Protein AF-0000000086874938 (afdb_homodimer)

pLDDT: mean 94.93, std 7.24, range [24.05, 98.88]

InterPro domains:
  IPR017853 Glycoside hydrolase superfamily [SSF51445] (66-229)
  IPR028212 Hypothetical glycosyl hydrolase 6 [PF14871] (28-152)
  IPR029062 Class I glutamine amidotransferase-like [G3DSA:3.40.50.880] (350-566)

Sequence (1342 aa):
MNWWSSNRLRLIQNNLREIDADMNVDLLMKELQEFQANVLMMNAGGIFAFYPSTLEHQYVTPYLQTDLLQEALLKAHALGMKFIARFDFSKAHESLFEAHPEWFYRDRNGQEVNYYGIVHTCLNGEYQQEKSIESITEVLEKYPVDGIFFNMFGYQHWDYSGNHYGPCYCENCRRRFQEVCGAELLDYTGPEHELHTAYLHFQEVTSREILNKIHDEVKSRWPHVAISTYHPHQVDIIRKESNTSLTRSLPLWPYSASENVASVVSSWDDKRVSNCSINAIDLTYRFTGVSPYETEVRLYQNIASGSGLDFCIIGAFEGYPDRKNFAAAQEIFRYHAAHEHIYGSLATMAEVILIKPRAAEAGTEYLGLFKMLKESHVLFDVIVEDQITAMKHKLAAVKAVILPGLQRPQPDTIETLGDLLKQGVALLATGNALRDDAEALSDWFGAVHTGNTDMLPAAYLQVTDVDRFPSLKDREWITVSSGFAHVQFDSAKTECCMPYIEPASFGPPERAYGHQVGESYGLGISHPANGGTAAYYTWNPGVLYYRHGFEDHKHAVTDVLTRLIGESLLKTELPASTELFLNRTDQGHVLLQLLNLSGFNGTTYMEAIPLFNQIIELNTMGTPARAYSLCSSESIPIEVVGSSVTLSIPRLKSYEAIVIEMDPDLKKEVTMNWWSSNRLRLIQNNLREIDADMNVDLLMKELQEFQANVLMMNAGGIFAFYPSTLEHQYVTPYLQTDLLQEALLKAHALGMKFIARFDFSKAHESLFEAHPEWFYRDRNGQEVNYYGIVHTCLNGEYQQEKSIESITEVLEKYPVDGIFFNMFGYQHWDYSGNHYGPCYCENCRRRFQEVCGAELLDYTGPEHELHTAYLHFQEVTSREILNKIHDEVKSRWPHVAISTYHPHQVDIIRKESNTSLTRSLPLWPYSASENVASVVSSWDDKRVSNCSINAIDLTYRFTGVSPYETEVRLYQNIASGSGLDFCIIGAFEGYPDRKNFAAAQEIFRYHAAHEHIYGSLATMAEVILIKPRAAEAGTEYLGLFKMLKESHVLFDVIVEDQITAMKHKLAAVKAVILPGLQRPQPDTIETLGDLLKQGVALLATGNALRDDAEALSDWFGAVHTGNTDMLPAAYLQVTDVDRFPSLKDREWITVSSGFAHVQFDSAKTECCMPYIEPASFGPPERAYGHQVGESYGLGISHPANGGTAAYYTWNPGVLYYRHGFEDHKHAVTDVLTRLIGESLLKTELPASTELFLNRTDQGHVLLQLLNLSGFNGTTYMEAIPLFNQIIELNTMGTPARAYSLCSSESIPIEVVGSSVTLSIPRLKSYEAIVIEMDPDLKKEVT

Solvent-accessible surface area (backbone atoms only — not comparable to full-atom values): 68102 Å² total; per-residue (Å²): 131,61,90,66,70,53,29,64,46,30,31,40,31,36,42,44,23,46,85,45,34,63,57,64,56,68,58,51,52,53,52,39,56,68,28,50,47,44,28,43,32,35,61,35,37,39,42,44,20,42,35,87,71,86,52,88,88,48,45,56,41,88,48,52,77,56,52,39,46,59,53,48,47,51,55,37,46,72,72,68,23,45,33,29,39,27,30,29,63,46,32,30,44,41,69,52,43,74,74,41,56,78,26,32,26,12,28,88,87,66,42,67,52,70,55,92,58,35,24,36,36,22,74,69,13,55,43,48,66,44,51,45,54,51,52,53,48,52,48,59,73,75,39,92,57,41,22,41,31,44,47,72,70,67,91,75,39,55,53,89,88,65,52,73,53,53,66,59,57,27,69,50,41,34,52,50,34,29,71,73,65,70,44,65,50,86,72,54,79,45,83,88,35,89,49,30,64,52,49,52,50,43,52,51,54,54,50,50,52,53,34,49,54,50,38,53,58,44,46,73,76,41,66,77,44,41,37,29,27,70,56,71,68,78,38,42,30,32,40,41,74,36,73,49,49,85,82,59,72,73,73,67,67,93,52,45,29,33,51,55,33,28,47,42,58,65,40,38,92,82,47,38,50,41,48,30,38,46,36,27,41,18,72,49,35,58,55,30,56,50,47,44,46,46,52,46,50,36,48,51,27,20,47,66,45,49,18,18,40,31,42,34,47,66,30,54,78,76,84,44,46,39,50,62,42,50,62,52,52,26,52,52,34,43,52,45,62,76,45,41,90,57,48,29,49,62,40,80,63,42,42,31,35,41,37,40,48,80,53,73,88,19,45,51,26,32,51,14,45,52,49,40,34,41,40,66,62,52,50,57,44,25,32,32,52,91,27,47,54,82,39,40,71,64,59,60,68,22,35,30,39,35,33,25,24,36,53,86,70,54,70,63,43,52,52,44,53,54,52,31,25,47,71,44,23,22,41,39,30,27,40,52,35,32,61,85,36,61,63,59,29,35,65,48,35,25,31,43,77,74,46,72,41,84,48,54,71,34,23,30,29,36,42,68,54,42,86,62,26,57,84,40,58,59,29,31,41,44,81,51,63,89,36,38,40,38,45,51,62,37,72,90,47,16,51,76,37,33,43,25,29,39,56,39,46,44,50,62,58,45,47,44,53,75,63,42,79,50,92,39,39,42,29,32,43,11,56,39,91,70,32,30,42,21,36,39,31,28,30,40,47,18,39,51,27,56,73,52,28,55,60,65,39,42,41,66,49,50,40,49,47,46,62,62,56,52,84,63,52,64,49,67,77,71,58,53,48,37,43,67,39,61,28,30,33,84,86,64,25,38,38,42,35,39,38,39,46,44,22,36,46,41,52,34,54,42,76,38,62,55,44,65,64,44,53,41,37,37,40,75,76,66,59,67,69,50,35,31,28,71,79,77,66,40,78,40,57,69,46,77,56,90,50,30,39,35,38,47,42,66,67,38,46,56,62,43,38,33,42,34,38,50,51,76,82,71,62,75,74,77,112,133,62,89,66,70,53,28,66,46,30,31,39,32,36,42,44,23,45,84,46,36,62,56,64,55,67,59,49,52,52,53,39,56,67,26,49,46,42,29,43,32,35,59,34,36,39,41,46,20,41,36,87,70,86,52,88,87,48,44,56,43,89,47,51,78,56,53,39,45,59,52,50,45,52,55,35,45,75,71,68,25,44,34,29,38,27,30,29,63,46,32,31,45,42,69,53,43,74,76,42,56,78,26,31,25,11,28,85,87,66,42,68,52,68,57,91,58,35,24,35,37,22,72,70,13,55,42,50,66,44,51,44,54,52,52,52,47,51,48,58,73,75,38,94,57,42,22,41,32,43,47,71,70,68,90,75,40,56,53,90,89,65,52,74,54,54,67,58,57,27,71,49,42,34,51,48,34,29,72,72,64,70,43,65,50,85,72,52,80,46,84,88,36,88,50,31,64,51,50,53,48,45,53,52,53,54,48,50,51,52,34,48,52,50,37,53,57,44,47,74,75,41,67,77,42,42,38,31,26,70,58,71,70,75,38,41,31,34,40,42,73,34,71,47,50,86,81,59,72,73,75,67,66,93,50,46,31,33,52,54,31,28,48,41,60,66,39,39,91,82,47,39,50,42,49,29,37,46,36,28,40,17,71,49,35,60,56,30,54,48,47,44,45,46,51,45,51,35,49,51,26,19,47,66,46,49,18,18,40,30,42,36,47,66,29,53,78,76,83,44,47,42,49,64,42,52,63,51,52,25,52,52,35,43,52,45,61,75,45,41,90,58,48,31,48,64,39,81,64,44,42,31,35,40,35,40,46,81,52,73,88,19,43,50,26,32,52,14,45,51,50,40,33,42,40,66,60,53,49,58,44,25,32,31,55,93,29,47,56,82,40,41,72,62,59,63,68,22,36,30,36,35,34,24,24,36,52,86,70,53,70,63,44,53,53,44,53,52,51,32,24,47,72,47,23,20,39,39,30,27,40,50,34,31,62,85,35,61,64,59,30,36,66,48,35,25,31,41,78,74,49,74,47,65,62,48,74,35,21,31,29,36,42,69,54,43,87,61,26,57,83,42,58,59,30,32,40,44,82,49,64,74,41,40,41,38,46,53,62,38,72,90,50,17,51,76,38,32,45,25,28,42,55,39,48,45,49,61,58,44,47,44,55,75,64,44,80,50,93,38,37,42,30,31,43,10,56,38,91,70,32,29,43,21,35,41,32,29,31,40,49,21,39,51,26,58,74,54,27,54,60,66,40,43,40,66,49,50,40,51,46,47,62,62,56,52,85,62,50,64,48,68,75,70,58,52,47,37,45,67,39,61,30,30,34,84,86,64,24,37,39,43,34,40,38,39,46,45,21,36,46,40,53,36,56,42,76,40,62,56,43,65,65,44,54,40,35,37,39,77,75,65,59,67,69,48,34,31,28,72,78,77,66,40,76,39,56,70,48,77,56,90,50,30,39,35,36,49,43,67,67,36,46,56,60,42,39,33,43,34,38,51,50,77,81,70,62,74,73,79,111

Structure (mmCIF, N/CA/C/O backbone):
data_AF-0000000086874938-model_v1
#
loop_
_entity.id
_entity.type
_entity.pdbx_description
1 polymer 'Beta-galactosidase trimerisation domain-containing protein'
#
loop_
_atom_site.group_PDB
_atom_site.id
_atom_site.type_symbol
_atom_site.label_atom_id
_atom_site.label_alt_id
_atom_site.label_comp_id
_atom_site.label_asym_id
_atom_site.label_entity_id
_atom_site.label_seq_id
_atom_site.pdbx_PDB_ins_code
_atom_site.Cartn_x
_atom_site.Cartn_y
_atom_site.Cartn_z
_atom_site.occupancy
_atom_site.B_iso_or_equiv
_atom_site.auth_seq_id
_atom_site.auth_comp_id
_atom_site.auth_asym_id
_atom_site.auth_atom_id
_atom_site.pdbx_PDB_model_num
ATOM 1 N N . MET A 1 1 ? -7.035 44.25 8.531 1 78.69 1 MET A N 1
ATOM 2 C CA . MET A 1 1 ? -6.875 42.812 8.266 1 78.69 1 MET A CA 1
ATOM 3 C C . MET A 1 1 ? -5.492 42.344 8.68 1 78.69 1 MET A C 1
ATOM 5 O O . MET A 1 1 ? -4.496 43.031 8.461 1 78.69 1 MET A O 1
ATOM 9 N N . ASN A 1 2 ? -5.418 41.281 9.461 1 91.94 2 ASN A N 1
ATOM 10 C CA . ASN A 1 2 ? -4.133 40.719 9.867 1 91.94 2 ASN A CA 1
ATOM 11 C C . ASN A 1 2 ? -3.35 40.188 8.68 1 91.94 2 ASN A C 1
ATOM 13 O O . ASN A 1 2 ? -3.934 39.844 7.648 1 91.94 2 ASN A O 1
ATOM 17 N N . TRP A 1 3 ? -2.072 40.188 8.789 1 95.06 3 TRP A N 1
ATOM 18 C CA . TRP A 1 3 ? -1.229 39.844 7.645 1 95.06 3 TRP A CA 1
ATOM 19 C C . TRP A 1 3 ? -1.452 38.406 7.195 1 95.06 3 TRP A C 1
ATOM 21 O O . TRP A 1 3 ? -1.209 38.062 6.035 1 95.06 3 TRP A O 1
ATOM 31 N N . TRP A 1 4 ? -1.926 37.594 8.102 1 95.56 4 TRP A N 1
ATOM 32 C CA . TRP A 1 4 ? -2.109 36.156 7.773 1 95.56 4 TRP A CA 1
ATOM 33 C C . TRP A 1 4 ? -3.531 35.906 7.297 1 95.56 4 TRP A C 1
ATOM 35 O O . TRP A 1 4 ? -3.867 34.781 6.926 1 95.56 4 TRP A O 1
ATOM 45 N N . SER A 1 5 ? -4.43 36.844 7.254 1 93 5 SER A N 1
ATOM 46 C CA . SER A 1 5 ? -5.855 36.656 7.008 1 93 5 SER A CA 1
ATOM 47 C C . SER A 1 5 ? -6.109 36.219 5.57 1 93 5 SER A C 1
ATOM 49 O O . SER A 1 5 ? -7.094 35.531 5.289 1 93 5 SER A O 1
ATOM 51 N N . SER A 1 6 ? -5.223 36.531 4.652 1 88.88 6 SER A N 1
ATOM 52 C CA . SER A 1 6 ? -5.426 36.219 3.242 1 88.88 6 SER A CA 1
ATOM 53 C C . SER A 1 6 ? -5.09 34.75 2.949 1 88.88 6 SER A C 1
ATOM 55 O O . SER A 1 6 ? -5.453 34.25 1.894 1 88.88 6 SER A O 1
ATOM 57 N N . ASN A 1 7 ? -4.391 34.062 3.891 1 90.31 7 ASN A N 1
ATOM 58 C CA . ASN A 1 7 ? -3.982 32.656 3.746 1 90.31 7 ASN A CA 1
ATOM 59 C C . ASN A 1 7 ? -3.195 32.438 2.457 1 90.31 7 ASN A C 1
ATOM 61 O O . ASN A 1 7 ? -3.432 31.469 1.74 1 90.31 7 ASN A O 1
ATOM 65 N N . ARG A 1 8 ? -2.297 33.344 2.094 1 94.62 8 ARG A N 1
ATOM 66 C CA . ARG A 1 8 ? -1.454 33.25 0.904 1 94.62 8 ARG A CA 1
ATOM 67 C C . ARG A 1 8 ? 0.01 33.062 1.281 1 94.62 8 ARG A C 1
ATOM 69 O O . ARG A 1 8 ? 0.9 33.656 0.68 1 94.62 8 ARG A O 1
ATOM 76 N N . LEU A 1 9 ? 0.14 32.25 2.301 1 97.38 9 LEU A N 1
ATOM 77 C CA . LEU A 1 9 ? 1.476 31.984 2.83 1 97.38 9 LEU A CA 1
ATOM 78 C C . LEU A 1 9 ? 2.312 31.188 1.831 1 97.38 9 LEU A C 1
ATOM 80 O O . LEU A 1 9 ? 1.813 30.25 1.2 1 97.38 9 LEU A O 1
ATOM 84 N N . ARG A 1 10 ? 3.43 31.594 1.524 1 98.69 10 ARG A N 1
ATOM 85 C CA . ARG A 1 10 ? 4.562 30.844 0.998 1 98.69 10 ARG A CA 1
ATOM 86 C C . ARG A 1 10 ? 5.684 30.75 2.025 1 98.69 10 ARG A C 1
ATOM 88 O O . ARG A 1 10 ? 6.672 31.484 1.942 1 98.69 10 ARG A O 1
ATOM 95 N N . LEU A 1 11 ? 5.488 29.812 2.918 1 98.81 11 LEU A N 1
ATOM 96 C CA . LEU A 1 11 ? 6.277 29.703 4.141 1 98.81 11 LEU A CA 1
ATOM 97 C C . LEU A 1 11 ? 7.387 28.672 3.979 1 98.81 11 LEU A C 1
ATOM 99 O O . LEU A 1 11 ? 7.156 27.578 3.443 1 98.81 11 LEU A O 1
ATOM 103 N N . ILE A 1 12 ? 8.586 29.031 4.289 1 98.81 12 ILE A N 1
ATOM 104 C CA . ILE A 1 12 ? 9.711 28.109 4.414 1 98.81 12 ILE A CA 1
ATOM 105 C C . ILE A 1 12 ? 10.164 28.047 5.871 1 98.81 12 ILE A C 1
ATOM 107 O O . ILE A 1 12 ? 10.391 29.078 6.508 1 98.81 12 ILE A O 1
ATOM 111 N N . GLN A 1 13 ? 10.219 26.906 6.375 1 98.69 13 GLN A N 1
ATOM 112 C CA . GLN A 1 13 ? 10.781 26.719 7.707 1 98.69 13 GLN A CA 1
ATOM 113 C C . GLN A 1 13 ? 12.164 26.078 7.637 1 98.69 13 GLN A C 1
ATOM 115 O O . GLN A 1 13 ? 12.32 24.953 7.152 1 98.69 13 GLN A O 1
ATOM 120 N N . ASN A 1 14 ? 13.164 26.766 8.016 1 98.06 14 ASN A N 1
ATOM 121 C CA . ASN A 1 14 ? 14.461 26.188 8.344 1 98.06 14 ASN A CA 1
ATOM 122 C C . ASN A 1 14 ? 14.539 25.797 9.812 1 98.06 14 ASN A C 1
ATOM 124 O O . ASN A 1 14 ? 14.742 26.641 10.68 1 98.06 14 ASN A O 1
ATOM 128 N N . ASN A 1 15 ? 14.297 24.578 10.023 1 97.5 15 ASN A N 1
ATOM 129 C CA . ASN A 1 15 ? 14.461 24.062 11.383 1 97.5 15 ASN A CA 1
ATOM 130 C C . ASN A 1 15 ? 15.93 23.891 11.742 1 97.5 15 ASN A C 1
ATOM 132 O O . ASN A 1 15 ? 16.531 22.844 11.484 1 97.5 15 ASN A O 1
ATOM 136 N N . LEU A 1 16 ? 16.438 24.828 12.508 1 97.56 16 LEU A N 1
ATOM 137 C CA . LEU A 1 16 ? 17.891 25 12.625 1 97.56 16 LEU A CA 1
ATOM 138 C C . LEU A 1 16 ? 18.484 23.969 13.578 1 97.56 16 LEU A C 1
ATOM 140 O O . LEU A 1 16 ? 17.891 23.672 14.617 1 97.56 16 LEU A O 1
ATOM 144 N N . ARG A 1 17 ? 19.734 23.516 13.188 1 96.88 17 ARG A N 1
ATOM 145 C CA . ARG A 1 17 ? 20.672 22.844 14.086 1 96.88 17 ARG A CA 1
ATOM 146 C C . ARG A 1 17 ? 21.516 23.844 14.852 1 96.88 17 ARG A C 1
ATOM 148 O O . ARG A 1 17 ? 21.703 24.969 14.398 1 96.88 17 ARG A O 1
ATOM 155 N N . GLU A 1 18 ? 21.953 23.359 15.938 1 96.94 18 GLU A N 1
ATOM 156 C CA . GLU A 1 18 ? 22.812 24.281 16.688 1 96.94 18 GLU A CA 1
ATOM 157 C C . GLU A 1 18 ? 23.953 24.781 15.812 1 96.94 18 GLU A C 1
ATOM 159 O O . GLU A 1 18 ? 24.312 25.953 15.867 1 96.94 18 GLU A O 1
ATOM 164 N N . ILE A 1 19 ? 24.516 23.969 14.945 1 96.31 19 ILE A N 1
ATOM 165 C CA . ILE A 1 19 ? 25.703 24.281 14.148 1 96.31 19 ILE A CA 1
ATOM 166 C C . ILE A 1 19 ? 25.328 25.281 13.047 1 96.31 19 ILE A C 1
ATOM 168 O O . ILE A 1 19 ? 26.219 25.844 12.391 1 96.31 19 ILE A O 1
ATOM 172 N N . ASP A 1 20 ? 24.078 25.547 12.836 1 97.31 20 ASP A N 1
ATOM 173 C CA . ASP A 1 20 ? 23.625 26.484 11.82 1 97.31 20 ASP A CA 1
ATOM 174 C C . ASP A 1 20 ? 23.562 27.906 12.375 1 97.31 20 ASP A C 1
ATOM 176 O O . ASP A 1 20 ? 23.203 28.844 11.656 1 97.31 20 ASP A O 1
ATOM 180 N N . ALA A 1 21 ? 23.859 28.172 13.664 1 97.31 21 ALA A N 1
ATOM 181 C CA . ALA A 1 21 ? 23.734 29.453 14.336 1 97.31 21 ALA A CA 1
ATOM 182 C C . ALA A 1 21 ? 24.656 30.5 13.711 1 97.31 21 ALA A C 1
ATOM 184 O O . ALA A 1 21 ? 24.484 31.703 13.938 1 97.31 21 ALA A O 1
ATOM 185 N N . ASP A 1 22 ? 25.609 30.062 12.961 1 95.19 22 ASP A N 1
ATOM 186 C CA . ASP A 1 22 ? 26.5 30.984 12.266 1 95.19 22 ASP A CA 1
ATOM 187 C C . ASP A 1 22 ? 26.281 30.938 10.758 1 95.19 22 ASP A C 1
ATOM 189 O O . ASP A 1 22 ? 27.219 31.172 9.984 1 95.19 22 ASP A O 1
ATOM 193 N N . MET A 1 23 ? 25.125 30.531 10.312 1 96.75 23 MET A N 1
ATOM 194 C CA . MET A 1 23 ? 24.828 30.375 8.891 1 96.75 23 MET A CA 1
ATOM 195 C C . MET A 1 23 ? 25 31.688 8.141 1 96.75 23 MET A C 1
ATOM 197 O O . MET A 1 23 ? 25 32.75 8.75 1 96.75 23 MET A O 1
ATOM 201 N N . ASN A 1 24 ? 25.172 31.625 6.828 1 97.31 24 ASN A N 1
ATOM 202 C CA . ASN A 1 24 ? 25.203 32.781 5.934 1 97.31 24 ASN A CA 1
ATOM 203 C C . ASN A 1 24 ? 23.781 33.281 5.629 1 97.31 24 ASN A C 1
ATOM 205 O O . ASN A 1 24 ? 23.141 32.781 4.703 1 97.31 24 ASN A O 1
ATOM 209 N N . VAL A 1 25 ? 23.391 34.344 6.316 1 98.19 25 VAL A N 1
ATOM 210 C CA . VAL A 1 25 ? 22.016 34.844 6.23 1 98.19 25 VAL A CA 1
ATOM 211 C C . VAL A 1 25 ? 21.766 35.438 4.852 1 98.19 25 VAL A C 1
ATOM 213 O O . VAL A 1 25 ? 20.656 35.312 4.312 1 98.19 25 VAL A O 1
ATOM 216 N N . ASP A 1 26 ? 22.734 36.094 4.25 1 98.38 26 ASP A N 1
ATOM 217 C CA . ASP A 1 26 ? 22.594 36.656 2.91 1 98.38 26 ASP A CA 1
ATOM 218 C C . ASP A 1 26 ? 22.281 35.531 1.895 1 98.38 26 ASP A C 1
ATOM 220 O O . ASP A 1 26 ? 21.438 35.719 1.012 1 98.38 26 ASP A O 1
ATOM 224 N N . LEU A 1 27 ? 23.016 34.469 2.033 1 98.06 27 LEU A N 1
ATOM 225 C CA . LEU A 1 27 ? 22.75 33.344 1.144 1 98.06 27 LEU A CA 1
ATOM 226 C C . LEU A 1 27 ? 21.344 32.812 1.356 1 98.06 27 LEU A C 1
ATOM 228 O O . LEU A 1 27 ? 20.656 32.469 0.392 1 98.06 27 LEU A O 1
ATOM 232 N N . LEU A 1 28 ? 20.953 32.656 2.59 1 98.31 28 LEU A N 1
ATOM 233 C CA . LEU A 1 28 ? 19.594 32.188 2.887 1 98.31 28 LEU A CA 1
ATOM 234 C C . LEU A 1 28 ? 18.562 33.094 2.219 1 98.31 28 LEU A C 1
ATOM 236 O O . LEU A 1 28 ? 17.594 32.625 1.631 1 98.31 28 LEU A O 1
ATOM 240 N N . MET A 1 29 ? 18.75 34.469 2.32 1 98.69 29 MET A N 1
ATOM 241 C CA . MET A 1 29 ? 17.812 35.406 1.715 1 98.69 29 MET A CA 1
ATOM 242 C C . MET A 1 29 ? 17.719 35.188 0.207 1 98.69 29 MET A C 1
ATOM 244 O O . MET A 1 29 ? 16.641 35.25 -0.373 1 98.69 29 MET A O 1
ATOM 248 N N . LYS A 1 30 ? 18.891 34.969 -0.368 1 98.25 30 LYS A N 1
ATOM 249 C CA . LYS A 1 30 ? 18.922 34.688 -1.804 1 98.25 30 LYS A CA 1
ATOM 250 C C . LYS A 1 30 ? 18.125 33.438 -2.152 1 98.25 30 LYS A C 1
ATOM 252 O O . LYS A 1 30 ? 17.359 33.438 -3.125 1 98.25 30 LYS A O 1
ATOM 257 N N . GLU A 1 31 ? 18.328 32.406 -1.418 1 97.75 31 GLU A N 1
ATOM 258 C CA . GLU A 1 31 ? 17.625 31.141 -1.629 1 97.75 31 GLU A CA 1
ATOM 259 C C . GLU A 1 31 ? 16.125 31.312 -1.442 1 97.75 31 GLU A C 1
ATOM 261 O O . GLU A 1 31 ? 15.328 30.797 -2.23 1 97.75 31 GLU A O 1
ATOM 266 N N . LEU A 1 32 ? 15.711 32.031 -0.417 1 98.62 32 LEU A N 1
ATOM 267 C CA . LEU A 1 32 ? 14.297 32.281 -0.158 1 98.62 32 LEU A CA 1
ATOM 268 C C . LEU A 1 32 ? 13.672 33.062 -1.297 1 98.62 32 LEU A C 1
ATOM 270 O O . LEU A 1 32 ? 12.508 32.844 -1.647 1 98.62 32 LEU A O 1
ATOM 274 N N . GLN A 1 33 ? 14.406 33.969 -1.847 1 98.19 33 GLN A N 1
ATOM 275 C CA . GLN A 1 33 ? 13.922 34.719 -3.002 1 98.19 33 GLN A CA 1
ATOM 276 C C . GLN A 1 33 ? 13.734 33.812 -4.211 1 98.19 33 GLN A C 1
ATOM 278 O O . GLN A 1 33 ? 12.805 34 -4.992 1 98.19 33 GLN A O 1
ATOM 283 N N . GLU A 1 34 ? 14.641 32.875 -4.328 1 97.31 34 GLU A N 1
ATOM 284 C CA . GLU A 1 34 ? 14.508 31.922 -5.418 1 97.31 34 GLU A CA 1
ATOM 285 C C . GLU A 1 34 ? 13.211 31.109 -5.293 1 97.31 34 GLU A C 1
ATOM 287 O O . GLU A 1 34 ? 12.609 30.734 -6.297 1 97.31 34 GLU A O 1
ATOM 292 N N . PHE A 1 35 ? 12.773 30.875 -4.113 1 97.81 35 PHE A N 1
ATOM 293 C CA . PHE A 1 35 ? 11.508 30.203 -3.855 1 97.81 35 PHE A CA 1
ATOM 294 C C . PHE A 1 35 ? 10.336 31.156 -4.027 1 97.81 35 PHE A C 1
ATOM 296 O O . PHE A 1 35 ? 9.188 30.719 -4.145 1 97.81 35 PHE A O 1
ATOM 303 N N . GLN A 1 36 ? 10.578 32.438 -3.959 1 98.38 36 GLN A N 1
ATOM 304 C CA . GLN A 1 36 ? 9.539 33.469 -3.824 1 98.38 36 GLN A CA 1
ATOM 305 C C . GLN A 1 36 ? 8.773 33.281 -2.514 1 98.38 36 GLN A C 1
ATOM 307 O O . GLN A 1 36 ? 7.543 33.375 -2.492 1 98.38 36 GLN A O 1
ATOM 312 N N . ALA A 1 37 ? 9.484 32.969 -1.469 1 98.69 37 ALA A N 1
ATOM 313 C CA . ALA A 1 37 ? 8.891 32.844 -0.142 1 98.69 37 ALA A CA 1
ATOM 314 C C . ALA A 1 37 ? 8.461 34.219 0.385 1 98.69 37 ALA A C 1
ATOM 316 O O . ALA A 1 37 ? 9.086 35.219 0.074 1 98.69 37 ALA A O 1
ATOM 317 N N . ASN A 1 38 ? 7.352 34.25 1.126 1 98.62 38 ASN A N 1
ATOM 318 C CA . ASN A 1 38 ? 6.949 35.531 1.731 1 98.62 38 ASN A CA 1
ATOM 319 C C . ASN A 1 38 ? 6.902 35.406 3.254 1 98.62 38 ASN A C 1
ATOM 321 O O . ASN A 1 38 ? 6.633 36.406 3.936 1 98.62 38 ASN A O 1
ATOM 325 N N . VAL A 1 39 ? 7.148 34.25 3.818 1 98.75 39 VAL A N 1
ATOM 326 C CA . VAL A 1 39 ? 7.238 34.031 5.262 1 98.75 39 VAL A CA 1
ATOM 327 C C . VAL A 1 39 ? 8.43 33.125 5.582 1 98.75 39 VAL A C 1
ATOM 329 O O . VAL A 1 39 ? 8.586 32.062 4.977 1 98.75 39 VAL A O 1
ATOM 332 N N . LEU A 1 40 ? 9.273 33.5 6.457 1 98.81 40 LEU A N 1
ATOM 333 C CA . LEU A 1 40 ? 10.359 32.688 7 1 98.81 40 LEU A CA 1
ATOM 334 C C . LEU A 1 40 ? 10.07 32.312 8.445 1 98.81 40 LEU A C 1
ATOM 336 O O . LEU A 1 40 ? 9.734 33.156 9.266 1 98.81 40 LEU A O 1
ATOM 340 N N . MET A 1 41 ? 10.086 31.062 8.742 1 98.75 41 MET A N 1
ATOM 341 C CA . MET A 1 41 ? 9.992 30.547 10.109 1 98.75 41 MET A CA 1
ATOM 342 C C . MET A 1 41 ? 11.32 29.938 10.555 1 98.75 41 MET A C 1
ATOM 344 O O . MET A 1 41 ? 11.891 29.109 9.852 1 98.75 41 MET A O 1
ATOM 348 N N . MET A 1 42 ? 11.828 30.359 11.672 1 98 42 MET A N 1
ATOM 349 C CA . MET A 1 42 ? 13.125 29.891 12.164 1 98 42 MET A CA 1
ATOM 350 C C . MET A 1 42 ? 13.141 29.828 13.688 1 98 42 MET A C 1
ATOM 352 O O . MET A 1 42 ? 12.344 30.5 14.344 1 98 42 MET A O 1
ATOM 356 N N . ASN A 1 43 ? 14.125 29.172 14.203 1 97.88 43 ASN A N 1
ATOM 357 C CA . ASN A 1 43 ? 14.281 29.016 15.641 1 97.88 43 ASN A CA 1
ATOM 358 C C . ASN A 1 43 ? 14.602 30.328 16.328 1 97.88 43 ASN A C 1
ATOM 360 O O . ASN A 1 43 ? 15.422 31.109 15.82 1 97.88 43 ASN A O 1
ATOM 364 N N . ALA A 1 44 ? 13.922 30.578 17.438 1 98.19 44 ALA A N 1
ATOM 365 C CA . ALA A 1 44 ? 14.273 31.672 18.344 1 98.19 44 ALA A CA 1
ATOM 366 C C . ALA A 1 44 ? 14.695 31.125 19.703 1 98.19 44 ALA A C 1
ATOM 368 O O . ALA A 1 44 ? 15.891 31.062 20.016 1 98.19 44 ALA A O 1
ATOM 369 N N . GLY A 1 45 ? 13.742 30.672 20.422 1 97 45 GLY A N 1
ATOM 370 C CA . GLY A 1 45 ? 14.055 30.219 21.766 1 97 45 GLY A CA 1
ATOM 371 C C . GLY A 1 45 ? 13.414 28.891 22.125 1 97 45 GLY A C 1
ATOM 372 O O . GLY A 1 45 ? 12.82 28.234 21.266 1 97 45 GLY A O 1
ATOM 373 N N . GLY A 1 46 ? 13.562 28.469 23.422 1 96.56 46 GLY A N 1
ATOM 374 C CA . GLY A 1 46 ? 13.102 27.188 23.922 1 96.56 46 GLY A CA 1
ATOM 375 C C . GLY A 1 46 ? 14.227 26.219 24.25 1 96.56 46 GLY A C 1
ATOM 376 O O . GLY A 1 46 ? 15.07 26.531 25.109 1 96.56 46 GLY A O 1
ATOM 377 N N . ILE A 1 47 ? 14.391 25.188 23.453 1 96.62 47 ILE A N 1
ATOM 378 C CA . ILE A 1 47 ? 15.438 24.203 23.719 1 96.62 47 ILE A CA 1
ATOM 379 C C . ILE A 1 47 ? 16.797 24.875 23.672 1 96.62 47 ILE A C 1
ATOM 381 O O . ILE A 1 47 ? 17.609 24.734 24.594 1 96.62 47 ILE A O 1
ATOM 385 N N . PHE A 1 48 ? 17 25.641 22.594 1 97.62 48 PHE A N 1
ATOM 386 C CA . PHE A 1 48 ? 18.156 26.5 22.438 1 97.62 48 PHE A CA 1
ATOM 387 C C . PHE A 1 48 ? 17.75 27.891 21.984 1 97.62 48 PHE A C 1
ATOM 389 O O . PHE A 1 48 ? 16.797 28.047 21.219 1 97.62 48 PHE A O 1
ATOM 396 N N . ALA A 1 49 ? 18.453 28.859 22.469 1 98.44 49 ALA A N 1
ATOM 397 C CA . ALA A 1 49 ? 18.266 30.219 21.969 1 98.44 49 ALA A CA 1
ATOM 398 C C . ALA A 1 49 ? 19.234 30.531 20.844 1 98.44 49 ALA A C 1
ATOM 400 O O . ALA A 1 49 ? 20.438 30.234 20.938 1 98.44 49 ALA A O 1
ATOM 401 N N . PHE A 1 50 ? 18.75 31.094 19.781 1 98.5 50 PHE A N 1
ATOM 402 C CA . PHE A 1 50 ? 19.562 31.469 18.625 1 98.5 50 PHE A CA 1
ATOM 403 C C . PHE A 1 50 ? 19.734 32.969 18.547 1 98.5 50 PHE A C 1
ATOM 405 O O . PHE A 1 50 ? 19.781 33.562 17.453 1 98.5 50 PHE A O 1
ATOM 412 N N . TYR A 1 51 ? 19.672 33.656 19.625 1 98.44 51 TYR A N 1
ATOM 413 C CA . TYR A 1 51 ? 19.938 35.062 19.891 1 98.44 51 TYR A CA 1
ATOM 414 C C . TYR A 1 51 ? 20.562 35.25 21.266 1 98.44 51 TYR A C 1
ATOM 416 O O . TYR A 1 51 ? 20.516 34.344 22.109 1 98.44 51 TYR A O 1
ATOM 424 N N . PRO A 1 52 ? 21.188 36.375 21.469 1 98.12 52 PRO A N 1
ATOM 425 C CA . PRO A 1 52 ? 21.875 36.531 22.75 1 98.12 52 PRO A CA 1
ATOM 426 C C . PRO A 1 52 ? 20.922 36.844 23.891 1 98.12 52 PRO A C 1
ATOM 428 O O . PRO A 1 52 ? 20.938 37.938 24.453 1 98.12 52 PRO A O 1
ATOM 431 N N . SER A 1 53 ? 20.172 35.875 24.312 1 98.38 53 SER A N 1
ATOM 432 C CA . SER A 1 53 ? 19.234 36 25.422 1 98.38 53 SER A CA 1
ATOM 433 C C . SER A 1 53 ? 19.953 36.344 26.719 1 98.38 53 SER A C 1
ATOM 435 O O . SER A 1 53 ? 21.062 35.875 26.969 1 98.38 53 SER A O 1
ATOM 437 N N . THR A 1 54 ? 19.25 37.062 27.578 1 97.06 54 THR A N 1
ATOM 438 C CA . THR A 1 54 ? 19.797 37.406 28.891 1 97.06 54 THR A CA 1
ATOM 439 C C . THR A 1 54 ? 19.078 36.625 30 1 97.06 54 THR A C 1
ATOM 441 O O . THR A 1 54 ? 19.391 36.781 31.172 1 97.06 54 THR A O 1
ATOM 444 N N . LEU A 1 55 ? 18.141 35.844 29.609 1 98 55 LEU A N 1
ATOM 445 C CA . LEU A 1 55 ? 17.391 35.094 30.594 1 98 55 LEU A CA 1
ATOM 446 C C . LEU A 1 55 ? 18.156 33.844 31.047 1 98 55 LEU A C 1
ATOM 448 O O . LEU A 1 55 ? 18.766 33.156 30.234 1 98 55 LEU A O 1
ATOM 452 N N . GLU A 1 56 ? 18.094 33.594 32.312 1 95.56 56 GLU A N 1
ATOM 453 C CA . GLU A 1 56 ? 18.844 32.469 32.906 1 95.56 56 GLU A CA 1
ATOM 454 C C . GLU A 1 56 ? 18.281 31.125 32.438 1 95.56 56 GLU A C 1
ATOM 456 O O . GLU A 1 56 ? 19.031 30.156 32.312 1 95.56 56 GLU A O 1
ATOM 461 N N . HIS A 1 57 ? 17.031 31.094 32.125 1 97.25 57 HIS A N 1
ATOM 462 C CA . HIS A 1 57 ? 16.375 29.828 31.781 1 97.25 57 HIS A CA 1
ATOM 463 C C . HIS A 1 57 ? 16.422 29.562 30.281 1 97.25 57 HIS A C 1
ATOM 465 O O . HIS A 1 57 ? 15.766 28.641 29.797 1 97.25 57 HIS A O 1
ATOM 471 N N . GLN A 1 58 ? 17.062 30.406 29.5 1 97.38 58 GLN A N 1
ATOM 472 C CA . GLN A 1 58 ? 17.312 30.172 28.078 1 97.38 58 GLN A CA 1
ATOM 473 C C . GLN A 1 58 ? 18.75 29.766 27.812 1 97.38 58 GLN A C 1
ATOM 475 O O . GLN A 1 58 ? 19.672 30.531 28.078 1 97.38 58 GLN A O 1
ATOM 480 N N . TYR A 1 59 ? 18.906 28.578 27.344 1 97.56 59 TYR A N 1
ATOM 481 C CA . TYR A 1 59 ? 20.25 28.109 26.984 1 97.56 59 TYR A CA 1
ATOM 482 C C . TYR A 1 59 ? 20.641 28.609 25.609 1 97.56 59 TYR A C 1
ATOM 484 O O . TYR A 1 59 ? 20.078 28.188 24.594 1 97.56 59 TYR A O 1
ATOM 492 N N . VAL A 1 60 ? 21.594 29.484 25.547 1 98.31 60 VAL A N 1
ATOM 493 C CA . VAL A 1 60 ? 22.062 30.016 24.281 1 98.31 60 VAL A CA 1
ATOM 494 C C . VAL A 1 60 ? 23.016 29.016 23.625 1 98.31 60 VAL A C 1
ATOM 496 O O . VAL A 1 60 ? 23.969 28.547 24.25 1 98.31 60 VAL A O 1
ATOM 499 N N . THR A 1 61 ? 22.766 28.625 22.375 1 97.88 61 THR A N 1
ATOM 500 C CA . THR A 1 61 ? 23.641 27.672 21.703 1 97.88 61 THR A CA 1
ATOM 501 C C . THR A 1 61 ? 25.078 28.188 21.703 1 97.88 61 THR A C 1
ATOM 503 O O . THR A 1 61 ? 25.328 29.375 21.5 1 97.88 61 THR A O 1
ATOM 506 N N . PRO A 1 62 ? 26.016 27.297 21.906 1 96.88 62 PRO A N 1
ATOM 507 C CA . PRO A 1 62 ? 27.422 27.719 21.922 1 96.88 62 PRO A CA 1
ATOM 508 C C . PRO A 1 62 ? 27.922 28.094 20.531 1 96.88 62 PRO A C 1
ATOM 510 O O . PRO A 1 62 ? 29.016 28.672 20.406 1 96.88 62 PRO A O 1
ATOM 513 N N . TYR A 1 63 ? 27.172 27.875 19.516 1 97.56 63 TYR A N 1
ATOM 514 C CA . TYR A 1 63 ? 27.609 28.141 18.141 1 97.56 63 TYR A CA 1
ATOM 515 C C . TYR A 1 63 ? 27.203 29.531 17.703 1 97.56 63 TYR A C 1
ATOM 517 O O . TYR A 1 63 ? 27.562 29.984 16.609 1 97.56 63 TYR A O 1
ATOM 525 N N . LEU A 1 64 ? 26.422 30.203 18.625 1 97.88 64 LEU A N 1
ATOM 526 C CA . LEU A 1 64 ? 25.969 31.547 18.281 1 97.88 64 LEU A CA 1
ATOM 527 C C . LEU A 1 64 ? 27.141 32.531 18.297 1 97.88 64 LEU A C 1
ATOM 529 O O . LEU A 1 64 ? 27.828 32.688 19.312 1 97.88 64 LEU A O 1
ATOM 533 N N . GLN A 1 65 ? 27.453 33.156 17.188 1 95.81 65 GLN A N 1
ATOM 534 C CA . GLN A 1 65 ? 28.531 34.156 17.094 1 95.81 65 GLN A CA 1
ATOM 535 C C . GLN A 1 65 ? 27.984 35.562 17.062 1 95.81 65 GLN A C 1
ATOM 537 O O . GLN A 1 65 ? 28.609 36.5 17.594 1 95.81 65 GLN A O 1
ATOM 542 N N . THR A 1 66 ? 26.906 35.719 16.328 1 95.25 66 THR A N 1
ATOM 543 C CA . THR A 1 66 ? 26.188 37 16.234 1 95.25 66 THR A CA 1
ATOM 544 C C . THR A 1 66 ? 24.703 36.812 16.5 1 95.25 66 THR A C 1
ATOM 546 O O . THR A 1 66 ? 24.234 35.688 16.625 1 95.25 66 THR A O 1
ATOM 549 N N . ASP A 1 67 ? 24.047 37.938 16.641 1 97.94 67 ASP A N 1
ATOM 550 C CA . ASP A 1 67 ? 22.609 37.875 16.844 1 97.94 67 ASP A CA 1
ATOM 551 C C . ASP A 1 67 ? 21.906 37.406 15.562 1 97.94 67 ASP A C 1
ATOM 553 O O . ASP A 1 67 ? 21.375 38.219 14.805 1 97.94 67 ASP A O 1
ATOM 557 N N . LEU A 1 68 ? 21.875 36.125 15.391 1 98.31 68 LEU A N 1
ATOM 558 C CA . LEU A 1 68 ? 21.344 35.5 14.18 1 98.31 68 LEU A CA 1
ATOM 559 C C . LEU A 1 68 ? 19.875 35.875 13.984 1 98.31 68 LEU A C 1
ATOM 561 O O . LEU A 1 68 ? 19.453 36.188 12.867 1 98.31 68 LEU A O 1
ATOM 565 N N . LEU A 1 69 ? 19.062 35.844 15.07 1 98.5 69 LEU A N 1
ATOM 566 C CA . LEU A 1 69 ? 17.641 36.156 14.992 1 98.5 69 LEU A CA 1
ATOM 567 C C . LEU A 1 69 ? 17.438 37.562 14.461 1 98.5 69 LEU A C 1
ATOM 569 O O . LEU A 1 69 ? 16.609 37.781 13.57 1 98.5 69 LEU A O 1
ATOM 573 N N . GLN A 1 70 ? 18.172 38.5 14.992 1 98.31 70 GLN A N 1
ATOM 574 C CA . GLN A 1 70 ? 18.062 39.875 14.555 1 98.31 70 GLN A CA 1
ATOM 575 C C . GLN A 1 70 ? 18.422 40.031 13.078 1 98.31 70 GLN A C 1
ATOM 577 O O . GLN A 1 70 ? 17.703 40.688 12.312 1 98.31 70 GLN A O 1
ATOM 582 N N . GLU A 1 71 ? 19.547 39.438 12.727 1 98.5 71 GLU A N 1
ATOM 583 C CA . GLU A 1 71 ? 20.016 39.562 11.352 1 98.5 71 GLU A CA 1
ATOM 584 C C . GLU A 1 71 ? 19 38.969 10.375 1 98.5 71 GLU A C 1
ATOM 586 O O . GLU A 1 71 ? 18.656 39.594 9.367 1 98.5 71 GLU A O 1
ATOM 591 N N . ALA A 1 72 ? 18.562 37.75 10.609 1 98.5 72 ALA A N 1
ATOM 592 C CA . ALA A 1 72 ? 17.625 37.062 9.727 1 98.5 72 ALA A CA 1
ATOM 593 C C . ALA A 1 72 ? 16.312 37.844 9.609 1 98.5 72 ALA A C 1
ATOM 595 O O . ALA A 1 72 ? 15.781 38 8.508 1 98.5 72 ALA A O 1
ATOM 596 N N . LEU A 1 73 ? 15.836 38.281 10.758 1 98.5 73 LEU A N 1
ATOM 597 C CA . LEU A 1 73 ? 14.578 39.031 10.805 1 98.5 73 LEU A CA 1
ATOM 598 C C . LEU A 1 73 ? 14.672 40.312 10 1 98.5 73 LEU A C 1
ATOM 600 O O . LEU A 1 73 ? 13.797 40.594 9.18 1 98.5 73 LEU A O 1
ATOM 604 N N . LEU A 1 74 ? 15.664 41.125 10.211 1 98.38 74 LEU A N 1
ATOM 605 C CA . LEU A 1 74 ? 15.828 42.406 9.539 1 98.38 74 LEU A CA 1
ATOM 606 C C . LEU A 1 74 ? 15.961 42.219 8.031 1 98.38 74 LEU A C 1
ATOM 608 O O . LEU A 1 74 ? 15.336 42.938 7.258 1 98.38 74 LEU A O 1
ATOM 612 N N . LYS A 1 75 ? 16.734 41.281 7.641 1 98.69 75 LYS A N 1
ATOM 613 C CA . LYS A 1 75 ? 16.938 41.062 6.215 1 98.69 75 LYS A CA 1
ATOM 614 C C . LYS A 1 75 ? 15.695 40.469 5.562 1 98.69 75 LYS A C 1
ATOM 616 O O . LYS A 1 75 ? 15.391 40.781 4.406 1 98.69 75 LYS A O 1
ATOM 621 N N . ALA A 1 76 ? 14.984 39.625 6.25 1 98.75 76 ALA A N 1
ATOM 622 C CA . ALA A 1 76 ? 13.711 39.125 5.742 1 98.75 76 ALA A CA 1
ATOM 623 C C . ALA A 1 76 ? 12.711 40.281 5.543 1 98.75 76 ALA A C 1
ATOM 625 O O . ALA A 1 76 ? 12.07 40.375 4.492 1 98.75 76 ALA A O 1
ATOM 626 N N . HIS A 1 77 ? 12.617 41.188 6.535 1 98.69 77 HIS A N 1
ATOM 627 C CA . HIS A 1 77 ? 11.727 42.344 6.457 1 98.69 77 HIS A CA 1
ATOM 628 C C . HIS A 1 77 ? 12.117 43.281 5.312 1 98.69 77 HIS A C 1
ATOM 630 O O . HIS A 1 77 ? 11.258 43.812 4.625 1 98.69 77 HIS A O 1
ATOM 636 N N . ALA A 1 78 ? 13.391 43.375 5.16 1 98.62 78 ALA A N 1
ATOM 637 C CA . ALA A 1 78 ? 13.883 44.25 4.082 1 98.62 78 ALA A CA 1
ATOM 638 C C . ALA A 1 78 ? 13.438 43.719 2.721 1 98.62 78 ALA A C 1
ATOM 640 O O . ALA A 1 78 ? 13.273 44.5 1.775 1 98.62 78 ALA A O 1
ATOM 641 N N . LEU A 1 79 ? 13.188 42.469 2.627 1 98.38 79 LEU A N 1
ATOM 642 C CA . LEU A 1 79 ? 12.75 41.844 1.384 1 98.38 79 LEU A CA 1
ATOM 643 C C . LEU A 1 79 ? 11.234 41.688 1.345 1 98.38 79 LEU A C 1
ATOM 645 O O . LEU A 1 79 ? 10.688 41.062 0.446 1 98.38 79 LEU A O 1
ATOM 649 N N . GLY A 1 80 ? 10.578 42.219 2.379 1 97.81 80 GLY A N 1
ATOM 650 C CA . GLY A 1 80 ? 9.125 42.219 2.41 1 97.81 80 GLY A CA 1
ATOM 651 C C . GLY A 1 80 ? 8.547 40.938 2.979 1 97.81 80 GLY A C 1
ATOM 652 O O . GLY A 1 80 ? 7.348 40.688 2.871 1 97.81 80 GLY A O 1
ATOM 653 N N . MET A 1 81 ? 9.328 40.094 3.543 1 98.5 81 MET A N 1
ATOM 654 C CA . MET A 1 81 ? 8.859 38.812 4.113 1 98.5 81 MET A CA 1
ATOM 655 C C . MET A 1 81 ? 8.438 39 5.566 1 98.5 81 MET A C 1
ATOM 657 O O . MET A 1 81 ? 8.938 39.906 6.254 1 98.5 81 MET A O 1
ATOM 661 N N . LYS A 1 82 ? 7.48 38.219 5.953 1 98.56 82 LYS A N 1
ATOM 662 C CA . LYS A 1 82 ? 7.148 38.094 7.371 1 98.56 82 LYS A CA 1
ATOM 663 C C . LYS A 1 82 ? 8.031 37.062 8.062 1 98.56 82 LYS A C 1
ATOM 665 O O . LYS A 1 82 ? 8.641 36.219 7.406 1 98.56 82 LYS A O 1
ATOM 670 N N . PHE A 1 83 ? 8.18 37.219 9.359 1 98.75 83 PHE A N 1
ATOM 671 C CA . PHE A 1 83 ? 9.047 36.344 10.133 1 98.75 83 PHE A CA 1
ATOM 672 C C . PHE A 1 83 ? 8.281 35.75 11.305 1 98.75 83 PHE A C 1
ATOM 674 O O . PHE A 1 83 ? 7.719 36.469 12.133 1 98.75 83 PHE A O 1
ATOM 681 N N . ILE A 1 84 ? 8.242 34.406 11.359 1 98.81 84 ILE A N 1
ATOM 682 C CA . ILE A 1 84 ? 7.645 33.688 12.477 1 98.81 84 ILE A CA 1
ATOM 683 C C . ILE A 1 84 ? 8.742 33.062 13.336 1 98.81 84 ILE A C 1
ATOM 685 O O . ILE A 1 84 ? 9.555 32.281 12.844 1 98.81 84 ILE A O 1
ATOM 689 N N . ALA A 1 85 ? 8.773 33.438 14.594 1 98.81 85 ALA A N 1
ATOM 690 C CA . ALA A 1 85 ? 9.742 32.906 15.547 1 98.81 85 ALA A CA 1
ATOM 691 C C . ALA A 1 85 ? 9.273 31.547 16.109 1 98.81 85 ALA A C 1
ATOM 693 O O . ALA A 1 85 ? 8.172 31.453 16.656 1 98.81 85 ALA A O 1
ATOM 694 N N . ARG A 1 86 ? 10.117 30.562 15.945 1 98.69 86 ARG A N 1
ATOM 695 C CA . ARG A 1 86 ? 9.797 29.219 16.406 1 98.69 86 ARG A CA 1
ATOM 696 C C . ARG A 1 86 ? 10.312 29 17.828 1 98.69 86 ARG A C 1
ATOM 698 O O . ARG A 1 86 ? 11.477 29.281 18.125 1 98.69 86 ARG A O 1
ATOM 705 N N . PHE A 1 87 ? 9.438 28.516 18.719 1 98.38 87 PHE A N 1
ATOM 706 C CA . PHE A 1 87 ? 9.781 28.094 20.062 1 98.38 87 PHE A CA 1
ATOM 707 C C . PHE A 1 87 ? 9.453 26.625 20.281 1 98.38 87 PHE A C 1
ATOM 709 O O . PHE A 1 87 ? 8.523 26.094 19.672 1 98.38 87 PHE A O 1
ATOM 716 N N . ASP A 1 88 ? 10.227 25.938 21.047 1 97.56 88 ASP A N 1
ATOM 717 C CA . ASP A 1 88 ? 9.938 24.594 21.562 1 97.56 88 ASP A CA 1
ATOM 718 C C . ASP A 1 88 ? 10.273 24.484 23.047 1 97.56 88 ASP A C 1
ATOM 720 O O . ASP A 1 88 ? 11.445 24.484 23.422 1 97.56 88 ASP A O 1
ATOM 724 N N . PHE A 1 89 ? 9.266 24.453 23.844 1 97.56 89 PHE A N 1
ATOM 725 C CA . PHE A 1 89 ? 9.469 24.453 25.297 1 97.56 89 PHE A CA 1
ATOM 726 C C . PHE A 1 89 ? 9.289 23.047 25.875 1 97.56 89 PHE A C 1
ATOM 728 O O . PHE A 1 89 ? 9.281 22.875 27.094 1 97.56 89 PHE A O 1
ATOM 735 N N . SER A 1 90 ? 9.141 22.047 24.984 1 96.44 90 SER A N 1
ATOM 736 C CA . SER A 1 90 ? 8.875 20.672 25.422 1 96.44 90 SER A CA 1
ATOM 737 C C . SER A 1 90 ? 10.102 20.047 26.078 1 96.44 90 SER A C 1
ATOM 739 O O . SER A 1 90 ? 9.984 19.047 26.781 1 96.44 90 SER A O 1
ATOM 741 N N . LYS A 1 91 ? 11.258 20.594 25.828 1 97.12 91 LYS A N 1
ATOM 742 C CA . LYS A 1 91 ? 12.523 20.125 26.375 1 97.12 91 LYS A CA 1
ATOM 743 C C . LYS A 1 91 ? 13.445 21.297 26.703 1 97.12 91 LYS A C 1
ATOM 745 O O . LYS A 1 91 ? 13.219 22.422 26.234 1 97.12 91 LYS A O 1
ATOM 750 N N . ALA A 1 92 ? 14.406 21.016 27.484 1 97.5 92 ALA A N 1
ATOM 751 C CA . ALA A 1 92 ? 15.406 22.016 27.828 1 97.5 92 ALA A CA 1
ATOM 752 C C . ALA A 1 92 ? 16.75 21.375 28.125 1 97.5 92 ALA A C 1
ATOM 754 O O . ALA A 1 92 ? 16.828 20.172 28.391 1 97.5 92 ALA A O 1
ATOM 755 N N . HIS A 1 93 ? 17.766 22.172 28.047 1 97.31 93 HIS A N 1
ATOM 756 C CA . HIS A 1 93 ? 19.125 21.703 28.312 1 97.31 93 HIS A CA 1
ATOM 757 C C . HIS A 1 93 ? 19.25 21.141 29.734 1 97.31 93 HIS A C 1
ATOM 759 O O . HIS A 1 93 ? 18.641 21.672 30.672 1 97.31 93 HIS A O 1
ATOM 765 N N . GLU A 1 94 ? 20.062 20.156 29.922 1 97.38 94 GLU A N 1
ATOM 766 C CA . GLU A 1 94 ? 20.172 19.438 31.172 1 97.38 94 GLU A CA 1
ATOM 767 C C . GLU A 1 94 ? 20.688 20.344 32.281 1 97.38 94 GLU A C 1
ATOM 769 O O . GLU A 1 94 ? 20.422 20.094 33.469 1 97.38 94 GLU A O 1
ATOM 774 N N . SER A 1 95 ? 21.391 21.391 31.953 1 97.31 95 SER A N 1
ATOM 775 C CA . SER A 1 95 ? 21.844 22.328 32.969 1 97.31 95 SER A CA 1
ATOM 776 C C . SER A 1 95 ? 20.672 22.969 33.719 1 97.31 95 SER A C 1
ATOM 778 O O . SER A 1 95 ? 20.781 23.297 34.906 1 97.31 95 SER A O 1
ATOM 780 N N . LEU A 1 96 ? 19.562 23.188 33.062 1 97.94 96 LEU A N 1
ATOM 781 C CA . LEU A 1 96 ? 18.375 23.719 33.719 1 97.94 96 LEU A CA 1
ATOM 782 C C . LEU A 1 96 ? 17.75 22.703 34.656 1 97.94 96 LEU A C 1
ATOM 784 O O . LEU A 1 96 ? 17.188 23.062 35.688 1 97.94 96 LEU A O 1
ATOM 788 N N . PHE A 1 97 ? 17.812 21.453 34.25 1 97.56 97 PHE A N 1
ATOM 789 C CA . PHE A 1 97 ? 17.328 20.391 35.125 1 97.56 97 PHE A CA 1
ATOM 790 C C . PHE A 1 97 ? 18.125 20.359 36.406 1 97.56 97 PHE A C 1
ATOM 792 O O . PHE A 1 97 ? 17.562 20.156 37.5 1 97.56 97 PHE A O 1
ATOM 799 N N . GLU A 1 98 ? 19.438 20.516 36.312 1 97.31 98 GLU A N 1
ATOM 800 C CA . GLU A 1 98 ? 20.297 20.516 37.469 1 97.31 98 GLU A CA 1
ATOM 801 C C . GLU A 1 98 ? 19.953 21.656 38.438 1 97.31 98 GLU A C 1
ATOM 803 O O . GLU A 1 98 ? 19.953 21.469 39.656 1 97.31 98 GLU A O 1
ATOM 808 N N . ALA A 1 99 ? 19.594 22.734 37.844 1 97.56 99 ALA A N 1
ATOM 809 C CA . ALA A 1 99 ? 19.312 23.938 38.656 1 97.56 99 ALA A CA 1
ATOM 810 C C . ALA A 1 99 ? 17.891 23.906 39.188 1 97.56 99 ALA A C 1
ATOM 812 O O . ALA A 1 99 ? 17.625 24.359 40.281 1 97.56 99 ALA A O 1
ATOM 813 N N . HIS A 1 100 ? 16.969 23.438 38.344 1 97.75 100 HIS A N 1
ATOM 814 C CA . HIS A 1 100 ? 15.539 23.469 38.688 1 97.75 100 HIS A CA 1
ATOM 815 C C . HIS A 1 100 ? 14.867 22.156 38.312 1 97.75 100 HIS A C 1
ATOM 817 O O . HIS A 1 100 ? 14.008 22.109 37.438 1 97.75 100 HIS A O 1
ATOM 823 N N . PRO A 1 101 ? 15.109 21.125 39.031 1 97.69 101 PRO A N 1
ATOM 824 C CA . PRO A 1 101 ? 14.547 19.812 38.688 1 97.69 101 PRO A CA 1
ATOM 825 C C . PRO A 1 101 ? 13.023 19.797 38.75 1 97.69 101 PRO A C 1
ATOM 827 O O . PRO A 1 101 ? 12.391 18.984 38.062 1 97.69 101 PRO A O 1
ATOM 830 N N . GLU A 1 102 ? 12.344 20.734 39.438 1 97.12 102 GLU A N 1
ATOM 831 C CA . GLU A 1 102 ? 10.891 20.766 39.625 1 97.12 102 GLU A CA 1
ATOM 832 C C . GLU A 1 102 ? 10.188 21.219 38.344 1 97.12 102 GLU A C 1
ATOM 834 O O . GLU A 1 102 ? 8.969 21.094 38.219 1 97.12 102 GLU A O 1
ATOM 839 N N . TRP A 1 103 ? 10.969 21.688 37.312 1 97.94 103 TRP A N 1
ATOM 840 C CA . TRP A 1 103 ? 10.43 22.172 36.062 1 97.94 103 TRP A CA 1
ATOM 841 C C . TRP A 1 103 ? 10.172 21.016 35.094 1 97.94 103 TRP A C 1
ATOM 843 O O . TRP A 1 103 ? 9.578 21.203 34.031 1 97.94 103 TRP A O 1
ATOM 853 N N . PHE A 1 104 ? 10.523 19.766 35.531 1 98.25 104 PHE A N 1
ATOM 854 C CA . PHE A 1 104 ? 10.734 18.781 34.5 1 98.25 104 PHE A CA 1
ATOM 855 C C . PHE A 1 104 ? 9.844 17.562 34.719 1 98.25 104 PHE A C 1
ATOM 857 O O . PHE A 1 104 ? 9.391 17.312 35.844 1 98.25 104 PHE A O 1
ATOM 864 N N . TYR A 1 105 ? 9.625 16.891 33.562 1 98.06 105 TYR A N 1
ATOM 865 C CA . TYR A 1 105 ? 8.898 15.633 33.438 1 98.06 105 TYR A CA 1
ATOM 866 C C . TYR A 1 105 ? 9.523 14.539 34.281 1 98.06 105 TYR A C 1
ATOM 868 O O . TYR A 1 105 ? 10.75 14.43 34.375 1 98.06 105 TYR A O 1
ATOM 876 N N . ARG A 1 106 ? 8.664 13.82 35 1 97.38 106 ARG A N 1
ATOM 877 C CA . ARG A 1 106 ? 9.086 12.625 35.719 1 97.38 106 ARG A CA 1
ATOM 878 C C . ARG A 1 106 ? 8.281 11.406 35.312 1 97.38 106 ARG A C 1
ATOM 880 O O . ARG A 1 106 ? 7.047 11.469 35.25 1 97.38 106 ARG A O 1
ATOM 887 N N . ASP A 1 107 ? 9.008 10.312 35 1 96.12 107 ASP A N 1
ATOM 888 C CA . ASP A 1 107 ? 8.281 9.078 34.719 1 96.12 107 ASP A CA 1
ATOM 889 C C . ASP A 1 107 ? 7.719 8.461 36 1 96.12 107 ASP A C 1
ATOM 891 O O . ASP A 1 107 ? 7.789 9.07 37.062 1 96.12 107 ASP A O 1
ATOM 895 N N . ARG A 1 108 ? 7.102 7.316 35.938 1 94.31 108 ARG A N 1
ATOM 896 C CA . ARG A 1 108 ? 6.398 6.695 37.062 1 94.31 108 ARG A CA 1
ATOM 897 C C . ARG A 1 108 ? 7.355 6.391 38.188 1 94.31 108 ARG A C 1
ATOM 899 O O . ARG A 1 108 ? 6.945 6.355 39.375 1 94.31 108 ARG A O 1
ATOM 906 N N . ASN A 1 109 ? 8.648 6.191 37.906 1 95.38 109 ASN A N 1
ATOM 907 C CA . ASN A 1 109 ? 9.656 5.875 38.906 1 95.38 109 ASN A CA 1
ATOM 908 C C . ASN A 1 109 ? 10.32 7.133 39.438 1 95.38 109 ASN A C 1
ATOM 910 O O . ASN A 1 109 ? 11.289 7.051 40.219 1 95.38 109 ASN A O 1
ATOM 914 N N . GLY A 1 110 ? 9.852 8.297 38.969 1 95.88 110 GLY A N 1
ATOM 915 C CA . GLY A 1 110 ? 10.375 9.555 39.469 1 95.88 110 GLY A CA 1
ATOM 916 C C . GLY A 1 110 ? 11.625 10.016 38.719 1 95.88 110 GLY A C 1
ATOM 917 O O . GLY A 1 110 ? 12.273 10.977 39.156 1 95.88 110 GLY A O 1
ATOM 918 N N . GLN A 1 111 ? 11.914 9.32 37.719 1 96.75 111 GLN A N 1
ATOM 919 C CA . GLN A 1 111 ? 13.117 9.648 36.969 1 96.75 111 GLN A CA 1
ATOM 920 C C . GLN A 1 111 ? 12.805 10.633 35.844 1 96.75 111 GLN A C 1
ATOM 922 O O . GLN A 1 111 ? 11.727 10.586 35.25 1 96.75 111 GLN A O 1
ATOM 927 N N . GLU A 1 112 ? 13.75 11.586 35.562 1 97.38 112 GLU A N 1
ATOM 928 C CA . GLU A 1 112 ? 13.609 12.484 34.406 1 97.38 112 GLU A CA 1
ATOM 929 C C . GLU A 1 112 ? 13.789 11.734 33.094 1 97.38 112 GLU A C 1
ATOM 931 O O . GLU A 1 112 ? 14.289 10.609 33.094 1 97.38 112 GLU A O 1
ATOM 936 N N . VAL A 1 113 ? 13.336 12.258 32.031 1 97.06 113 VAL A N 1
ATOM 937 C CA . VAL A 1 113 ? 13.594 11.75 30.672 1 97.06 113 VAL A CA 1
ATOM 938 C C . VAL A 1 113 ? 14.656 12.602 30 1 97.06 113 VAL A C 1
ATOM 940 O O . VAL A 1 113 ? 14.359 13.688 29.484 1 97.06 113 VAL A O 1
ATOM 943 N N . ASN A 1 114 ? 15.828 12.156 30.031 1 96.81 114 ASN A N 1
ATOM 944 C CA . ASN A 1 114 ? 16.984 12.82 29.422 1 96.81 114 ASN A CA 1
ATOM 945 C C . ASN A 1 114 ? 17.375 12.164 28.109 1 96.81 114 ASN A C 1
ATOM 947 O O . ASN A 1 114 ? 17.688 10.977 28.062 1 96.81 114 ASN A O 1
ATOM 951 N N . TYR A 1 115 ? 17.297 12.922 27.062 1 95.06 115 TYR A N 1
ATOM 952 C CA . TYR A 1 115 ? 17.688 12.445 25.734 1 95.06 115 TYR A CA 1
ATOM 953 C C . TYR A 1 115 ? 18.953 13.148 25.25 1 95.06 115 TYR A C 1
ATOM 955 O O . TYR A 1 115 ? 18.875 14.172 24.562 1 95.06 115 TYR A O 1
ATOM 963 N N . TYR A 1 116 ? 20.109 12.633 25.531 1 92 116 TYR A N 1
ATOM 964 C CA . TYR A 1 116 ? 21.422 13.117 25.156 1 92 116 TYR A CA 1
ATOM 965 C C . TYR A 1 116 ? 21.625 14.562 25.594 1 92 116 TYR A C 1
ATOM 967 O O . TYR A 1 116 ? 22.016 15.414 24.781 1 92 116 TYR A O 1
ATOM 975 N N . GLY A 1 117 ? 21.297 14.867 26.797 1 95.38 117 GLY A N 1
ATOM 976 C CA . GLY A 1 117 ? 21.562 16.172 27.391 1 95.38 117 GLY A CA 1
ATOM 977 C C . GLY A 1 117 ? 20.375 17.125 27.297 1 95.38 117 GLY A C 1
ATOM 978 O O . GLY A 1 117 ? 20.469 18.266 27.75 1 95.38 117 GLY A O 1
ATOM 979 N N . ILE A 1 118 ? 19.312 16.719 26.688 1 96.94 118 ILE A N 1
ATOM 980 C CA . ILE A 1 118 ? 18.094 17.516 26.578 1 96.94 118 ILE A CA 1
ATOM 981 C C . ILE A 1 118 ? 16.969 16.812 27.344 1 96.94 118 ILE A C 1
ATOM 983 O O . ILE A 1 118 ? 16.609 15.68 27.031 1 96.94 118 ILE A O 1
ATOM 987 N N . VAL A 1 119 ? 16.391 17.516 28.312 1 97.69 119 VAL A N 1
ATOM 988 C CA . VAL A 1 119 ? 15.492 16.875 29.266 1 97.69 119 VAL A CA 1
ATOM 989 C C . VAL A 1 119 ? 14.055 17.328 29.016 1 97.69 119 VAL A C 1
ATOM 991 O O . VAL A 1 119 ? 13.805 18.5 28.75 1 97.69 119 VAL A O 1
ATOM 994 N N . HIS A 1 120 ? 13.086 16.391 29.125 1 97.81 120 HIS A N 1
ATOM 995 C CA . HIS A 1 120 ? 11.672 16.703 28.953 1 97.81 120 HIS A CA 1
ATOM 996 C C . HIS A 1 120 ? 11.18 17.656 30.031 1 97.81 120 HIS A C 1
ATOM 998 O O . HIS A 1 120 ? 11.492 17.484 31.203 1 97.81 120 HIS A O 1
ATOM 1004 N N . THR A 1 121 ? 10.43 18.641 29.609 1 97.81 121 THR A N 1
ATOM 1005 C CA . THR A 1 121 ? 9.852 19.547 30.594 1 97.81 121 THR A CA 1
ATOM 1006 C C . THR A 1 121 ? 8.406 19.172 30.891 1 97.81 121 THR A C 1
ATOM 1008 O O . THR A 1 121 ? 7.801 18.375 30.172 1 97.81 121 THR A O 1
ATOM 1011 N N . CYS A 1 122 ? 7.941 19.688 31.984 1 97.75 122 CYS A N 1
ATOM 1012 C CA . CYS A 1 122 ? 6.57 19.453 32.406 1 97.75 122 CYS A CA 1
ATOM 1013 C C . CYS A 1 122 ? 5.66 20.609 32 1 97.75 122 CYS A C 1
ATOM 1015 O O . CYS A 1 122 ? 5.93 21.766 32.344 1 97.75 122 CYS A O 1
ATOM 1017 N N . LEU A 1 123 ? 4.547 20.312 31.297 1 97.62 123 LEU A N 1
ATOM 1018 C CA . LEU A 1 123 ? 3.611 21.344 30.859 1 97.62 123 LEU A CA 1
ATOM 1019 C C . LEU A 1 123 ? 3.055 22.125 32.031 1 97.62 123 LEU A C 1
ATOM 1021 O O . LEU A 1 123 ? 2.756 23.312 31.922 1 97.62 123 LEU A O 1
ATOM 1025 N N . ASN A 1 124 ? 2.947 21.469 33.188 1 97.88 124 ASN A N 1
ATOM 1026 C CA . ASN A 1 124 ? 2.334 22.062 34.375 1 97.88 124 ASN A CA 1
ATOM 1027 C C . ASN A 1 124 ? 3.381 22.656 35.312 1 97.88 124 ASN A C 1
ATOM 1029 O O . ASN A 1 124 ? 3.043 23.188 36.375 1 97.88 124 ASN A O 1
ATOM 1033 N N . GLY A 1 125 ? 4.586 22.531 34.969 1 97.19 125 GLY A N 1
ATOM 1034 C CA . GLY A 1 125 ? 5.664 23.094 35.75 1 97.19 125 GLY A CA 1
ATOM 1035 C C . GLY A 1 125 ? 5.934 24.547 35.438 1 97.19 125 GLY A C 1
ATOM 1036 O O . GLY A 1 125 ? 5.43 25.078 34.469 1 97.19 125 GLY A O 1
ATOM 1037 N N . GLU A 1 126 ? 6.754 25.141 36.281 1 97.69 126 GLU A N 1
ATOM 1038 C CA . GLU A 1 126 ? 7.031 26.562 36.188 1 97.69 126 GLU A CA 1
ATOM 1039 C C . GLU A 1 126 ? 7.688 26.922 34.875 1 97.69 126 GLU A C 1
ATOM 1041 O O . GLU A 1 126 ? 7.441 27.984 34.312 1 97.69 126 GLU A O 1
ATOM 1046 N N . TYR A 1 127 ? 8.484 26.047 34.344 1 97.94 127 TYR A N 1
ATOM 1047 C CA . TYR A 1 127 ? 9.18 26.312 33.094 1 97.94 127 TYR A CA 1
ATOM 1048 C C . TYR A 1 127 ? 8.195 26.641 32 1 97.94 127 TYR A C 1
ATOM 1050 O O . TYR A 1 127 ? 8.32 27.672 31.328 1 97.94 127 TYR A O 1
ATOM 1058 N N . GLN A 1 128 ? 7.223 25.812 31.766 1 97.5 128 GLN A N 1
ATOM 1059 C CA . GLN A 1 128 ? 6.277 26.047 30.672 1 97.5 128 GLN A CA 1
ATOM 1060 C C . GLN A 1 128 ? 5.195 27.047 31.094 1 97.5 128 GLN A C 1
ATOM 1062 O O . GLN A 1 128 ? 4.715 27.828 30.281 1 97.5 128 GLN A O 1
ATOM 1067 N N . GLN A 1 129 ? 4.859 27.109 32.344 1 96.81 129 GLN A N 1
ATOM 1068 C CA . GLN A 1 129 ? 3.752 27.938 32.812 1 96.81 129 GLN A CA 1
ATOM 1069 C C . GLN A 1 129 ? 4.18 29.391 32.969 1 96.81 129 GLN A C 1
ATOM 1071 O O . GLN A 1 129 ? 3.359 30.297 32.844 1 96.81 129 GLN A O 1
ATOM 1076 N N . GLU A 1 130 ? 5.426 29.641 33.219 1 97.44 130 GLU A N 1
ATOM 1077 C CA . GLU A 1 130 ? 5.867 31 33.531 1 97.44 130 GLU A CA 1
ATOM 1078 C C . GLU A 1 130 ? 7.105 31.359 32.688 1 97.44 130 GLU A C 1
ATOM 1080 O O . GLU A 1 130 ? 7.117 32.375 32 1 97.44 130 GLU A O 1
ATOM 1085 N N . LYS A 1 131 ? 8.133 30.516 32.812 1 97.94 131 LYS A N 1
ATOM 1086 C CA . LYS A 1 131 ? 9.414 30.844 32.188 1 97.94 131 LYS A CA 1
ATOM 1087 C C . LYS A 1 131 ? 9.281 30.906 30.656 1 97.94 131 LYS A C 1
ATOM 1089 O O . LYS A 1 131 ? 9.945 31.703 30 1 97.94 131 LYS A O 1
ATOM 1094 N N . SER A 1 132 ? 8.492 30.031 30.094 1 97.69 132 SER A N 1
ATOM 1095 C CA . SER A 1 132 ? 8.25 30.078 28.656 1 97.69 132 SER A CA 1
ATOM 1096 C C . SER A 1 132 ? 7.656 31.406 28.234 1 97.69 132 SER A C 1
ATOM 1098 O O . SER A 1 132 ? 8.047 31.984 27.219 1 97.69 132 SER A O 1
ATOM 1100 N N . ILE A 1 133 ? 6.715 31.969 28.969 1 97.62 133 ILE A N 1
ATOM 1101 C CA . ILE A 1 133 ? 6.066 33.25 28.688 1 97.62 133 ILE A CA 1
ATOM 1102 C C . ILE A 1 133 ? 7.09 34.375 28.781 1 97.62 133 ILE A C 1
ATOM 1104 O O . ILE A 1 133 ? 7.074 35.312 27.969 1 97.62 133 ILE A O 1
ATOM 1108 N N . GLU A 1 134 ? 7.98 34.281 29.766 1 98.19 134 GLU A N 1
ATOM 1109 C CA . GLU A 1 134 ? 9.062 35.25 29.859 1 98.19 134 GLU A CA 1
ATOM 1110 C C . GLU A 1 134 ? 9.945 35.219 28.609 1 98.19 134 GLU A C 1
ATOM 1112 O O . GLU A 1 134 ? 10.344 36.281 28.109 1 98.19 134 GLU A O 1
ATOM 1117 N N . SER A 1 135 ? 10.281 34.031 28.156 1 98.31 135 SER A N 1
ATOM 1118 C CA . SER A 1 135 ? 11.094 33.875 26.969 1 98.31 135 SER A CA 1
ATOM 1119 C C . SER A 1 135 ? 10.406 34.469 25.75 1 98.31 135 SER A C 1
ATOM 1121 O O . SER A 1 135 ? 11.031 35.188 24.953 1 98.31 135 SER A O 1
ATOM 1123 N N . ILE A 1 136 ? 9.133 34.188 25.578 1 98.44 136 ILE A N 1
ATOM 1124 C CA . ILE A 1 136 ? 8.344 34.75 24.469 1 98.44 136 ILE A CA 1
ATOM 1125 C C . ILE A 1 136 ? 8.336 36.281 24.547 1 98.44 136 ILE A C 1
ATOM 1127 O O . ILE A 1 136 ? 8.57 36.938 23.547 1 98.44 136 ILE A O 1
ATOM 1131 N N . THR A 1 137 ? 8.109 36.781 25.734 1 98.25 137 THR A N 1
ATOM 1132 C CA . THR A 1 137 ? 8.047 38.219 25.953 1 98.25 137 THR A CA 1
ATOM 1133 C C . THR A 1 137 ? 9.383 38.875 25.609 1 98.25 137 THR A C 1
ATOM 1135 O O . THR A 1 137 ? 9.414 39.938 24.984 1 98.25 137 THR A O 1
ATOM 1138 N N . GLU A 1 138 ? 10.461 38.219 26.031 1 98.69 138 GLU A N 1
ATOM 1139 C CA . GLU A 1 138 ? 11.781 38.75 25.688 1 98.69 138 GLU A CA 1
ATOM 1140 C C . GLU A 1 138 ? 11.945 38.906 24.188 1 98.69 138 GLU A C 1
ATOM 1142 O O . GLU A 1 138 ? 12.398 39.969 23.703 1 98.69 138 GLU A O 1
ATOM 1147 N N . VAL A 1 139 ? 11.602 37.906 23.453 1 98.75 139 VAL A N 1
ATOM 1148 C CA . VAL A 1 139 ? 11.75 37.938 22 1 98.75 139 VAL A CA 1
ATOM 1149 C C . VAL A 1 139 ? 10.844 39 21.406 1 98.75 139 VAL A C 1
ATOM 1151 O O . VAL A 1 139 ? 11.266 39.781 20.547 1 98.75 139 VAL A O 1
ATOM 1154 N N . LEU A 1 140 ? 9.617 39.094 21.891 1 98.5 140 LEU A N 1
ATOM 1155 C CA . LEU A 1 140 ? 8.656 40.062 21.328 1 98.5 140 LEU A CA 1
ATOM 1156 C C . LEU A 1 140 ? 9.031 41.5 21.672 1 98.5 140 LEU A C 1
ATOM 1158 O O . LEU A 1 140 ? 8.734 42.406 20.906 1 98.5 140 LEU A O 1
ATOM 1162 N N . GLU A 1 141 ? 9.664 41.688 22.781 1 98.19 141 GLU A N 1
ATOM 1163 C CA . GLU A 1 141 ? 10.094 43.031 23.172 1 98.19 141 GLU A CA 1
ATOM 1164 C C . GLU A 1 141 ? 11.328 43.469 22.391 1 98.19 141 GLU A C 1
ATOM 1166 O O . GLU A 1 141 ? 11.453 44.656 22.031 1 98.19 141 GLU A O 1
ATOM 1171 N N . LYS A 1 142 ? 12.188 42.531 22.156 1 97.94 142 LYS A N 1
ATOM 1172 C CA . LYS A 1 142 ? 13.484 42.875 21.562 1 97.94 142 LYS A CA 1
ATOM 1173 C C . LYS A 1 142 ? 13.414 42.844 20.031 1 97.94 142 LYS A C 1
ATOM 1175 O O . LYS A 1 142 ? 14.172 43.531 19.359 1 97.94 142 LYS A O 1
ATOM 1180 N N . TYR A 1 143 ? 12.594 41.969 19.453 1 98.31 143 TYR A N 1
ATOM 1181 C CA . TYR A 1 143 ? 12.562 41.75 18.016 1 98.31 143 TYR A CA 1
ATOM 1182 C C . TYR A 1 143 ? 11.156 41.906 17.453 1 98.31 143 TYR A C 1
ATOM 1184 O O . TYR A 1 143 ? 10.188 41.438 18.047 1 98.31 143 TYR A O 1
ATOM 1192 N N . PRO A 1 144 ? 10.992 42.625 16.328 1 97.75 144 PRO A N 1
ATOM 1193 C CA . PRO A 1 144 ? 9.664 42.812 15.734 1 97.75 144 PRO A CA 1
ATOM 1194 C C . PRO A 1 144 ? 9.195 41.594 14.93 1 97.75 144 PRO A C 1
ATOM 1196 O O . PRO A 1 144 ? 8.953 41.719 13.727 1 97.75 144 PRO A O 1
ATOM 1199 N N . VAL A 1 145 ? 9.031 40.469 15.547 1 98.12 145 VAL A N 1
ATOM 1200 C CA . VAL A 1 145 ? 8.578 39.281 14.859 1 98.12 145 VAL A CA 1
ATOM 1201 C C . VAL A 1 145 ? 7.109 39.406 14.469 1 98.12 145 VAL A C 1
ATOM 1203 O O . VAL A 1 145 ? 6.367 40.156 15.109 1 98.12 145 VAL A O 1
ATOM 1206 N N . ASP A 1 146 ? 6.668 38.75 13.383 1 98.69 146 ASP A N 1
ATOM 1207 C CA . ASP A 1 146 ? 5.309 38.844 12.859 1 98.69 146 ASP A CA 1
ATOM 1208 C C . ASP A 1 146 ? 4.434 37.719 13.383 1 98.69 146 ASP A C 1
ATOM 1210 O O . ASP A 1 146 ? 3.207 37.781 13.305 1 98.69 146 ASP A O 1
ATOM 1214 N N . GLY A 1 147 ? 4.988 36.688 13.867 1 98.69 147 GLY A N 1
ATOM 1215 C CA . GLY A 1 147 ? 4.285 35.562 14.43 1 98.69 147 GLY A CA 1
ATOM 1216 C C . GLY A 1 147 ? 5.16 34.688 15.32 1 98.69 147 GLY A C 1
ATOM 1217 O O . GLY A 1 147 ? 6.391 34.812 15.289 1 98.69 147 GLY A O 1
ATOM 1218 N N . ILE A 1 148 ? 4.543 33.875 16.156 1 98.75 148 ILE A N 1
ATOM 1219 C CA . ILE A 1 148 ? 5.227 32.906 16.984 1 98.75 148 ILE A CA 1
ATOM 1220 C C . ILE A 1 148 ? 4.629 31.516 16.75 1 98.75 148 ILE A C 1
ATOM 1222 O O . ILE A 1 148 ? 3.428 31.391 16.516 1 98.75 148 ILE A O 1
ATOM 1226 N N . PHE A 1 149 ? 5.48 30.516 16.688 1 98.38 149 PHE A N 1
ATOM 1227 C CA . PHE A 1 149 ? 5.102 29.125 16.516 1 98.38 149 PHE A CA 1
ATOM 1228 C C . PHE A 1 149 ? 5.652 28.266 17.641 1 98.38 149 PHE A C 1
ATOM 1230 O O . PHE A 1 149 ? 6.832 28.359 17.984 1 98.38 149 PHE A O 1
ATOM 1237 N N . PHE A 1 150 ? 4.844 27.469 18.297 1 96.94 150 PHE A N 1
ATOM 1238 C CA . PHE A 1 150 ? 5.266 26.531 19.328 1 96.94 150 PHE A CA 1
ATOM 1239 C C . PHE A 1 150 ? 5.316 25.109 18.766 1 96.94 150 PHE A C 1
ATOM 1241 O O . PHE A 1 150 ? 4.277 24.469 18.594 1 96.94 150 PHE A O 1
ATOM 1248 N N . ASN A 1 151 ? 6.543 24.656 18.594 1 93.06 151 ASN A N 1
ATOM 1249 C CA . ASN A 1 151 ? 6.742 23.281 18.141 1 93.06 151 ASN A CA 1
ATOM 1250 C C . ASN A 1 151 ? 6.535 22.281 19.281 1 93.06 151 ASN A C 1
ATOM 1252 O O . ASN A 1 151 ? 6.824 22.594 20.438 1 93.06 151 ASN A O 1
ATOM 1256 N N . MET A 1 152 ? 6.078 21.094 19.172 1 90.56 152 MET A N 1
ATOM 1257 C CA . MET A 1 152 ? 5.844 20.031 20.125 1 90.56 152 MET A CA 1
ATOM 1258 C C . MET A 1 152 ? 5.062 20.531 21.344 1 90.56 152 MET A C 1
ATOM 1260 O O . MET A 1 152 ? 5.453 20.297 22.484 1 90.56 152 MET A O 1
ATOM 1264 N N . PHE A 1 153 ? 4.102 21.328 21.109 1 89.56 153 PHE A N 1
ATOM 1265 C CA . PHE A 1 153 ? 3.232 21.828 22.156 1 89.56 153 PHE A CA 1
ATOM 1266 C C . PHE A 1 153 ? 2.404 20.688 22.766 1 89.56 153 PHE A C 1
ATOM 1268 O O . PHE A 1 153 ? 1.994 19.781 22.047 1 89.56 153 PHE A O 1
ATOM 1275 N N . GLY A 1 154 ? 2.188 20.719 24.062 1 91.06 154 GLY A N 1
ATOM 1276 C CA . GLY A 1 154 ? 1.336 19.734 24.734 1 91.06 154 GLY A CA 1
ATOM 1277 C C . GLY A 1 154 ? 2.117 18.625 25.406 1 91.06 154 GLY A C 1
ATOM 1278 O O . GLY A 1 154 ? 3.246 18.844 25.859 1 91.06 154 GLY A O 1
ATOM 1279 N N . TYR A 1 155 ? 1.439 17.531 25.625 1 93.31 155 TYR A N 1
ATOM 1280 C CA . TYR A 1 155 ? 1.995 16.406 26.391 1 93.31 155 TYR A CA 1
ATOM 1281 C C . TYR A 1 155 ? 2.777 15.469 25.484 1 93.31 155 TYR A C 1
ATOM 1283 O O . TYR A 1 155 ? 2.271 15.023 24.453 1 93.31 155 TYR A O 1
ATOM 1291 N N . GLN A 1 156 ? 3.996 15.242 25.828 1 90.06 156 GLN A N 1
ATOM 1292 C CA . GLN A 1 156 ? 4.863 14.312 25.109 1 90.06 156 GLN A CA 1
ATOM 1293 C C . GLN A 1 156 ? 5.207 13.102 25.969 1 90.06 156 GLN A C 1
ATOM 1295 O O . GLN A 1 156 ? 5.844 13.234 27.016 1 90.06 156 GLN A O 1
ATOM 1300 N N . HIS A 1 157 ? 4.906 11.891 25.484 1 92.88 157 HIS A N 1
ATOM 1301 C CA . HIS A 1 157 ? 5.074 10.695 26.297 1 92.88 157 HIS A CA 1
ATOM 1302 C C . HIS A 1 157 ? 6.203 9.812 25.766 1 92.88 157 HIS A C 1
ATOM 1304 O O . HIS A 1 157 ? 6.41 8.703 26.266 1 92.88 157 HIS A O 1
ATOM 1310 N N . TRP A 1 158 ? 6.898 10.344 24.688 1 93.19 158 TRP A N 1
ATOM 1311 C CA . TRP A 1 158 ? 7.934 9.555 24.031 1 93.19 158 TRP A CA 1
ATOM 1312 C C . TRP A 1 158 ? 9.18 10.398 23.781 1 93.19 158 TRP A C 1
ATOM 1314 O O . TRP A 1 158 ? 9.094 11.625 23.688 1 93.19 158 TRP A O 1
ATOM 1324 N N . ASP A 1 159 ? 10.273 9.719 23.719 1 93.38 159 ASP A N 1
ATOM 1325 C CA . ASP A 1 159 ? 11.461 10.414 23.234 1 93.38 159 ASP A CA 1
ATOM 1326 C C . ASP A 1 159 ? 11.656 10.219 21.734 1 93.38 159 ASP A C 1
ATOM 1328 O O . ASP A 1 159 ? 10.789 9.641 21.078 1 93.38 159 ASP A O 1
ATOM 1332 N N . TYR A 1 160 ? 12.648 10.742 21.141 1 91.81 160 TYR A N 1
ATOM 1333 C CA . TYR A 1 160 ? 12.852 10.766 19.688 1 91.81 160 TYR A CA 1
ATOM 1334 C C . TYR A 1 160 ? 13.18 9.367 19.172 1 91.81 160 TYR A C 1
ATOM 1336 O O . TYR A 1 160 ? 13.078 9.117 17.969 1 91.81 160 TYR A O 1
ATOM 1344 N N . SER A 1 161 ? 13.57 8.406 20.016 1 90.75 161 SER A N 1
ATOM 1345 C CA . SER A 1 161 ? 13.867 7.035 19.609 1 90.75 161 SER A CA 1
ATOM 1346 C C . SER A 1 161 ? 12.625 6.152 19.703 1 90.75 161 SER A C 1
ATOM 1348 O O . SER A 1 161 ? 12.688 4.953 19.438 1 90.75 161 SER A O 1
ATOM 1350 N N . GLY A 1 162 ? 11.57 6.742 20.219 1 89.88 162 GLY A N 1
ATOM 1351 C CA . GLY A 1 162 ? 10.32 6.012 20.25 1 89.88 162 GLY A CA 1
ATOM 1352 C C . GLY A 1 162 ? 10.062 5.324 21.578 1 89.88 162 GLY A C 1
ATOM 1353 O O . GLY A 1 162 ? 9.086 4.59 21.719 1 89.88 162 GLY A O 1
ATOM 1354 N N . ASN A 1 163 ? 10.875 5.543 22.547 1 93.38 163 ASN A N 1
ATOM 1355 C CA . ASN A 1 163 ? 10.648 4.973 23.859 1 93.38 163 ASN A CA 1
ATOM 1356 C C . ASN A 1 163 ? 9.469 5.648 24.562 1 93.38 163 ASN A C 1
ATOM 1358 O O . ASN A 1 163 ? 9.398 6.875 24.625 1 93.38 163 ASN A O 1
ATOM 1362 N N . HIS A 1 164 ? 8.562 4.887 25.062 1 94.56 164 HIS A N 1
ATOM 1363 C CA . HIS A 1 164 ? 7.371 5.398 25.734 1 94.56 164 HIS A CA 1
ATOM 1364 C C . HIS A 1 164 ? 7.586 5.488 27.234 1 94.56 164 HIS A C 1
ATOM 1366 O O . HIS A 1 164 ? 8.039 4.527 27.859 1 94.56 164 HIS A O 1
ATOM 1372 N N . TYR A 1 165 ? 7.219 6.621 27.859 1 94.69 165 TYR A N 1
ATOM 1373 C CA . TYR A 1 165 ? 7.445 6.836 29.281 1 94.69 165 TYR A CA 1
ATOM 1374 C C . TYR A 1 165 ? 6.129 7.035 30.016 1 94.69 165 TYR A C 1
ATOM 1376 O O . TYR A 1 165 ? 6.098 7.051 31.25 1 94.69 165 TYR A O 1
ATOM 1384 N N . GLY A 1 166 ? 5.027 7.156 29.234 1 93.19 166 GLY A N 1
ATOM 1385 C CA . GLY A 1 166 ? 3.732 7.395 29.859 1 93.19 166 GLY A CA 1
ATOM 1386 C C . GLY A 1 166 ? 3.551 8.828 30.328 1 93.19 166 GLY A C 1
ATOM 1387 O O . GLY A 1 166 ? 4.266 9.727 29.891 1 93.19 166 GLY A O 1
ATOM 1388 N N . PRO A 1 167 ? 2.557 9.094 31.203 1 95.06 167 PRO A N 1
ATOM 1389 C CA . PRO A 1 167 ? 2.291 10.438 31.719 1 95.06 167 PRO A CA 1
ATOM 1390 C C . PRO A 1 167 ? 3.451 11 32.531 1 95.06 167 PRO A C 1
ATOM 1392 O O . PRO A 1 167 ? 4.293 10.234 33.031 1 95.06 167 PRO A O 1
ATOM 1395 N N . CYS A 1 168 ? 3.506 12.328 32.625 1 96.88 168 CYS A N 1
ATOM 1396 C CA . CYS A 1 168 ? 4.371 12.977 33.594 1 96.88 168 CYS A CA 1
ATOM 1397 C C . CYS A 1 168 ? 3.805 12.836 35.031 1 96.88 168 CYS A C 1
ATOM 1399 O O . CYS A 1 168 ? 2.713 13.328 35.312 1 96.88 168 CYS A O 1
ATOM 1401 N N . TYR A 1 169 ? 4.602 12.25 35.969 1 96.25 169 TYR A N 1
ATOM 1402 C CA . TYR A 1 169 ? 4.133 11.977 37.312 1 96.25 169 TYR A CA 1
ATOM 1403 C C . TYR A 1 169 ? 4.785 12.922 38.344 1 96.25 169 TYR A C 1
ATOM 1405 O O . TYR A 1 169 ? 4.863 12.609 39.531 1 96.25 169 TYR A O 1
ATOM 1413 N N . CYS A 1 170 ? 5.254 14.016 37.875 1 97.19 170 CYS A N 1
ATOM 1414 C CA . CYS A 1 170 ? 5.879 14.969 38.781 1 97.19 170 CYS A CA 1
ATOM 1415 C C . CYS A 1 170 ? 4.863 15.531 39.781 1 97.19 170 CYS A C 1
ATOM 1417 O O . CYS A 1 170 ? 3.662 15.281 39.656 1 97.19 170 CYS A O 1
ATOM 1419 N N . GLU A 1 171 ? 5.316 16.328 40.719 1 96.81 171 GLU A N 1
ATOM 1420 C CA . GLU A 1 171 ? 4.461 16.859 41.75 1 96.81 171 GLU A CA 1
ATOM 1421 C C . GLU A 1 171 ? 3.43 17.828 41.188 1 96.81 171 GLU A C 1
ATOM 1423 O O . GLU A 1 171 ? 2.289 17.875 41.656 1 96.81 171 GLU A O 1
ATOM 1428 N N . ASN A 1 172 ? 3.82 18.578 40.25 1 97.81 172 ASN A N 1
ATOM 1429 C CA . ASN A 1 172 ? 2.895 19.516 39.625 1 97.81 172 ASN A CA 1
ATOM 1430 C C . ASN A 1 172 ? 1.736 18.797 38.938 1 97.81 172 ASN A C 1
ATOM 1432 O O . ASN A 1 172 ? 0.579 19.188 39.094 1 97.81 172 ASN A O 1
ATOM 1436 N N . CYS A 1 173 ? 2.016 17.797 38.219 1 98 173 CYS A N 1
ATOM 1437 C CA . CYS A 1 173 ? 0.997 17.062 37.469 1 98 173 CYS A CA 1
ATOM 1438 C C . CYS A 1 173 ? 0.076 16.297 38.406 1 98 173 CYS A C 1
ATOM 1440 O O . CYS A 1 173 ? -1.135 16.234 38.188 1 98 173 CYS A O 1
ATOM 1442 N N . ARG A 1 174 ? 0.693 15.727 39.406 1 97.19 174 ARG A N 1
ATOM 1443 C CA . ARG A 1 174 ? -0.128 15.031 40.406 1 97.19 174 ARG A CA 1
ATOM 1444 C C . ARG A 1 174 ? -1.094 15.984 41.094 1 97.19 174 ARG A C 1
ATOM 1446 O O . ARG A 1 174 ? -2.279 15.68 41.25 1 97.19 174 ARG A O 1
ATOM 1453 N N . ARG A 1 175 ? -0.606 17.078 41.5 1 97.81 175 ARG A N 1
ATOM 1454 C CA . ARG A 1 175 ? -1.436 18.094 42.156 1 97.81 175 ARG A CA 1
ATOM 1455 C C . ARG A 1 175 ? -2.545 18.578 41.219 1 97.81 175 ARG A C 1
ATOM 1457 O O . ARG A 1 175 ? -3.713 18.625 41.625 1 97.81 175 ARG A O 1
ATOM 1464 N N . ARG A 1 176 ? -2.168 18.922 40 1 97.69 176 ARG A N 1
ATOM 1465 C CA . ARG A 1 176 ? -3.137 19.469 39.062 1 97.69 176 ARG A CA 1
ATOM 1466 C C . ARG A 1 176 ? -4.176 18.422 38.688 1 97.69 176 ARG A C 1
ATOM 1468 O O . ARG A 1 176 ? -5.344 18.75 38.469 1 97.69 176 ARG A O 1
ATOM 1475 N N . PHE A 1 177 ? -3.742 17.188 38.5 1 98.12 177 PHE A N 1
ATOM 1476 C CA . PHE A 1 177 ? -4.688 16.125 38.188 1 98.12 177 PHE A CA 1
ATOM 1477 C C . PHE A 1 177 ? -5.711 15.969 39.312 1 98.12 177 PHE A C 1
ATOM 1479 O O . PHE A 1 177 ? -6.898 15.773 39.062 1 98.12 177 PHE A O 1
ATOM 1486 N N . GLN A 1 178 ? -5.227 16.047 40.531 1 97.5 178 GLN A N 1
ATOM 1487 C CA . GLN A 1 178 ? -6.117 16 41.688 1 97.5 178 GLN A CA 1
ATOM 1488 C C . GLN A 1 178 ? -7.105 17.156 41.656 1 97.5 178 GLN A C 1
ATOM 1490 O O . GLN A 1 178 ? -8.289 16.984 41.938 1 97.5 178 GLN A O 1
ATOM 1495 N N . GLU A 1 179 ? -6.684 18.297 41.344 1 97.75 179 GLU A N 1
ATOM 1496 C CA . GLU A 1 179 ? -7.52 19.484 41.312 1 97.75 179 GLU A CA 1
ATOM 1497 C C . GLU A 1 179 ? -8.594 19.375 40.219 1 97.75 179 GLU A C 1
ATOM 1499 O O . GLU A 1 179 ? -9.742 19.75 40.438 1 97.75 179 GLU A O 1
ATOM 1504 N N . VAL A 1 180 ? -8.203 18.891 39.062 1 97.12 180 VAL A N 1
ATOM 1505 C CA . VAL A 1 180 ? -9.078 18.891 37.906 1 97.12 180 VAL A CA 1
ATOM 1506 C C . VAL A 1 180 ? -10.023 17.688 37.969 1 97.12 180 VAL A C 1
ATOM 1508 O O . VAL A 1 180 ? -11.195 17.797 37.594 1 97.12 180 VAL A O 1
ATOM 1511 N N . CYS A 1 181 ? -9.5 16.531 38.438 1 96.5 181 CYS A N 1
ATOM 1512 C CA . CYS A 1 181 ? -10.258 15.289 38.25 1 96.5 181 CYS A CA 1
ATOM 1513 C C . CYS A 1 181 ? -10.594 14.664 39.594 1 96.5 181 CYS A C 1
ATOM 1515 O O . CYS A 1 181 ? -11.414 13.742 39.688 1 96.5 181 CYS A O 1
ATOM 1517 N N . GLY A 1 182 ? -9.977 15.023 40.656 1 96.81 182 GLY A N 1
ATOM 1518 C CA . GLY A 1 182 ? -10.234 14.477 42 1 96.81 182 GLY A CA 1
ATOM 1519 C C . GLY A 1 182 ? -9.68 13.086 42.188 1 96.81 182 GLY A C 1
ATOM 1520 O O . GLY A 1 182 ? -10.242 12.289 42.938 1 96.81 182 GLY A O 1
ATOM 1521 N N . ALA A 1 183 ? -8.641 12.812 41.469 1 97.19 183 ALA A N 1
ATOM 1522 C CA . ALA A 1 183 ? -8.055 11.477 41.531 1 97.19 183 ALA A CA 1
ATOM 1523 C C . ALA A 1 183 ? -6.535 11.539 41.562 1 97.19 183 ALA A C 1
ATOM 1525 O O . ALA A 1 183 ? -5.945 12.602 41.344 1 97.19 183 ALA A O 1
ATOM 1526 N N . GLU A 1 184 ? -5.977 10.414 41.969 1 96.81 184 GLU A N 1
ATOM 1527 C CA . GLU A 1 184 ? -4.523 10.305 42.062 1 96.81 184 GLU A CA 1
ATOM 1528 C C . GLU A 1 184 ? -3.926 9.852 40.719 1 96.81 184 GLU A C 1
ATOM 1530 O O . GLU A 1 184 ? -4.227 8.75 40.25 1 96.81 184 GLU A O 1
ATOM 1535 N N . LEU A 1 185 ? -2.982 10.609 40.188 1 96.75 185 LEU A N 1
ATOM 1536 C CA . LEU A 1 185 ? -2.438 10.367 38.875 1 96.75 185 LEU A CA 1
ATOM 1537 C C . LEU A 1 185 ? -1.661 9.055 38.812 1 96.75 185 LEU A C 1
ATOM 1539 O O . LEU A 1 185 ? -1.661 8.352 37.812 1 96.75 185 LEU A O 1
ATOM 1543 N N . LEU A 1 186 ? -1.016 8.695 39.875 1 95.31 186 LEU A N 1
ATOM 1544 C CA . LEU A 1 186 ? -0.208 7.48 39.938 1 95.31 186 LEU A CA 1
ATOM 1545 C C . LEU A 1 186 ? -1.073 6.242 39.719 1 95.31 186 LEU A C 1
ATOM 1547 O O . LEU A 1 186 ? -0.563 5.172 39.406 1 95.31 186 LEU A O 1
ATOM 1551 N N . ASP A 1 187 ? -2.336 6.43 39.938 1 95.12 187 ASP A N 1
ATOM 1552 C CA . ASP A 1 187 ? -3.25 5.312 39.719 1 95.12 187 ASP A CA 1
ATOM 1553 C C . ASP A 1 187 ? -3.477 5.051 38.25 1 95.12 187 ASP A C 1
ATOM 1555 O O . ASP A 1 187 ? -3.861 3.945 37.844 1 95.12 187 ASP A O 1
ATOM 1559 N N . TYR A 1 188 ? -3.34 6.066 37.469 1 94.5 188 TYR A N 1
ATOM 1560 C CA . TYR A 1 188 ? -3.545 5.934 36.031 1 94.5 188 TYR A CA 1
ATOM 1561 C C . TYR A 1 188 ? -2.387 5.191 35.406 1 94.5 188 TYR A C 1
ATOM 1563 O O . TYR A 1 188 ? -1.225 5.578 35.531 1 94.5 188 TYR A O 1
ATOM 1571 N N . THR A 1 189 ? -2.711 4.145 34.688 1 88.88 189 THR A N 1
ATOM 1572 C CA . THR A 1 189 ? -1.641 3.307 34.156 1 88.88 189 THR A CA 1
ATOM 1573 C C . THR A 1 189 ? -1.669 3.293 32.625 1 88.88 189 THR A C 1
ATOM 1575 O O . THR A 1 189 ? -0.836 2.643 31.984 1 88.88 189 THR A O 1
ATOM 1578 N N . GLY A 1 190 ? -2.617 3.914 31.984 1 89 190 GLY A N 1
ATOM 1579 C CA . GLY A 1 190 ? -2.654 3.928 30.531 1 89 190 GLY A CA 1
ATOM 1580 C C . GLY A 1 190 ? -4.062 3.93 29.969 1 89 190 GLY A C 1
ATOM 1581 O O . GLY A 1 190 ? -5.035 4.074 30.719 1 89 190 GLY A O 1
ATOM 1582 N N . PRO A 1 191 ? -4.129 3.736 28.641 1 87.5 191 PRO A N 1
ATOM 1583 C CA . PRO A 1 191 ? -5.398 3.912 27.938 1 87.5 191 PRO A CA 1
ATOM 1584 C C . PRO A 1 191 ? -6.465 2.916 28.375 1 87.5 191 PRO A C 1
ATOM 1586 O O . PRO A 1 191 ? -7.664 3.199 28.266 1 87.5 191 PRO A O 1
ATOM 1589 N N . GLU A 1 192 ? -6.109 1.771 28.875 1 88.38 192 GLU A N 1
ATOM 1590 C CA . GLU A 1 192 ? -7.074 0.748 29.266 1 88.38 192 GLU A CA 1
ATOM 1591 C C . GLU A 1 192 ? -7.602 0.998 30.688 1 88.38 192 GLU A C 1
ATOM 1593 O O . GLU A 1 192 ? -8.578 0.374 31.109 1 88.38 192 GLU A O 1
ATOM 1598 N N . HIS A 1 193 ? -7.027 1.938 31.359 1 92.44 193 HIS A N 1
ATOM 1599 C CA . HIS A 1 193 ? -7.402 2.221 32.75 1 92.44 193 HIS A CA 1
ATOM 1600 C C . HIS A 1 193 ? -8.695 3.025 32.812 1 92.44 193 HIS A C 1
ATOM 1602 O O . HIS A 1 193 ? -8.984 3.822 31.906 1 92.44 193 HIS A O 1
ATOM 1608 N N . GLU A 1 194 ? -9.445 2.955 33.812 1 92.94 194 GLU A N 1
ATOM 1609 C CA . GLU A 1 194 ? -10.727 3.637 34 1 92.94 194 GLU A CA 1
ATOM 1610 C C . GLU A 1 194 ? -10.539 5.152 34.062 1 92.94 194 GLU A C 1
ATOM 1612 O O . GLU A 1 194 ? -11.438 5.91 33.688 1 92.94 194 GLU A O 1
ATOM 1617 N N . LEU A 1 195 ? -9.359 5.586 34.469 1 95 195 LEU A N 1
ATOM 1618 C CA . LEU A 1 195 ? -9.086 7.012 34.594 1 95 195 LEU A CA 1
ATOM 1619 C C . LEU A 1 195 ? -8.648 7.617 33.281 1 95 195 LEU A C 1
ATOM 1621 O O . LEU A 1 195 ? -8.273 8.789 33.219 1 95 195 LEU A O 1
ATOM 1625 N N . HIS A 1 196 ? -8.664 6.848 32.312 1 94.25 196 HIS A N 1
ATOM 1626 C CA . HIS A 1 196 ? -8.141 7.328 31.031 1 94.25 196 HIS A CA 1
ATOM 1627 C C . HIS A 1 196 ? -8.914 8.547 30.547 1 94.25 196 HIS A C 1
ATOM 1629 O O . HIS A 1 196 ? -8.312 9.523 30.094 1 94.25 196 HIS A O 1
ATOM 1635 N N . THR A 1 197 ? -10.172 8.531 30.594 1 91.25 197 THR A N 1
ATOM 1636 C CA . THR A 1 197 ? -10.992 9.664 30.188 1 91.25 197 THR A CA 1
ATOM 1637 C C . THR A 1 197 ? -10.664 10.898 31.031 1 91.25 197 THR A C 1
ATOM 1639 O O . THR A 1 197 ? -10.586 12.008 30.5 1 91.25 197 THR A O 1
ATOM 1642 N N . ALA A 1 198 ? -10.531 10.695 32.25 1 95.31 198 ALA A N 1
ATOM 1643 C CA . ALA A 1 198 ? -10.148 11.789 33.125 1 95.31 198 ALA A CA 1
ATOM 1644 C C . ALA A 1 198 ? -8.781 12.352 32.75 1 95.31 198 ALA A C 1
ATOM 1646 O O . ALA A 1 198 ? -8.578 13.57 32.781 1 95.31 198 ALA A O 1
ATOM 1647 N N . TYR A 1 199 ? -7.93 11.5 32.5 1 96.44 199 TYR A N 1
ATOM 1648 C CA . TYR A 1 199 ? -6.59 11.938 32.125 1 96.44 199 TYR A CA 1
ATOM 1649 C C . TYR A 1 199 ? -6.633 12.773 30.844 1 96.44 199 TYR A C 1
ATOM 1651 O O . TYR A 1 199 ? -5.949 13.797 30.734 1 96.44 199 TYR A O 1
ATOM 1659 N N . LEU A 1 200 ? -7.406 12.344 29.859 1 94 200 LEU A N 1
ATOM 1660 C CA . LEU A 1 200 ? -7.562 13.117 28.641 1 94 200 LEU A CA 1
ATOM 1661 C C . LEU A 1 200 ? -8.156 14.492 28.938 1 94 200 LEU A C 1
ATOM 1663 O O . LEU A 1 200 ? -7.727 15.5 28.359 1 94 200 LEU A O 1
ATOM 1667 N N . HIS A 1 201 ? -9.133 14.492 29.75 1 94.88 201 HIS A N 1
ATOM 1668 C CA . HIS A 1 201 ? -9.742 15.75 30.172 1 94.88 201 HIS A CA 1
ATOM 1669 C C . HIS A 1 201 ? -8.719 16.656 30.844 1 94.88 201 HIS A C 1
ATOM 1671 O O . HIS A 1 201 ? -8.664 17.859 30.562 1 94.88 201 HIS A O 1
ATOM 1677 N N . PHE A 1 202 ? -8 16.094 31.688 1 97.31 202 PHE A N 1
ATOM 1678 C CA . PHE A 1 202 ? -6.926 16.797 32.375 1 97.31 202 PHE A CA 1
ATOM 1679 C C . PHE A 1 202 ? -5.977 17.438 31.375 1 97.31 202 PHE A C 1
ATOM 1681 O O . PHE A 1 202 ? -5.641 18.625 31.484 1 97.31 202 PHE A O 1
ATOM 1688 N N . GLN A 1 203 ? -5.547 16.672 30.406 1 96.75 203 GLN A N 1
ATOM 1689 C CA . GLN A 1 203 ? -4.641 17.172 29.375 1 96.75 203 GLN A CA 1
ATOM 1690 C C . GLN A 1 203 ? -5.266 18.344 28.625 1 96.75 203 GLN A C 1
ATOM 1692 O O . GLN A 1 203 ? -4.602 19.359 28.375 1 96.75 203 GLN A O 1
ATOM 1697 N N . GLU A 1 204 ? -6.488 18.234 28.297 1 95.38 204 GLU A N 1
ATOM 1698 C CA . GLU A 1 204 ? -7.191 19.266 27.547 1 95.38 204 GLU A CA 1
ATOM 1699 C C . GLU A 1 204 ? -7.301 20.562 28.375 1 95.38 204 GLU A C 1
ATOM 1701 O O . GLU A 1 204 ? -7.004 21.641 27.859 1 95.38 204 GLU A O 1
ATOM 1706 N N . VAL A 1 205 ? -7.703 20.438 29.547 1 97.06 205 VAL A N 1
ATOM 1707 C CA . VAL A 1 205 ? -7.922 21.594 30.422 1 97.06 205 VAL A CA 1
ATOM 1708 C C . VAL A 1 205 ? -6.609 22.359 30.609 1 97.06 205 VAL A C 1
ATOM 1710 O O . VAL A 1 205 ? -6.562 23.578 30.453 1 97.06 205 VAL A O 1
ATOM 1713 N N . THR A 1 206 ? -5.621 21.625 30.953 1 97.62 206 THR A N 1
ATOM 1714 C CA . THR A 1 206 ? -4.355 22.281 31.281 1 97.62 206 THR A CA 1
ATOM 1715 C C . THR A 1 206 ? -3.699 22.844 30.016 1 97.62 206 THR A C 1
ATOM 1717 O O . THR A 1 206 ? -3.049 23.891 30.062 1 97.62 206 THR A O 1
ATOM 1720 N N . SER A 1 207 ? -3.809 22.172 28.859 1 97.19 207 SER A N 1
ATOM 1721 C CA . SER A 1 207 ? -3.303 22.703 27.594 1 97.19 207 SER A CA 1
ATOM 1722 C C . SER A 1 207 ? -4.008 24.016 27.219 1 97.19 207 SER A C 1
ATOM 1724 O O . SER A 1 207 ? -3.365 24.969 26.781 1 97.19 207 SER A O 1
ATOM 1726 N N . ARG A 1 208 ? -5.293 24.062 27.391 1 97.19 208 ARG A N 1
ATOM 1727 C CA . ARG A 1 208 ? -6.066 25.266 27.094 1 97.19 208 ARG A CA 1
ATOM 1728 C C . ARG A 1 208 ? -5.684 26.406 28.031 1 97.19 208 ARG A C 1
ATOM 1730 O O . ARG A 1 208 ? -5.621 27.562 27.609 1 97.19 208 ARG A O 1
ATOM 1737 N N . GLU A 1 209 ? -5.449 26.078 29.25 1 97.25 209 GLU A N 1
ATOM 1738 C CA . GLU A 1 209 ? -5.07 27.094 30.234 1 97.25 209 GLU A CA 1
ATOM 1739 C C . GLU A 1 209 ? -3.781 27.797 29.828 1 97.25 209 GLU A C 1
ATOM 1741 O O . GLU A 1 209 ? -3.695 29.016 29.875 1 97.25 209 GLU A O 1
ATOM 1746 N N . ILE A 1 210 ? -2.811 27.016 29.453 1 96.75 210 ILE A N 1
ATOM 1747 C CA . ILE A 1 210 ? -1.529 27.594 29.078 1 96.75 210 ILE A CA 1
ATOM 1748 C C . ILE A 1 210 ? -1.694 28.422 27.797 1 96.75 210 ILE A C 1
ATOM 1750 O O . ILE A 1 210 ? -1.111 29.5 27.672 1 96.75 210 ILE A O 1
ATOM 1754 N N . LEU A 1 211 ? -2.451 27.969 26.844 1 97.69 211 LEU A N 1
ATOM 1755 C CA . LEU A 1 211 ? -2.664 28.703 25.609 1 97.69 211 LEU A CA 1
ATOM 1756 C C . LEU A 1 211 ? -3.436 30 25.859 1 97.69 211 LEU A C 1
ATOM 1758 O O . LEU A 1 211 ? -3.209 31 25.188 1 97.69 211 LEU A O 1
ATOM 1762 N N . ASN A 1 212 ? -4.375 30.016 26.828 1 98.06 212 ASN A N 1
ATOM 1763 C CA . ASN A 1 212 ? -5.043 31.234 27.234 1 98.06 212 ASN A CA 1
ATOM 1764 C C . ASN A 1 212 ? -4.047 32.281 27.75 1 98.06 212 ASN A C 1
ATOM 1766 O O . ASN A 1 212 ? -4.109 33.438 27.375 1 98.06 212 ASN A O 1
ATOM 1770 N N . LYS A 1 213 ? -3.172 31.797 28.609 1 97.56 213 LYS A N 1
ATOM 1771 C CA . LYS A 1 213 ? -2.168 32.688 29.188 1 97.56 213 LYS A CA 1
ATOM 1772 C C . LYS A 1 213 ? -1.293 33.312 28.094 1 97.56 213 LYS A C 1
ATOM 1774 O O . LYS A 1 213 ? -1.047 34.531 28.109 1 97.56 213 LYS A O 1
ATOM 1779 N N . ILE A 1 214 ? -0.82 32.5 27.219 1 97.75 214 ILE A N 1
ATOM 1780 C CA . ILE A 1 214 ? 0.039 32.938 26.141 1 97.75 214 ILE A CA 1
ATOM 1781 C C . ILE A 1 214 ? -0.722 33.938 25.266 1 97.75 214 ILE A C 1
ATOM 1783 O O . ILE A 1 214 ? -0.212 35.031 24.953 1 97.75 214 ILE A O 1
ATOM 1787 N N . HIS A 1 215 ? -1.904 33.531 24.875 1 98.06 215 HIS A N 1
ATOM 1788 C CA . HIS A 1 215 ? -2.736 34.375 24.031 1 98.06 215 HIS A CA 1
ATOM 1789 C C . HIS A 1 215 ? -2.963 35.75 24.656 1 98.06 215 HIS A C 1
ATOM 1791 O O . HIS A 1 215 ? -2.783 36.781 24.016 1 98.06 215 HIS A O 1
ATOM 1797 N N . ASP A 1 216 ? -3.373 35.75 25.891 1 98 216 ASP A N 1
ATOM 1798 C CA . ASP A 1 216 ? -3.66 37 26.594 1 98 216 ASP A CA 1
ATOM 1799 C C . ASP A 1 216 ? -2.424 37.906 26.656 1 98 216 ASP A C 1
ATOM 1801 O O . ASP A 1 216 ? -2.508 39.094 26.406 1 98 216 ASP A O 1
ATOM 1805 N N . GLU A 1 217 ? -1.331 37.281 26.984 1 97.56 217 GLU A N 1
ATOM 1806 C CA . GLU A 1 217 ? -0.088 38.031 27.078 1 97.56 217 GLU A CA 1
ATOM 1807 C C . GLU A 1 217 ? 0.295 38.625 25.719 1 97.56 217 GLU A C 1
ATOM 1809 O O . GLU A 1 217 ? 0.61 39.812 25.625 1 97.56 217 GLU A O 1
ATOM 1814 N N . VAL A 1 218 ? 0.319 37.875 24.672 1 98.12 218 VAL A N 1
ATOM 1815 C CA . VAL A 1 218 ? 0.791 38.281 23.344 1 98.12 218 VAL A CA 1
ATOM 1816 C C . VAL A 1 218 ? -0.179 39.281 22.734 1 98.12 2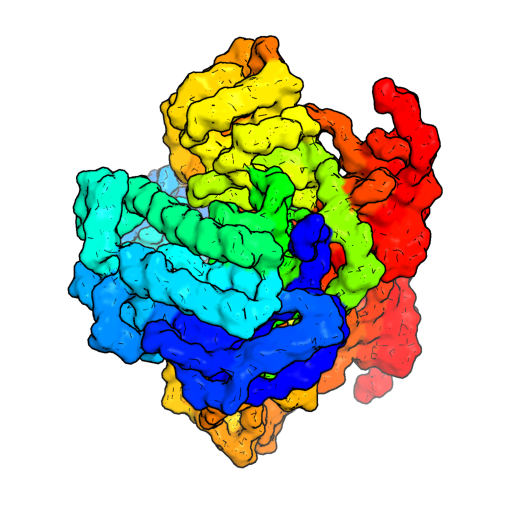18 VAL A C 1
ATOM 1818 O O . VAL A 1 218 ? 0.233 40.344 22.297 1 98.12 218 VAL A O 1
ATOM 1821 N N . LYS A 1 219 ? -1.494 39.031 22.781 1 97.62 219 LYS A N 1
ATOM 1822 C CA . LYS A 1 219 ? -2.479 39.844 22.062 1 97.62 219 LYS A CA 1
ATOM 1823 C C . LYS A 1 219 ? -2.719 41.188 22.797 1 97.62 219 LYS A C 1
ATOM 1825 O O . LYS A 1 219 ? -3.117 42.156 22.172 1 97.62 219 LYS A O 1
ATOM 1830 N N . SER A 1 220 ? -2.492 41.219 24.047 1 97.81 220 SER A N 1
ATOM 1831 C CA . SER A 1 220 ? -2.676 42.469 24.781 1 97.81 220 SER A CA 1
ATOM 1832 C C . SER A 1 220 ? -1.628 43.5 24.391 1 97.81 220 SER A C 1
ATOM 1834 O O . SER A 1 220 ? -1.908 44.688 24.391 1 97.81 220 SER A O 1
ATOM 1836 N N . ARG A 1 221 ? -0.508 43.031 24.016 1 97.75 221 ARG A N 1
ATOM 1837 C CA . ARG A 1 221 ? 0.587 43.969 23.766 1 97.75 221 ARG A CA 1
ATOM 1838 C C . ARG A 1 221 ? 0.978 43.969 22.281 1 97.75 221 ARG A C 1
ATOM 1840 O O . ARG A 1 221 ? 1.414 44.969 21.75 1 97.75 221 ARG A O 1
ATOM 1847 N N . TRP A 1 222 ? 0.86 42.844 21.641 1 97.88 222 TRP A N 1
ATOM 1848 C CA . TRP A 1 222 ? 1.236 42.688 20.234 1 97.88 222 TRP A CA 1
ATOM 1849 C C . TRP A 1 222 ? 0.11 42.031 19.438 1 97.88 222 TRP A C 1
ATOM 1851 O O . TRP A 1 222 ? 0.276 40.938 18.906 1 97.88 222 TRP A O 1
ATOM 1861 N N . PRO A 1 223 ? -1.014 42.656 19.25 1 96.38 223 PRO A N 1
ATOM 1862 C CA . PRO A 1 223 ? -2.176 42.062 18.594 1 96.38 223 PRO A CA 1
ATOM 1863 C C . PRO A 1 223 ? -1.897 41.688 17.141 1 96.38 223 PRO A C 1
ATOM 1865 O O . PRO A 1 223 ? -2.617 40.844 16.578 1 96.38 223 PRO A O 1
ATOM 1868 N N . HIS A 1 224 ? -0.874 42.188 16.531 1 96.25 224 HIS A N 1
ATOM 1869 C CA . HIS A 1 224 ? -0.579 41.938 15.125 1 96.25 224 HIS A CA 1
ATOM 1870 C C . HIS A 1 224 ? 0.291 40.688 14.969 1 96.25 224 HIS A C 1
ATOM 1872 O O . HIS A 1 224 ? 0.583 40.281 13.844 1 96.25 224 HIS A O 1
ATOM 1878 N N . VAL A 1 225 ? 0.761 40.094 16.062 1 98.44 225 VAL A N 1
ATOM 1879 C CA . VAL A 1 225 ? 1.595 38.906 16.047 1 98.44 225 VAL A CA 1
ATOM 1880 C C . VAL A 1 225 ? 0.713 37.656 15.914 1 98.44 225 VAL A C 1
ATOM 1882 O O . VAL A 1 225 ? -0.179 37.438 16.734 1 98.44 225 VAL A O 1
ATOM 1885 N N . ALA A 1 226 ? 0.917 36.875 14.875 1 98.5 226 ALA A N 1
ATOM 1886 C CA . ALA A 1 226 ? 0.161 35.625 14.703 1 98.5 226 ALA A CA 1
ATOM 1887 C C . ALA A 1 226 ? 0.624 34.562 15.695 1 98.5 226 ALA A C 1
ATOM 1889 O O . ALA A 1 226 ? 1.823 34.438 15.945 1 98.5 226 ALA A O 1
ATOM 1890 N N . ILE A 1 227 ? -0.268 33.844 16.297 1 98.56 227 ILE A N 1
ATOM 1891 C CA . ILE A 1 227 ? 0.026 32.719 17.156 1 98.56 227 ILE A CA 1
ATOM 1892 C C . ILE A 1 227 ? -0.298 31.406 16.422 1 98.56 227 ILE A C 1
ATOM 1894 O O . ILE A 1 227 ? -1.406 31.234 15.914 1 98.56 227 ILE A O 1
ATOM 1898 N N . SER A 1 228 ? 0.678 30.516 16.344 1 98.38 228 SER A N 1
ATOM 1899 C CA . SER A 1 228 ? 0.52 29.281 15.594 1 98.38 228 SER A CA 1
ATOM 1900 C C . SER A 1 228 ? 1.006 28.078 16.406 1 98.38 228 SER A C 1
ATOM 1902 O O . SER A 1 228 ? 2.045 28.141 17.062 1 98.38 228 SER A O 1
ATOM 1904 N N . THR A 1 229 ? 0.275 27.047 16.422 1 97.88 229 THR A N 1
ATOM 1905 C CA . THR A 1 229 ? 0.668 25.734 16.906 1 97.88 229 THR A CA 1
ATOM 1906 C C . THR A 1 229 ? -0.281 24.656 16.375 1 97.88 229 THR A C 1
ATOM 1908 O O . THR A 1 229 ? -1.097 24.922 15.492 1 97.88 229 THR A O 1
ATOM 1911 N N . TYR A 1 230 ? -0.167 23.453 16.828 1 96.62 230 TYR A N 1
ATOM 1912 C CA . TYR A 1 230 ? -0.968 22.344 16.328 1 96.62 230 TYR A CA 1
ATOM 1913 C C . TYR A 1 230 ? -2.32 22.297 17.016 1 96.62 230 TYR A C 1
ATOM 1915 O O . TYR A 1 230 ? -3.246 21.625 16.547 1 96.62 230 TYR A O 1
ATOM 1923 N N . HIS A 1 231 ? -2.469 22.891 18.156 1 96.12 231 HIS A N 1
ATOM 1924 C CA . HIS A 1 231 ? -3.715 22.969 18.906 1 96.12 231 HIS A CA 1
ATOM 1925 C C . HIS A 1 231 ? -4.59 24.109 18.406 1 96.12 231 HIS A C 1
ATOM 1927 O O . HIS A 1 231 ? -4.094 25.219 18.188 1 96.12 231 HIS A O 1
ATOM 1933 N N . PRO A 1 232 ? -5.832 23.922 18.266 1 96.44 232 PRO A N 1
ATOM 1934 C CA . PRO A 1 232 ? -6.664 24.938 17.625 1 96.44 232 PRO A CA 1
ATOM 1935 C C . PRO A 1 232 ? -7.086 26.047 18.609 1 96.44 232 PRO A C 1
ATOM 1937 O O . PRO A 1 232 ? -7.57 27.094 18.172 1 96.44 232 PRO A O 1
ATOM 1940 N N . HIS A 1 233 ? -6.898 25.859 19.938 1 96.75 233 HIS A N 1
ATOM 1941 C CA . HIS A 1 233 ? -7.426 26.781 20.938 1 96.75 233 HIS A CA 1
ATOM 1942 C C . HIS A 1 233 ? -6.598 28.047 21 1 96.75 233 HIS A C 1
ATOM 1944 O O . HIS A 1 233 ? -5.387 28 21.25 1 96.75 233 HIS A O 1
ATOM 1950 N N . GLN A 1 234 ? -7.227 29.172 20.75 1 97.25 234 GLN A N 1
ATOM 1951 C CA . GLN A 1 234 ? -6.66 30.516 20.953 1 97.25 234 GLN A CA 1
ATOM 1952 C C . GLN A 1 234 ? -5.438 30.719 20.062 1 97.25 234 GLN A C 1
ATOM 1954 O O . GLN A 1 234 ? -4.434 31.281 20.516 1 97.25 234 GLN A O 1
ATOM 1959 N N . VAL A 1 235 ? -5.469 30.188 18.844 1 97.38 235 VAL A N 1
ATOM 1960 C CA . VAL A 1 235 ? -4.406 30.391 17.859 1 97.38 235 VAL A CA 1
ATOM 1961 C C . VAL A 1 235 ? -4.984 31.016 16.594 1 97.38 235 VAL A C 1
ATOM 1963 O O . VAL A 1 235 ? -6.199 31 16.391 1 97.38 235 VAL A O 1
ATOM 1966 N N . ASP A 1 236 ? -4.156 31.656 15.82 1 98.06 236 ASP A N 1
ATOM 1967 C CA . ASP A 1 236 ? -4.562 32.312 14.57 1 98.06 236 ASP A CA 1
ATOM 1968 C C . ASP A 1 236 ? -4.359 31.375 13.383 1 98.06 236 ASP A C 1
ATOM 1970 O O . ASP A 1 236 ? -5.199 31.312 12.477 1 98.06 236 ASP A O 1
ATOM 1974 N N . ILE A 1 237 ? -3.258 30.625 13.375 1 98 237 ILE A N 1
ATOM 1975 C CA . ILE A 1 237 ? -2.896 29.672 12.328 1 98 237 ILE A CA 1
ATOM 1976 C C . ILE A 1 237 ? -2.758 28.281 12.93 1 98 237 ILE A C 1
ATOM 1978 O O . ILE A 1 237 ? -1.912 28.047 13.805 1 98 237 ILE A O 1
ATOM 1982 N N . ILE A 1 238 ? -3.615 27.391 12.539 1 98.06 238 ILE A N 1
ATOM 1983 C CA . ILE A 1 238 ? -3.48 26 12.953 1 98.06 238 ILE A CA 1
ATOM 1984 C C . ILE A 1 238 ? -2.469 25.281 12.062 1 98.06 238 ILE A C 1
ATOM 1986 O O . ILE A 1 238 ? -2.684 25.156 10.852 1 98.06 238 ILE A O 1
ATOM 1990 N N . ARG A 1 239 ? -1.441 24.859 12.617 1 97.75 239 ARG A N 1
ATOM 1991 C CA . ARG A 1 239 ? -0.426 24.156 11.844 1 97.75 239 ARG A CA 1
ATOM 1992 C C . ARG A 1 239 ? -0.732 22.656 11.773 1 97.75 239 ARG A C 1
ATOM 1994 O O . ARG A 1 239 ? -1.174 22.062 12.766 1 97.75 239 ARG A O 1
ATOM 2001 N N . LYS A 1 240 ? -0.624 22.094 10.641 1 98 240 LYS A N 1
ATOM 2002 C CA . LYS A 1 240 ? -0.668 20.656 10.367 1 98 240 LYS A CA 1
ATOM 2003 C C . LYS A 1 240 ? 0.609 20.188 9.672 1 98 240 LYS A C 1
ATOM 2005 O O . LYS A 1 240 ? 1.418 21 9.227 1 98 240 LYS A O 1
ATOM 2010 N N . GLU A 1 241 ? 0.802 18.891 9.672 1 97.75 241 GLU A N 1
ATOM 2011 C CA . GLU A 1 241 ? 2.016 18.375 9.055 1 97.75 241 GLU A CA 1
ATOM 2012 C C . GLU A 1 241 ? 1.71 17.172 8.156 1 97.75 241 GLU A C 1
ATOM 2014 O O . GLU A 1 241 ? 0.925 16.297 8.531 1 97.75 241 GLU A O 1
ATOM 2019 N N . SER A 1 242 ? 2.18 17.141 6.961 1 98.5 242 SER A N 1
ATOM 2020 C CA . SER A 1 242 ? 2.33 15.953 6.113 1 98.5 242 SER A CA 1
ATOM 2021 C C . SER A 1 242 ? 3.756 15.414 6.16 1 98.5 242 SER A C 1
ATOM 2023 O O . SER A 1 242 ? 4.664 16 5.566 1 98.5 242 SER A O 1
ATOM 2025 N N . ASN A 1 243 ? 3.939 14.352 6.906 1 97.88 243 ASN A N 1
ATOM 2026 C CA . ASN A 1 243 ? 5.25 13.742 7.109 1 97.88 243 ASN A CA 1
ATOM 2027 C C . ASN A 1 243 ? 5.23 12.25 6.797 1 97.88 243 ASN A C 1
ATOM 2029 O O . ASN A 1 243 ? 4.203 11.711 6.383 1 97.88 243 ASN A O 1
ATOM 2033 N N . THR A 1 244 ? 6.414 11.609 6.801 1 96.88 244 THR A N 1
ATOM 2034 C CA . THR A 1 244 ? 6.574 10.18 6.547 1 96.88 244 THR A CA 1
ATOM 2035 C C . THR A 1 244 ? 7.34 9.516 7.688 1 96.88 244 THR A C 1
ATOM 2037 O O . THR A 1 244 ? 8.008 10.188 8.469 1 96.88 244 THR A O 1
ATOM 2040 N N . SER A 1 245 ? 7.152 8.281 7.812 1 95.75 245 SER A N 1
ATOM 2041 C CA . SER A 1 245 ? 7.898 7.426 8.727 1 95.75 245 SER A CA 1
ATOM 2042 C C . SER A 1 245 ? 8.148 6.051 8.117 1 95.75 245 SER A C 1
ATOM 2044 O O . SER A 1 245 ? 7.27 5.484 7.469 1 95.75 245 SER A O 1
ATOM 2046 N N . LEU A 1 246 ? 9.336 5.512 8.32 1 93.31 246 LEU A N 1
ATOM 2047 C CA . LEU A 1 246 ? 9.68 4.195 7.793 1 93.31 246 LEU A CA 1
ATOM 2048 C C . LEU A 1 246 ? 8.977 3.098 8.578 1 93.31 246 LEU A C 1
ATOM 2050 O O . LEU A 1 246 ? 8.891 1.956 8.117 1 93.31 246 LEU A O 1
ATOM 2054 N N . THR A 1 247 ? 8.453 3.41 9.727 1 91.62 247 THR A N 1
ATOM 2055 C CA . THR A 1 247 ? 7.848 2.395 10.578 1 91.62 247 THR A CA 1
ATOM 2056 C C . THR A 1 247 ? 6.324 2.516 10.555 1 91.62 247 THR A C 1
ATOM 2058 O O . THR A 1 247 ? 5.629 1.772 11.25 1 91.62 247 THR A O 1
ATOM 2061 N N . ARG A 1 248 ? 5.859 3.525 9.82 1 93.44 248 ARG A N 1
ATOM 2062 C CA . ARG A 1 248 ? 4.414 3.674 9.711 1 93.44 248 ARG A CA 1
ATOM 2063 C C . ARG A 1 248 ? 3.805 2.523 8.914 1 93.44 248 ARG A C 1
ATOM 2065 O O . ARG A 1 248 ? 4.344 2.123 7.879 1 93.44 248 ARG A O 1
ATOM 2072 N N . SER A 1 249 ? 2.744 2.057 9.461 1 92.38 249 SER A N 1
ATOM 2073 C CA . SER A 1 249 ? 2.08 0.929 8.812 1 92.38 249 SER A CA 1
ATOM 2074 C C . SER A 1 249 ? 1.454 1.341 7.484 1 92.38 249 SER A C 1
ATOM 2076 O O . SER A 1 249 ? 0.974 2.467 7.34 1 92.38 249 SER A O 1
ATOM 2078 N N . LEU A 1 250 ? 1.478 0.468 6.539 1 95 250 LEU A N 1
ATOM 2079 C CA . LEU A 1 250 ? 0.754 0.63 5.281 1 95 250 LEU A CA 1
ATOM 2080 C C . LEU A 1 250 ? -0.743 0.42 5.484 1 95 250 LEU A C 1
ATOM 2082 O O . LEU A 1 250 ? -1.156 -0.26 6.426 1 95 250 LEU A O 1
ATOM 2086 N N . PRO A 1 251 ? -1.635 0.972 4.703 1 96.19 251 PRO A N 1
ATOM 2087 C CA . PRO A 1 251 ? -1.264 1.637 3.451 1 96.19 251 PRO A CA 1
ATOM 2088 C C . PRO A 1 251 ? -0.811 3.08 3.662 1 96.19 251 PRO A C 1
ATOM 2090 O O . PRO A 1 251 ? -1.209 3.719 4.641 1 96.19 251 PRO A O 1
ATOM 2093 N N . LEU A 1 252 ? -0.007 3.598 2.66 1 96.56 252 LEU A N 1
ATOM 2094 C CA . LEU A 1 252 ? 0.311 5.023 2.652 1 96.56 252 LEU A CA 1
ATOM 2095 C C . LEU A 1 252 ? -0.929 5.855 2.344 1 96.56 252 LEU A C 1
ATOM 2097 O O . LEU A 1 252 ? -1.866 5.367 1.708 1 96.56 252 LEU A O 1
ATOM 2101 N N . TRP A 1 253 ? -0.963 6.984 2.846 1 97.12 253 TRP A N 1
ATOM 2102 C CA . TRP A 1 253 ? -2.104 7.887 2.732 1 97.12 253 TRP A CA 1
ATOM 2103 C C . TRP A 1 253 ? -1.807 9.016 1.754 1 97.12 253 TRP A C 1
ATOM 2105 O O . TRP A 1 253 ? -1.197 10.023 2.125 1 97.12 253 TRP A O 1
ATOM 2115 N N . PRO A 1 254 ? -2.299 8.938 0.474 1 97.12 254 PRO A N 1
ATOM 2116 C CA . PRO A 1 254 ? -1.929 9.922 -0.543 1 97.12 254 PRO A CA 1
ATOM 2117 C C . PRO A 1 254 ? -2.658 11.258 -0.366 1 97.12 254 PRO A C 1
ATOM 2119 O O . PRO A 1 254 ? -2.346 12.234 -1.053 1 97.12 254 PRO A O 1
ATOM 2122 N N . TYR A 1 255 ? -3.633 11.328 0.575 1 98.56 255 TYR A N 1
ATOM 2123 C CA . TYR A 1 255 ? -4.426 12.531 0.787 1 98.56 255 TYR A CA 1
ATOM 2124 C C . TYR A 1 255 ? -3.977 13.266 2.045 1 98.56 255 TYR A C 1
ATOM 2126 O O . TYR A 1 255 ? -4.766 13.984 2.666 1 98.56 255 TYR A O 1
ATOM 2134 N N . SER A 1 256 ? -2.736 13.016 2.438 1 98.25 256 SER A N 1
ATOM 2135 C CA . SER A 1 256 ? -2.248 13.547 3.707 1 98.25 256 SER A CA 1
ATOM 2136 C C . SER A 1 256 ? -2.465 15.055 3.801 1 98.25 256 SER A C 1
ATOM 2138 O O . SER A 1 256 ? -3.061 15.539 4.762 1 98.25 256 SER A O 1
ATOM 2140 N N . ALA A 1 257 ? -2.074 15.812 2.779 1 98.75 257 ALA A N 1
ATOM 2141 C CA . ALA A 1 257 ? -2.141 17.266 2.838 1 98.75 257 ALA A CA 1
ATOM 2142 C C . ALA A 1 257 ? -3.574 17.766 2.652 1 98.75 257 ALA A C 1
ATOM 2144 O O . ALA A 1 257 ? -4.035 18.641 3.385 1 98.75 257 ALA A O 1
ATOM 2145 N N . SER A 1 258 ? -4.293 17.219 1.686 1 98.62 258 SER A N 1
ATOM 2146 C CA . SER A 1 258 ? -5.66 17.672 1.459 1 98.62 258 SER A CA 1
ATOM 2147 C C . SER A 1 258 ? -6.547 17.375 2.666 1 98.62 258 SER A C 1
ATOM 2149 O O . SER A 1 258 ? -7.387 18.203 3.041 1 98.62 258 SER A O 1
ATOM 2151 N N . GLU A 1 259 ? -6.375 16.188 3.268 1 98.75 259 GLU A N 1
ATOM 2152 C CA . GLU A 1 259 ? -7.164 15.836 4.445 1 98.75 259 GLU A CA 1
ATOM 2153 C C . GLU A 1 259 ? -6.816 16.734 5.625 1 98.75 259 GLU A C 1
ATOM 2155 O O . GLU A 1 259 ? -7.707 17.203 6.34 1 98.75 259 GLU A O 1
ATOM 2160 N N . ASN A 1 260 ? -5.5 17.016 5.844 1 98.56 260 ASN A N 1
ATOM 2161 C CA . ASN A 1 260 ? -5.078 17.938 6.895 1 98.56 260 ASN A CA 1
ATOM 2162 C C . ASN A 1 260 ? -5.715 19.312 6.73 1 98.56 260 ASN A C 1
ATOM 2164 O O . ASN A 1 260 ? -6.266 19.859 7.684 1 98.56 260 ASN A O 1
ATOM 2168 N N . VAL A 1 261 ? -5.68 19.812 5.547 1 98.31 261 VAL A N 1
ATOM 2169 C CA . VAL A 1 261 ? -6.199 21.156 5.281 1 98.31 261 VAL A CA 1
ATOM 2170 C C . VAL A 1 261 ? -7.723 21.156 5.402 1 98.31 261 VAL A C 1
ATOM 2172 O O . VAL A 1 261 ? -8.305 22.047 6.031 1 98.31 261 VAL A O 1
ATOM 2175 N N . ALA A 1 262 ? -8.352 20.125 4.871 1 98.19 262 ALA A N 1
ATOM 2176 C CA . ALA A 1 262 ? -9.812 20.016 4.895 1 98.19 262 ALA A CA 1
ATOM 2177 C C . ALA A 1 262 ? -10.336 19.984 6.328 1 98.19 262 ALA A C 1
ATOM 2179 O O . ALA A 1 262 ? -11.414 20.516 6.613 1 98.19 262 ALA A O 1
ATOM 2180 N N . SER A 1 263 ? -9.594 19.438 7.223 1 97.94 263 SER A N 1
ATOM 2181 C CA . SER A 1 263 ? -10.047 19.297 8.602 1 97.94 263 SER A CA 1
ATOM 2182 C C . SER A 1 263 ? -10.102 20.641 9.312 1 97.94 263 SER A C 1
ATOM 2184 O O . SER A 1 263 ? -10.727 20.781 10.359 1 97.94 263 SER A O 1
ATOM 2186 N N . VAL A 1 264 ? -9.469 21.703 8.734 1 97.56 264 VAL A N 1
ATOM 2187 C CA . VAL A 1 264 ? -9.367 22.984 9.422 1 97.56 264 VAL A CA 1
ATOM 2188 C C . VAL A 1 264 ? -10.203 24.031 8.68 1 97.56 264 VAL A C 1
ATOM 2190 O O . VAL A 1 264 ? -11 24.75 9.289 1 97.56 264 VAL A O 1
ATOM 2193 N N . VAL A 1 265 ? -10.133 24.062 7.375 1 95.94 265 VAL A N 1
ATOM 2194 C CA . VAL A 1 265 ? -10.578 25.188 6.562 1 95.94 265 VAL A CA 1
ATOM 2195 C C . VAL A 1 265 ? -12.07 25.406 6.762 1 95.94 265 VAL A C 1
ATOM 2197 O O . VAL A 1 265 ? -12.539 26.547 6.836 1 95.94 265 VAL A O 1
ATOM 2200 N N . SER A 1 266 ? -12.812 24.312 6.891 1 95.69 266 SER A N 1
ATOM 2201 C CA . SER A 1 266 ? -14.258 24.469 7.016 1 95.69 266 SER A CA 1
ATOM 2202 C C . SER A 1 266 ? -14.703 24.328 8.469 1 95.69 266 SER A C 1
ATOM 2204 O O . SER A 1 266 ? -15.875 24.547 8.781 1 95.69 266 SER A O 1
ATOM 2206 N N . SER A 1 267 ? -13.797 24.062 9.367 1 97.88 267 SER A N 1
ATOM 2207 C CA . SER A 1 267 ? -14.148 23.812 10.758 1 97.88 267 SER A CA 1
ATOM 2208 C C . SER A 1 267 ? -14.086 25.094 11.578 1 97.88 267 SER A C 1
ATOM 2210 O O . SER A 1 267 ? -14.633 25.172 12.688 1 97.88 267 SER A O 1
ATOM 2212 N N . TRP A 1 268 ? -13.422 26.188 11.062 1 96.69 268 TRP A N 1
ATOM 2213 C CA . TRP A 1 268 ? -13.328 27.484 11.727 1 96.69 268 TRP A CA 1
ATOM 2214 C C . TRP A 1 268 ? -13.438 28.609 10.711 1 96.69 268 TRP A C 1
ATOM 2216 O O . TRP A 1 268 ? -12.898 28.516 9.602 1 96.69 268 TRP A O 1
ATOM 2226 N N . ASP A 1 269 ? -14.109 29.672 11.078 1 93.06 269 ASP A N 1
ATOM 2227 C CA . ASP A 1 269 ? -14.234 30.828 10.211 1 93.06 269 ASP A CA 1
ATOM 2228 C C . ASP A 1 269 ? -13.133 31.844 10.492 1 93.06 269 ASP A C 1
ATOM 2230 O O . ASP A 1 269 ? -12.812 32.688 9.633 1 93.06 269 ASP A O 1
ATOM 2234 N N . ASP A 1 270 ? -12.555 31.766 11.648 1 92.69 270 ASP A N 1
ATOM 2235 C CA . ASP A 1 270 ? -11.664 32.844 12.086 1 92.69 270 ASP A CA 1
ATOM 2236 C C . ASP A 1 270 ? -10.211 32.344 12.156 1 92.69 270 ASP A C 1
ATOM 2238 O O . ASP A 1 270 ? -9.359 33 12.734 1 92.69 270 ASP A O 1
ATOM 2242 N N . LYS A 1 271 ? -9.93 31.125 11.664 1 95.38 271 LYS A N 1
ATOM 2243 C CA . LYS A 1 271 ? -8.578 30.578 11.719 1 95.38 271 LYS A CA 1
ATOM 2244 C C . LYS A 1 271 ? -8.07 30.219 10.32 1 95.38 271 LYS A C 1
ATOM 2246 O O . LYS A 1 271 ? -8.867 29.984 9.414 1 95.38 271 LYS A O 1
ATOM 2251 N N . ARG A 1 272 ? -6.773 30.25 10.195 1 96.19 272 ARG A N 1
ATOM 2252 C CA . AR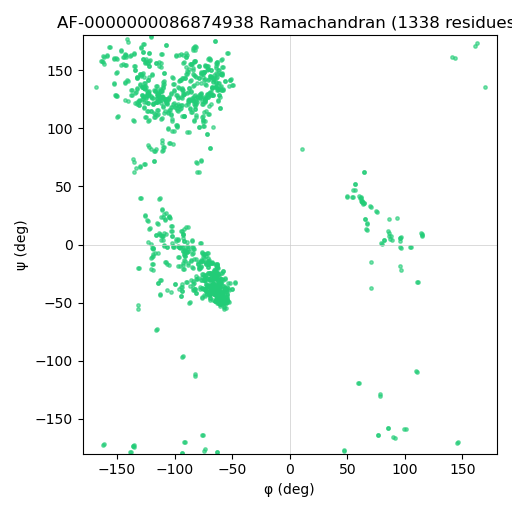G A 1 272 ? -6.129 29.797 8.969 1 96.19 272 ARG A CA 1
ATOM 2253 C C . ARG A 1 272 ? -5.332 28.516 9.203 1 96.19 272 ARG A C 1
ATOM 2255 O O . ARG A 1 272 ? -5.012 28.188 10.344 1 96.19 272 ARG A O 1
ATOM 2262 N N . VAL A 1 273 ? -5.117 27.766 8.18 1 97.12 273 VAL A N 1
ATOM 2263 C CA . VAL A 1 273 ? -4.344 26.531 8.258 1 97.12 273 VAL A CA 1
ATOM 2264 C C . VAL A 1 273 ? -3.006 26.719 7.547 1 97.12 273 VAL A C 1
ATOM 2266 O O . VAL A 1 273 ? -2.932 27.375 6.508 1 97.12 273 VAL A O 1
ATOM 2269 N N . SER A 1 274 ? -1.966 26.234 8.102 1 97.81 274 SER A N 1
ATOM 2270 C CA . SER A 1 274 ? -0.675 26.016 7.461 1 97.81 274 SER A CA 1
ATOM 2271 C C . SER A 1 274 ? -0.248 24.562 7.559 1 97.81 274 SER A C 1
ATOM 2273 O O . SER A 1 274 ? 0.189 24.109 8.617 1 97.81 274 SER A O 1
ATOM 2275 N N . ASN A 1 275 ? -0.314 23.812 6.438 1 98.38 275 ASN A N 1
ATOM 2276 C CA . ASN A 1 275 ? 0.114 22.422 6.441 1 98.38 275 ASN A CA 1
ATOM 2277 C C . ASN A 1 275 ? 1.538 22.266 5.914 1 98.38 275 ASN A C 1
ATOM 2279 O O . ASN A 1 275 ? 1.801 22.531 4.738 1 98.38 275 ASN A O 1
ATOM 2283 N N . CYS A 1 276 ? 2.359 21.828 6.797 1 98.5 276 CYS A N 1
ATOM 2284 C CA . CYS A 1 276 ? 3.783 21.75 6.492 1 98.5 276 CYS A CA 1
ATOM 2285 C C . CYS A 1 276 ? 4.105 20.453 5.758 1 98.5 276 CYS A C 1
ATOM 2287 O O . CYS A 1 276 ? 3.766 19.359 6.223 1 98.5 276 CYS A O 1
ATOM 2289 N N . SER A 1 277 ? 4.719 20.547 4.562 1 98.56 277 SER A N 1
ATOM 2290 C CA . SER A 1 277 ? 5.328 19.406 3.902 1 98.56 277 SER A CA 1
ATOM 2291 C C . SER A 1 277 ? 6.734 19.141 4.434 1 98.56 277 SER A C 1
ATOM 2293 O O . SER A 1 277 ? 7.668 19.891 4.113 1 98.56 277 SER A O 1
ATOM 2295 N N . ILE A 1 278 ? 6.891 18.141 5.191 1 98.38 278 ILE A N 1
ATOM 2296 C CA . ILE A 1 278 ? 8.195 17.781 5.746 1 98.38 278 ILE A CA 1
ATOM 2297 C C . ILE A 1 278 ? 9.039 17.094 4.672 1 98.38 278 ILE A C 1
ATOM 2299 O O . ILE A 1 278 ? 8.617 16.094 4.09 1 98.38 278 ILE A O 1
ATOM 2303 N N . ASN A 1 279 ? 10.188 17.547 4.434 1 98 279 ASN A N 1
ATOM 2304 C CA . ASN A 1 279 ? 11.023 17.047 3.35 1 98 279 ASN A CA 1
ATOM 2305 C C . ASN A 1 279 ? 11.594 15.68 3.674 1 98 279 ASN A C 1
ATOM 2307 O O . ASN A 1 279 ? 11.766 14.844 2.779 1 98 279 ASN A O 1
ATOM 2311 N N . ALA A 1 280 ? 11.852 15.398 4.945 1 97.31 280 ALA A N 1
ATOM 2312 C CA . ALA A 1 280 ? 12.594 14.211 5.375 1 97.31 280 ALA A CA 1
ATOM 2313 C C . ALA A 1 280 ? 11.742 12.953 5.25 1 97.31 280 ALA A C 1
ATOM 2315 O O . ALA A 1 280 ? 10.547 12.977 5.555 1 97.31 280 ALA A O 1
ATOM 2316 N N . ILE A 1 281 ? 12.367 11.789 4.969 1 96.5 281 ILE A N 1
ATOM 2317 C CA . ILE A 1 281 ? 11.641 10.531 4.785 1 96.5 281 ILE A CA 1
ATOM 2318 C C . ILE A 1 281 ? 11.234 9.977 6.145 1 96.5 281 ILE A C 1
ATOM 2320 O O . ILE A 1 281 ? 10.406 9.055 6.227 1 96.5 281 ILE A O 1
ATOM 2324 N N . ASP A 1 282 ? 11.906 10.453 7.16 1 95.81 282 ASP A N 1
ATOM 2325 C CA . ASP A 1 282 ? 11.633 10.008 8.523 1 95.81 282 ASP A CA 1
ATOM 2326 C C . ASP A 1 282 ? 12.227 10.969 9.547 1 95.81 282 ASP A C 1
ATOM 2328 O O . ASP A 1 282 ? 13.148 11.727 9.234 1 95.81 282 ASP A O 1
ATOM 2332 N N . LEU A 1 283 ? 11.648 10.906 10.75 1 94.81 283 LEU A N 1
ATOM 2333 C CA . LEU A 1 283 ? 12.195 11.688 11.852 1 94.81 283 LEU A CA 1
ATOM 2334 C C . LEU A 1 283 ? 13.641 11.289 12.133 1 94.81 283 LEU A C 1
ATOM 2336 O O . LEU A 1 283 ? 14.461 12.125 12.516 1 94.81 283 LEU A O 1
ATOM 2340 N N . THR A 1 284 ? 13.992 10.016 11.875 1 93.88 284 THR A N 1
ATOM 2341 C CA . THR A 1 284 ? 15.328 9.508 12.164 1 93.88 284 THR A CA 1
ATOM 2342 C C . THR A 1 284 ? 16.266 9.734 10.984 1 93.88 284 THR A C 1
ATOM 2344 O O . THR A 1 284 ? 17.484 9.625 11.125 1 93.88 284 THR A O 1
ATOM 2347 N N . TYR A 1 285 ? 15.75 9.977 9.828 1 95.12 285 TYR A N 1
ATOM 2348 C CA . TYR A 1 285 ? 16.516 10.234 8.617 1 95.12 285 TYR A CA 1
ATOM 2349 C C . TYR A 1 285 ? 16.234 11.633 8.078 1 95.12 285 TYR A C 1
ATOM 2351 O O . TYR A 1 285 ? 15.57 11.773 7.043 1 95.12 285 TYR A O 1
ATOM 2359 N N . ARG A 1 286 ? 16.859 12.617 8.648 1 94.88 286 ARG A N 1
ATOM 2360 C CA . ARG A 1 286 ? 16.5 14.023 8.477 1 94.88 286 ARG A CA 1
ATOM 2361 C C . ARG A 1 286 ? 17.047 14.57 7.156 1 94.88 286 ARG A C 1
ATOM 2363 O O . ARG A 1 286 ? 16.562 15.594 6.656 1 94.88 286 ARG A O 1
ATOM 2370 N N . PHE A 1 287 ? 17.984 13.867 6.57 1 95.94 287 PHE A N 1
ATOM 2371 C CA . PHE A 1 287 ? 18.781 14.523 5.535 1 95.94 287 PHE A CA 1
ATOM 2372 C C . PHE A 1 287 ? 18.562 13.867 4.18 1 95.94 287 PHE A C 1
ATOM 2374 O O . PHE A 1 287 ? 19.312 14.109 3.238 1 95.94 287 PHE A O 1
ATOM 2381 N N . THR A 1 288 ? 17.672 13.008 4.082 1 96.19 288 THR A N 1
ATOM 2382 C CA . THR A 1 288 ? 17.156 12.461 2.83 1 96.19 288 THR A CA 1
ATOM 2383 C C . THR A 1 288 ? 15.688 12.805 2.646 1 96.19 288 THR A C 1
ATOM 2385 O O . THR A 1 288 ? 14.867 12.523 3.521 1 96.19 288 THR A O 1
ATOM 2388 N N . GLY A 1 289 ? 15.453 13.445 1.552 1 97.19 289 GLY A N 1
ATOM 2389 C CA . GLY A 1 289 ? 14.094 13.898 1.303 1 97.19 289 GLY A CA 1
ATOM 2390 C C . GLY A 1 289 ? 13.195 12.82 0.725 1 97.19 289 GLY A C 1
ATOM 2391 O O . GLY A 1 289 ? 13.68 11.805 0.227 1 97.19 289 GLY A O 1
ATOM 2392 N N . VAL A 1 290 ? 11.898 12.977 0.887 1 97.5 290 VAL A N 1
ATOM 2393 C CA . VAL A 1 290 ? 10.922 12.148 0.191 1 97.5 290 VAL A CA 1
ATOM 2394 C C . VAL A 1 290 ? 11.039 12.367 -1.315 1 97.5 290 VAL A C 1
ATOM 2396 O O . VAL A 1 290 ? 11.906 13.109 -1.776 1 97.5 290 VAL A O 1
ATOM 2399 N N . SER A 1 291 ? 10.195 11.711 -2.088 1 97 291 SER A N 1
ATOM 2400 C CA . SER A 1 291 ? 10.164 11.875 -3.537 1 97 291 SER A CA 1
ATOM 2401 C C . SER A 1 291 ? 9.773 13.297 -3.924 1 97 291 SER A C 1
ATOM 2403 O O . SER A 1 291 ? 8.891 13.891 -3.299 1 97 291 SER A O 1
ATOM 2405 N N . PRO A 1 292 ? 10.453 13.883 -4.984 1 97.44 292 PRO A N 1
ATOM 2406 C CA . PRO A 1 292 ? 9.977 15.188 -5.465 1 97.44 292 PRO A CA 1
ATOM 2407 C C . PRO A 1 292 ? 8.508 15.164 -5.875 1 97.44 292 PRO A C 1
ATOM 2409 O O . PRO A 1 292 ? 7.805 16.172 -5.715 1 97.44 292 PRO A O 1
ATOM 2412 N N . TYR A 1 293 ? 8.023 13.984 -6.336 1 98.19 293 TYR A N 1
ATOM 2413 C CA . TYR A 1 293 ? 6.629 13.867 -6.742 1 98.19 293 TYR A CA 1
ATOM 2414 C C . TYR A 1 293 ? 5.703 13.875 -5.535 1 98.19 293 TYR A C 1
ATOM 2416 O O . TYR A 1 293 ? 4.578 14.367 -5.609 1 98.19 293 TYR A O 1
ATOM 2424 N N . GLU A 1 294 ? 6.156 13.289 -4.398 1 98.25 294 GLU A N 1
ATOM 2425 C CA . GLU A 1 294 ? 5.383 13.367 -3.16 1 98.25 294 GLU A CA 1
ATOM 2426 C C . GLU A 1 294 ? 5.293 14.805 -2.656 1 98.25 294 GLU A C 1
ATOM 2428 O O . GLU A 1 294 ? 4.234 15.242 -2.211 1 98.25 294 GLU A O 1
ATOM 2433 N N . THR A 1 295 ? 6.398 15.547 -2.721 1 98.44 295 THR A N 1
ATOM 2434 C CA . THR A 1 295 ? 6.414 16.953 -2.363 1 98.44 295 THR A CA 1
ATOM 2435 C C . THR A 1 295 ? 5.449 17.75 -3.246 1 98.44 295 THR A C 1
ATOM 2437 O O . THR A 1 295 ? 4.699 18.594 -2.756 1 98.44 295 THR A O 1
ATOM 2440 N N . GLU A 1 296 ? 5.449 17.469 -4.523 1 98.5 296 GLU A N 1
ATOM 2441 C CA . GLU A 1 296 ? 4.531 18.125 -5.449 1 98.5 296 GLU A CA 1
ATOM 2442 C C . GLU A 1 296 ? 3.076 17.891 -5.047 1 98.5 296 GLU A C 1
ATOM 2444 O O . GLU A 1 296 ? 2.285 18.828 -4.984 1 98.5 296 GLU A O 1
ATOM 2449 N N . VAL A 1 297 ? 2.77 16.656 -4.758 1 98.69 297 VAL A N 1
ATOM 2450 C CA . VAL A 1 297 ? 1.407 16.281 -4.387 1 98.69 297 VAL A CA 1
ATOM 2451 C C . VAL A 1 297 ? 0.989 17.047 -3.129 1 98.69 297 VAL A C 1
ATOM 2453 O O . VAL A 1 297 ? -0.075 17.656 -3.098 1 98.69 297 VAL A O 1
ATOM 2456 N N . ARG A 1 298 ? 1.852 17.078 -2.125 1 98.81 298 ARG A N 1
ATOM 2457 C CA . ARG A 1 298 ? 1.524 17.703 -0.853 1 98.81 298 ARG A CA 1
ATOM 2458 C C . ARG A 1 298 ? 1.3 19.203 -1.029 1 98.81 298 ARG A C 1
ATOM 2460 O O . ARG A 1 298 ? 0.325 19.766 -0.515 1 98.81 298 ARG A O 1
ATOM 2467 N N . LEU A 1 299 ? 2.148 19.828 -1.798 1 98.88 299 LEU A N 1
ATOM 2468 C CA . LEU A 1 299 ? 2.078 21.281 -1.944 1 98.88 299 LEU A CA 1
ATOM 2469 C C . LEU A 1 299 ? 0.879 21.672 -2.795 1 98.88 299 LEU A C 1
ATOM 2471 O O . LEU A 1 299 ? 0.183 22.641 -2.477 1 98.88 299 LEU A O 1
ATOM 2475 N N . TYR A 1 300 ? 0.578 20.938 -3.846 1 98.81 300 TYR A N 1
ATOM 2476 C CA . TYR A 1 300 ? -0.611 21.234 -4.641 1 98.81 300 TYR A CA 1
ATOM 2477 C C . TYR A 1 300 ? -1.88 20.953 -3.844 1 98.81 300 TYR A C 1
ATOM 2479 O O . TYR A 1 300 ? -2.865 21.688 -3.955 1 98.81 300 TYR A O 1
ATOM 2487 N N . GLN A 1 301 ? -1.861 19.891 -3.068 1 98.81 301 GLN A N 1
ATOM 2488 C CA . GLN A 1 301 ? -3.002 19.625 -2.201 1 98.81 301 GLN A CA 1
ATOM 2489 C C . GLN A 1 301 ? -3.232 20.766 -1.218 1 98.81 301 GLN A C 1
ATOM 2491 O O . GLN A 1 301 ? -4.375 21.109 -0.906 1 98.81 301 GLN A O 1
ATOM 2496 N N . ASN A 1 302 ? -2.152 21.375 -0.731 1 98.5 302 ASN A N 1
ATOM 2497 C CA . ASN A 1 302 ? -2.266 22.516 0.172 1 98.5 302 ASN A CA 1
ATOM 2498 C C . ASN A 1 302 ? -3.066 23.656 -0.457 1 98.5 302 ASN A C 1
ATOM 2500 O O . ASN A 1 302 ? -4.145 24 0.028 1 98.5 302 ASN A O 1
ATOM 2504 N N . ILE A 1 303 ? -2.658 24.078 -1.617 1 98 303 ILE A N 1
ATOM 2505 C CA . ILE A 1 303 ? -3.271 25.281 -2.189 1 98 303 ILE A CA 1
ATOM 2506 C C . ILE A 1 303 ? -4.648 24.938 -2.752 1 98 303 ILE A C 1
ATOM 2508 O O . ILE A 1 303 ? -5.574 25.734 -2.68 1 98 303 ILE A O 1
ATOM 2512 N N . ALA A 1 304 ? -4.801 23.688 -3.227 1 98 304 ALA A N 1
ATOM 2513 C CA . ALA A 1 304 ? -6.082 23.281 -3.791 1 98 304 ALA A CA 1
ATOM 2514 C C . ALA A 1 304 ? -7.152 23.172 -2.707 1 98 304 ALA A C 1
ATOM 2516 O O . ALA A 1 304 ? -8.328 23.422 -2.959 1 98 304 ALA A O 1
ATOM 2517 N N . SER A 1 305 ? -6.73 22.828 -1.499 1 97.31 305 SER A N 1
ATOM 2518 C CA . SER A 1 305 ? -7.676 22.609 -0.406 1 97.31 305 SER A CA 1
ATOM 2519 C C . SER A 1 305 ? -7.891 23.891 0.395 1 97.31 305 SER A C 1
ATOM 2521 O O . SER A 1 305 ? -8.711 23.922 1.312 1 97.31 305 SER A O 1
ATOM 2523 N N . GLY A 1 306 ? -7.133 24.891 0.118 1 95.5 306 GLY A N 1
ATOM 2524 C CA . GLY A 1 306 ? -7.422 26.172 0.741 1 95.5 306 GLY A CA 1
ATOM 2525 C C . GLY A 1 306 ? -6.336 26.641 1.692 1 95.5 306 GLY A C 1
ATOM 2526 O O . GLY A 1 306 ? -6.504 27.625 2.404 1 95.5 306 GLY A O 1
ATOM 2527 N N . SER A 1 307 ? -5.219 25.953 1.747 1 96.62 307 SER A N 1
ATOM 2528 C CA . SER A 1 307 ? -4.066 26.391 2.531 1 96.62 307 SER A CA 1
ATOM 2529 C C . SER A 1 307 ? -3.074 27.172 1.671 1 96.62 307 SER A C 1
ATOM 2531 O O . SER A 1 307 ? -3.213 27.219 0.447 1 96.62 307 SER A O 1
ATOM 2533 N N . GLY A 1 308 ? -2.178 27.891 2.34 1 97.19 308 GLY A N 1
ATOM 2534 C CA . GLY A 1 308 ? -0.97 28.328 1.655 1 97.19 308 GLY A CA 1
ATOM 2535 C C . GLY A 1 308 ? 0.048 27.219 1.484 1 97.19 308 GLY A C 1
ATOM 2536 O O . GLY A 1 308 ? -0.307 26.031 1.489 1 97.19 308 GLY A O 1
ATOM 2537 N N . LEU A 1 309 ? 1.264 27.656 1.176 1 98.62 309 LEU A N 1
ATOM 2538 C CA . LEU A 1 309 ? 2.363 26.703 1.046 1 98.62 309 LEU A CA 1
ATOM 2539 C C . LEU A 1 309 ? 3.244 26.719 2.291 1 98.62 309 LEU A C 1
ATOM 2541 O O . LEU A 1 309 ? 3.398 27.766 2.936 1 98.62 309 LEU A O 1
ATOM 2545 N N . ASP A 1 310 ? 3.736 25.625 2.678 1 98.69 310 ASP A N 1
ATOM 2546 C CA . ASP A 1 310 ? 4.605 25.438 3.834 1 98.69 310 ASP A CA 1
ATOM 2547 C C . ASP A 1 310 ? 5.574 24.266 3.607 1 98.69 310 ASP A C 1
ATOM 2549 O O . ASP A 1 310 ? 5.152 23.125 3.449 1 98.69 310 ASP A O 1
ATOM 2553 N N . PHE A 1 311 ? 6.824 24.531 3.438 1 98.62 311 PHE A N 1
ATOM 2554 C CA . PHE A 1 311 ? 7.879 23.562 3.17 1 98.62 311 PHE A CA 1
ATOM 2555 C C . PHE A 1 311 ? 8.977 23.641 4.227 1 98.62 311 PHE A C 1
ATOM 2557 O O . PHE A 1 311 ? 9.438 24.734 4.562 1 98.62 311 PHE A O 1
ATOM 2564 N N . CYS A 1 312 ? 9.391 22.469 4.781 1 98.31 312 CYS A N 1
ATOM 2565 C CA . CYS A 1 312 ? 10.312 22.469 5.91 1 98.31 312 CYS A CA 1
ATOM 2566 C C . CYS A 1 312 ? 11.523 21.594 5.637 1 98.31 312 CYS A C 1
ATOM 2568 O O . CYS A 1 312 ? 11.375 20.453 5.18 1 98.31 312 CYS A O 1
ATOM 2570 N N . ILE A 1 313 ? 12.711 22.016 5.926 1 97 313 ILE A N 1
ATOM 2571 C CA . ILE A 1 313 ? 13.938 21.219 5.922 1 97 313 ILE A CA 1
ATOM 2572 C C . ILE A 1 313 ? 14.656 21.375 7.258 1 97 313 ILE A C 1
ATOM 2574 O O . ILE A 1 313 ? 14.43 22.359 7.98 1 97 313 ILE A O 1
ATOM 2578 N N . ILE A 1 314 ? 15.484 20.469 7.566 1 96.31 314 ILE A N 1
ATOM 2579 C CA . ILE A 1 314 ? 16.344 20.562 8.742 1 96.31 314 ILE A CA 1
ATOM 2580 C C . ILE A 1 314 ? 17.641 21.297 8.367 1 96.31 314 ILE A C 1
ATOM 2582 O O . ILE A 1 314 ? 18.312 20.922 7.402 1 96.31 314 ILE A O 1
ATOM 2586 N N . GLY A 1 315 ? 17.891 22.344 9.055 1 95.69 315 GLY A N 1
ATOM 2587 C CA . GLY A 1 315 ? 19.125 23.094 8.82 1 95.69 315 GLY A CA 1
ATOM 2588 C C . GLY A 1 315 ? 19 24.109 7.703 1 95.69 315 GLY A C 1
ATOM 2589 O O . GLY A 1 315 ? 17.922 24.641 7.453 1 95.69 315 GLY A O 1
ATOM 2590 N N . ALA A 1 316 ? 20.125 24.484 7.148 1 95.5 316 ALA A N 1
ATOM 2591 C CA . ALA A 1 316 ? 20.219 25.453 6.066 1 95.5 316 ALA A CA 1
ATOM 2592 C C . ALA A 1 316 ? 20.188 24.766 4.703 1 95.5 316 ALA A C 1
ATOM 2594 O O . ALA A 1 316 ? 20.438 23.562 4.598 1 95.5 316 ALA A O 1
ATOM 2595 N N . PHE A 1 317 ? 19.797 25.516 3.666 1 95.62 317 PHE A N 1
ATOM 2596 C CA . PHE A 1 317 ? 19.859 24.984 2.307 1 95.62 317 PHE A CA 1
ATOM 2597 C C . PHE A 1 317 ? 21.297 24.719 1.899 1 95.62 317 PHE A C 1
ATOM 2599 O O . PHE A 1 317 ? 21.594 23.719 1.246 1 95.62 317 PHE A O 1
ATOM 2606 N N . GLU A 1 318 ? 22.125 25.656 2.389 1 92.75 318 GLU A N 1
ATOM 2607 C CA . GLU A 1 318 ? 23.547 25.484 2.105 1 92.75 318 GLU A CA 1
ATOM 2608 C C . GLU A 1 318 ? 24.094 24.188 2.723 1 92.75 318 GLU A C 1
ATOM 2610 O O . GLU A 1 318 ? 23.953 23.969 3.928 1 92.75 318 GLU A O 1
ATOM 2615 N N . GLY A 1 319 ? 24.641 23.422 1.869 1 89.38 319 GLY A N 1
ATOM 2616 C CA . GLY A 1 319 ? 25.281 22.219 2.367 1 89.38 319 GLY A CA 1
ATOM 2617 C C . GLY A 1 319 ? 24.281 21.094 2.654 1 89.38 319 GLY A C 1
ATOM 2618 O O . GLY A 1 319 ? 24.672 20.031 3.127 1 89.38 319 GLY A O 1
ATOM 2619 N N . TYR A 1 320 ? 23.016 21.359 2.418 1 93.56 320 TYR A N 1
ATOM 2620 C CA . TYR A 1 320 ? 22.031 20.312 2.631 1 93.56 320 TYR A CA 1
ATOM 2621 C C . TYR A 1 320 ? 22.297 19.109 1.726 1 93.56 320 TYR A C 1
ATOM 2623 O O . TYR A 1 320 ? 22.453 19.266 0.512 1 93.56 320 TYR A O 1
ATOM 2631 N N . PRO A 1 321 ? 22.359 17.922 2.303 1 93.44 321 PRO A N 1
ATOM 2632 C CA . PRO A 1 321 ? 22.828 16.75 1.536 1 93.44 321 PRO A CA 1
ATOM 2633 C C . PRO A 1 321 ? 21.875 16.375 0.409 1 93.44 321 PRO A C 1
ATOM 2635 O O . PRO A 1 321 ? 22.297 15.812 -0.605 1 93.44 321 PRO A O 1
ATOM 2638 N N . ASP A 1 322 ? 20.672 16.531 0.585 1 94.69 322 ASP A N 1
ATOM 2639 C CA . ASP A 1 322 ? 19.703 16.156 -0.428 1 94.69 322 ASP A CA 1
ATOM 2640 C C . ASP A 1 322 ? 18.969 17.375 -0.972 1 94.69 322 ASP A C 1
ATOM 2642 O O . ASP A 1 322 ? 18.078 17.922 -0.305 1 94.69 322 ASP A O 1
ATOM 2646 N N . ARG A 1 323 ? 19.172 17.734 -2.191 1 95.25 323 ARG A N 1
ATOM 2647 C CA . ARG A 1 323 ? 18.609 18.953 -2.789 1 95.25 323 ARG A CA 1
ATOM 2648 C C . ARG A 1 323 ? 17.594 18.609 -3.875 1 95.25 323 ARG A C 1
ATOM 2650 O O . ARG A 1 323 ? 17.141 19.5 -4.598 1 95.25 323 ARG A O 1
ATOM 2657 N N . LYS A 1 324 ? 17.25 17.359 -3.947 1 94.62 324 LYS A N 1
ATOM 2658 C CA . LYS A 1 324 ? 16.453 16.844 -5.059 1 94.62 324 LYS A CA 1
ATOM 2659 C C . LYS A 1 324 ? 15.07 17.469 -5.082 1 94.62 324 LYS A C 1
ATOM 2661 O O . LYS A 1 324 ? 14.484 17.656 -6.152 1 94.62 324 LYS A O 1
ATOM 2666 N N . ASN A 1 325 ? 14.508 17.875 -3.955 1 96.81 325 ASN A N 1
ATOM 2667 C CA . ASN A 1 325 ? 13.133 18.359 -3.863 1 96.81 325 ASN A CA 1
ATOM 2668 C C . ASN A 1 325 ? 13.062 19.875 -4.051 1 96.81 325 ASN A C 1
ATOM 2670 O O . ASN A 1 325 ? 11.977 20.438 -4.195 1 96.81 325 ASN A O 1
ATOM 2674 N N . PHE A 1 326 ? 14.188 20.609 -4.066 1 97.31 326 PHE A N 1
ATOM 2675 C CA . PHE A 1 326 ? 14.188 22.062 -4.051 1 97.31 326 PHE A CA 1
ATOM 2676 C C . PHE A 1 326 ? 13.578 22.625 -5.332 1 97.31 326 PHE A C 1
ATOM 2678 O O . PHE A 1 326 ? 12.734 23.516 -5.289 1 97.31 326 PHE A O 1
ATOM 2685 N N . ALA A 1 327 ? 13.945 22 -6.434 1 96.5 327 ALA A N 1
ATOM 2686 C CA . ALA A 1 327 ? 13.438 22.5 -7.715 1 96.5 327 ALA A CA 1
ATOM 2687 C C . ALA A 1 327 ? 11.922 22.359 -7.797 1 96.5 327 ALA A C 1
ATOM 2689 O O . ALA A 1 327 ? 11.234 23.281 -8.25 1 96.5 327 ALA A O 1
ATOM 2690 N N . ALA A 1 328 ? 11.414 21.219 -7.391 1 96.5 328 ALA A N 1
ATOM 2691 C CA . ALA A 1 328 ? 9.977 20.969 -7.414 1 96.5 328 ALA A CA 1
ATOM 2692 C C . ALA A 1 328 ? 9.242 21.953 -6.5 1 96.5 328 ALA A C 1
ATOM 2694 O O . ALA A 1 328 ? 8.211 22.5 -6.879 1 96.5 328 ALA A O 1
ATOM 2695 N N . ALA A 1 329 ? 9.719 22.125 -5.281 1 98.19 329 ALA A N 1
ATOM 2696 C CA . ALA A 1 329 ? 9.102 23.062 -4.348 1 98.19 329 ALA A CA 1
ATOM 2697 C C . ALA A 1 329 ? 9.133 24.484 -4.898 1 98.19 329 ALA A C 1
ATOM 2699 O O . ALA A 1 329 ? 8.125 25.203 -4.852 1 98.19 329 ALA A O 1
ATOM 2700 N N . GLN A 1 330 ? 10.305 24.891 -5.48 1 98.44 330 GLN A N 1
ATOM 2701 C CA . GLN A 1 330 ? 10.461 26.234 -6.039 1 98.44 330 GLN A CA 1
ATOM 2702 C C . GLN A 1 330 ? 9.43 26.5 -7.137 1 98.44 330 GLN A C 1
ATOM 2704 O O . GLN A 1 330 ? 8.836 27.562 -7.184 1 98.44 330 GLN A O 1
ATOM 2709 N N . GLU A 1 331 ? 9.242 25.516 -7.926 1 98.06 331 GLU A N 1
ATOM 2710 C CA . GLU A 1 331 ? 8.297 25.656 -9.031 1 98.06 331 GLU A CA 1
ATOM 2711 C C . GLU A 1 331 ? 6.887 25.953 -8.516 1 98.06 331 GLU A C 1
ATOM 2713 O O . GLU A 1 331 ? 6.195 26.828 -9.039 1 98.06 331 GLU A O 1
ATOM 2718 N N . ILE A 1 332 ? 6.457 25.297 -7.527 1 98.62 332 ILE A N 1
ATOM 2719 C CA . ILE A 1 332 ? 5.105 25.438 -7.004 1 98.62 332 ILE A CA 1
ATOM 2720 C C . ILE A 1 332 ? 4.984 26.766 -6.234 1 98.62 332 ILE A C 1
ATOM 2722 O O . ILE A 1 332 ? 3.959 27.438 -6.305 1 98.62 332 ILE A O 1
ATOM 2726 N N . PHE A 1 333 ? 6.047 27.125 -5.504 1 98.81 333 PHE A N 1
ATOM 2727 C CA . PHE A 1 333 ? 6.074 28.406 -4.832 1 98.81 333 PHE A CA 1
ATOM 2728 C C . PHE A 1 333 ? 5.953 29.547 -5.836 1 98.81 333 PHE A C 1
ATOM 2730 O O . PHE A 1 333 ? 5.191 30.5 -5.625 1 98.81 333 PHE A O 1
ATOM 2737 N N . ARG A 1 334 ? 6.641 29.484 -6.949 1 98.44 334 ARG A N 1
ATOM 2738 C CA . ARG A 1 334 ? 6.59 30.5 -7.992 1 98.44 334 ARG A CA 1
ATOM 2739 C C . ARG A 1 334 ? 5.211 30.547 -8.648 1 98.44 334 ARG A C 1
ATOM 2741 O O . ARG A 1 334 ? 4.691 31.625 -8.938 1 98.44 334 ARG A O 1
ATOM 2748 N N . TYR A 1 335 ? 4.645 29.406 -8.883 1 97.94 335 TYR A N 1
ATOM 2749 C CA . TYR A 1 335 ? 3.287 29.328 -9.414 1 97.94 335 TYR A CA 1
ATOM 2750 C C . TYR A 1 335 ? 2.303 30.031 -8.492 1 97.94 335 TYR A C 1
ATOM 2752 O O . TYR A 1 335 ? 1.48 30.844 -8.953 1 97.94 335 TYR A O 1
ATOM 2760 N N . HIS A 1 336 ? 2.369 29.719 -7.184 1 98.56 336 HIS A N 1
ATOM 2761 C CA . HIS A 1 336 ? 1.467 30.344 -6.223 1 98.56 336 HIS A CA 1
ATOM 2762 C C . HIS A 1 336 ? 1.674 31.859 -6.168 1 98.56 336 HIS A C 1
ATOM 2764 O O . HIS A 1 336 ? 0.707 32.625 -6.098 1 98.56 336 HIS A O 1
ATOM 2770 N N . ALA A 1 337 ? 2.936 32.281 -6.211 1 98.25 337 ALA A N 1
ATOM 2771 C CA . ALA A 1 337 ? 3.244 33.719 -6.199 1 98.25 337 ALA A CA 1
ATOM 2772 C C . ALA A 1 337 ? 2.615 34.406 -7.395 1 98.25 337 ALA A C 1
ATOM 2774 O O . ALA A 1 337 ? 2.057 35.5 -7.258 1 98.25 337 ALA A O 1
ATOM 2775 N N . ALA A 1 338 ? 2.68 33.781 -8.5 1 97.62 338 ALA A N 1
ATOM 2776 C CA . ALA A 1 338 ? 2.168 34.375 -9.742 1 97.62 338 ALA A CA 1
ATOM 2777 C C . ALA A 1 338 ? 0.645 34.469 -9.711 1 97.62 338 ALA A C 1
ATOM 2779 O O . ALA A 1 338 ? 0.061 35.312 -10.375 1 97.62 338 ALA A O 1
ATOM 2780 N N . HIS A 1 339 ? -0.008 33.625 -8.93 1 96.81 339 HIS A N 1
ATOM 2781 C CA . HIS A 1 339 ? -1.466 33.562 -8.938 1 96.81 339 HIS A CA 1
ATOM 2782 C C . HIS A 1 339 ? -2.033 33.812 -7.539 1 96.81 339 HIS A C 1
ATOM 2784 O O . HIS A 1 339 ? -3.141 33.344 -7.23 1 96.81 339 HIS A O 1
ATOM 2790 N N . GLU A 1 340 ? -1.323 34.406 -6.652 1 94.62 340 GLU A N 1
ATOM 2791 C CA . GLU A 1 340 ? -1.681 34.531 -5.242 1 94.62 340 GLU A CA 1
ATOM 2792 C C . GLU A 1 340 ? -3.016 35.25 -5.07 1 94.62 340 GLU A C 1
ATOM 2794 O O . GLU A 1 340 ? -3.719 35.031 -4.082 1 94.62 340 GLU A O 1
ATOM 2799 N N . HIS A 1 341 ? -3.475 36.094 -6.012 1 93.19 341 HIS A N 1
ATOM 2800 C CA . HIS A 1 341 ? -4.719 36.844 -5.922 1 93.19 341 HIS A CA 1
ATOM 2801 C C . HIS A 1 341 ? -5.93 35.906 -6.043 1 93.19 341 HIS A C 1
ATOM 2803 O O . HIS A 1 341 ? -7.051 36.312 -5.703 1 93.19 341 HIS A O 1
ATOM 2809 N N . ILE A 1 342 ? -5.727 34.719 -6.5 1 95.31 342 ILE A N 1
ATOM 2810 C CA . ILE A 1 342 ? -6.812 33.781 -6.699 1 95.31 342 ILE A CA 1
ATOM 2811 C C . ILE A 1 342 ? -6.945 32.875 -5.469 1 95.31 342 ILE A C 1
ATOM 2813 O O . ILE A 1 342 ? -8.055 32.562 -5.043 1 95.31 342 ILE A O 1
ATOM 2817 N N . TYR A 1 343 ? -5.863 32.5 -4.863 1 94.81 343 TYR A N 1
ATOM 2818 C CA . TYR A 1 343 ? -5.84 31.5 -3.801 1 94.81 343 TYR A CA 1
ATOM 2819 C C . TYR A 1 343 ? -6.016 32.156 -2.436 1 94.81 343 TYR A C 1
ATOM 2821 O O . TYR A 1 343 ? -5.891 33.375 -2.299 1 94.81 343 TYR A O 1
ATOM 2829 N N . GLY A 1 344 ? -6.32 31.359 -1.462 1 88.81 344 GLY A N 1
ATOM 2830 C CA . GLY A 1 344 ? -6.375 31.797 -0.074 1 88.81 344 GLY A CA 1
ATOM 2831 C C . GLY A 1 344 ? -7.773 32.156 0.383 1 88.81 344 GLY A C 1
ATOM 2832 O O . GLY A 1 344 ? -8.055 32.188 1.583 1 88.81 344 GLY A O 1
ATOM 2833 N N . SER A 1 345 ? -8.633 32.469 -0.579 1 86.75 345 SER A N 1
ATOM 2834 C CA . SER A 1 345 ? -10.016 32.781 -0.246 1 86.75 345 SER A CA 1
ATOM 2835 C C . SER A 1 345 ? -11 32.062 -1.165 1 86.75 345 SER A C 1
ATOM 2837 O O . SER A 1 345 ? -11.75 32.719 -1.904 1 86.75 345 SER A O 1
ATOM 2839 N N . LEU A 1 346 ? -11.008 30.828 -1.063 1 92.81 346 LEU A N 1
ATOM 2840 C CA . LEU A 1 346 ? -11.867 30 -1.897 1 92.81 346 LEU A CA 1
ATOM 2841 C C . LEU A 1 346 ? -13.133 29.609 -1.144 1 92.81 346 LEU A C 1
ATOM 2843 O O . LEU A 1 346 ? -13.062 29.047 -0.048 1 92.81 346 LEU A O 1
ATOM 2847 N N . ALA A 1 347 ? -14.242 29.984 -1.673 1 94.12 347 ALA A N 1
ATOM 2848 C CA . ALA A 1 347 ? -15.516 29.641 -1.055 1 94.12 347 ALA A CA 1
ATOM 2849 C C . ALA A 1 347 ? -15.945 28.234 -1.463 1 94.12 347 ALA A C 1
ATOM 2851 O O . ALA A 1 347 ? -15.773 27.828 -2.617 1 94.12 347 ALA A O 1
ATOM 2852 N N . THR A 1 348 ? -16.578 27.562 -0.593 1 95 348 THR A N 1
ATOM 2853 C CA . THR A 1 348 ? -16.938 26.156 -0.777 1 95 348 THR A CA 1
ATOM 2854 C C . THR A 1 348 ? -18.094 26.016 -1.76 1 95 348 THR A C 1
ATOM 2856 O O . THR A 1 348 ? -18.938 26.906 -1.866 1 95 348 THR A O 1
ATOM 2859 N N . MET A 1 349 ? -18.109 24.969 -2.471 1 95.81 349 MET A N 1
ATOM 2860 C CA . MET A 1 349 ? -19.234 24.516 -3.297 1 95.81 349 MET A CA 1
ATOM 2861 C C . MET A 1 349 ? -19.625 23.094 -2.939 1 95.81 349 MET A C 1
ATOM 2863 O O . MET A 1 349 ? -20.141 22.359 -3.781 1 95.81 349 MET A O 1
ATOM 2867 N N . ALA A 1 350 ? -19.297 22.703 -1.708 1 97 350 ALA A N 1
ATOM 2868 C CA . ALA A 1 350 ? -19.531 21.344 -1.223 1 97 350 ALA A CA 1
ATOM 2869 C C . ALA A 1 350 ? -21.031 21.016 -1.193 1 97 350 ALA A C 1
ATOM 2871 O O . ALA A 1 350 ? -21.844 21.891 -0.902 1 97 350 ALA A O 1
ATOM 2872 N N . GLU A 1 351 ? -21.328 19.828 -1.491 1 97.38 351 GLU A N 1
ATOM 2873 C CA . GLU A 1 351 ? -22.688 19.328 -1.402 1 97.38 351 GLU A CA 1
ATOM 2874 C C . GLU A 1 351 ? -22.844 18.391 -0.198 1 97.38 351 GLU A C 1
ATOM 2876 O O . GLU A 1 351 ? -23.969 18.094 0.202 1 97.38 351 GLU A O 1
ATOM 2881 N N . VAL A 1 352 ? -21.812 17.953 0.304 1 98.44 352 VAL A N 1
ATOM 2882 C CA . VAL A 1 352 ? -21.766 17 1.413 1 98.44 352 VAL A CA 1
ATOM 2883 C C . VAL A 1 352 ? -20.766 17.484 2.463 1 98.44 352 VAL A C 1
ATOM 2885 O O . VAL A 1 352 ? -19.797 18.172 2.135 1 98.44 352 VAL A O 1
ATOM 2888 N N . ILE A 1 353 ? -21.062 17.281 3.715 1 98.81 353 ILE A N 1
ATOM 2889 C CA . ILE A 1 353 ? -20.062 17.484 4.762 1 98.81 353 ILE A CA 1
ATOM 2890 C C . ILE A 1 353 ? -19.75 16.156 5.445 1 98.81 353 ILE A C 1
ATOM 2892 O O . ILE A 1 353 ? -20.656 15.406 5.805 1 98.81 353 ILE A O 1
ATOM 2896 N N . LEU A 1 354 ? -18.516 15.766 5.52 1 98.88 354 LEU A N 1
ATOM 2897 C CA . LEU A 1 354 ? -18 14.617 6.25 1 98.88 354 LEU A CA 1
ATOM 2898 C C . LEU A 1 354 ? -17.484 15.031 7.625 1 98.88 354 LEU A C 1
ATOM 2900 O O . LEU A 1 354 ? -16.578 15.859 7.727 1 98.88 354 LEU A O 1
ATOM 2904 N N . ILE A 1 355 ? -18.062 14.5 8.68 1 98.69 355 ILE A N 1
ATOM 2905 C CA . ILE A 1 355 ? -17.656 14.852 10.031 1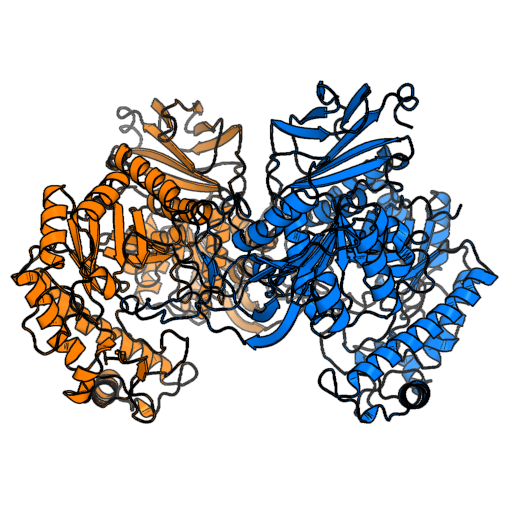 98.69 355 ILE A CA 1
ATOM 2906 C C . ILE A 1 355 ? -16.391 14.07 10.414 1 98.69 355 ILE A C 1
ATOM 2908 O O . ILE A 1 355 ? -16.344 12.852 10.227 1 98.69 355 ILE A O 1
ATOM 2912 N N . LYS A 1 356 ? -15.383 14.727 10.844 1 98.31 356 LYS A N 1
ATOM 2913 C CA . LYS A 1 356 ? -14.211 14.062 11.422 1 98.31 356 LYS A CA 1
ATOM 2914 C C . LYS A 1 356 ? -14.43 13.773 12.906 1 98.31 356 LYS A C 1
ATOM 2916 O O . LYS A 1 356 ? -14.516 14.703 13.719 1 98.31 356 LYS A O 1
ATOM 2921 N N . PRO A 1 357 ? -14.5 12.516 13.25 1 96.44 357 PRO A N 1
ATOM 2922 C CA . PRO A 1 357 ? -14.805 12.164 14.641 1 96.44 357 PRO A CA 1
ATOM 2923 C C . PRO A 1 357 ? -13.641 12.445 15.586 1 96.44 357 PRO A C 1
ATOM 2925 O O . PRO A 1 357 ? -12.477 12.43 15.164 1 96.44 357 PRO A O 1
ATOM 2928 N N . ARG A 1 358 ? -13.977 12.664 16.75 1 91.31 358 ARG A N 1
ATOM 2929 C CA . ARG A 1 358 ? -12.977 12.906 17.781 1 91.31 358 ARG A CA 1
ATOM 2930 C C . ARG A 1 358 ? -12.336 11.594 18.25 1 91.31 358 ARG A C 1
ATOM 2932 O O . ARG A 1 358 ? -11.141 11.547 18.531 1 91.31 358 ARG A O 1
ATOM 2939 N N . ALA A 1 359 ? -13.148 10.562 18.312 1 88.25 359 ALA A N 1
ATOM 2940 C CA . ALA A 1 359 ? -12.703 9.273 18.844 1 88.25 359 ALA A CA 1
ATOM 2941 C C . ALA A 1 359 ? -11.695 8.617 17.906 1 88.25 359 ALA A C 1
ATOM 2943 O O . ALA A 1 359 ? -11.961 8.469 16.703 1 88.25 359 ALA A O 1
ATOM 2944 N N . ALA A 1 360 ? -10.562 8.156 18.438 1 85.94 360 ALA A N 1
ATOM 2945 C CA . ALA A 1 360 ? -9.508 7.52 17.656 1 85.94 360 ALA A CA 1
ATOM 2946 C C . ALA A 1 360 ? -10.016 6.25 16.984 1 85.94 360 ALA A C 1
ATOM 2948 O O . ALA A 1 360 ? -9.594 5.922 15.867 1 85.94 360 ALA A O 1
ATOM 2949 N N . GLU A 1 361 ? -10.914 5.547 17.625 1 87.5 361 GLU A N 1
ATOM 2950 C CA . GLU A 1 361 ? -11.422 4.277 17.125 1 87.5 361 GLU A CA 1
ATOM 2951 C C . GLU A 1 361 ? -12.219 4.48 15.828 1 87.5 361 GLU A C 1
ATOM 2953 O O . GLU A 1 361 ? -12.375 3.551 15.039 1 87.5 361 GLU A O 1
ATOM 2958 N N . ALA A 1 362 ? -12.703 5.738 15.625 1 94.5 362 ALA A N 1
ATOM 2959 C CA . ALA A 1 362 ? -13.508 6.031 14.438 1 94.5 362 ALA A CA 1
ATOM 2960 C C . ALA A 1 362 ? -12.648 6.602 13.312 1 94.5 362 ALA A C 1
ATOM 2962 O O . ALA A 1 362 ? -13.148 6.875 12.219 1 94.5 362 ALA A O 1
ATOM 2963 N N . GLY A 1 363 ? -11.352 6.781 13.617 1 96 363 GLY A N 1
ATOM 2964 C CA . GLY A 1 363 ? -10.453 7.43 12.672 1 96 363 GLY A CA 1
ATOM 2965 C C . GLY A 1 363 ? -10.352 6.699 11.352 1 96 363 GLY A C 1
ATOM 2966 O O . GLY A 1 363 ? -10.414 7.32 10.289 1 96 363 GLY A O 1
ATOM 2967 N N . THR A 1 364 ? -10.242 5.375 11.398 1 96.75 364 THR A N 1
ATOM 2968 C CA . THR A 1 364 ? -10.094 4.602 10.172 1 96.75 364 THR A CA 1
ATOM 2969 C C . THR A 1 364 ? -11.375 4.641 9.352 1 96.75 364 THR A C 1
ATOM 2971 O O . THR A 1 364 ? -11.328 4.688 8.117 1 96.75 364 THR A O 1
ATOM 2974 N N . GLU A 1 365 ? -12.547 4.598 10.039 1 97.69 365 GLU A N 1
ATOM 2975 C CA . GLU A 1 365 ? -13.82 4.742 9.344 1 97.69 365 GLU A CA 1
ATOM 2976 C C . GLU A 1 365 ? -13.891 6.066 8.586 1 97.69 365 GLU A C 1
ATOM 2978 O O . GLU A 1 365 ? -14.266 6.098 7.414 1 97.69 365 GLU A O 1
ATOM 2983 N N . TYR A 1 366 ? -13.461 7.102 9.227 1 98.44 366 TYR A N 1
ATOM 2984 C CA . TYR A 1 366 ? -13.422 8.445 8.656 1 98.44 366 TYR A CA 1
ATOM 2985 C C . TYR A 1 366 ? -12.508 8.484 7.434 1 98.44 366 TYR A C 1
ATOM 2987 O O . TYR A 1 366 ? -12.891 9 6.383 1 98.44 366 TYR A O 1
ATOM 2995 N N . LEU A 1 367 ? -11.328 7.918 7.488 1 98.62 367 LEU A N 1
ATOM 2996 C CA . LEU A 1 367 ? -10.359 7.957 6.398 1 98.62 367 LEU A CA 1
ATOM 2997 C C . LEU A 1 367 ? -10.875 7.172 5.191 1 98.62 367 LEU A C 1
ATOM 2999 O O . LEU A 1 367 ? -10.672 7.586 4.047 1 98.62 367 LEU A O 1
ATOM 3003 N N . GLY A 1 368 ? -11.508 6.055 5.516 1 98.56 368 GLY A N 1
ATOM 3004 C CA . GLY A 1 368 ? -12.094 5.293 4.426 1 98.56 368 GLY A CA 1
ATOM 3005 C C . GLY A 1 368 ? -13.148 6.062 3.662 1 98.56 368 GLY A C 1
ATOM 3006 O O . GLY A 1 368 ? -13.18 6.035 2.43 1 98.56 368 GLY A O 1
ATOM 3007 N N . LEU A 1 369 ? -14.023 6.762 4.359 1 98.88 369 LEU A N 1
ATOM 3008 C CA . LEU A 1 369 ? -15.062 7.555 3.717 1 98.88 369 LEU A CA 1
ATOM 3009 C C . LEU A 1 369 ? -14.461 8.734 2.963 1 98.88 369 LEU A C 1
ATOM 3011 O O . LEU A 1 369 ? -14.906 9.07 1.864 1 98.88 369 LEU A O 1
ATOM 3015 N N . PHE A 1 370 ? -13.461 9.344 3.568 1 98.81 370 PHE A N 1
ATOM 3016 C CA . PHE A 1 370 ? -12.742 10.414 2.885 1 98.81 370 PHE A CA 1
ATOM 3017 C C . PHE A 1 370 ? -12.227 9.945 1.531 1 98.81 370 PHE A C 1
ATOM 3019 O O . PHE A 1 370 ? -12.445 10.609 0.514 1 98.81 370 PHE A O 1
ATOM 3026 N N . LYS A 1 371 ? -11.633 8.828 1.516 1 98.75 371 LYS A N 1
ATOM 3027 C CA . LYS A 1 371 ? -11.062 8.25 0.302 1 98.75 371 LYS A CA 1
ATOM 3028 C C . LYS A 1 371 ? -12.156 7.941 -0.722 1 98.75 371 LYS A C 1
ATOM 3030 O O . LYS A 1 371 ? -12 8.234 -1.91 1 98.75 371 LYS A O 1
ATOM 3035 N N . MET A 1 372 ? -13.312 7.422 -0.278 1 98.56 372 MET A N 1
ATOM 3036 C CA . MET A 1 372 ? -14.438 7.133 -1.161 1 98.56 372 MET A CA 1
ATOM 3037 C C . MET A 1 372 ? -14.906 8.398 -1.874 1 98.56 372 MET A C 1
ATOM 3039 O O . MET A 1 372 ? -15.148 8.383 -3.082 1 98.56 372 MET A O 1
ATOM 3043 N N . LEU A 1 373 ? -15 9.383 -1.084 1 98.69 373 LEU A N 1
ATOM 3044 C CA . LEU A 1 373 ? -15.555 10.625 -1.608 1 98.69 373 LEU A CA 1
ATOM 3045 C C . LEU A 1 373 ? -14.602 11.273 -2.605 1 98.69 373 LEU A C 1
ATOM 3047 O O . LEU A 1 373 ? -15.023 11.75 -3.66 1 98.69 373 LEU A O 1
ATOM 3051 N N . LYS A 1 374 ? -13.281 11.273 -2.291 1 98.56 374 LYS A N 1
ATOM 3052 C CA . LYS A 1 374 ? -12.289 11.812 -3.211 1 98.56 374 LYS A CA 1
ATOM 3053 C C . LYS A 1 374 ? -12.281 11.047 -4.531 1 98.56 374 LYS A C 1
ATOM 3055 O O . LYS A 1 374 ? -12.328 11.656 -5.605 1 98.56 374 LYS A O 1
ATOM 3060 N N . GLU A 1 375 ? -12.305 9.758 -4.441 1 98.19 375 GLU A N 1
ATOM 3061 C CA . GLU A 1 375 ? -12.195 8.906 -5.629 1 98.19 375 GLU A CA 1
ATOM 3062 C C . GLU A 1 375 ? -13.461 8.984 -6.473 1 98.19 375 GLU A C 1
ATOM 3064 O O . GLU A 1 375 ? -13.43 8.703 -7.672 1 98.19 375 GLU A O 1
ATOM 3069 N N . SER A 1 376 ? -14.578 9.336 -5.84 1 97.69 376 SER A N 1
ATOM 3070 C CA . SER A 1 376 ? -15.852 9.422 -6.547 1 97.69 376 SER A CA 1
ATOM 3071 C C . SER A 1 376 ? -16.141 10.852 -6.988 1 97.69 376 SER A C 1
ATOM 3073 O O . SER A 1 376 ? -17.203 11.125 -7.57 1 97.69 376 SER A O 1
ATOM 3075 N N . HIS A 1 377 ? -15.312 11.805 -6.672 1 97.75 377 HIS A N 1
ATOM 3076 C CA . HIS A 1 377 ? -15.391 13.211 -7.047 1 97.75 377 HIS A CA 1
ATOM 3077 C C . HIS A 1 377 ? -16.641 13.859 -6.477 1 97.75 377 HIS A C 1
ATOM 3079 O O . HIS A 1 377 ? -17.328 14.625 -7.172 1 97.75 377 HIS A O 1
ATOM 3085 N N . VAL A 1 378 ? -16.953 13.43 -5.25 1 97.75 378 VAL A N 1
ATOM 3086 C CA . VAL A 1 378 ? -18 14.117 -4.496 1 97.75 378 VAL A CA 1
ATOM 3087 C C . VAL A 1 378 ? -17.453 15.422 -3.928 1 97.75 378 VAL A C 1
ATOM 3089 O O . VAL A 1 378 ? -16.344 15.469 -3.402 1 97.75 378 VAL A O 1
ATOM 3092 N N . LEU A 1 379 ? -18.188 16.484 -4.156 1 97.62 379 LEU A N 1
ATOM 3093 C CA . LEU A 1 379 ? -17.797 17.766 -3.561 1 97.62 379 LEU A CA 1
ATOM 3094 C C . LEU A 1 379 ? -18.141 17.797 -2.076 1 97.62 379 LEU A C 1
ATOM 3096 O O . LEU A 1 379 ? -19.312 17.812 -1.707 1 97.62 379 LEU A O 1
ATOM 3100 N N . PHE A 1 380 ? -17.109 17.766 -1.245 1 98.5 380 PHE A N 1
ATOM 3101 C CA . PHE A 1 380 ? -17.406 17.703 0.181 1 98.5 380 PHE A CA 1
ATOM 3102 C C . PHE A 1 380 ? -16.406 18.547 0.973 1 98.5 380 PHE A C 1
ATOM 3104 O O . PHE A 1 380 ? -15.32 18.844 0.485 1 98.5 380 PHE A O 1
ATOM 3111 N N . ASP A 1 381 ? -16.828 19 2.119 1 98.5 381 ASP A N 1
ATOM 3112 C CA . ASP A 1 381 ? -15.984 19.594 3.146 1 98.5 381 ASP A CA 1
ATOM 3113 C C . ASP A 1 381 ? -15.883 18.703 4.375 1 98.5 381 ASP A C 1
ATOM 3115 O O . ASP A 1 381 ? -16.625 17.734 4.504 1 98.5 381 ASP A O 1
ATOM 3119 N N . VAL A 1 382 ? -14.938 18.969 5.195 1 98.81 382 VAL A N 1
ATOM 3120 C CA . VAL A 1 382 ? -14.766 18.266 6.461 1 98.81 382 VAL A CA 1
ATOM 3121 C C . VAL A 1 382 ? -15 19.234 7.625 1 98.81 382 VAL A C 1
ATOM 3123 O O . VAL A 1 382 ? -14.523 20.375 7.598 1 98.81 382 VAL A O 1
ATOM 3126 N N . ILE A 1 383 ? -15.797 18.859 8.555 1 98.62 383 ILE A N 1
ATOM 3127 C CA . ILE A 1 383 ? -15.953 19.609 9.805 1 98.62 383 ILE A CA 1
ATOM 3128 C C . ILE A 1 383 ? -15.672 18.672 10.984 1 98.62 383 ILE A C 1
ATOM 3130 O O . ILE A 1 383 ? -16.203 17.562 11.055 1 98.62 383 ILE A O 1
ATOM 3134 N N . VAL A 1 384 ? -14.805 19.109 11.883 1 97.81 384 VAL A N 1
ATOM 3135 C CA . VAL A 1 384 ? -14.469 18.281 13.039 1 97.81 384 VAL A CA 1
ATOM 3136 C C . VAL A 1 384 ? -15.648 18.234 14.008 1 97.81 384 VAL A C 1
ATOM 3138 O O . VAL A 1 384 ? -16.406 19.203 14.117 1 97.81 384 VAL A O 1
ATOM 3141 N N . GLU A 1 385 ? -15.797 17.172 14.719 1 96.75 385 GLU A N 1
ATOM 3142 C CA . GLU A 1 385 ? -16.938 16.906 15.594 1 96.75 385 GLU A CA 1
ATOM 3143 C C . GLU A 1 385 ? -17.172 18.062 16.562 1 96.75 385 GLU A C 1
ATOM 3145 O O . GLU A 1 385 ? -18.297 18.5 16.75 1 96.75 385 GLU A O 1
ATOM 3150 N N . ASP A 1 386 ? -16.156 18.656 17.094 1 94.56 386 ASP A N 1
ATOM 3151 C CA . ASP A 1 386 ? -16.234 19.672 18.125 1 94.56 386 ASP A CA 1
ATOM 3152 C C . ASP A 1 386 ? -16.797 20.984 17.562 1 94.56 386 ASP A C 1
ATOM 3154 O O . ASP A 1 386 ? -17.188 21.875 18.328 1 94.56 386 ASP A O 1
ATOM 3158 N N . GLN A 1 387 ? -16.891 21.094 16.25 1 97.38 387 GLN A N 1
ATOM 3159 C CA . GLN A 1 387 ? -17.312 22.359 15.633 1 97.38 387 GLN A CA 1
ATOM 3160 C C . GLN A 1 387 ? -18.688 22.219 15 1 97.38 387 GLN A C 1
ATOM 3162 O O . GLN A 1 387 ? -19.188 23.141 14.359 1 97.38 387 GLN A O 1
ATOM 3167 N N . ILE A 1 388 ? -19.359 21.125 15.195 1 97.88 388 ILE A N 1
ATOM 3168 C CA . ILE A 1 388 ? -20.641 20.859 14.547 1 97.88 388 ILE A CA 1
ATOM 3169 C C . ILE A 1 388 ? -21.625 21.969 14.883 1 97.88 388 ILE A C 1
ATOM 3171 O O . ILE A 1 388 ? -22.234 22.562 13.984 1 97.88 388 ILE A O 1
ATOM 3175 N N . THR A 1 389 ? -21.781 22.312 16.156 1 97.56 389 THR A N 1
ATOM 3176 C CA . THR A 1 389 ? -22.75 23.328 16.562 1 97.56 389 THR A CA 1
ATOM 3177 C C . THR A 1 389 ? -22.344 24.703 16.078 1 97.56 389 THR A C 1
ATOM 3179 O O . THR A 1 389 ? -23.172 25.469 15.57 1 97.56 389 THR A O 1
ATOM 3182 N N . ALA A 1 390 ? -21.094 24.984 16.156 1 97.12 390 ALA A N 1
ATOM 3183 C CA . ALA A 1 390 ? -20.594 26.297 15.766 1 97.12 390 ALA A CA 1
ATOM 3184 C C . ALA A 1 390 ? -20.75 26.5 14.258 1 97.12 390 ALA A C 1
ATOM 3186 O O . ALA A 1 390 ? -20.922 27.625 13.797 1 97.12 390 ALA A O 1
ATOM 3187 N N . MET A 1 391 ? -20.672 25.438 13.523 1 98.06 391 MET A N 1
ATOM 3188 C CA . MET A 1 391 ? -20.703 25.547 12.062 1 98.06 391 MET A CA 1
ATOM 3189 C C . MET A 1 391 ? -22.062 25.109 11.516 1 98.06 391 MET A C 1
ATOM 3191 O O . MET A 1 391 ? -22.156 24.656 10.375 1 98.06 391 MET A O 1
ATOM 3195 N N . LYS A 1 392 ? -23.062 25.188 12.297 1 97.94 392 LYS A N 1
ATOM 3196 C CA . LYS A 1 392 ? -24.406 24.781 11.914 1 97.94 392 LYS A CA 1
ATOM 3197 C C . LYS A 1 392 ? -24.812 25.406 10.586 1 97.94 392 LYS A C 1
ATOM 3199 O O . LYS A 1 392 ? -25.469 24.766 9.766 1 97.94 392 LYS A O 1
ATOM 3204 N N . HIS A 1 393 ? -24.438 26.641 10.344 1 96.94 393 HIS A N 1
ATOM 3205 C CA . HIS A 1 393 ? -24.844 27.344 9.133 1 96.94 393 HIS A CA 1
ATOM 3206 C C . HIS A 1 393 ? -24.25 26.672 7.891 1 96.94 393 HIS A C 1
ATOM 3208 O O . HIS A 1 393 ? -24.891 26.656 6.836 1 96.94 393 HIS A O 1
ATOM 3214 N N . LYS A 1 394 ? -23.078 26.125 7.93 1 97.75 394 LYS A N 1
ATOM 3215 C CA . LYS A 1 394 ? -22.469 25.406 6.809 1 97.75 394 LYS A CA 1
ATOM 3216 C C . LYS A 1 394 ? -23.125 24.047 6.605 1 97.75 394 LYS A C 1
ATOM 3218 O O . LYS A 1 394 ? -23.344 23.625 5.469 1 97.75 394 LYS A O 1
ATOM 3223 N N . LEU A 1 395 ? -23.438 23.438 7.715 1 98.25 395 LEU A N 1
ATOM 3224 C CA . LEU A 1 395 ? -24.078 22.125 7.66 1 98.25 395 LEU A CA 1
ATOM 3225 C C . LEU A 1 395 ? -25.484 22.25 7.059 1 98.25 395 LEU A C 1
ATOM 3227 O O . LEU A 1 395 ? -25.922 21.344 6.332 1 98.25 395 LEU A O 1
ATOM 3231 N N . ALA A 1 396 ? -26.125 23.328 7.332 1 97.44 396 ALA A N 1
ATOM 3232 C CA . ALA A 1 396 ? -27.484 23.531 6.84 1 97.44 396 ALA A CA 1
ATOM 3233 C C . ALA A 1 396 ? -27.484 23.812 5.34 1 97.44 396 ALA A C 1
ATOM 3235 O O . ALA A 1 396 ? -28.516 23.688 4.68 1 97.44 396 ALA A O 1
ATOM 3236 N N . ALA A 1 397 ? -26.344 24.156 4.812 1 96.44 397 ALA A N 1
ATOM 3237 C CA . ALA A 1 397 ? -26.266 24.594 3.422 1 96.44 397 ALA A CA 1
ATOM 3238 C C . ALA A 1 397 ? -26 23.406 2.494 1 96.44 397 ALA A C 1
ATOM 3240 O O . ALA A 1 397 ? -26.031 23.547 1.269 1 96.44 397 ALA A O 1
ATOM 3241 N N . VAL A 1 398 ? -25.766 22.219 3.014 1 97.12 398 VAL A N 1
ATOM 3242 C CA . VAL A 1 398 ? -25.422 21.078 2.172 1 97.12 398 VAL A CA 1
ATOM 3243 C C . VAL A 1 398 ? -26.594 20.109 2.1 1 97.12 398 VAL A C 1
ATOM 3245 O O . VAL A 1 398 ? -27.578 20.266 2.812 1 97.12 398 VAL A O 1
ATOM 3248 N N . LYS A 1 399 ? -26.422 19.109 1.188 1 96.62 399 LYS A N 1
ATOM 3249 C CA . LYS A 1 399 ? -27.469 18.141 0.946 1 96.62 399 LYS A CA 1
ATOM 3250 C C . LYS A 1 399 ? -27.406 16.984 1.944 1 96.62 399 LYS A C 1
ATOM 3252 O O . LYS A 1 399 ? -28.422 16.406 2.297 1 96.62 399 LYS A O 1
ATOM 3257 N N . ALA A 1 400 ? -26.219 16.672 2.395 1 97.94 400 ALA A N 1
ATOM 3258 C CA . ALA A 1 400 ? -26.047 15.523 3.287 1 97.94 400 ALA A CA 1
ATOM 3259 C C . ALA A 1 400 ? -24.859 15.734 4.23 1 97.94 400 ALA A C 1
ATOM 3261 O O . ALA A 1 400 ? -23.891 16.406 3.875 1 97.94 400 ALA A O 1
ATOM 3262 N N . VAL A 1 401 ? -24.984 15.18 5.414 1 98.44 401 VAL A N 1
ATOM 3263 C CA . VAL A 1 401 ? -23.922 15.133 6.41 1 98.44 401 VAL A CA 1
ATOM 3264 C C . VAL A 1 401 ? -23.609 13.68 6.754 1 98.44 401 VAL A C 1
ATOM 3266 O O . VAL A 1 401 ? -24.5 12.891 7.055 1 98.44 401 VAL A O 1
ATOM 3269 N N . ILE A 1 402 ? -22.359 13.281 6.664 1 98.81 402 ILE A N 1
ATOM 3270 C CA . ILE A 1 402 ? -21.922 11.922 6.945 1 98.81 402 ILE A CA 1
ATOM 3271 C C . ILE A 1 402 ? -21.312 11.852 8.344 1 98.81 402 ILE A C 1
ATOM 3273 O O . ILE A 1 402 ? -20.469 12.68 8.703 1 98.81 402 ILE A O 1
ATOM 3277 N N . LEU A 1 403 ? -21.703 10.883 9.117 1 98.38 403 LEU A N 1
ATOM 3278 C CA . LEU A 1 403 ? -21.297 10.703 10.508 1 98.38 403 LEU A CA 1
ATOM 3279 C C . LEU A 1 403 ? -20.516 9.398 10.688 1 98.38 403 LEU A C 1
ATOM 3281 O O . LEU A 1 403 ? -21.047 8.422 11.211 1 98.38 403 LEU A O 1
ATOM 3285 N N . PRO A 1 404 ? -19.234 9.367 10.359 1 98.06 404 PRO A N 1
ATOM 3286 C CA . PRO A 1 404 ? -18.438 8.141 10.492 1 98.06 404 PRO A CA 1
ATOM 3287 C C . PRO A 1 404 ? -18.109 7.816 11.953 1 98.06 404 PRO A C 1
ATOM 3289 O O . PRO A 1 404 ? -17.234 8.438 12.539 1 98.06 404 PRO A O 1
ATOM 3292 N N . GLY A 1 405 ? -18.734 6.859 12.5 1 95.62 405 GLY A N 1
ATOM 3293 C CA . GLY A 1 405 ? -18.406 6.336 13.812 1 95.62 405 GLY A CA 1
ATOM 3294 C C . GLY A 1 405 ? -18.641 7.336 14.93 1 95.62 405 GLY A C 1
ATOM 3295 O O . GLY A 1 405 ? -17.984 7.273 15.977 1 95.62 405 GLY A O 1
ATOM 3296 N N . LEU A 1 406 ? -19.469 8.328 14.727 1 94.31 406 LEU A N 1
ATOM 3297 C CA . LEU A 1 406 ? -19.781 9.305 15.766 1 94.31 406 LEU A CA 1
ATOM 3298 C C . LEU A 1 406 ? -20.406 8.625 16.984 1 94.31 406 LEU A C 1
ATOM 3300 O O . LEU A 1 406 ? -21.484 8.039 16.891 1 94.31 406 LEU A O 1
ATOM 3304 N N . GLN A 1 407 ? -19.797 8.672 18.109 1 86.56 407 GLN A N 1
ATOM 3305 C CA . GLN A 1 407 ? -20.234 7.895 19.266 1 86.56 407 GLN A CA 1
ATOM 3306 C C . GLN A 1 407 ? -21.172 8.703 20.156 1 86.56 407 GLN A C 1
ATOM 3308 O O . GLN A 1 407 ? -22.297 8.992 19.766 1 86.56 407 GLN A O 1
ATOM 3313 N N . ARG A 1 408 ? -20.688 9.312 21.203 1 81.38 408 ARG A N 1
ATOM 3314 C CA . ARG A 1 408 ? -21.516 10.047 22.156 1 81.38 408 ARG A CA 1
ATOM 3315 C C . ARG A 1 408 ? -21.281 11.547 22.031 1 81.38 408 ARG A C 1
ATOM 3317 O O . ARG A 1 408 ? -20.594 12.141 22.859 1 81.38 408 ARG A O 1
ATOM 3324 N N . PRO A 1 409 ? -22.031 12.086 21.031 1 87.56 409 PRO A N 1
ATOM 3325 C CA . PRO A 1 409 ? -21.859 13.531 20.891 1 87.56 409 PRO A CA 1
ATOM 3326 C C . PRO A 1 409 ? -22.484 14.32 22.047 1 87.56 409 PRO A C 1
ATOM 3328 O O . PRO A 1 409 ? -23.312 13.789 22.781 1 87.56 409 PRO A O 1
ATOM 3331 N N . GLN A 1 410 ? -22.047 15.5 22.203 1 89.12 410 GLN A N 1
ATOM 3332 C CA . GLN A 1 410 ? -22.609 16.406 23.188 1 89.12 410 GLN A CA 1
ATOM 3333 C C . GLN A 1 410 ? -24.078 16.719 22.875 1 89.12 410 GLN A C 1
ATOM 3335 O O . GLN A 1 410 ? -24.5 16.625 21.719 1 89.12 410 GLN A O 1
ATOM 3340 N N . PRO A 1 411 ? -24.859 17.094 23.906 1 92.62 411 PRO A N 1
ATOM 3341 C CA . PRO A 1 411 ? -26.281 17.375 23.703 1 92.62 411 PRO A CA 1
ATOM 3342 C C . PRO A 1 411 ? -26.531 18.438 22.641 1 92.62 411 PRO A C 1
ATOM 3344 O O . PRO A 1 411 ? -27.469 18.328 21.844 1 92.62 411 PRO A O 1
ATOM 3347 N N . ASP A 1 412 ? -25.688 19.406 22.672 1 95.12 412 ASP A N 1
ATOM 3348 C CA . ASP A 1 412 ? -25.875 20.484 21.703 1 95.12 412 ASP A CA 1
ATOM 3349 C C . ASP A 1 412 ? -25.641 19.984 20.281 1 95.12 412 ASP A C 1
ATOM 3351 O O . ASP A 1 412 ? -26.266 20.453 19.328 1 95.12 412 ASP A O 1
ATOM 3355 N N . THR A 1 413 ? -24.719 19.078 20.125 1 95.31 413 THR A N 1
ATOM 3356 C CA . THR A 1 413 ? -24.469 18.453 18.828 1 95.31 413 THR A CA 1
ATOM 3357 C C . THR A 1 413 ? -25.672 17.656 18.359 1 95.31 413 THR A C 1
ATOM 3359 O O . THR A 1 413 ? -26.062 17.734 17.188 1 95.31 413 THR A O 1
ATOM 3362 N N . ILE A 1 414 ? -26.266 16.953 19.25 1 94.94 414 ILE A N 1
ATOM 3363 C CA . ILE A 1 414 ? -27.453 16.156 18.938 1 94.94 414 ILE A CA 1
ATOM 3364 C C . ILE A 1 414 ? -28.578 17.078 18.5 1 94.94 414 ILE A C 1
ATOM 3366 O O . ILE A 1 414 ? -29.266 16.812 17.516 1 94.94 414 ILE A O 1
ATOM 3370 N N . GLU A 1 415 ? -28.75 18.141 19.219 1 95.5 415 GLU A N 1
ATOM 3371 C CA . GLU A 1 415 ? -29.781 19.109 18.875 1 95.5 415 GLU A CA 1
ATOM 3372 C C . GLU A 1 415 ? -29.531 19.703 17.484 1 95.5 415 GLU A C 1
ATOM 3374 O O . GLU A 1 415 ? -30.453 19.828 16.688 1 95.5 415 GLU A O 1
ATOM 3379 N N . THR A 1 416 ? -28.312 20.016 17.25 1 97.38 416 THR A N 1
ATOM 3380 C CA . THR A 1 416 ? -27.938 20.594 15.969 1 97.38 416 THR A CA 1
ATOM 3381 C C . THR A 1 416 ? -28.234 19.609 14.836 1 97.38 416 THR A C 1
ATOM 3383 O O . THR A 1 416 ? -28.828 20 13.82 1 97.38 416 THR A O 1
ATOM 3386 N N . LEU A 1 417 ? -27.875 18.422 14.961 1 95.88 417 LEU A N 1
ATOM 3387 C CA . LEU A 1 417 ? -28.094 17.406 13.938 1 95.88 417 LEU A CA 1
ATOM 3388 C C . LEU A 1 417 ? -29.578 17.172 13.711 1 95.88 417 LEU A C 1
ATOM 3390 O O . LEU A 1 417 ? -30.031 17 12.57 1 95.88 417 LEU A O 1
ATOM 3394 N N . GLY A 1 418 ? -30.344 17.141 14.797 1 94.44 418 GLY A N 1
ATOM 3395 C CA . GLY A 1 418 ? -31.781 17.031 14.672 1 94.44 418 GLY A CA 1
ATOM 3396 C C . GLY A 1 418 ? -32.406 18.172 13.883 1 94.44 418 GLY A C 1
ATOM 3397 O O . GLY A 1 418 ? -33.281 17.953 13.062 1 94.44 418 GLY A O 1
ATOM 3398 N N . ASP A 1 419 ? -31.938 19.344 14.156 1 95.81 419 ASP A N 1
ATOM 3399 C CA . ASP A 1 419 ? -32.438 20.516 13.43 1 95.81 419 ASP A CA 1
ATOM 3400 C C . ASP A 1 419 ? -32.094 20.422 11.945 1 95.81 419 ASP A C 1
ATOM 3402 O O . ASP A 1 419 ? -32.906 20.797 11.102 1 95.81 419 ASP A O 1
ATOM 3406 N N . LEU A 1 420 ? -30.938 19.984 11.648 1 96.38 420 LEU A N 1
ATOM 3407 C CA . LEU A 1 420 ? -30.531 19.828 10.258 1 96.38 420 LEU A CA 1
ATOM 3408 C C . LEU A 1 420 ? -31.453 18.859 9.523 1 96.38 420 LEU A C 1
ATOM 3410 O O . LEU A 1 420 ? -31.859 19.125 8.391 1 96.38 420 LEU A O 1
ATOM 3414 N N . LEU A 1 421 ? -31.703 17.75 10.172 1 95.25 421 LEU A N 1
ATOM 3415 C CA . LEU A 1 421 ? -32.594 16.75 9.594 1 95.25 421 LEU A CA 1
ATOM 3416 C C . LEU A 1 421 ? -33.969 17.344 9.312 1 95.25 421 LEU A C 1
ATOM 3418 O O . LEU A 1 421 ? -34.531 17.094 8.25 1 95.25 421 LEU A O 1
ATOM 3422 N N . LYS A 1 422 ? -34.469 18.156 10.18 1 94.19 422 LYS A N 1
ATOM 3423 C CA . LYS A 1 422 ? -35.75 18.812 10.008 1 94.19 422 LYS A CA 1
ATOM 3424 C C . LYS A 1 422 ? -35.719 19.797 8.836 1 94.19 422 LYS A C 1
ATOM 3426 O O . LYS A 1 422 ? -36.719 20.016 8.18 1 94.19 422 LYS A O 1
ATOM 3431 N N . GLN A 1 423 ? -34.625 20.312 8.594 1 94.31 423 GLN A N 1
ATOM 3432 C CA . GLN A 1 423 ? -34.438 21.297 7.531 1 94.31 423 GLN A CA 1
ATOM 3433 C C . GLN A 1 423 ? -34.219 20.625 6.184 1 94.31 423 GLN A C 1
ATOM 3435 O O . GLN A 1 423 ? -34.094 21.297 5.16 1 94.31 423 GLN A O 1
ATOM 3440 N N . GLY A 1 424 ? -34.156 19.359 6.203 1 93.81 424 GLY A N 1
ATOM 3441 C CA . GLY A 1 424 ? -34.125 18.625 4.945 1 93.81 424 GLY A CA 1
ATOM 3442 C C . GLY A 1 424 ? -32.75 18.094 4.617 1 93.81 424 GLY A C 1
ATOM 3443 O O . GLY A 1 424 ? -32.562 17.438 3.598 1 93.81 424 GLY A O 1
ATOM 3444 N N . VAL A 1 425 ? -31.688 18.359 5.453 1 96.25 425 VAL A N 1
ATOM 3445 C CA . VAL A 1 425 ? -30.344 17.812 5.246 1 96.25 425 VAL A CA 1
ATOM 3446 C C . VAL A 1 425 ? -30.344 16.328 5.574 1 96.25 425 VAL A C 1
ATOM 3448 O O . VAL A 1 425 ? -30.828 15.914 6.629 1 96.25 425 VAL A O 1
ATOM 3451 N N . ALA A 1 426 ? -29.844 15.508 4.707 1 97.19 426 ALA A N 1
ATOM 3452 C CA . ALA A 1 426 ? -29.797 14.07 4.949 1 97.19 426 ALA A CA 1
ATOM 3453 C C . ALA A 1 426 ? -28.656 13.727 5.914 1 97.19 426 ALA A C 1
ATOM 3455 O O . ALA A 1 426 ? -27.625 14.391 5.93 1 97.19 426 ALA A O 1
ATOM 3456 N N . LEU A 1 427 ? -28.875 12.711 6.719 1 97 427 LEU A N 1
ATOM 3457 C CA . LEU A 1 427 ? -27.844 12.172 7.598 1 97 427 LEU A CA 1
ATOM 3458 C C . LEU A 1 427 ? -27.438 10.766 7.168 1 97 427 LEU A C 1
ATOM 3460 O O . LEU A 1 427 ? -28.297 9.922 6.91 1 97 427 LEU A O 1
ATOM 3464 N N . LEU A 1 428 ? -26.219 10.539 6.977 1 98.19 428 LEU A N 1
ATOM 3465 C CA . LEU A 1 428 ? -25.672 9.227 6.656 1 98.19 428 LEU A CA 1
ATOM 3466 C C . LEU A 1 428 ? -24.703 8.766 7.742 1 98.19 428 LEU A C 1
ATOM 3468 O O . LEU A 1 428 ? -23.641 9.352 7.918 1 98.19 428 LEU A O 1
ATOM 3472 N N . ALA A 1 429 ? -25.047 7.727 8.477 1 97.81 429 ALA A N 1
ATOM 3473 C CA . ALA A 1 429 ? -24.266 7.25 9.617 1 97.81 429 ALA A CA 1
ATOM 3474 C C . ALA A 1 429 ? -23.625 5.895 9.312 1 97.81 429 ALA A C 1
ATOM 3476 O O . ALA A 1 429 ? -24.312 4.973 8.852 1 97.81 429 ALA A O 1
ATOM 3477 N N . THR A 1 430 ? -22.312 5.742 9.477 1 97.44 430 THR A N 1
ATOM 3478 C CA . THR A 1 430 ? -21.578 4.504 9.273 1 97.44 430 THR A CA 1
ATOM 3479 C C . THR A 1 430 ? -20.734 4.168 10.508 1 97.44 430 THR A C 1
ATOM 3481 O O . THR A 1 430 ? -20.562 5.004 11.391 1 97.44 430 THR A O 1
ATOM 3484 N N . GLY A 1 431 ? -20.219 2.949 10.625 1 94.81 431 GLY A N 1
ATOM 3485 C CA . GLY A 1 431 ? -19.266 2.557 11.641 1 94.81 431 GLY A CA 1
ATOM 3486 C C . GLY A 1 431 ? -19.812 2.625 13.047 1 94.81 431 GLY A C 1
ATOM 3487 O O . GLY A 1 431 ? -19.156 3.133 13.953 1 94.81 431 GLY A O 1
ATOM 3488 N N . ASN A 1 432 ? -21.109 2.301 13.227 1 91.25 432 ASN A N 1
ATOM 3489 C CA . ASN A 1 432 ? -21.766 2.25 14.531 1 91.25 432 ASN A CA 1
ATOM 3490 C C . ASN A 1 432 ? -21.953 3.646 15.117 1 91.25 432 ASN A C 1
ATOM 3492 O O . ASN A 1 432 ? -21.781 3.838 16.328 1 91.25 432 ASN A O 1
ATOM 3496 N N . ALA A 1 433 ? -22.141 4.562 14.266 1 95.19 433 ALA A N 1
ATOM 3497 C CA . ALA A 1 433 ? -22.406 5.918 14.734 1 95.19 433 ALA A CA 1
ATOM 3498 C C . ALA A 1 433 ? -23.656 5.961 15.617 1 95.19 433 ALA A C 1
ATOM 3500 O O . ALA A 1 433 ? -24.672 5.352 15.297 1 95.19 433 ALA A O 1
ATOM 3501 N N . LEU A 1 434 ? -23.594 6.637 16.797 1 93.88 434 LEU A N 1
ATOM 3502 C CA . LEU A 1 434 ? -24.703 6.938 17.703 1 93.88 434 LEU A CA 1
ATOM 3503 C C . LEU A 1 434 ? -25.25 5.66 18.328 1 93.88 434 LEU A C 1
ATOM 3505 O O . LEU A 1 434 ? -26.406 5.633 18.781 1 93.88 434 LEU A O 1
ATOM 3509 N N . ARG A 1 435 ? -24.453 4.609 18.25 1 90.31 435 ARG A N 1
ATOM 3510 C CA . ARG A 1 435 ? -24.891 3.309 18.75 1 90.31 435 ARG A CA 1
ATOM 3511 C C . ARG A 1 435 ? -25.391 3.406 20.172 1 90.31 435 ARG A C 1
ATOM 3513 O O . ARG A 1 435 ? -26.359 2.736 20.547 1 90.31 435 ARG A O 1
ATOM 3520 N N . ASP A 1 436 ? -24.812 4.316 21 1 88.44 436 ASP A N 1
ATOM 3521 C CA . ASP A 1 436 ? -25.125 4.371 22.422 1 88.44 436 ASP A CA 1
ATOM 3522 C C . ASP A 1 436 ? -26.141 5.469 22.719 1 88.44 436 ASP A C 1
ATOM 3524 O O . ASP A 1 436 ? -26.469 5.73 23.875 1 88.44 436 ASP A O 1
ATOM 3528 N N . ASP A 1 437 ? -26.656 6.125 21.734 1 92.19 437 ASP A N 1
ATOM 3529 C CA . ASP A 1 437 ? -27.719 7.109 21.875 1 92.19 437 ASP A CA 1
ATOM 3530 C C . ASP A 1 437 ? -29.047 6.543 21.391 1 92.19 437 ASP A C 1
ATOM 3532 O O . ASP A 1 437 ? -29.484 6.824 20.281 1 92.19 437 ASP A O 1
ATOM 3536 N N . ALA A 1 438 ? -29.734 5.906 22.266 1 92.81 438 ALA A N 1
ATOM 3537 C CA . ALA A 1 438 ? -30.938 5.164 21.922 1 92.81 438 ALA A CA 1
ATOM 3538 C C . ALA A 1 438 ? -32 6.09 21.344 1 92.81 438 ALA A C 1
ATOM 3540 O O . ALA A 1 438 ? -32.75 5.711 20.422 1 92.81 438 ALA A O 1
ATOM 3541 N N . GLU A 1 439 ? -32.156 7.219 21.859 1 92.69 439 GLU A N 1
ATOM 3542 C CA . GLU A 1 439 ? -33.156 8.156 21.422 1 92.69 439 GLU A CA 1
ATOM 3543 C C . GLU A 1 439 ? -32.906 8.633 20 1 92.69 439 GLU A C 1
ATOM 3545 O O . GLU A 1 439 ? -33.781 8.609 19.156 1 92.69 439 GLU A O 1
ATOM 3550 N N . ALA A 1 440 ? -31.688 9.039 19.734 1 92.12 440 ALA A N 1
ATOM 3551 C CA . ALA A 1 440 ? -31.344 9.508 18.406 1 92.12 440 ALA A CA 1
ATOM 3552 C C . ALA A 1 440 ? -31.469 8.391 17.375 1 92.12 440 ALA A C 1
ATOM 3554 O O . ALA A 1 440 ? -31.938 8.609 16.266 1 92.12 440 ALA A O 1
ATOM 3555 N N . LEU A 1 441 ? -31.062 7.207 17.797 1 93.62 441 LEU A N 1
ATOM 3556 C CA . LEU A 1 441 ? -31.156 6.059 16.906 1 93.62 441 LEU A CA 1
ATOM 3557 C C . LEU A 1 441 ? -32.594 5.793 16.516 1 93.62 441 LEU A C 1
ATOM 3559 O O . LEU A 1 441 ? -32.906 5.555 15.336 1 93.62 441 LEU A O 1
ATOM 3563 N N . SER A 1 442 ? -33.438 5.812 17.484 1 93.56 442 SER A N 1
ATOM 3564 C CA . SER A 1 442 ? -34.844 5.543 17.234 1 93.56 442 SER A CA 1
ATOM 3565 C C . SER A 1 442 ? -35.5 6.676 16.453 1 93.56 442 SER A C 1
ATOM 3567 O O . SER A 1 442 ? -36.188 6.434 15.477 1 93.56 442 SER A O 1
ATOM 3569 N N . ASP A 1 443 ? -35.219 7.879 16.812 1 92 443 ASP A N 1
ATOM 3570 C CA . ASP A 1 443 ? -35.906 9.039 16.266 1 92 443 ASP A CA 1
ATOM 3571 C C . ASP A 1 443 ? -35.5 9.297 14.82 1 92 443 ASP A C 1
ATOM 3573 O O . ASP A 1 443 ? -36.312 9.656 13.977 1 92 443 ASP A O 1
ATOM 3577 N N . TRP A 1 444 ? -34.219 9.172 14.562 1 93.88 444 TRP A N 1
ATOM 3578 C CA . TRP A 1 444 ? -33.719 9.578 13.258 1 93.88 444 TRP A CA 1
ATOM 3579 C C . TRP A 1 444 ? -33.688 8.391 12.297 1 93.88 444 TRP A C 1
ATOM 3581 O O . TRP A 1 444 ? -33.938 8.555 11.102 1 93.88 444 TRP A O 1
ATOM 3591 N N . PHE A 1 445 ? -33.375 7.246 12.797 1 95.12 445 PHE A N 1
ATOM 3592 C CA . PHE A 1 445 ? -33.094 6.125 11.906 1 95.12 445 PHE A CA 1
ATOM 3593 C C . PHE A 1 445 ? -34.156 5.031 12.07 1 95.12 445 PHE A C 1
ATOM 3595 O O . PHE A 1 445 ? -34.156 4.059 11.312 1 95.12 445 PHE A O 1
ATOM 3602 N N . GLY A 1 446 ? -35.062 5.141 13.047 1 94.5 446 GLY A N 1
ATOM 3603 C CA . GLY A 1 446 ? -36 4.051 13.328 1 94.5 446 GLY A CA 1
ATOM 3604 C C . GLY A 1 446 ? -35.312 2.768 13.734 1 94.5 446 GLY A C 1
ATOM 3605 O O . GLY A 1 446 ? -35.656 1.684 13.281 1 94.5 446 GLY A O 1
ATOM 3606 N N . ALA A 1 447 ? -34.281 2.883 14.531 1 95.62 447 ALA A N 1
ATOM 3607 C CA . ALA A 1 447 ? -33.375 1.756 14.789 1 95.62 447 ALA A CA 1
ATOM 3608 C C . ALA A 1 447 ? -33.219 1.525 16.281 1 95.62 447 ALA A C 1
ATOM 3610 O O . ALA A 1 447 ? -33.25 2.469 17.078 1 95.62 447 ALA A O 1
ATOM 3611 N N . VAL A 1 448 ? -33.031 0.319 16.656 1 95.88 448 VAL A N 1
ATOM 3612 C CA . VAL A 1 448 ? -32.656 -0.09 18.016 1 95.88 448 VAL A CA 1
ATOM 3613 C C . VAL A 1 448 ? -31.469 -1.062 17.938 1 95.88 448 VAL A C 1
ATOM 3615 O O . VAL A 1 448 ? -31.547 -2.09 17.266 1 95.88 448 VAL A O 1
ATOM 3618 N N . HIS A 1 449 ? -30.391 -0.68 18.547 1 94.88 449 HIS A N 1
ATOM 3619 C CA . HIS A 1 449 ? -29.25 -1.576 18.609 1 94.88 449 HIS A CA 1
ATOM 3620 C C . HIS A 1 449 ? -29.531 -2.779 19.5 1 94.88 449 HIS A C 1
ATOM 3622 O O . HIS A 1 449 ? -29.922 -2.621 20.672 1 94.88 449 HIS A O 1
ATOM 3628 N N . THR A 1 450 ? -29.281 -3.945 19 1 93.56 450 THR A N 1
ATOM 3629 C CA . THR A 1 450 ? -29.672 -5.133 19.766 1 93.56 450 THR A CA 1
ATOM 3630 C C . THR A 1 450 ? -28.453 -5.984 20.094 1 93.56 450 THR A C 1
ATOM 3632 O O . THR A 1 450 ? -28.531 -6.922 20.891 1 93.56 450 THR A O 1
ATOM 3635 N N . GLY A 1 451 ? -27.344 -5.695 19.5 1 90.25 451 GLY A N 1
ATOM 3636 C CA . GLY A 1 451 ? -26.141 -6.449 19.797 1 90.25 451 GLY A CA 1
ATOM 3637 C C . GLY A 1 451 ? -25.062 -6.324 18.719 1 90.25 451 GLY A C 1
ATOM 3638 O O . GLY A 1 451 ? -25.266 -5.617 17.734 1 90.25 451 GLY A O 1
ATOM 3639 N N . ASN A 1 452 ? -23.953 -6.84 19.094 1 87.19 452 ASN A N 1
ATOM 3640 C CA . ASN A 1 452 ? -22.844 -6.879 18.141 1 87.19 452 ASN A CA 1
ATOM 3641 C C . ASN A 1 452 ? -22.359 -8.305 17.906 1 87.19 452 ASN A C 1
ATOM 3643 O O . ASN A 1 452 ? -22.484 -9.164 18.781 1 87.19 452 ASN A O 1
ATOM 3647 N N . THR A 1 453 ? -22.016 -8.539 16.797 1 80.25 453 THR A N 1
ATOM 3648 C CA . THR A 1 453 ? -21.328 -9.789 16.516 1 80.25 453 THR A CA 1
ATOM 3649 C C . THR A 1 453 ? -19.922 -9.516 15.977 1 80.25 453 THR A C 1
ATOM 3651 O O . THR A 1 453 ? -19.734 -8.648 15.117 1 80.25 453 THR A O 1
ATOM 3654 N N . ASP A 1 454 ? -18.953 -10.102 16.812 1 71.06 454 ASP A N 1
ATOM 3655 C CA . ASP A 1 454 ? -17.641 -10.148 16.188 1 71.06 454 ASP A CA 1
ATOM 3656 C C . ASP A 1 454 ? -17.625 -11.102 14.984 1 71.06 454 ASP A C 1
ATOM 3658 O O . ASP A 1 454 ? -18.078 -12.234 15.094 1 71.06 454 ASP A O 1
ATOM 3662 N N . MET A 1 455 ? -17.703 -10.43 13.914 1 62.38 455 MET A N 1
ATOM 3663 C CA . MET A 1 455 ? -18 -11.164 12.688 1 62.38 455 MET A CA 1
ATOM 3664 C C . MET A 1 455 ? -16.922 -12.203 12.406 1 62.38 455 MET A C 1
ATOM 3666 O O . MET A 1 455 ? -15.727 -11.914 12.5 1 62.38 455 MET A O 1
ATOM 3670 N N . LEU A 1 456 ? -17.531 -13.375 12.234 1 68.62 456 LEU A N 1
ATOM 3671 C CA . LEU A 1 456 ? -16.797 -14.539 11.727 1 68.62 456 LEU A CA 1
ATOM 3672 C C . LEU A 1 456 ? -16.547 -14.406 10.227 1 68.62 456 LEU A C 1
ATOM 3674 O O . LEU A 1 456 ? -17.344 -13.789 9.508 1 68.62 456 LEU A O 1
ATOM 3678 N N . PRO A 1 457 ? -15.477 -14.859 9.867 1 86.75 457 PRO A N 1
ATOM 3679 C CA . PRO A 1 457 ? -15.211 -14.914 8.422 1 86.75 457 PRO A CA 1
ATOM 3680 C C . PRO A 1 457 ? -16.344 -15.578 7.641 1 86.75 457 PRO A C 1
ATOM 3682 O O . PRO A 1 457 ? -17.078 -16.391 8.195 1 86.75 457 PRO A O 1
ATOM 3685 N N . ALA A 1 458 ? -16.672 -15.07 6.414 1 92.19 458 ALA A N 1
ATOM 3686 C CA . ALA A 1 458 ? -17.578 -15.641 5.422 1 92.19 458 ALA A CA 1
ATOM 3687 C C . ALA A 1 458 ? -18.984 -15.086 5.594 1 92.19 458 ALA A C 1
ATOM 3689 O O . ALA A 1 458 ? -19.969 -15.789 5.352 1 92.19 458 ALA A O 1
ATOM 3690 N N . ALA A 1 459 ? -19.141 -13.953 6.199 1 94.25 459 ALA A N 1
ATOM 3691 C CA . ALA A 1 459 ? -20.406 -13.227 6.176 1 94.25 459 ALA A CA 1
ATOM 3692 C C . ALA A 1 459 ? -20.469 -12.266 4.992 1 94.25 459 ALA A C 1
ATOM 3694 O O . ALA A 1 459 ? -19.438 -11.742 4.555 1 94.25 459 ALA A O 1
ATOM 3695 N N . TYR A 1 460 ? -21.672 -12.07 4.438 1 96.06 460 TYR A N 1
ATOM 3696 C CA . TYR A 1 460 ? -21.844 -11.195 3.285 1 96.06 460 TYR A CA 1
ATOM 3697 C C . TYR A 1 460 ? -23.062 -10.289 3.475 1 96.06 460 TYR A C 1
ATOM 3699 O O . TYR A 1 460 ? -23.828 -10.453 4.426 1 96.06 460 TYR A O 1
ATOM 3707 N N . LEU A 1 461 ? -23.141 -9.305 2.703 1 96.56 461 LEU A N 1
ATOM 3708 C CA . LEU A 1 461 ? -24.328 -8.484 2.518 1 96.56 461 LEU A CA 1
ATOM 3709 C C . LEU A 1 461 ? -24.875 -8.633 1.101 1 96.56 461 LEU A C 1
ATOM 3711 O O . LEU A 1 461 ? -24.125 -8.57 0.13 1 96.56 461 LEU A O 1
ATOM 3715 N N . GLN A 1 462 ? -26.141 -8.891 1.046 1 97.19 462 GLN A N 1
ATOM 3716 C CA . GLN A 1 462 ? -26.797 -9.031 -0.253 1 97.19 462 GLN A CA 1
ATOM 3717 C C . GLN A 1 462 ? -27.062 -7.664 -0.879 1 97.19 462 GLN A C 1
ATOM 3719 O O . GLN A 1 462 ? -27.641 -6.781 -0.23 1 97.19 462 GLN A O 1
ATOM 3724 N N . VAL A 1 463 ? -26.672 -7.457 -2.15 1 97.19 463 VAL A N 1
ATOM 3725 C CA . VAL A 1 463 ? -26.797 -6.164 -2.812 1 97.19 463 VAL A CA 1
ATOM 3726 C C . VAL A 1 463 ? -27.484 -6.344 -4.168 1 97.19 463 VAL A C 1
ATOM 3728 O O . VAL A 1 463 ? -27.109 -5.691 -5.145 1 97.19 463 VAL A O 1
ATOM 3731 N N . THR A 1 464 ? -28.469 -7.172 -4.285 1 93.81 464 THR A N 1
ATOM 3732 C CA . THR A 1 464 ? -29.125 -7.539 -5.539 1 93.81 464 THR A CA 1
ATOM 3733 C C . THR A 1 464 ? -30.047 -6.43 -6.016 1 93.81 464 THR A C 1
ATOM 3735 O O . THR A 1 464 ? -30.484 -6.43 -7.164 1 93.81 464 THR A O 1
ATOM 3738 N N . ASP A 1 465 ? -30.375 -5.449 -5.152 1 93.88 465 ASP A N 1
ATOM 3739 C CA . ASP A 1 465 ? -31.219 -4.324 -5.555 1 93.88 465 ASP A CA 1
ATOM 3740 C C . ASP A 1 465 ? -30.469 -3.379 -6.484 1 93.88 465 ASP A C 1
ATOM 3742 O O . ASP A 1 465 ? -29.891 -2.389 -6.035 1 93.88 465 ASP A O 1
ATOM 3746 N N . VAL A 1 466 ? -30.609 -3.531 -7.758 1 92.19 466 VAL A N 1
ATOM 3747 C CA . VAL A 1 466 ? -29.812 -2.818 -8.758 1 92.19 466 VAL A CA 1
ATOM 3748 C C . VAL A 1 466 ? -30.266 -1.36 -8.82 1 92.19 466 VAL A C 1
ATOM 3750 O O . VAL A 1 466 ? -29.484 -0.485 -9.219 1 92.19 466 VAL A O 1
ATOM 3753 N N . ASP A 1 467 ? -31.469 -1.104 -8.469 1 92.56 467 ASP A N 1
ATOM 3754 C CA . ASP A 1 467 ? -31.953 0.276 -8.453 1 92.56 467 ASP A CA 1
ATOM 3755 C C . ASP A 1 467 ? -31.266 1.082 -7.355 1 92.56 467 ASP A C 1
ATOM 3757 O O . ASP A 1 467 ? -30.938 2.254 -7.551 1 92.56 467 ASP A O 1
ATOM 3761 N N . ARG A 1 468 ? -31.047 0.45 -6.254 1 92.94 468 ARG A N 1
ATOM 3762 C CA . ARG A 1 468 ? -30.422 1.11 -5.113 1 92.94 468 ARG A CA 1
ATOM 3763 C C . ARG A 1 468 ? -28.906 1.097 -5.242 1 92.94 468 ARG A C 1
ATOM 3765 O O . ARG A 1 468 ? -28.234 2.031 -4.809 1 92.94 468 ARG A O 1
ATOM 3772 N N . PHE A 1 469 ? -28.406 0.014 -5.828 1 96.69 469 PHE A N 1
ATOM 3773 C CA . PHE A 1 469 ? -26.969 -0.154 -5.973 1 96.69 469 PHE A CA 1
ATOM 3774 C C . PHE A 1 469 ? -26.594 -0.42 -7.426 1 96.69 469 PHE A C 1
ATOM 3776 O O . PHE A 1 469 ? -26.062 -1.482 -7.75 1 96.69 469 PHE A O 1
ATOM 3783 N N . PRO A 1 470 ? -26.719 0.548 -8.281 1 96.19 470 PRO A N 1
ATOM 3784 C CA . PRO A 1 470 ? -26.469 0.351 -9.711 1 96.19 470 PRO A CA 1
ATOM 3785 C C . PRO A 1 470 ? -25 0.017 -10 1 96.19 470 PRO A C 1
ATOM 3787 O O . PRO A 1 470 ? -24.703 -0.673 -10.984 1 96.19 470 PRO A O 1
ATOM 3790 N N . SER A 1 471 ? -24.062 0.486 -9.188 1 96.06 471 SER A N 1
ATOM 3791 C CA . SER A 1 471 ? -22.641 0.24 -9.406 1 96.06 471 SER A CA 1
ATOM 3792 C C . SER A 1 471 ? -22.266 -1.195 -9.055 1 96.06 471 SER A C 1
ATOM 3794 O O . SER A 1 471 ? -21.156 -1.645 -9.352 1 96.06 471 SER A O 1
ATOM 3796 N N . LEU A 1 472 ? -23.109 -1.932 -8.43 1 96.06 472 LEU A N 1
ATOM 3797 C CA . LEU A 1 472 ? -22.844 -3.301 -8 1 96.06 472 LEU A CA 1
ATOM 3798 C C . LEU A 1 472 ? -23.688 -4.293 -8.805 1 96.06 472 LEU A C 1
ATOM 3800 O O . LEU A 1 472 ? -24 -5.383 -8.32 1 96.06 472 LEU A O 1
ATOM 3804 N N . LYS A 1 473 ? -23.891 -3.752 -10.031 1 91.81 473 LYS A N 1
ATOM 3805 C CA . LYS A 1 473 ? -24.625 -4.652 -10.906 1 91.81 473 LYS A CA 1
ATOM 3806 C C . LYS A 1 473 ? -23.828 -5.93 -11.18 1 91.81 473 LYS A C 1
ATOM 3808 O O . LYS A 1 473 ? -22.594 -5.906 -11.203 1 91.81 473 LYS A O 1
ATOM 3813 N N . ASP A 1 474 ? -24.344 -7.152 -11.156 1 90.31 474 ASP A N 1
ATOM 3814 C CA . ASP A 1 474 ? -23.781 -8.461 -11.461 1 90.31 474 ASP A CA 1
ATOM 3815 C C . ASP A 1 474 ? -23.141 -9.086 -10.227 1 90.31 474 ASP A C 1
ATOM 3817 O O . ASP A 1 474 ? -22.375 -10.047 -10.336 1 90.31 474 ASP A O 1
ATOM 3821 N N . ARG A 1 475 ? -23.25 -8.414 -9.086 1 93.81 475 ARG A N 1
ATOM 3822 C CA . ARG A 1 475 ? -22.828 -8.938 -7.789 1 93.81 475 ARG A CA 1
ATOM 3823 C C . ARG A 1 475 ? -24.016 -9.094 -6.844 1 93.81 475 ARG A C 1
ATOM 3825 O O . ARG A 1 475 ? -24.828 -8.172 -6.699 1 93.81 475 ARG A O 1
ATOM 3832 N N . GLU A 1 476 ? -24.062 -10.195 -6.25 1 95.44 476 GLU A N 1
ATOM 3833 C CA . GLU A 1 476 ? -25.141 -10.43 -5.312 1 95.44 476 GLU A CA 1
ATOM 3834 C C . GLU A 1 476 ? -24.688 -10.211 -3.873 1 95.44 476 GLU A C 1
ATOM 3836 O O . GLU A 1 476 ? -25.469 -9.75 -3.035 1 95.44 476 GLU A O 1
ATOM 3841 N N . TRP A 1 477 ? -23.438 -10.555 -3.656 1 96.62 477 TRP A N 1
ATOM 3842 C CA . TRP A 1 477 ? -22.922 -10.5 -2.291 1 96.62 477 TRP A CA 1
ATOM 3843 C C . TRP A 1 477 ? -21.656 -9.664 -2.219 1 96.62 477 TRP A C 1
ATOM 3845 O O . TRP A 1 477 ? -20.797 -9.75 -3.1 1 96.62 477 TRP A O 1
ATOM 3855 N N . ILE A 1 478 ? -21.562 -8.789 -1.226 1 96.25 478 ILE A N 1
ATOM 3856 C CA . ILE A 1 478 ? -20.297 -8.133 -0.893 1 96.25 478 ILE A CA 1
ATOM 3857 C C . ILE A 1 478 ? -19.859 -8.539 0.515 1 96.25 478 ILE A C 1
ATOM 3859 O O . ILE A 1 478 ? -20.688 -8.961 1.327 1 96.25 478 ILE A O 1
ATOM 3863 N N . THR A 1 479 ? -18.641 -8.453 0.79 1 95.5 479 THR A N 1
ATOM 3864 C CA . THR A 1 479 ? -18.078 -8.984 2.027 1 95.5 479 THR A CA 1
ATOM 3865 C C . THR A 1 479 ? -18.281 -8 3.18 1 95.5 479 THR A C 1
ATOM 3867 O O . THR A 1 479 ? -18.297 -6.785 2.975 1 95.5 479 THR A O 1
ATOM 3870 N N . VAL A 1 480 ? -18.5 -8.453 4.305 1 94 480 VAL A N 1
ATOM 3871 C CA . VAL A 1 480 ? -18.531 -7.684 5.543 1 94 480 VAL A CA 1
ATOM 3872 C C . VAL A 1 480 ? -17.703 -8.406 6.613 1 94 480 VAL A C 1
ATOM 3874 O O . VAL A 1 480 ? -17.859 -9.617 6.809 1 94 480 VAL A O 1
ATOM 3877 N N . SER A 1 481 ? -16.688 -7.668 7.137 1 88.81 481 SER A N 1
ATOM 3878 C CA . SER A 1 481 ? -15.82 -8.266 8.141 1 88.81 481 SER A CA 1
ATOM 3879 C C . SER A 1 481 ? -15.477 -7.27 9.242 1 88.81 481 SER A C 1
ATOM 3881 O O . SER A 1 481 ? -15.805 -6.086 9.141 1 88.81 481 SER A O 1
ATOM 3883 N N . SER A 1 482 ? -14.773 -7.676 10.344 1 76.69 482 SER A N 1
ATOM 3884 C CA . SER A 1 482 ? -14.203 -6.938 11.469 1 76.69 482 SER A CA 1
ATOM 3885 C C . SER A 1 482 ? -15.297 -6.402 12.391 1 76.69 482 SER A C 1
ATOM 3887 O O . SER A 1 482 ? -15.023 -5.992 13.516 1 76.69 482 SER A O 1
ATOM 3889 N N . GLY A 1 483 ? -16.609 -6.387 11.922 1 81.06 483 GLY A N 1
ATOM 3890 C CA . GLY A 1 483 ? -17.656 -5.93 12.82 1 81.06 483 GLY A CA 1
ATOM 3891 C C . GLY A 1 483 ? -19 -5.727 12.133 1 81.06 483 GLY A C 1
ATOM 3892 O O . GLY A 1 483 ? -19.047 -5.262 10.992 1 81.06 483 GLY A O 1
ATOM 3893 N N . PHE A 1 484 ? -20.031 -6.191 12.773 1 90.5 484 PHE A N 1
ATOM 3894 C CA . PHE A 1 484 ? -21.391 -6.012 12.32 1 90.5 484 PHE A CA 1
ATOM 3895 C C . PHE A 1 484 ? -22.328 -5.801 13.5 1 90.5 484 PHE A C 1
ATOM 3897 O O . PHE A 1 484 ? -22.297 -6.559 14.477 1 90.5 484 PHE A O 1
ATOM 3904 N N . ALA A 1 485 ? -23.047 -4.691 13.461 1 92.12 485 ALA A N 1
ATOM 3905 C CA . ALA A 1 485 ? -24.016 -4.398 14.516 1 92.12 485 ALA A CA 1
ATOM 3906 C C . ALA A 1 485 ? -25.406 -4.922 14.148 1 92.12 485 ALA A C 1
ATOM 3908 O O . ALA A 1 485 ? -25.875 -4.707 13.031 1 92.12 485 ALA A O 1
ATOM 3909 N N . HIS A 1 486 ? -25.969 -5.645 15.086 1 93.12 486 HIS A N 1
ATOM 3910 C CA . HIS A 1 486 ? -27.375 -6.027 14.914 1 93.12 486 HIS A CA 1
ATOM 3911 C C . HIS A 1 486 ? -28.312 -4.898 15.328 1 93.12 486 HIS A C 1
ATOM 3913 O O . HIS A 1 486 ? -28.25 -4.426 16.469 1 93.12 486 HIS A O 1
ATOM 3919 N N . VAL A 1 487 ? -29.094 -4.492 14.359 1 95.38 487 VAL A N 1
ATOM 3920 C CA . VAL A 1 487 ? -30.016 -3.383 14.547 1 95.38 487 VAL A CA 1
ATOM 3921 C C . VAL A 1 487 ? -31.422 -3.801 14.102 1 95.38 487 VAL A C 1
ATOM 3923 O O . VAL A 1 487 ? -31.578 -4.398 13.039 1 95.38 487 VAL A O 1
ATOM 3926 N N . GLN A 1 488 ? -32.375 -3.637 15.031 1 96.19 488 GLN A N 1
ATOM 3927 C CA . GLN A 1 488 ? -33.75 -3.793 14.664 1 96.19 488 GLN A CA 1
ATOM 3928 C C . GLN A 1 488 ? -34.344 -2.486 14.125 1 96.19 488 GLN A C 1
ATOM 3930 O O . GLN A 1 488 ? -34.406 -1.486 14.844 1 96.19 488 GLN A O 1
ATOM 3935 N N . PHE A 1 489 ? -34.75 -2.492 12.883 1 96.62 489 PHE A N 1
ATOM 3936 C CA . PHE A 1 489 ? -35.344 -1.313 12.273 1 96.62 489 PHE A CA 1
ATOM 3937 C C . PHE A 1 489 ? -36.875 -1.35 12.398 1 96.62 489 PHE A C 1
ATOM 3939 O O . PHE A 1 489 ? -37.469 -2.416 12.297 1 96.62 489 PHE A O 1
ATOM 3946 N N . ASP A 1 490 ? -37.406 -0.207 12.609 1 93.94 490 ASP A N 1
ATOM 3947 C CA . ASP A 1 490 ? -38.875 -0.058 12.547 1 93.94 490 ASP A CA 1
ATOM 3948 C C . ASP A 1 490 ? -39.375 -0.065 11.102 1 93.94 490 ASP A C 1
ATOM 3950 O O . ASP A 1 490 ? -39.219 0.931 10.391 1 93.94 490 ASP A O 1
ATOM 3954 N N . SER A 1 491 ? -40 -1.138 10.703 1 90 491 SER A N 1
ATOM 3955 C CA . SER A 1 491 ? -40.375 -1.357 9.312 1 90 491 SER A CA 1
ATOM 3956 C C . SER A 1 491 ? -41.406 -0.32 8.844 1 90 491 SER A C 1
ATOM 3958 O O . SER A 1 491 ? -41.594 -0.119 7.641 1 90 491 SER A O 1
ATOM 3960 N N . ALA A 1 492 ? -42 0.304 9.789 1 88.81 492 ALA A N 1
ATOM 3961 C CA . ALA A 1 492 ? -42.969 1.339 9.43 1 88.81 492 ALA A CA 1
ATOM 3962 C C . ALA A 1 492 ? -42.25 2.635 9.039 1 88.81 492 ALA A C 1
ATOM 3964 O O . ALA A 1 492 ? -42.812 3.453 8.305 1 88.81 492 ALA A O 1
ATOM 3965 N N . LYS A 1 493 ? -41.031 2.764 9.43 1 89.38 493 LYS A N 1
ATOM 3966 C CA . LYS A 1 493 ? -40.344 4.039 9.266 1 89.38 493 LYS A CA 1
ATOM 3967 C C . LYS A 1 493 ? -39.094 3.887 8.391 1 89.38 493 LYS A C 1
ATOM 3969 O O . LYS A 1 493 ? -38.594 4.871 7.863 1 89.38 493 LYS A O 1
ATOM 3974 N N . THR A 1 494 ? -38.656 2.678 8.344 1 95.75 494 THR A N 1
ATOM 3975 C CA . THR A 1 494 ? -37.312 2.496 7.785 1 95.75 494 THR A CA 1
ATOM 3976 C C . THR A 1 494 ? -37.312 1.389 6.734 1 95.75 494 THR A C 1
ATOM 3978 O O . THR A 1 494 ? -37.781 0.284 6.992 1 95.75 494 THR A O 1
ATOM 3981 N N . GLU A 1 495 ? -36.875 1.74 5.551 1 95.56 495 GLU A N 1
ATOM 3982 C CA . GLU A 1 495 ? -36.594 0.739 4.516 1 95.56 495 GLU A CA 1
ATOM 3983 C C . GLU A 1 495 ? -35.312 -0.023 4.789 1 95.56 495 GLU A C 1
ATOM 3985 O O . GLU A 1 495 ? -34.25 0.58 4.922 1 95.56 495 GLU A O 1
ATOM 3990 N N . CYS A 1 496 ? -35.406 -1.352 4.871 1 96.44 496 CYS A N 1
ATOM 3991 C CA . CYS A 1 496 ? -34.25 -2.188 5.164 1 96.44 496 CYS A CA 1
ATOM 3992 C C . CYS A 1 496 ? -33.594 -2.688 3.883 1 96.44 496 CYS A C 1
ATOM 3994 O O . CYS A 1 496 ? -34.281 -3.221 3.002 1 96.44 496 CYS A O 1
ATOM 3996 N N . CYS A 1 497 ? -32.375 -2.439 3.793 1 96.62 497 CYS A N 1
ATOM 3997 C CA . CYS A 1 497 ? -31.578 -2.85 2.629 1 96.62 497 CYS A CA 1
ATOM 3998 C C . CYS A 1 497 ? -30.375 -3.691 3.045 1 96.62 497 CYS A C 1
ATOM 4000 O O . CYS A 1 497 ? -30.016 -3.719 4.219 1 96.62 497 CYS A O 1
ATOM 4002 N N . MET A 1 498 ? -29.812 -4.516 2.1 1 97 498 MET A N 1
ATOM 4003 C CA . MET A 1 498 ? -28.609 -5.32 2.273 1 97 498 MET A CA 1
ATOM 4004 C C . MET A 1 498 ? -28.812 -6.395 3.334 1 97 498 MET A C 1
ATOM 4006 O O . MET A 1 498 ? -28.094 -6.426 4.34 1 97 498 MET A O 1
ATOM 4010 N N . PRO A 1 499 ? -29.703 -7.254 3.084 1 96.75 499 PRO A N 1
ATOM 4011 C CA . PRO A 1 499 ? -29.859 -8.359 4.027 1 96.75 499 PRO A CA 1
ATOM 4012 C C . PRO A 1 499 ? -28.531 -9.039 4.363 1 96.75 499 PRO A C 1
ATOM 4014 O O . PRO A 1 499 ? -27.688 -9.227 3.484 1 96.75 499 PRO A O 1
ATOM 4017 N N . TYR A 1 500 ? -28.406 -9.32 5.645 1 95 500 TYR A N 1
ATOM 4018 C CA . TYR A 1 500 ? -27.219 -10.008 6.141 1 95 500 TYR A CA 1
ATOM 4019 C C . TYR A 1 500 ? -27.234 -11.484 5.746 1 95 500 TYR A C 1
ATOM 4021 O O . TYR A 1 500 ? -28.234 -12.172 5.941 1 95 500 TYR A O 1
ATOM 4029 N N . ILE A 1 501 ? -26.156 -11.945 5.078 1 95.75 501 ILE A N 1
ATOM 4030 C CA . ILE A 1 501 ? -25.969 -13.359 4.773 1 95.75 501 ILE A CA 1
ATOM 4031 C C . ILE A 1 501 ? -25.109 -14.016 5.848 1 95.75 501 ILE A C 1
ATOM 4033 O O . ILE A 1 501 ? -23.922 -13.672 5.996 1 95.75 501 ILE A O 1
ATOM 4037 N N . GLU A 1 502 ? -25.625 -14.953 6.547 1 93.38 502 GLU A N 1
ATOM 4038 C CA . GLU A 1 502 ? -24.969 -15.586 7.676 1 93.38 502 GLU A CA 1
ATOM 4039 C C . GLU A 1 502 ? -23.734 -16.375 7.219 1 93.38 502 GLU A C 1
ATOM 4041 O O . GLU A 1 502 ? -23.734 -16.953 6.133 1 93.38 502 GLU A O 1
ATOM 4046 N N . PRO A 1 503 ? -22.703 -16.344 8.102 1 92.81 503 PRO A N 1
ATOM 4047 C CA . PRO A 1 503 ? -21.516 -17.141 7.766 1 92.81 503 PRO A CA 1
ATOM 4048 C C . PRO A 1 503 ? -21.844 -18.625 7.625 1 92.81 503 PRO A C 1
ATOM 4050 O O . PRO A 1 503 ? -22.75 -19.141 8.281 1 92.81 503 PRO A O 1
ATOM 4053 N N . ALA A 1 504 ? -21.156 -19.25 6.754 1 93.31 504 ALA A N 1
ATOM 4054 C CA . ALA A 1 504 ? -21.188 -20.703 6.562 1 93.31 504 ALA A CA 1
ATOM 4055 C C . ALA A 1 504 ? -19.781 -21.266 6.348 1 93.31 504 ALA A C 1
ATOM 4057 O O . ALA A 1 504 ? -18.797 -20.531 6.453 1 93.31 504 ALA A O 1
ATOM 4058 N N . SER A 1 505 ? -19.75 -22.531 6.137 1 93.12 505 SER A N 1
ATOM 4059 C CA . SER A 1 505 ? -18.453 -23.172 5.938 1 93.12 505 SER A CA 1
ATOM 4060 C C . SER A 1 505 ? -17.75 -22.625 4.703 1 93.12 505 SER A C 1
ATOM 4062 O O . SER A 1 505 ? -18.375 -22.391 3.668 1 93.12 505 SER A O 1
ATOM 4064 N N . PHE A 1 506 ? -16.422 -22.422 4.859 1 92.69 506 PHE A N 1
ATOM 4065 C CA . PHE A 1 506 ? -15.672 -21.922 3.713 1 92.69 506 PHE A CA 1
ATOM 4066 C C . PHE A 1 506 ? -14.57 -22.906 3.328 1 92.69 506 PHE A C 1
ATOM 4068 O O . PHE A 1 506 ? -13.82 -22.656 2.381 1 92.69 506 PHE A O 1
ATOM 4075 N N . GLY A 1 507 ? -14.422 -24.031 4 1 88.94 507 GLY A N 1
ATOM 4076 C CA . GLY A 1 507 ? -13.359 -24.953 3.637 1 88.94 507 GLY A CA 1
ATOM 4077 C C . GLY A 1 507 ? -13.57 -26.344 4.195 1 88.94 507 GLY A C 1
ATOM 4078 O O . GLY A 1 507 ? -14.25 -26.516 5.211 1 88.94 507 GLY A O 1
ATOM 4079 N N . PRO A 1 508 ? -12.961 -27.328 3.57 1 94.31 508 PRO A N 1
ATOM 4080 C CA . PRO A 1 508 ? -12.375 -27.328 2.227 1 94.31 508 PRO A CA 1
ATOM 4081 C C . PRO A 1 508 ? -13.367 -26.859 1.158 1 94.31 508 PRO A C 1
ATOM 4083 O O . PRO A 1 508 ? -14.562 -26.75 1.427 1 94.31 508 PRO A O 1
ATOM 4086 N N . PRO A 1 509 ? -12.906 -26.5 -0.074 1 94.25 509 PRO A N 1
ATOM 4087 C CA . PRO A 1 509 ? -13.805 -25.969 -1.107 1 94.25 509 PRO A CA 1
ATOM 4088 C C . PRO A 1 509 ? -15.07 -26.812 -1.272 1 94.25 509 PRO A C 1
ATOM 4090 O O . PRO A 1 509 ? -16.156 -26.266 -1.488 1 94.25 509 PRO A O 1
ATOM 4093 N N . GLU A 1 510 ? -15 -28.094 -1.074 1 96.38 510 GLU A N 1
ATOM 4094 C CA . GLU A 1 510 ? -16.109 -29.031 -1.25 1 96.38 510 GLU A CA 1
ATOM 4095 C C . GLU A 1 510 ? -17.219 -28.766 -0.24 1 96.38 510 GLU A C 1
ATOM 4097 O O . GLU A 1 510 ? -18.375 -29.078 -0.495 1 96.38 510 GLU A O 1
ATOM 4102 N N . ARG A 1 511 ? -16.828 -28.125 0.868 1 95.69 511 ARG A N 1
ATOM 4103 C CA . ARG A 1 511 ? -17.797 -27.875 1.936 1 95.69 511 ARG A CA 1
ATOM 4104 C C . ARG A 1 511 ? -18.188 -26.406 2.004 1 95.69 511 ARG A C 1
ATOM 4106 O O . ARG A 1 511 ? -18.828 -25.969 2.959 1 95.69 511 ARG A O 1
ATOM 4113 N N . ALA A 1 512 ? -17.797 -25.625 1.058 1 95.06 512 ALA A N 1
ATOM 4114 C CA . ALA A 1 512 ? -18.047 -24.188 1.074 1 95.06 512 ALA A CA 1
ATOM 4115 C C . ALA A 1 512 ? -19.469 -23.875 0.598 1 95.06 512 ALA A C 1
ATOM 4117 O O . ALA A 1 512 ? -19.656 -23.375 -0.513 1 95.06 512 ALA A O 1
ATOM 4118 N N . TYR A 1 513 ? -20.453 -24.156 1.325 1 94.5 513 TYR A N 1
ATOM 4119 C CA . TYR A 1 513 ? -21.859 -23.875 1.055 1 94.5 513 TYR A CA 1
ATOM 4120 C C . TYR A 1 513 ? -22.672 -23.828 2.348 1 94.5 513 TYR A C 1
ATOM 4122 O O . TYR A 1 513 ? -22.125 -24.062 3.432 1 94.5 513 TYR A O 1
ATOM 4130 N N . GLY A 1 514 ? -23.906 -23.391 2.295 1 94.75 514 GLY A N 1
ATOM 4131 C CA . GLY A 1 514 ? -24.781 -23.375 3.457 1 94.75 514 GLY A CA 1
ATOM 4132 C C . GLY A 1 514 ? -25.156 -21.969 3.898 1 94.75 514 GLY A C 1
ATOM 4133 O O . GLY A 1 514 ? -25.781 -21.781 4.945 1 94.75 514 GLY A O 1
ATOM 4134 N N . HIS A 1 515 ? -24.875 -21 3.186 1 94.94 515 HIS A N 1
ATOM 4135 C CA . HIS A 1 515 ? -25.234 -19.625 3.516 1 94.94 515 HIS A CA 1
ATOM 4136 C C . HIS A 1 515 ? -26.734 -19.422 3.475 1 94.94 515 HIS A C 1
ATOM 4138 O O . HIS A 1 515 ? -27.422 -19.969 2.609 1 94.94 515 HIS A O 1
ATOM 4144 N N . GLN A 1 516 ? -27.188 -18.688 4.398 1 95.88 516 GLN A N 1
ATOM 4145 C CA . GLN A 1 516 ? -28.609 -18.344 4.469 1 95.88 516 GLN A CA 1
ATOM 4146 C C . GLN A 1 516 ? -28.797 -16.859 4.75 1 95.88 516 GLN A C 1
ATOM 4148 O O . GLN A 1 516 ? -27.938 -16.219 5.359 1 95.88 516 GLN A O 1
ATOM 4153 N N . VAL A 1 517 ? -29.875 -16.359 4.254 1 95.94 517 VAL A N 1
ATOM 4154 C CA . VAL A 1 517 ? -30.219 -14.969 4.551 1 95.94 517 VAL A CA 1
ATOM 4155 C C . VAL A 1 517 ? -30.656 -14.844 6.012 1 95.94 517 VAL A C 1
ATOM 4157 O O . VAL A 1 517 ? -31.516 -15.594 6.473 1 95.94 517 VAL A O 1
ATOM 4160 N N . GLY A 1 518 ? -30.078 -13.977 6.719 1 93.25 518 GLY A N 1
ATOM 4161 C CA . GLY A 1 518 ? -30.438 -13.742 8.109 1 93.25 518 GLY A CA 1
ATOM 4162 C C . GLY A 1 518 ? -31.5 -12.68 8.281 1 93.25 518 GLY A C 1
ATOM 4163 O O . GLY A 1 518 ? -32.156 -12.281 7.309 1 93.25 518 GLY A O 1
ATOM 4164 N N . GLU A 1 519 ? -31.688 -12.297 9.555 1 92.19 519 GLU A N 1
ATOM 4165 C CA . GLU A 1 519 ? -32.75 -11.367 9.891 1 92.19 519 GLU A CA 1
ATOM 4166 C C . GLU A 1 519 ? -32.25 -9.938 9.992 1 92.19 519 GLU A C 1
ATOM 4168 O O . GLU A 1 519 ? -33.031 -8.992 10.094 1 92.19 519 GLU A O 1
ATOM 4173 N N . SER A 1 520 ? -30.953 -9.812 9.984 1 94 520 SER A N 1
ATOM 4174 C CA . SER A 1 520 ? -30.344 -8.5 10.133 1 94 520 SER A CA 1
ATOM 4175 C C . SER A 1 520 ? -30.141 -7.828 8.781 1 94 520 SER A C 1
ATOM 4177 O O . SER A 1 520 ? -30.188 -8.492 7.742 1 94 520 SER A O 1
ATOM 4179 N N . TYR A 1 521 ? -29.969 -6.555 8.812 1 96.44 521 TYR A N 1
ATOM 4180 C CA . TYR A 1 521 ? -29.75 -5.773 7.602 1 96.44 521 TYR A CA 1
ATOM 4181 C C . TYR A 1 521 ? -28.531 -4.859 7.75 1 96.44 521 TYR A C 1
ATOM 4183 O O . TYR A 1 521 ? -28.25 -4.383 8.852 1 96.44 521 TYR A O 1
ATOM 4191 N N . GLY A 1 522 ? -27.844 -4.641 6.656 1 96.69 522 GLY A N 1
ATOM 4192 C CA . GLY A 1 522 ? -26.641 -3.812 6.676 1 96.69 522 GLY A CA 1
ATOM 4193 C C . GLY A 1 522 ? -26.938 -2.332 6.523 1 96.69 522 GLY A C 1
ATOM 4194 O O . GLY A 1 522 ? -26.078 -1.489 6.809 1 96.69 522 GLY A O 1
ATOM 4195 N N . LEU A 1 523 ? -28.156 -1.979 6.117 1 97.75 523 LEU A N 1
ATOM 4196 C CA . LEU A 1 523 ? -28.516 -0.591 5.84 1 97.75 523 LEU A CA 1
ATOM 4197 C C . LEU A 1 523 ? -29.984 -0.345 6.113 1 97.75 523 LEU A C 1
ATOM 4199 O O . LEU A 1 523 ? -30.844 -1.15 5.723 1 97.75 523 LEU A O 1
ATOM 4203 N N . GLY A 1 524 ? -30.312 0.664 6.906 1 97.5 524 GLY A N 1
ATOM 4204 C CA . GLY A 1 524 ? -31.656 1.192 7.059 1 97.5 524 GLY A CA 1
ATOM 4205 C C . GLY A 1 524 ? -31.812 2.619 6.562 1 97.5 524 GLY A C 1
ATOM 4206 O O . GLY A 1 524 ? -30.984 3.477 6.879 1 97.5 524 GLY A O 1
ATOM 4207 N N . ILE A 1 525 ? -32.812 2.908 5.699 1 97.31 525 ILE A N 1
ATOM 4208 C CA . ILE A 1 525 ? -33.062 4.25 5.199 1 97.31 525 ILE A CA 1
ATOM 4209 C C . ILE A 1 525 ? -34.438 4.723 5.711 1 97.31 525 ILE A C 1
ATOM 4211 O O . ILE A 1 525 ? -35.469 4.137 5.379 1 97.31 525 ILE A O 1
ATOM 4215 N N . SER A 1 526 ? -34.375 5.746 6.5 1 95.81 526 SER A N 1
ATOM 4216 C CA . SER A 1 526 ? -35.594 6.258 7.117 1 95.81 526 SER A CA 1
ATOM 4217 C C . SER A 1 526 ? -35.969 7.637 6.574 1 95.81 526 SER A C 1
ATOM 4219 O O . SER A 1 526 ? -35.094 8.359 6.074 1 95.81 526 SER A O 1
ATOM 4221 N N . HIS A 1 527 ? -37.281 7.914 6.617 1 90.12 527 HIS A N 1
ATOM 4222 C CA . HIS A 1 527 ? -37.812 9.234 6.305 1 90.12 527 HIS A CA 1
ATOM 4223 C C . HIS A 1 527 ? -38.625 9.797 7.473 1 90.12 527 HIS A C 1
ATOM 4225 O O . HIS A 1 527 ? -39.844 9.664 7.508 1 90.12 527 HIS A O 1
ATOM 4231 N N . PRO A 1 528 ? -37.906 10.359 8.281 1 80.19 528 PRO A N 1
ATOM 4232 C CA . PRO A 1 528 ? -38.625 10.883 9.445 1 80.19 528 PRO A CA 1
ATOM 4233 C C . PRO A 1 528 ? -39.719 11.898 9.062 1 80.19 528 PRO A C 1
ATOM 4235 O O . PRO A 1 528 ? -39.625 12.555 8.023 1 80.19 528 PRO A O 1
ATOM 4238 N N . ALA A 1 529 ? -40.844 11.93 9.867 1 69.06 529 ALA A N 1
ATOM 4239 C CA . ALA A 1 529 ? -42.031 12.711 9.586 1 69.06 529 ALA A CA 1
ATOM 4240 C C . ALA A 1 529 ? -41.719 14.188 9.391 1 69.06 529 ALA A C 1
ATOM 4242 O O . ALA A 1 529 ? -42.344 14.867 8.586 1 69.06 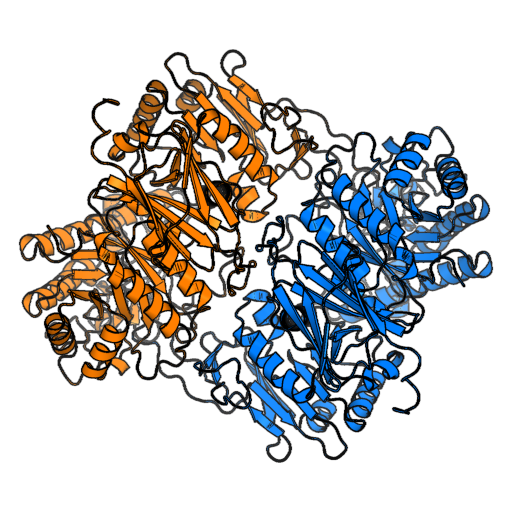529 ALA A O 1
ATOM 4243 N N . ASN A 1 530 ? -40.875 14.695 10.172 1 66.19 530 ASN A N 1
ATOM 4244 C CA . ASN A 1 530 ? -40.688 16.141 10.141 1 66.19 530 ASN A CA 1
ATOM 4245 C C . ASN A 1 530 ? -39.531 16.531 9.227 1 66.19 530 ASN A C 1
ATOM 4247 O O . ASN A 1 530 ? -39.031 17.656 9.281 1 66.19 530 ASN A O 1
ATOM 4251 N N . GLY A 1 531 ? -39.031 15.539 8.422 1 74 531 GLY A N 1
ATOM 4252 C CA . GLY A 1 531 ? -38.062 16.109 7.492 1 74 531 GLY A CA 1
ATOM 4253 C C . GLY A 1 531 ? -36.906 15.18 7.219 1 74 531 GLY A C 1
ATOM 4254 O O . GLY A 1 531 ? -36.781 14.125 7.844 1 74 531 GLY A O 1
ATOM 4255 N N . GLY A 1 532 ? -36.125 15.344 6.121 1 82.94 532 GLY A N 1
ATOM 4256 C CA . GLY A 1 532 ? -34.938 14.836 5.473 1 82.94 532 GLY A CA 1
ATOM 4257 C C . GLY A 1 532 ? -34.875 13.328 5.395 1 82.94 532 GLY A C 1
ATOM 4258 O O . GLY A 1 532 ? -35.906 12.664 5.535 1 82.94 532 GLY A O 1
ATOM 4259 N N . THR A 1 533 ? -33.969 12.727 4.934 1 95 533 THR A N 1
ATOM 4260 C CA . THR A 1 533 ? -33.656 11.305 4.809 1 95 533 THR A CA 1
ATOM 4261 C C . THR A 1 533 ? -32.469 10.922 5.676 1 95 533 THR A C 1
ATOM 4263 O O . THR A 1 533 ? -31.516 11.68 5.777 1 95 533 THR A O 1
ATOM 4266 N N . ALA A 1 534 ? -32.625 9.82 6.43 1 96.69 534 ALA A N 1
ATOM 4267 C CA . ALA A 1 534 ? -31.531 9.336 7.254 1 96.69 534 ALA A CA 1
ATOM 4268 C C . ALA A 1 534 ? -31.172 7.891 6.906 1 96.69 534 ALA A C 1
ATOM 4270 O O . ALA A 1 534 ? -32.062 7.043 6.777 1 96.69 534 ALA A O 1
ATOM 4271 N N . ALA A 1 535 ? -29.906 7.641 6.688 1 97.62 535 ALA A N 1
ATOM 4272 C CA . ALA A 1 535 ? -29.422 6.305 6.367 1 97.62 535 ALA A CA 1
ATOM 4273 C C . ALA A 1 535 ? -28.453 5.805 7.438 1 97.62 535 ALA A C 1
ATOM 4275 O O . ALA A 1 535 ? -27.578 6.543 7.879 1 97.62 535 ALA A O 1
ATOM 4276 N N . TYR A 1 536 ? -28.641 4.59 7.887 1 97.69 536 TYR A N 1
ATOM 4277 C CA . TYR A 1 536 ? -27.812 4 8.938 1 97.69 536 TYR A CA 1
ATOM 4278 C C . TYR A 1 536 ? -27.172 2.695 8.461 1 97.69 536 TYR A C 1
ATOM 4280 O O . TYR A 1 536 ? -27.875 1.71 8.219 1 97.69 536 TYR A O 1
ATOM 4288 N N . TYR A 1 537 ? -25.875 2.641 8.344 1 97.56 537 TYR A N 1
ATOM 4289 C CA . TYR A 1 537 ? -25.141 1.415 8.055 1 97.56 537 TYR A CA 1
ATOM 4290 C C . TYR A 1 537 ? -24.781 0.678 9.336 1 97.56 537 TYR A C 1
ATOM 4292 O O . TYR A 1 537 ? -24.219 1.27 10.266 1 97.56 537 TYR A O 1
ATOM 4300 N N . THR A 1 538 ? -25.031 -0.542 9.414 1 96.5 538 THR A N 1
ATOM 4301 C CA . THR A 1 538 ? -24.828 -1.329 10.625 1 96.5 538 THR A CA 1
ATOM 4302 C C . THR A 1 538 ? -23.453 -1.98 10.625 1 96.5 538 THR A C 1
ATOM 4304 O O . THR A 1 538 ? -23.203 -2.939 11.359 1 96.5 538 THR A O 1
ATOM 4307 N N . TRP A 1 539 ? -22.609 -1.656 9.727 1 95.5 539 TRP A N 1
ATOM 4308 C CA . TRP A 1 539 ? -21.25 -2.158 9.562 1 95.5 539 TRP A CA 1
ATOM 4309 C C . TRP A 1 539 ? -20.281 -1.019 9.258 1 95.5 539 TRP A C 1
ATOM 4311 O O . TRP A 1 539 ? -20.625 0.156 9.406 1 95.5 539 TRP A O 1
ATOM 4321 N N . ASN A 1 540 ? -18.969 -1.27 8.93 1 95.75 540 ASN A N 1
ATOM 4322 C CA . ASN A 1 540 ? -17.906 -0.277 8.812 1 95.75 540 ASN A CA 1
ATOM 4323 C C . ASN A 1 540 ? -17.344 -0.232 7.391 1 95.75 540 ASN A C 1
ATOM 4325 O O . ASN A 1 540 ? -16.203 -0.639 7.16 1 95.75 540 ASN A O 1
ATOM 4329 N N . PRO A 1 541 ? -18.125 0.315 6.414 1 97.5 541 PRO A N 1
ATOM 4330 C CA . PRO A 1 541 ? -17.625 0.349 5.035 1 97.5 541 PRO A CA 1
ATOM 4331 C C . PRO A 1 541 ? -16.328 1.138 4.895 1 97.5 541 PRO A C 1
ATOM 4333 O O . PRO A 1 541 ? -15.477 0.787 4.074 1 97.5 541 PRO A O 1
ATOM 4336 N N . GLY A 1 542 ? -16.156 2.211 5.723 1 97.75 542 GLY A N 1
ATOM 4337 C CA . GLY A 1 542 ? -14.938 3.008 5.668 1 97.75 542 GLY A CA 1
ATOM 4338 C C . GLY A 1 542 ? -13.695 2.227 6.043 1 97.75 542 GLY A C 1
ATOM 4339 O O . GLY A 1 542 ? -12.695 2.252 5.32 1 97.75 542 GLY A O 1
ATOM 4340 N N . VAL A 1 543 ? -13.805 1.466 7.199 1 96.75 543 VAL A N 1
ATOM 4341 C CA . VAL A 1 543 ? -12.672 0.664 7.664 1 96.75 543 VAL A CA 1
ATOM 4342 C C . VAL A 1 543 ? -12.289 -0.358 6.594 1 96.75 543 VAL A C 1
ATOM 4344 O O . VAL A 1 543 ? -11.109 -0.516 6.273 1 96.75 543 VAL A O 1
ATOM 4347 N N . LEU A 1 544 ? -13.297 -1.017 6.031 1 96.44 544 LEU A N 1
ATOM 4348 C CA . LEU A 1 544 ? -13.039 -2.08 5.066 1 96.44 544 LEU A CA 1
ATOM 4349 C C . LEU A 1 544 ? -12.406 -1.521 3.795 1 96.44 544 LEU A C 1
ATOM 4351 O O . LEU A 1 544 ? -11.484 -2.119 3.238 1 96.44 544 LEU A O 1
ATOM 4355 N N . TYR A 1 545 ? -12.914 -0.373 3.35 1 97.56 545 TYR A N 1
ATOM 4356 C CA . TYR A 1 545 ? -12.344 0.198 2.135 1 97.56 545 TYR A CA 1
ATOM 4357 C C . TYR A 1 545 ? -10.93 0.71 2.385 1 97.56 545 TYR A C 1
ATOM 4359 O O . TYR A 1 545 ? -10.047 0.577 1.528 1 97.56 545 TYR A O 1
ATOM 4367 N N . TYR A 1 546 ? -10.719 1.341 3.504 1 97.19 546 TYR A N 1
ATOM 4368 C CA . TYR A 1 546 ? -9.391 1.842 3.848 1 97.19 546 TYR A CA 1
ATOM 4369 C C . TYR A 1 546 ? -8.375 0.709 3.877 1 97.19 546 TYR A C 1
ATOM 4371 O O . TYR A 1 546 ? -7.285 0.832 3.309 1 97.19 546 TYR A O 1
ATOM 4379 N N . ARG A 1 547 ? -8.695 -0.402 4.457 1 95.44 547 ARG A N 1
ATOM 4380 C CA . ARG A 1 547 ? -7.758 -1.49 4.703 1 95.44 547 ARG A CA 1
ATOM 4381 C C . ARG A 1 547 ? -7.57 -2.346 3.457 1 95.44 547 ARG A C 1
ATOM 4383 O O . ARG A 1 547 ? -6.453 -2.766 3.146 1 95.44 547 ARG A O 1
ATOM 4390 N N . HIS A 1 548 ? -8.688 -2.617 2.752 1 95.94 548 HIS A N 1
ATOM 4391 C CA . HIS A 1 548 ? -8.609 -3.658 1.732 1 95.94 548 HIS A CA 1
ATOM 4392 C C . HIS A 1 548 ? -8.758 -3.068 0.333 1 95.94 548 HIS A C 1
ATOM 4394 O O . HIS A 1 548 ? -8.281 -3.656 -0.644 1 95.94 548 HIS A O 1
ATOM 4400 N N . GLY A 1 549 ? -9.508 -1.967 0.187 1 97.06 549 GLY A N 1
ATOM 4401 C CA . GLY A 1 549 ? -9.547 -1.205 -1.051 1 97.06 549 GLY A CA 1
ATOM 4402 C C . GLY A 1 549 ? -10.484 -1.796 -2.086 1 97.06 549 GLY A C 1
ATOM 4403 O O . GLY A 1 549 ? -10.547 -1.313 -3.219 1 97.06 549 GLY A O 1
ATOM 4404 N N . PHE A 1 550 ? -11.258 -2.887 -1.806 1 97 550 PHE A N 1
ATOM 4405 C CA . PHE A 1 550 ? -12.211 -3.4 -2.783 1 97 550 PHE A CA 1
ATOM 4406 C C . PHE A 1 550 ? -13.336 -2.402 -3.016 1 97 550 PHE A C 1
ATOM 4408 O O . PHE A 1 550 ? -13.992 -1.968 -2.066 1 97 550 PHE A O 1
ATOM 4415 N N . GLU A 1 551 ? -13.633 -2.047 -4.199 1 97.19 551 GLU A N 1
ATOM 4416 C CA . GLU A 1 551 ? -14.508 -0.934 -4.559 1 97.19 551 GLU A CA 1
ATOM 4417 C C . GLU A 1 551 ? -15.953 -1.209 -4.148 1 97.19 551 GLU A C 1
ATOM 4419 O O . GLU A 1 551 ? -16.781 -0.292 -4.102 1 97.19 551 GLU A O 1
ATOM 4424 N N . ASP A 1 552 ? -16.281 -2.441 -3.85 1 96.88 552 ASP A N 1
ATOM 4425 C CA . ASP A 1 552 ? -17.641 -2.787 -3.443 1 96.88 552 ASP A CA 1
ATOM 4426 C C . ASP A 1 552 ? -18.094 -1.94 -2.256 1 96.88 552 ASP A C 1
ATOM 4428 O O . ASP A 1 552 ? -19.234 -1.475 -2.215 1 96.88 552 ASP A O 1
ATOM 4432 N N . HIS A 1 553 ? -17.219 -1.786 -1.347 1 97.69 553 HIS A N 1
ATOM 4433 C CA . HIS A 1 553 ? -17.562 -1.025 -0.15 1 97.69 553 HIS A CA 1
ATOM 4434 C C . HIS A 1 553 ? -17.766 0.452 -0.474 1 97.69 553 HIS A C 1
ATOM 4436 O O . HIS A 1 553 ? -18.641 1.101 0.086 1 97.69 553 HIS A O 1
ATOM 4442 N N . LYS A 1 554 ? -16.953 0.985 -1.35 1 98.38 554 LYS A N 1
ATOM 4443 C CA . LYS A 1 554 ? -17.125 2.355 -1.824 1 98.38 554 LYS A CA 1
ATOM 4444 C C . LYS A 1 554 ? -18.469 2.533 -2.523 1 98.38 554 LYS A C 1
ATOM 4446 O O . LYS A 1 554 ? -19.203 3.471 -2.223 1 98.38 554 LYS A O 1
ATOM 4451 N N . HIS A 1 555 ? -18.828 1.616 -3.395 1 98 555 HIS A N 1
ATOM 4452 C CA . HIS A 1 555 ? -20.062 1.71 -4.18 1 98 555 HIS A CA 1
ATOM 4453 C C . HIS A 1 555 ? -21.297 1.539 -3.301 1 98 555 HIS A C 1
ATOM 4455 O O . HIS A 1 555 ? -22.328 2.16 -3.551 1 98 555 HIS A O 1
ATOM 4461 N N . ALA A 1 556 ? -21.156 0.69 -2.299 1 97.88 556 ALA A N 1
ATOM 4462 C CA . ALA A 1 556 ? -22.266 0.491 -1.363 1 97.88 556 ALA A CA 1
ATOM 4463 C C . ALA A 1 556 ? -22.641 1.799 -0.671 1 97.88 556 ALA A C 1
ATOM 4465 O O . ALA A 1 556 ? -23.797 2.006 -0.305 1 97.88 556 ALA A O 1
ATOM 4466 N N . VAL A 1 557 ? -21.688 2.682 -0.496 1 98.56 557 VAL A N 1
ATOM 4467 C CA . VAL A 1 557 ? -21.938 3.943 0.197 1 98.56 557 VAL A CA 1
ATOM 4468 C C . VAL A 1 557 ? -22.266 5.035 -0.818 1 98.56 557 VAL A C 1
ATOM 4470 O O . VAL A 1 557 ? -23.25 5.754 -0.661 1 98.56 557 VAL A O 1
ATOM 4473 N N . THR A 1 558 ? -21.547 5.145 -1.914 1 98.12 558 THR A N 1
ATOM 4474 C CA . THR A 1 558 ? -21.656 6.277 -2.824 1 98.12 558 THR A CA 1
ATOM 4475 C C . THR A 1 558 ? -22.938 6.188 -3.648 1 98.12 558 THR A C 1
ATOM 4477 O O . THR A 1 558 ? -23.516 7.211 -4.043 1 98.12 558 THR A O 1
ATOM 4480 N N . ASP A 1 559 ? -23.422 4.934 -3.951 1 97.75 559 ASP A N 1
ATOM 4481 C CA . ASP A 1 559 ? -24.703 4.793 -4.645 1 97.75 559 ASP A CA 1
ATOM 4482 C C . ASP A 1 559 ? -25.844 5.395 -3.822 1 97.75 559 ASP A C 1
ATOM 4484 O O . ASP A 1 559 ? -26.719 6.07 -4.367 1 97.75 559 ASP A O 1
ATOM 4488 N N . VAL A 1 560 ? -25.844 5.176 -2.486 1 97.69 560 VAL A N 1
ATOM 4489 C CA . VAL A 1 560 ? -26.859 5.727 -1.59 1 97.69 560 VAL A CA 1
ATOM 4490 C C . VAL A 1 560 ? -26.672 7.238 -1.478 1 97.69 560 VAL A C 1
ATOM 4492 O O . VAL A 1 560 ? -27.656 7.996 -1.535 1 97.69 560 VAL A O 1
ATOM 4495 N N . LEU A 1 561 ? -25.469 7.672 -1.352 1 97.88 561 LEU A N 1
ATOM 4496 C CA . LEU A 1 561 ? -25.172 9.094 -1.223 1 97.88 561 LEU A CA 1
ATOM 4497 C C . LEU A 1 561 ? -25.641 9.867 -2.451 1 97.88 561 LEU A C 1
ATOM 4499 O O . LEU A 1 561 ? -26.156 10.969 -2.332 1 97.88 561 LEU A O 1
ATOM 4503 N N . THR A 1 562 ? -25.391 9.297 -3.627 1 96.5 562 THR A N 1
ATOM 4504 C CA . THR A 1 562 ? -25.812 9.922 -4.871 1 96.5 562 THR A CA 1
ATOM 4505 C C . THR A 1 562 ? -27.312 10.172 -4.867 1 96.5 562 THR A C 1
ATOM 4507 O O . THR A 1 562 ? -27.781 11.219 -5.332 1 96.5 562 THR A O 1
ATOM 4510 N N . ARG A 1 563 ? -28.062 9.305 -4.332 1 94.38 563 ARG A N 1
ATOM 4511 C CA . ARG A 1 563 ? -29.516 9.461 -4.234 1 94.38 563 ARG A CA 1
ATOM 4512 C C . ARG A 1 563 ? -29.875 10.547 -3.238 1 94.38 563 ARG A C 1
ATOM 4514 O O . ARG A 1 563 ? -30.844 11.289 -3.447 1 94.38 563 ARG A O 1
ATOM 4521 N N . LEU A 1 564 ? -29.141 10.602 -2.18 1 94.44 564 LEU A N 1
ATOM 4522 C CA . LEU A 1 564 ? -29.406 11.609 -1.163 1 94.44 564 LEU A CA 1
ATOM 4523 C C . LEU A 1 564 ? -29.094 13.008 -1.696 1 94.44 564 LEU A C 1
ATOM 4525 O O . LEU A 1 564 ? -29.812 13.969 -1.384 1 94.44 564 LEU A O 1
ATOM 4529 N N . ILE A 1 565 ? -28.047 13.117 -2.455 1 93.75 565 ILE A N 1
ATOM 4530 C CA . ILE A 1 565 ? -27.625 14.398 -2.99 1 93.75 565 ILE A CA 1
ATOM 4531 C C . ILE A 1 565 ? -28.562 14.836 -4.113 1 93.75 565 ILE A C 1
ATOM 4533 O O . ILE A 1 565 ? -28.891 16.016 -4.234 1 93.75 565 ILE A O 1
ATOM 4537 N N . GLY A 1 566 ? -29.031 13.859 -4.969 1 91.06 566 GLY A N 1
ATOM 4538 C CA . GLY A 1 566 ? -29.844 14.172 -6.137 1 91.06 566 GLY A CA 1
ATOM 4539 C C . GLY A 1 566 ? -29.016 14.703 -7.301 1 91.06 566 GLY A C 1
ATOM 4540 O O . GLY A 1 566 ? -28.031 14.086 -7.691 1 91.06 566 GLY A O 1
ATOM 4541 N N . GLU A 1 567 ? -29.422 15.766 -7.855 1 87.94 567 GLU A N 1
ATOM 4542 C CA . GLU A 1 567 ? -28.688 16.344 -8.977 1 87.94 567 GLU A CA 1
ATOM 4543 C C . GLU A 1 567 ? -27.375 17 -8.5 1 87.94 567 GLU A C 1
ATOM 4545 O O . GLU A 1 567 ? -27.406 17.953 -7.711 1 87.94 567 GLU A O 1
ATOM 4550 N N . SER A 1 568 ? -26.297 16.406 -8.961 1 88.25 568 SER A N 1
ATOM 4551 C CA . SER A 1 568 ? -24.984 16.922 -8.547 1 88.25 568 SER A CA 1
ATOM 4552 C C . SER A 1 568 ? -24.547 18.094 -9.414 1 88.25 568 SER A C 1
ATOM 4554 O O . SER A 1 568 ? -24.953 18.203 -10.578 1 88.25 568 SER A O 1
ATOM 4556 N N . LEU A 1 569 ? -23.797 18.969 -8.859 1 92.19 569 LEU A N 1
ATOM 4557 C CA . LEU A 1 569 ? -23.188 20.109 -9.539 1 92.19 569 LEU A CA 1
ATOM 4558 C C . LEU A 1 569 ? -22.156 19.641 -10.57 1 92.19 569 LEU A C 1
ATOM 4560 O O . LEU A 1 569 ? -21.875 20.359 -11.531 1 92.19 569 LEU A O 1
ATOM 4564 N N . LEU A 1 570 ? -21.641 18.484 -10.297 1 93.75 570 LEU A N 1
ATOM 4565 C CA . LEU A 1 570 ? -20.484 18.016 -11.055 1 93.75 570 LEU A CA 1
ATOM 4566 C C . LEU A 1 570 ? -20.734 16.609 -11.602 1 93.75 570 LEU A C 1
ATOM 4568 O O . LEU A 1 570 ? -21.266 15.75 -10.898 1 93.75 570 LEU A O 1
ATOM 4572 N N . LYS A 1 571 ? -20.516 16.438 -12.891 1 94 571 LYS A N 1
ATOM 4573 C CA . LYS A 1 571 ? -20.469 15.133 -13.547 1 94 571 LYS A CA 1
ATOM 4574 C C . LYS A 1 571 ? -19.156 14.953 -14.312 1 94 571 LYS A C 1
ATOM 4576 O O . LYS A 1 571 ? -18.75 15.836 -15.078 1 94 571 LYS A O 1
ATOM 4581 N N . THR A 1 572 ? -18.484 13.906 -14.039 1 95.38 572 THR A N 1
ATOM 4582 C CA . THR A 1 572 ? -17.188 13.719 -14.711 1 95.38 572 THR A CA 1
ATOM 4583 C C . THR A 1 572 ? -16.859 12.234 -14.82 1 95.38 572 THR A C 1
ATOM 4585 O O . THR A 1 572 ? -17.469 11.398 -14.156 1 95.38 572 THR A O 1
ATOM 4588 N N . GLU A 1 573 ? -15.961 11.883 -15.727 1 90.75 573 GLU A N 1
ATOM 4589 C CA . GLU A 1 573 ? -15.438 10.531 -15.875 1 90.75 573 GLU A CA 1
ATOM 4590 C C . GLU A 1 573 ? -13.945 10.477 -15.562 1 90.75 573 GLU A C 1
ATOM 4592 O O . GLU A 1 573 ? -13.234 9.602 -16.047 1 90.75 573 GLU A O 1
ATOM 4597 N N . LEU A 1 574 ? -13.5 11.5 -14.875 1 96.94 574 LEU A N 1
ATOM 4598 C CA . LEU A 1 574 ? -12.109 11.5 -14.445 1 96.94 574 LEU A CA 1
ATOM 4599 C C . LEU A 1 574 ? -11.766 10.203 -13.711 1 96.94 574 LEU A C 1
ATOM 4601 O O . LEU A 1 574 ? -12.602 9.648 -13 1 96.94 574 LEU A O 1
ATOM 4605 N N . PRO A 1 575 ? -10.523 9.664 -13.945 1 97.12 575 PRO A N 1
ATOM 4606 C CA . PRO A 1 575 ? -10.109 8.516 -13.141 1 97.12 575 PRO A CA 1
ATOM 4607 C C . PRO A 1 575 ? -10.117 8.805 -11.641 1 97.12 575 PRO A C 1
ATOM 4609 O O . PRO A 1 575 ? -9.953 9.961 -11.234 1 97.12 575 PRO A O 1
ATOM 4612 N N . ALA A 1 576 ? -10.312 7.766 -10.844 1 97.31 576 ALA A N 1
ATOM 4613 C CA . ALA A 1 576 ? -10.344 7.875 -9.391 1 97.31 576 ALA A CA 1
ATOM 4614 C C . ALA A 1 576 ? -9.039 8.477 -8.859 1 97.31 576 ALA A C 1
ATOM 4616 O O . ALA A 1 576 ? -9.016 9.047 -7.766 1 97.31 576 ALA A O 1
ATOM 4617 N N . SER A 1 577 ? -7.945 8.375 -9.617 1 97.81 577 SER A N 1
ATOM 4618 C CA . SER A 1 577 ? -6.641 8.875 -9.195 1 97.81 577 SER A CA 1
ATOM 4619 C C . SER A 1 577 ? -6.559 10.391 -9.344 1 97.81 577 SER A C 1
ATOM 4621 O O . SER A 1 577 ? -5.531 10.992 -9.031 1 97.81 577 SER A O 1
ATOM 4623 N N . THR A 1 578 ? -7.625 11.039 -9.789 1 98.5 578 THR A N 1
ATOM 4624 C CA . THR A 1 578 ? -7.629 12.492 -9.906 1 98.5 578 THR A CA 1
ATOM 4625 C C . THR A 1 578 ? -8.375 13.133 -8.734 1 98.5 578 THR A C 1
ATOM 4627 O O . THR A 1 578 ? -9.547 12.844 -8.508 1 98.5 578 THR A O 1
ATOM 4630 N N . GLU A 1 579 ? -7.727 13.938 -8.008 1 98.5 579 GLU A N 1
ATOM 4631 C CA . GLU A 1 579 ? -8.398 14.734 -6.984 1 98.5 579 GLU A CA 1
ATOM 4632 C C . GLU A 1 579 ? -9.008 16 -7.586 1 98.5 579 GLU A C 1
ATOM 4634 O O . GLU A 1 579 ? -8.312 16.766 -8.25 1 98.5 579 GLU A O 1
ATOM 4639 N N . LEU A 1 580 ? -10.242 16.156 -7.348 1 98.5 580 LEU A N 1
ATOM 4640 C CA . LEU A 1 580 ? -10.969 17.297 -7.914 1 98.5 580 LEU A CA 1
ATOM 4641 C C . LEU A 1 580 ? -11.398 18.266 -6.824 1 98.5 580 LEU A C 1
ATOM 4643 O O . LEU A 1 580 ? -11.875 17.844 -5.766 1 98.5 580 LEU A O 1
ATOM 4647 N N . PHE A 1 581 ? -11.164 19.578 -7.055 1 98.31 581 PHE A N 1
ATOM 4648 C CA . PHE A 1 581 ? -11.594 20.672 -6.188 1 98.31 581 PHE A CA 1
ATOM 4649 C C . PHE A 1 581 ? -12.398 21.688 -6.973 1 98.31 581 PHE A C 1
ATOM 4651 O O . PHE A 1 581 ? -12.062 22.016 -8.109 1 98.31 581 PHE A O 1
ATOM 4658 N N . LEU A 1 582 ? -13.422 22.125 -6.457 1 97.25 582 LEU A N 1
ATOM 4659 C CA . LEU A 1 582 ? -14.273 23.141 -7.055 1 97.25 582 LEU A CA 1
ATOM 4660 C C . LEU A 1 582 ? -14.648 24.203 -6.027 1 97.25 582 LEU A C 1
ATOM 4662 O O . LEU A 1 582 ? -15.242 23.891 -4.992 1 97.25 582 LEU A O 1
ATOM 4666 N N . ASN A 1 583 ? -14.32 25.469 -6.309 1 97.19 583 ASN A N 1
ATOM 4667 C CA . ASN A 1 583 ? -14.57 26.562 -5.383 1 97.19 583 ASN A CA 1
ATOM 4668 C C . ASN A 1 583 ? -14.977 27.828 -6.117 1 97.19 583 ASN A C 1
ATOM 4670 O O . ASN A 1 583 ? -14.805 27.938 -7.332 1 97.19 583 ASN A O 1
ATOM 4674 N N . ARG A 1 584 ? -15.523 28.75 -5.426 1 95.19 584 ARG A N 1
ATOM 4675 C CA . ARG A 1 584 ? -15.75 30.109 -5.906 1 95.19 584 ARG A CA 1
ATOM 4676 C C . ARG A 1 584 ? -14.633 31.047 -5.445 1 95.19 584 ARG A C 1
ATOM 4678 O O . ARG A 1 584 ? -14.195 30.969 -4.297 1 95.19 584 ARG A O 1
ATOM 4685 N N . THR A 1 585 ? -14.211 31.812 -6.359 1 93.62 585 THR A N 1
ATOM 4686 C CA . THR A 1 585 ? -13.203 32.812 -5.996 1 93.62 585 THR A CA 1
ATOM 4687 C C . THR A 1 585 ? -13.859 34.031 -5.375 1 93.62 585 THR A C 1
ATOM 4689 O O . THR A 1 585 ? -15.086 34.188 -5.422 1 93.62 585 THR A O 1
ATOM 4692 N N . ASP A 1 586 ? -13.062 34.906 -4.828 1 89.19 586 ASP A N 1
ATOM 4693 C CA . ASP A 1 586 ? -13.555 36.125 -4.211 1 89.19 586 ASP A CA 1
ATOM 4694 C C . ASP A 1 586 ? -14.25 37 -5.242 1 89.19 586 ASP A C 1
ATOM 4696 O O . ASP A 1 586 ? -15.125 37.812 -4.891 1 89.19 586 ASP A O 1
ATOM 4700 N N . GLN A 1 587 ? -13.891 36.844 -6.473 1 88.5 587 GLN A N 1
ATOM 4701 C CA . GLN A 1 587 ? -14.461 37.688 -7.539 1 88.5 587 GLN A CA 1
ATOM 4702 C C . GLN A 1 587 ? -15.75 37.062 -8.086 1 88.5 587 GLN A C 1
ATOM 4704 O O . GLN A 1 587 ? -16.375 37.594 -8.992 1 88.5 587 GLN A O 1
ATOM 4709 N N . GLY A 1 588 ? -16.078 35.906 -7.598 1 89.75 588 GLY A N 1
ATOM 4710 C CA . GLY A 1 588 ? -17.328 35.281 -7.996 1 89.75 588 GLY A CA 1
ATOM 4711 C C . GLY A 1 588 ? -17.156 34.281 -9.141 1 89.75 588 GLY A C 1
ATOM 4712 O O . GLY A 1 588 ? -18.141 33.719 -9.625 1 89.75 588 GLY A O 1
ATOM 4713 N N . HIS A 1 589 ? -15.938 34.094 -9.539 1 94.69 589 HIS A N 1
ATOM 4714 C CA . HIS A 1 589 ? -15.664 33.094 -10.562 1 94.69 589 HIS A CA 1
ATOM 4715 C C . HIS A 1 589 ? -15.562 31.688 -9.953 1 94.69 589 HIS A C 1
ATOM 4717 O O . HIS A 1 589 ? -15.648 31.531 -8.734 1 94.69 589 HIS A O 1
ATOM 4723 N N . VAL A 1 590 ? -15.578 30.734 -10.82 1 96.12 590 VAL A N 1
ATOM 4724 C CA . VAL A 1 590 ? -15.43 29.344 -10.375 1 96.12 590 VAL A CA 1
ATOM 4725 C C . VAL A 1 590 ? -14.016 28.859 -10.664 1 96.12 590 VAL A C 1
ATOM 4727 O O . VAL A 1 590 ? -13.461 29.125 -11.727 1 96.12 590 VAL A O 1
ATOM 4730 N N . LEU A 1 591 ? -13.383 28.297 -9.711 1 97.5 591 LEU A N 1
ATOM 4731 C CA . LEU A 1 591 ? -12.062 27.703 -9.859 1 97.5 591 LEU A CA 1
ATOM 4732 C C . LEU A 1 591 ? -12.141 26.172 -9.789 1 97.5 591 LEU A C 1
ATOM 4734 O O . LEU A 1 591 ? -12.547 25.625 -8.766 1 97.5 591 LEU A O 1
ATOM 4738 N N . LEU A 1 592 ? -11.844 25.484 -10.898 1 97.69 592 LEU A N 1
ATOM 4739 C CA . LEU A 1 592 ? -11.734 24.031 -10.977 1 97.69 592 LEU A CA 1
ATOM 4740 C C . LEU A 1 592 ? -10.273 23.594 -10.898 1 97.69 592 LEU A C 1
ATOM 4742 O O . LEU A 1 592 ? -9.453 24.016 -11.719 1 97.69 592 LEU A O 1
ATOM 4746 N N . GLN A 1 593 ? -9.953 22.875 -9.898 1 98.56 593 GLN A N 1
ATOM 4747 C CA . GLN A 1 593 ? -8.586 22.375 -9.758 1 98.56 593 GLN A CA 1
ATOM 4748 C C . GLN A 1 593 ? -8.555 20.844 -9.836 1 98.56 593 GLN A C 1
ATOM 4750 O O . GLN A 1 593 ? -9.438 20.172 -9.297 1 98.56 593 GLN A O 1
ATOM 4755 N N . LEU A 1 594 ? -7.594 20.312 -10.57 1 98.69 594 LEU A N 1
ATOM 4756 C CA . LEU A 1 594 ? -7.402 18.891 -10.773 1 98.69 594 LEU A CA 1
ATOM 4757 C C . LEU A 1 594 ? -5.973 18.469 -10.422 1 98.69 594 LEU A C 1
ATOM 4759 O O . LEU A 1 594 ? -5.016 19.016 -10.969 1 98.69 594 LEU A O 1
ATOM 4763 N N . LEU A 1 595 ? -5.828 17.641 -9.461 1 98.75 595 LEU A N 1
ATOM 4764 C CA . LEU A 1 595 ? -4.535 17.078 -9.102 1 98.75 595 LEU A CA 1
ATOM 4765 C C . LEU A 1 595 ? -4.453 15.602 -9.508 1 98.75 595 LEU A C 1
ATOM 4767 O O . LEU A 1 595 ? -5.305 14.805 -9.109 1 98.75 595 LEU A O 1
ATOM 4771 N N . ASN A 1 596 ? -3.467 15.273 -10.297 1 98.5 596 ASN A N 1
ATOM 4772 C CA . ASN A 1 596 ? -3.281 13.938 -10.867 1 98.5 596 ASN A CA 1
ATOM 4773 C C . ASN A 1 596 ? -2.398 13.07 -9.977 1 98.5 596 ASN A C 1
ATOM 4775 O O . ASN A 1 596 ? -1.186 13.281 -9.898 1 98.5 596 ASN A O 1
ATOM 4779 N N . LEU A 1 597 ? -2.951 12.031 -9.328 1 98.44 597 LEU A N 1
ATOM 4780 C CA . LEU A 1 597 ? -2.238 11.18 -8.383 1 98.44 597 LEU A CA 1
ATOM 4781 C C . LEU A 1 597 ? -1.872 9.852 -9.023 1 98.44 597 LEU A C 1
ATOM 4783 O O . LEU A 1 597 ? -1.514 8.898 -8.32 1 98.44 597 LEU A O 1
ATOM 4787 N N . SER A 1 598 ? -1.925 9.766 -10.383 1 97.88 598 SER A N 1
ATOM 4788 C CA . SER A 1 598 ? -1.779 8.5 -11.094 1 97.88 598 SER A CA 1
ATOM 4789 C C . SER A 1 598 ? -0.363 7.949 -10.961 1 97.88 598 SER A C 1
ATOM 4791 O O . SER A 1 598 ? -0.112 6.785 -11.266 1 97.88 598 SER A O 1
ATOM 4793 N N . GLY A 1 599 ? 0.619 8.758 -10.539 1 97.31 599 GLY A N 1
ATOM 4794 C CA . GLY A 1 599 ? 1.979 8.281 -10.344 1 97.31 599 GLY A CA 1
ATOM 4795 C C . GLY A 1 599 ? 2.154 7.477 -9.07 1 97.31 599 GLY A C 1
ATOM 4796 O O . GLY A 1 599 ? 3.162 6.789 -8.898 1 97.31 599 GLY A O 1
ATOM 4797 N N . PHE A 1 600 ? 1.188 7.5 -8.086 1 97.12 600 PHE A N 1
ATOM 4798 C CA . PHE A 1 600 ? 1.255 6.816 -6.805 1 97.12 600 PHE A CA 1
ATOM 4799 C C . PHE A 1 600 ? 0.838 5.355 -6.949 1 97.12 600 PHE A C 1
ATOM 4801 O O . PHE A 1 600 ? -0.228 5.059 -7.492 1 97.12 600 PHE A O 1
ATOM 4808 N N . ASN A 1 601 ? 1.688 4.426 -6.449 1 95.81 601 ASN A N 1
ATOM 4809 C CA . ASN A 1 601 ? 1.361 3.02 -6.652 1 95.81 601 ASN A CA 1
ATOM 4810 C C . ASN A 1 601 ? 1.243 2.273 -5.328 1 95.81 601 ASN A C 1
ATOM 4812 O O . ASN A 1 601 ? 1.358 1.047 -5.289 1 95.81 601 ASN A O 1
ATOM 4816 N N . GLY A 1 602 ? 1.164 3.021 -4.215 1 95.56 602 GLY A N 1
ATOM 4817 C CA . GLY A 1 602 ? 0.994 2.391 -2.914 1 95.56 602 GLY A CA 1
ATOM 4818 C C . GLY A 1 602 ? 2.217 2.52 -2.023 1 95.56 602 GLY A C 1
ATOM 4819 O O . GLY A 1 602 ? 2.092 2.639 -0.804 1 95.56 602 GLY A O 1
ATOM 4820 N N . THR A 1 603 ? 3.439 2.533 -2.596 1 96.44 603 THR A N 1
ATOM 4821 C CA . THR A 1 603 ? 4.652 2.678 -1.799 1 96.44 603 THR A CA 1
ATOM 4822 C C . THR A 1 603 ? 5.562 3.752 -2.387 1 96.44 603 THR A C 1
ATOM 4824 O O . THR A 1 603 ? 6.438 4.277 -1.696 1 96.44 603 THR A O 1
ATOM 4827 N N . THR A 1 604 ? 5.359 4.062 -3.678 1 97.75 604 THR A N 1
ATOM 4828 C CA . THR A 1 604 ? 6.25 4.98 -4.387 1 97.75 604 THR A CA 1
ATOM 4829 C C . THR A 1 604 ? 5.453 6.082 -5.074 1 97.75 604 THR A C 1
ATOM 4831 O O . THR A 1 604 ? 4.395 5.82 -5.656 1 97.75 604 THR A O 1
ATOM 4834 N N . TYR A 1 605 ? 5.883 7.277 -4.977 1 97.75 605 TYR A N 1
ATOM 4835 C CA . TYR A 1 605 ? 5.395 8.383 -5.785 1 97.75 605 TYR A CA 1
ATOM 4836 C C . TYR A 1 605 ? 6.266 8.586 -7.02 1 97.75 605 TYR A C 1
ATOM 4838 O O . TYR A 1 605 ? 7.469 8.82 -6.906 1 97.75 605 TYR A O 1
ATOM 4846 N N . MET A 1 606 ? 5.699 8.469 -8.172 1 97 606 MET A N 1
ATOM 4847 C CA . MET A 1 606 ? 6.371 8.688 -9.445 1 97 606 MET A CA 1
ATOM 4848 C C . MET A 1 606 ? 5.695 9.805 -10.234 1 97 606 MET A C 1
ATOM 4850 O O . MET A 1 606 ? 4.777 10.453 -9.727 1 97 606 MET A O 1
ATOM 4854 N N . GLU A 1 607 ? 6.266 10.07 -11.359 1 96.56 607 GLU A N 1
ATOM 4855 C CA . GLU A 1 607 ? 5.648 11.062 -12.227 1 96.56 607 GLU A CA 1
ATOM 4856 C C . GLU A 1 607 ? 4.25 10.633 -12.656 1 96.56 607 GLU A C 1
ATOM 4858 O O . GLU A 1 607 ? 4.027 9.469 -13 1 96.56 607 GLU A O 1
ATOM 4863 N N . ALA A 1 608 ? 3.289 11.523 -12.586 1 97.38 608 ALA A N 1
ATOM 4864 C CA . ALA A 1 608 ? 1.915 11.234 -12.992 1 97.38 608 ALA A CA 1
ATOM 4865 C C . ALA A 1 608 ? 1.834 10.914 -14.477 1 97.38 608 ALA A C 1
ATOM 4867 O O . ALA A 1 608 ? 2.586 11.469 -15.281 1 97.38 608 ALA A O 1
ATOM 4868 N N . ILE A 1 609 ? 0.932 10.055 -14.844 1 97.31 609 ILE A N 1
ATOM 4869 C CA . ILE A 1 609 ? 0.625 9.781 -16.25 1 97.31 609 ILE A CA 1
ATOM 4870 C C . ILE A 1 609 ? -0.313 10.852 -16.781 1 97.31 609 ILE A C 1
ATOM 4872 O O . ILE A 1 609 ? -1.406 11.055 -16.25 1 97.31 609 ILE A O 1
ATOM 4876 N N . PRO A 1 610 ? 0.107 11.492 -17.812 1 96.88 610 PRO A N 1
ATOM 4877 C CA . PRO A 1 610 ? -0.757 12.562 -18.328 1 96.88 610 PRO A CA 1
ATOM 4878 C C . PRO A 1 610 ? -2.129 12.047 -18.766 1 96.88 610 PRO A C 1
ATOM 4880 O O . PRO A 1 610 ? -2.23 10.961 -19.328 1 96.88 610 PRO A O 1
ATOM 4883 N N . LEU A 1 611 ? -3.176 12.727 -18.406 1 97.12 611 LEU A N 1
ATOM 4884 C CA . LEU A 1 611 ? -4.535 12.461 -18.875 1 97.12 611 LEU A CA 1
ATOM 4885 C C . LEU A 1 611 ? -4.883 13.344 -20.062 1 97.12 611 LEU A C 1
ATOM 4887 O O . LEU A 1 611 ? -4.516 14.523 -20.109 1 97.12 611 LEU A O 1
ATOM 4891 N N . PHE A 1 612 ? -5.594 12.766 -21.016 1 95.75 612 PHE A N 1
ATOM 4892 C CA . PHE A 1 612 ? -5.91 13.516 -22.219 1 95.75 612 PHE A CA 1
ATOM 4893 C C . PHE A 1 612 ? -7.418 13.578 -22.438 1 95.75 612 PHE A C 1
ATOM 4895 O O . PHE A 1 612 ? -8.133 12.617 -22.141 1 95.75 612 PHE A O 1
ATOM 4902 N N . ASN A 1 613 ? -7.902 14.672 -22.891 1 94.38 613 ASN A N 1
ATOM 4903 C CA . ASN A 1 613 ? -9.266 14.875 -23.359 1 94.38 613 ASN A CA 1
ATOM 4904 C C . ASN A 1 613 ? -10.289 14.516 -22.297 1 94.38 613 ASN A C 1
ATOM 4906 O O . ASN A 1 613 ? -11.203 13.727 -22.547 1 94.38 613 ASN A O 1
ATOM 4910 N N . GLN A 1 614 ? -10.078 15.086 -21.188 1 95.94 614 GLN A N 1
ATOM 4911 C CA . GLN A 1 614 ? -11.008 14.836 -20.078 1 95.94 614 GLN A CA 1
ATOM 4912 C C . GLN A 1 614 ? -12.195 15.797 -20.141 1 95.94 614 GLN A C 1
ATOM 4914 O O . GLN A 1 614 ? -12.039 16.969 -20.516 1 95.94 614 GLN A O 1
ATOM 4919 N N . ILE A 1 615 ? -13.391 15.289 -19.828 1 96.5 615 ILE A N 1
ATOM 4920 C CA . ILE A 1 615 ? -14.617 16.078 -19.891 1 96.5 615 ILE A CA 1
ATOM 4921 C C . ILE A 1 615 ? -15.195 16.234 -18.484 1 96.5 615 ILE A C 1
ATOM 4923 O O . ILE A 1 615 ? -15.297 15.266 -17.734 1 96.5 615 ILE A O 1
ATOM 4927 N N . ILE A 1 616 ? -15.5 17.438 -18.109 1 96.81 616 ILE A N 1
ATOM 4928 C CA . ILE A 1 616 ? -16.156 17.766 -16.844 1 96.81 616 ILE A CA 1
ATOM 4929 C C . ILE A 1 616 ? -17.406 18.609 -17.109 1 96.81 616 ILE A C 1
ATOM 4931 O O . ILE A 1 616 ? -17.328 19.625 -17.797 1 96.81 616 ILE A O 1
ATOM 4935 N N . GLU A 1 617 ? -18.5 18.203 -16.609 1 96.31 617 GLU A N 1
ATOM 4936 C CA . GLU A 1 617 ? -19.766 18.938 -16.719 1 96.31 617 GLU A CA 1
ATOM 4937 C C . GLU A 1 617 ? -20.156 19.562 -15.398 1 96.31 617 GLU A C 1
ATOM 4939 O O . GLU A 1 617 ? -20.188 18.891 -14.367 1 96.31 617 GLU A O 1
ATOM 4944 N N . LEU A 1 618 ? -20.391 20.844 -15.398 1 95.31 618 LEU A N 1
ATOM 4945 C CA . LEU A 1 618 ? -20.875 21.594 -14.242 1 95.31 618 LEU A CA 1
ATOM 4946 C C . LEU A 1 618 ? -22.297 22.078 -14.461 1 95.31 618 LEU A C 1
ATOM 4948 O O . LEU A 1 618 ? -22.594 22.703 -15.484 1 95.31 618 LEU A O 1
ATOM 4952 N N . ASN A 1 619 ? -23.031 21.828 -13.453 1 91.38 619 ASN A N 1
ATOM 4953 C CA . ASN A 1 619 ? -24.438 22.203 -13.562 1 91.38 619 ASN A CA 1
ATOM 4954 C C . ASN A 1 619 ? -24.766 23.391 -12.664 1 91.38 619 ASN A C 1
ATOM 4956 O O . ASN A 1 619 ? -24.125 23.594 -11.633 1 91.38 619 ASN A O 1
ATOM 4960 N N . THR A 1 620 ? -25.734 24.234 -13.133 1 77.31 620 THR A N 1
ATOM 4961 C CA . THR A 1 620 ? -26.391 25.266 -12.336 1 77.31 620 THR A CA 1
ATOM 4962 C C . THR A 1 620 ? -25.391 26.312 -11.867 1 77.31 620 THR A C 1
ATOM 4964 O O . THR A 1 620 ? -25.406 26.719 -10.695 1 77.31 620 THR A O 1
ATOM 4967 N N . MET A 1 621 ? -24.359 26.719 -12.648 1 75.25 621 MET A N 1
ATOM 4968 C CA . MET A 1 621 ? -23.297 27.609 -12.203 1 75.25 621 MET A CA 1
ATOM 4969 C C . MET A 1 621 ? -23.516 29.016 -12.734 1 75.25 621 MET A C 1
ATOM 4971 O O . MET A 1 621 ? -22.766 29.938 -12.391 1 75.25 621 MET A O 1
ATOM 4975 N N . GLY A 1 622 ? -24.547 29.219 -13.438 1 79 622 GLY A N 1
ATOM 4976 C CA . GLY A 1 622 ? -24.656 30.484 -14.164 1 79 622 GLY A CA 1
ATOM 4977 C C . GLY A 1 622 ? -24.047 30.422 -15.547 1 79 622 GLY A C 1
ATOM 4978 O O . GLY A 1 622 ? -23.766 29.344 -16.062 1 79 622 GLY A O 1
ATOM 4979 N N . THR A 1 623 ? -23.844 31.672 -16.141 1 82.94 623 THR A N 1
ATOM 4980 C CA . THR A 1 623 ? -23.344 31.703 -17.516 1 82.94 623 THR A CA 1
ATOM 4981 C C . THR A 1 623 ? -21.859 32.062 -17.547 1 82.94 623 THR A C 1
ATOM 4983 O O . THR A 1 623 ? -21.469 33.156 -17.172 1 82.94 623 THR A O 1
ATOM 4986 N N . PRO A 1 624 ? -21.078 31.109 -17.938 1 89.38 624 PRO A N 1
ATOM 4987 C CA . PRO A 1 624 ? -19.641 31.391 -18.031 1 89.38 624 PRO A CA 1
ATOM 4988 C C . PRO A 1 624 ? -19.297 32.25 -19.234 1 89.38 624 PRO A C 1
ATOM 4990 O O . PRO A 1 624 ? -19.922 32.125 -20.297 1 89.38 624 PRO A O 1
ATOM 4993 N N . ALA A 1 625 ? -18.391 33.125 -19.047 1 88.44 625 ALA A N 1
ATOM 4994 C CA . ALA A 1 625 ? -17.891 33.938 -20.156 1 88.44 625 ALA A CA 1
ATOM 4995 C C . ALA A 1 625 ? -16.75 33.219 -20.875 1 88.44 625 ALA A C 1
ATOM 4997 O O . ALA A 1 625 ? -16.719 33.156 -22.109 1 88.44 625 ALA A O 1
ATOM 4998 N N . ARG A 1 626 ? -15.852 32.781 -20.172 1 94 626 ARG A N 1
ATOM 4999 C CA . ARG A 1 626 ? -14.711 32.031 -20.688 1 94 626 ARG A CA 1
ATOM 5000 C C . ARG A 1 626 ? -14.055 31.188 -19.609 1 94 626 ARG A C 1
ATOM 5002 O O . ARG A 1 626 ? -14.305 31.406 -18.422 1 94 626 ARG A O 1
ATOM 5009 N N . ALA A 1 627 ? -13.281 30.25 -19.984 1 96.38 627 ALA A N 1
ATOM 5010 C CA . ALA A 1 627 ? -12.484 29.422 -19.078 1 96.38 627 ALA A CA 1
ATOM 5011 C C . ALA A 1 627 ? -11.031 29.359 -19.547 1 96.38 627 ALA A C 1
ATOM 5013 O O . ALA A 1 627 ? -10.758 29.281 -20.75 1 96.38 627 ALA A O 1
ATOM 5014 N N . TYR A 1 628 ? -10.078 29.453 -18.656 1 97.25 628 TYR A N 1
ATOM 5015 C CA . TYR A 1 628 ? -8.664 29.391 -19.016 1 97.25 628 TYR A CA 1
ATOM 5016 C C . TYR A 1 628 ? -7.855 28.719 -17.922 1 97.25 628 TYR A C 1
ATOM 5018 O O . TYR A 1 628 ? -8.258 28.703 -16.75 1 97.25 628 TYR A O 1
ATOM 5026 N N . SER A 1 629 ? -6.723 28.141 -18.312 1 97.81 629 SER A N 1
ATOM 5027 C CA . SER A 1 629 ? -5.809 27.453 -17.391 1 97.81 629 SER A CA 1
ATOM 5028 C C . SER A 1 629 ? -4.84 28.438 -16.75 1 97.81 629 SER A C 1
ATOM 5030 O O . SER A 1 629 ? -4.25 29.281 -17.438 1 97.81 629 SER A O 1
ATOM 5032 N N . LEU A 1 630 ? -4.691 28.359 -15.438 1 97.5 630 LEU A N 1
ATOM 5033 C CA . LEU A 1 630 ? -3.684 29.156 -14.75 1 97.5 630 LEU A CA 1
ATOM 5034 C C . LEU A 1 630 ? -2.283 28.609 -15.016 1 97.5 630 LEU A C 1
ATOM 5036 O O . LEU A 1 630 ? -1.307 29.375 -14.992 1 97.5 630 LEU A O 1
ATOM 5040 N N . CYS A 1 631 ? -2.135 27.312 -15.273 1 96.44 631 CYS A N 1
ATOM 5041 C CA . CYS A 1 631 ? -0.847 26.672 -15.477 1 96.44 631 CYS A CA 1
ATOM 5042 C C . CYS A 1 631 ? -0.263 27.016 -16.844 1 96.44 631 CYS A C 1
ATOM 5044 O O . CYS A 1 631 ? 0.924 27.344 -16.953 1 96.44 631 CYS A O 1
ATOM 5046 N N . SER A 1 632 ? -1.1 27 -17.938 1 94.44 632 SER A N 1
ATOM 5047 C CA . SER A 1 632 ? -0.614 27.234 -19.297 1 94.44 632 SER A CA 1
ATOM 5048 C C . SER A 1 632 ? -1.054 28.594 -19.828 1 94.44 632 SER A C 1
ATOM 5050 O O . SER A 1 632 ? -0.549 29.062 -20.844 1 94.44 632 SER A O 1
ATOM 5052 N N . SER A 1 633 ? -2.018 29.219 -19.172 1 93.38 633 SER A N 1
ATOM 5053 C CA . SER A 1 633 ? -2.631 30.469 -19.594 1 93.38 633 SER A CA 1
ATOM 5054 C C . SER A 1 633 ? -3.428 30.281 -20.891 1 93.38 633 SER A C 1
ATOM 5056 O O . SER A 1 633 ? -3.891 31.25 -21.484 1 93.38 633 SER A O 1
ATOM 5058 N N . GLU A 1 634 ? -3.615 29.078 -21.203 1 95 634 GLU A N 1
ATOM 5059 C CA . GLU A 1 634 ? -4.359 28.781 -22.422 1 95 634 GLU A CA 1
ATOM 5060 C C . GLU A 1 634 ? -5.859 28.719 -22.141 1 95 634 GLU A C 1
ATOM 5062 O O . GLU A 1 634 ? -6.277 28.391 -21.031 1 95 634 GLU A O 1
ATOM 5067 N N . SER A 1 635 ? -6.598 29.047 -23.172 1 96.19 635 SER A N 1
ATOM 5068 C CA . SER A 1 635 ? -8.047 28.922 -23.078 1 96.19 635 SER A CA 1
ATOM 5069 C C . SER A 1 635 ? -8.484 27.469 -23.062 1 96.19 635 SER A C 1
ATOM 5071 O O . SER A 1 635 ? -7.895 26.625 -23.734 1 96.19 635 SER A O 1
ATOM 5073 N N . ILE A 1 636 ? -9.477 27.219 -22.266 1 96.38 636 ILE A N 1
ATOM 5074 C CA . ILE A 1 636 ? -10.109 25.906 -22.203 1 96.38 636 ILE A CA 1
ATOM 5075 C C . ILE A 1 636 ? -11.453 25.938 -22.922 1 96.38 636 ILE A C 1
ATOM 5077 O O . ILE A 1 636 ? -12.312 26.766 -22.609 1 96.38 636 ILE A O 1
ATOM 5081 N N . PRO A 1 637 ? -11.703 25.031 -23.875 1 94.88 637 PRO A N 1
ATOM 5082 C CA . PRO A 1 637 ? -12.984 25.016 -24.562 1 94.88 637 PRO A CA 1
ATOM 5083 C C . PRO A 1 637 ? -14.156 24.719 -23.641 1 94.88 637 PRO A C 1
ATOM 5085 O O . PRO A 1 637 ? -14.07 23.812 -22.797 1 94.88 637 PRO A O 1
ATOM 5088 N N . ILE A 1 638 ? -15.203 25.469 -23.734 1 94.56 638 ILE A N 1
ATOM 5089 C CA . ILE A 1 638 ? -16.406 25.234 -22.953 1 94.56 638 ILE A CA 1
ATOM 5090 C C . ILE A 1 638 ? -17.625 25.219 -23.875 1 94.56 638 ILE A C 1
ATOM 5092 O O . ILE A 1 638 ? -17.641 25.875 -24.922 1 94.56 638 ILE A O 1
ATOM 5096 N N . GLU A 1 639 ? -18.547 24.422 -23.547 1 94.25 639 GLU A N 1
ATOM 5097 C CA . GLU A 1 639 ? -19.859 24.344 -24.188 1 94.25 639 GLU A CA 1
ATOM 5098 C C . GLU A 1 639 ? -20.984 24.547 -23.172 1 94.25 639 GLU A C 1
ATOM 5100 O O . GLU A 1 639 ? -21.016 23.875 -22.141 1 94.25 639 GLU A O 1
ATOM 5105 N N . VAL A 1 640 ? -21.875 25.453 -23.484 1 92.19 640 VAL A N 1
ATOM 5106 C CA . VAL A 1 640 ? -22.969 25.766 -22.578 1 92.19 640 VAL A CA 1
ATOM 5107 C C . VAL A 1 640 ? -24.281 25.266 -23.156 1 92.19 640 VAL A C 1
ATOM 5109 O O . VAL A 1 640 ? -24.656 25.625 -24.281 1 92.19 640 VAL A O 1
ATOM 5112 N N . VAL A 1 641 ? -24.859 24.438 -22.484 1 90.69 641 VAL A N 1
ATOM 5113 C CA . VAL A 1 641 ? -26.172 23.922 -22.844 1 90.69 641 VAL A CA 1
ATOM 5114 C C . VAL A 1 641 ? -27.125 24.109 -21.672 1 90.69 641 VAL A C 1
ATOM 5116 O O . VAL A 1 641 ? -27.062 23.375 -20.688 1 90.69 641 VAL A O 1
ATOM 5119 N N . GLY A 1 642 ? -28.078 25.016 -21.828 1 85.94 642 GLY A N 1
ATOM 5120 C CA . GLY A 1 642 ? -28.938 25.328 -20.703 1 85.94 642 GLY A CA 1
ATOM 5121 C C . GLY A 1 642 ? -28.188 25.859 -19.5 1 85.94 642 GLY A C 1
ATOM 5122 O O . GLY A 1 642 ? -27.469 26.859 -19.609 1 85.94 642 GLY A O 1
ATOM 5123 N N . SER A 1 643 ? -28.312 25.125 -18.438 1 85.88 643 SER A N 1
ATOM 5124 C CA . SER A 1 643 ? -27.641 25.562 -17.203 1 85.88 643 SER A CA 1
ATOM 5125 C C . SER A 1 643 ? -26.375 24.75 -16.953 1 85.88 643 SER A C 1
ATOM 5127 O O . SER A 1 643 ? -25.75 24.875 -15.898 1 85.88 643 SER A O 1
ATOM 5129 N N . SER A 1 644 ? -26.016 24.016 -18 1 91.56 644 SER A N 1
ATOM 5130 C CA . SER A 1 644 ? -24.844 23.156 -17.844 1 91.56 644 SER A CA 1
ATOM 5131 C C . SER A 1 644 ? -23.672 23.672 -18.672 1 91.56 644 SER A C 1
ATOM 5133 O O . SER A 1 644 ? -23.844 24.141 -19.797 1 91.56 644 SER A O 1
ATOM 5135 N N . VAL A 1 645 ? -22.547 23.688 -18.078 1 93.88 645 VAL A N 1
ATOM 5136 C CA . VAL A 1 645 ? -21.297 24.047 -18.734 1 93.88 645 VAL A CA 1
ATOM 5137 C C . VAL A 1 645 ? -20.391 22.812 -18.844 1 93.88 645 VAL A C 1
ATOM 5139 O O . VAL A 1 645 ? -20.125 22.156 -17.828 1 93.88 645 VAL A O 1
ATOM 5142 N N . THR A 1 646 ? -19.984 22.5 -20.031 1 95.81 646 THR A N 1
ATOM 5143 C CA . THR A 1 646 ? -19.078 21.375 -20.25 1 95.81 646 THR A CA 1
ATOM 5144 C C . THR A 1 646 ? -17.688 21.875 -20.609 1 95.81 646 THR A C 1
ATOM 5146 O O . THR A 1 646 ? -17.531 22.641 -21.562 1 95.81 646 THR A O 1
ATOM 5149 N N . LEU A 1 647 ? -16.75 21.469 -19.828 1 96.19 647 LEU A N 1
ATOM 5150 C CA . LEU A 1 647 ? -15.344 21.781 -20.094 1 96.19 647 LEU A CA 1
ATOM 5151 C C . LEU A 1 647 ? -14.625 20.594 -20.734 1 96.19 647 LEU A C 1
ATOM 5153 O O . LEU A 1 647 ? -14.844 19.453 -20.328 1 96.19 647 LEU A O 1
ATOM 5157 N N . SER A 1 648 ? -13.82 20.812 -21.688 1 96.44 648 SER A N 1
ATOM 5158 C CA . SER A 1 648 ? -12.93 19.828 -22.297 1 96.44 648 SER A CA 1
ATOM 5159 C C . SER A 1 648 ? -11.469 20.141 -21.984 1 96.44 648 SER A C 1
ATOM 5161 O O . SER A 1 648 ? -10.883 21.047 -22.562 1 96.44 648 SER A O 1
ATOM 5163 N N . ILE A 1 649 ? -10.891 19.375 -21.156 1 96.5 649 ILE A N 1
ATOM 5164 C CA . ILE A 1 649 ? -9.508 19.578 -20.75 1 96.5 649 ILE A CA 1
ATOM 5165 C C . ILE A 1 649 ? -8.578 18.781 -21.656 1 96.5 649 ILE A C 1
ATOM 5167 O O . ILE A 1 649 ? -8.523 17.547 -21.562 1 96.5 649 ILE A O 1
ATOM 5171 N N . PRO A 1 650 ? -7.797 19.391 -22.484 1 95.19 650 PRO A N 1
ATOM 5172 C CA . PRO A 1 650 ? -7 18.672 -23.484 1 95.19 650 PRO A CA 1
ATOM 5173 C C . PRO A 1 650 ? -5.914 17.797 -22.844 1 95.19 650 PRO A C 1
ATOM 5175 O O . PRO A 1 650 ? -5.629 16.703 -23.328 1 95.19 650 PRO A O 1
ATOM 5178 N N . ARG A 1 651 ? -5.297 18.328 -21.812 1 95.5 651 ARG A N 1
ATOM 5179 C CA . ARG A 1 651 ? -4.199 17.609 -21.172 1 95.5 651 ARG A CA 1
ATOM 5180 C C . ARG A 1 651 ? -4.09 17.969 -19.688 1 95.5 651 ARG A C 1
ATOM 5182 O O . ARG A 1 651 ? -4.188 19.156 -19.328 1 95.5 651 ARG A O 1
ATOM 5189 N N . LEU A 1 652 ? -4.043 16.984 -18.859 1 97.19 652 LEU A N 1
ATOM 5190 C CA . LEU A 1 652 ? -3.756 17.141 -17.438 1 97.19 652 LEU A CA 1
ATOM 5191 C C . LEU A 1 652 ? -2.471 16.406 -17.047 1 97.19 652 LEU A C 1
ATOM 5193 O O . LEU A 1 652 ? -2.414 15.172 -17.109 1 97.19 652 LEU A O 1
ATOM 5197 N N . LYS A 1 653 ? -1.448 17.125 -16.75 1 96.12 653 LYS A N 1
ATOM 5198 C CA . LYS A 1 653 ? -0.21 16.516 -16.266 1 96.12 653 LYS A CA 1
ATOM 5199 C C . LYS A 1 653 ? -0.293 16.234 -14.766 1 96.12 653 LYS A C 1
ATOM 5201 O O . LYS A 1 653 ? -1.175 15.5 -14.32 1 96.12 653 LYS A O 1
ATOM 5206 N N . SER A 1 654 ? 0.504 16.969 -13.953 1 97.38 654 SER A N 1
ATOM 5207 C CA . SER A 1 654 ? 0.474 16.75 -12.508 1 97.38 654 SER A CA 1
ATOM 5208 C C . SER A 1 654 ? -0.63 17.578 -11.852 1 97.38 654 SER A C 1
ATOM 5210 O O . SER A 1 654 ? -1.276 17.109 -10.906 1 97.38 654 SER A O 1
ATOM 5212 N N . TYR A 1 655 ? -0.884 18.766 -12.328 1 98.31 655 TYR A N 1
ATOM 5213 C CA . TYR A 1 655 ? -1.823 19.719 -11.734 1 98.31 655 TYR A CA 1
ATOM 5214 C C . TYR A 1 655 ? -2.387 20.656 -12.781 1 98.31 655 TYR A C 1
ATOM 5216 O O . TYR A 1 655 ? -1.679 21.062 -13.719 1 98.31 655 TYR A O 1
ATOM 5224 N N . GLU A 1 656 ? -3.646 20.922 -12.695 1 98 656 GLU A N 1
ATOM 5225 C CA . GLU A 1 656 ? -4.32 21.906 -13.539 1 98 656 GLU A CA 1
ATOM 5226 C C . GLU A 1 656 ? -5.305 22.75 -12.719 1 98 656 GLU A C 1
ATOM 5228 O O . GLU A 1 656 ? -5.992 22.219 -11.844 1 98 656 GLU A O 1
ATOM 5233 N N . ALA A 1 657 ? -5.273 24.016 -12.891 1 98.44 657 ALA A N 1
ATOM 5234 C CA . ALA A 1 657 ? -6.242 24.953 -12.32 1 98.44 657 ALA A CA 1
ATOM 5235 C C . ALA A 1 657 ? -6.914 25.781 -13.406 1 98.44 657 ALA A C 1
ATOM 5237 O O . ALA A 1 657 ? -6.246 26.484 -14.164 1 98.44 657 ALA A O 1
ATOM 5238 N N . ILE A 1 658 ? -8.195 25.688 -13.453 1 98.06 658 ILE A N 1
ATOM 5239 C CA . ILE A 1 658 ? -8.969 26.344 -14.508 1 98.06 658 ILE A CA 1
ATOM 5240 C C . ILE A 1 658 ? -9.922 27.359 -13.891 1 98.06 658 ILE A C 1
ATOM 5242 O O . ILE A 1 658 ? -10.766 27.016 -13.062 1 98.06 658 ILE A O 1
ATOM 5246 N N . VAL A 1 659 ? -9.805 28.594 -14.281 1 97.5 659 VAL A N 1
ATOM 5247 C CA . VAL A 1 659 ? -10.734 29.641 -13.883 1 97.5 659 VAL A CA 1
ATOM 5248 C C . VAL A 1 659 ? -11.875 29.734 -14.891 1 97.5 659 VAL A C 1
ATOM 5250 O O . VAL A 1 659 ? -11.641 29.859 -16.094 1 97.5 659 VAL A O 1
ATOM 5253 N N . ILE A 1 660 ? -13.016 29.547 -14.445 1 96.44 660 ILE A N 1
ATOM 5254 C CA . ILE A 1 660 ? -14.219 29.797 -15.227 1 96.44 660 ILE A CA 1
ATOM 5255 C C . ILE A 1 660 ? -14.789 31.172 -14.875 1 96.44 660 ILE A C 1
ATOM 5257 O O . ILE A 1 660 ? -15.477 31.328 -13.867 1 96.44 660 ILE A O 1
ATOM 5261 N N . GLU A 1 661 ? -14.547 32.094 -15.703 1 95.12 661 GLU A N 1
ATOM 5262 C CA . GLU A 1 661 ? -15.023 33.438 -15.484 1 95.12 661 GLU A CA 1
ATOM 5263 C C . GLU A 1 661 ? -16.531 33.562 -15.727 1 95.12 661 GLU A C 1
ATOM 5265 O O . GLU A 1 661 ? -17.016 33.188 -16.797 1 95.12 661 GLU A O 1
ATOM 5270 N N . MET A 1 662 ? -17.172 34.031 -14.75 1 91.69 662 MET A N 1
ATOM 5271 C CA . MET A 1 662 ? -18.625 34.125 -14.828 1 91.69 662 MET A CA 1
ATOM 5272 C C . MET A 1 662 ? -19.031 35.531 -15.312 1 91.69 662 MET A C 1
ATOM 5274 O O . MET A 1 662 ? -18.375 36.531 -14.992 1 91.69 662 MET A O 1
ATOM 5278 N N . ASP A 1 663 ? -20.062 35.656 -16.156 1 83.31 663 ASP A N 1
ATOM 5279 C CA . ASP A 1 663 ? -20.625 36.938 -16.609 1 83.31 663 ASP A CA 1
ATOM 5280 C C . ASP A 1 663 ? -21.359 37.656 -15.469 1 83.31 663 ASP A C 1
ATOM 5282 O O . ASP A 1 663 ? -22.297 37.094 -14.891 1 83.31 663 ASP A O 1
ATOM 5286 N N . PRO A 1 664 ? -20.875 38.812 -14.945 1 66.25 664 PRO A N 1
ATOM 5287 C CA . PRO A 1 664 ? -21.531 39.531 -13.844 1 66.25 664 PRO A CA 1
ATOM 5288 C C . PRO A 1 664 ? -22.984 39.875 -14.141 1 66.25 664 PRO A C 1
ATOM 5290 O O . PRO A 1 664 ? -23.797 40.031 -13.219 1 66.25 664 PRO A O 1
ATOM 5293 N N . ASP A 1 665 ? -23.422 40.25 -15.297 1 60.59 665 ASP A N 1
ATOM 5294 C CA . ASP A 1 665 ? -24.734 40.812 -15.609 1 60.59 665 ASP A CA 1
ATOM 5295 C C . ASP A 1 665 ? -25.828 39.781 -15.406 1 60.59 665 ASP A C 1
ATOM 5297 O O . ASP A 1 665 ? -27.016 40.125 -15.32 1 60.59 665 ASP A O 1
ATOM 5301 N N . LEU A 1 666 ? -25.672 38.531 -15.477 1 48.72 666 LEU A N 1
ATOM 5302 C CA . LEU A 1 666 ? -26.844 37.688 -15.367 1 48.72 666 LEU A CA 1
ATOM 5303 C C . LEU A 1 666 ? -27.109 37.312 -13.906 1 48.72 666 LEU A C 1
ATOM 5305 O O . LEU A 1 666 ? -27.812 36.344 -13.625 1 48.72 666 LEU A O 1
ATOM 5309 N N . LYS A 1 667 ? -26.703 37.75 -12.82 1 42 667 LYS A N 1
ATOM 5310 C CA . LYS A 1 667 ? -27.094 37.531 -11.438 1 42 667 LYS A CA 1
ATOM 5311 C C . LYS A 1 667 ? -28.578 37.875 -11.219 1 42 667 LYS A C 1
ATOM 5313 O O . LYS A 1 667 ? -29.125 37.594 -10.156 1 42 667 LYS A O 1
ATOM 5318 N N . LYS A 1 668 ? -29.219 38.875 -11.836 1 39.81 668 LYS A N 1
ATOM 5319 C CA . LYS A 1 668 ? -30.5 39.438 -11.406 1 39.81 668 LYS A CA 1
ATOM 5320 C C . LYS A 1 668 ? -31.609 38.406 -11.469 1 39.81 668 LYS A C 1
ATOM 5322 O O . LYS A 1 668 ? -32.688 38.625 -10.938 1 39.81 668 LYS A O 1
ATOM 5327 N N . GLU A 1 669 ? -31.609 37.406 -12.344 1 32.5 669 GLU A N 1
ATOM 5328 C CA . GLU A 1 669 ? -32.906 36.781 -12.328 1 32.5 669 GLU A CA 1
ATOM 5329 C C . GLU A 1 669 ? -32.969 35.625 -11.32 1 32.5 669 GLU A C 1
ATOM 5331 O O . GLU A 1 669 ? -34 34.969 -11.172 1 32.5 669 GLU A O 1
ATOM 5336 N N . VAL A 1 670 ? -31.938 35.125 -10.805 1 30.53 670 VAL A N 1
ATOM 5337 C CA . VAL A 1 670 ? -32.219 33.969 -9.953 1 30.53 670 VAL A CA 1
ATOM 5338 C C . VAL A 1 670 ? -32.375 34.438 -8.5 1 30.53 670 VAL A C 1
ATOM 5340 O O . VAL A 1 670 ? -31.375 34.531 -7.766 1 30.53 670 VAL A O 1
ATOM 5343 N N . THR A 1 671 ? -32.5 35.719 -8.047 1 24.05 671 THR A N 1
ATOM 5344 C CA . THR A 1 671 ? -33.031 35.844 -6.699 1 24.05 671 THR A CA 1
ATOM 5345 C C . THR A 1 671 ? -34.469 35.375 -6.645 1 24.05 671 THR A C 1
ATOM 5347 O O . THR A 1 671 ? -35.281 35.719 -7.531 1 24.05 671 THR A O 1
ATOM 5350 N N . MET B 1 1 ? 4.566 -35.281 -29.328 1 78.56 1 MET B N 1
ATOM 5351 C CA . MET B 1 1 ? 4.508 -34.156 -28.406 1 78.56 1 MET B CA 1
ATOM 5352 C C . MET B 1 1 ? 3.312 -34.281 -27.469 1 78.56 1 MET B C 1
ATOM 5354 O O . MET B 1 1 ? 2.225 -34.688 -27.891 1 78.56 1 MET B O 1
ATOM 5358 N N . ASN B 1 2 ? 3.527 -34.188 -26.172 1 92.12 2 ASN B N 1
ATOM 5359 C CA . ASN B 1 2 ? 2.432 -34.25 -25.219 1 92.12 2 ASN B CA 1
ATOM 5360 C C . ASN B 1 2 ? 1.466 -33.062 -25.391 1 92.12 2 ASN B C 1
ATOM 5362 O O . ASN B 1 2 ? 1.844 -32.031 -25.906 1 92.12 2 ASN B O 1
ATOM 5366 N N . TRP B 1 3 ? 0.253 -33.25 -25.016 1 95.06 3 TRP B N 1
ATOM 5367 C CA . TRP B 1 3 ? -0.781 -32.281 -25.328 1 95.06 3 TRP B CA 1
ATOM 5368 C C . TRP B 1 3 ? -0.517 -30.969 -24.578 1 95.06 3 TRP B C 1
ATOM 5370 O O . TRP B 1 3 ? -0.967 -29.906 -25.016 1 95.06 3 TRP B O 1
ATOM 5380 N N . TRP B 1 4 ? 0.219 -31.047 -23.484 1 95.56 4 TRP B N 1
ATOM 5381 C CA . TRP B 1 4 ? 0.47 -29.859 -22.688 1 95.56 4 TRP B CA 1
ATOM 5382 C C . TRP B 1 4 ? 1.769 -29.188 -23.109 1 95.56 4 TRP B C 1
ATOM 5384 O O . TRP B 1 4 ? 2.125 -28.125 -22.578 1 95.56 4 TRP B O 1
ATOM 5394 N N . SER B 1 5 ? 2.529 -29.688 -24.031 1 92.94 5 SER B N 1
ATOM 5395 C CA . SER B 1 5 ? 3.873 -29.219 -24.359 1 92.94 5 SER B CA 1
ATOM 5396 C C . SER B 1 5 ? 3.84 -27.844 -25.016 1 92.94 5 SER B C 1
ATOM 5398 O O . SER B 1 5 ? 4.797 -27.078 -24.906 1 92.94 5 SER B O 1
ATOM 5400 N N . SER B 1 6 ? 2.727 -27.484 -25.641 1 88.81 6 SER B N 1
ATOM 5401 C CA . SER B 1 6 ? 2.637 -26.219 -26.344 1 88.81 6 SER B CA 1
ATOM 5402 C C . SER B 1 6 ? 2.418 -25.047 -25.391 1 88.81 6 SER B C 1
ATOM 5404 O O . SER B 1 6 ? 2.586 -23.891 -25.75 1 88.81 6 SER B O 1
ATOM 5406 N N . ASN B 1 7 ? 2.033 -25.359 -24.109 1 90.44 7 ASN B N 1
ATOM 5407 C CA . ASN B 1 7 ? 1.778 -24.359 -23.078 1 90.44 7 ASN B CA 1
ATOM 5408 C C . ASN B 1 7 ? 0.736 -23.328 -23.531 1 90.44 7 ASN B C 1
ATOM 5410 O O . ASN B 1 7 ? 0.906 -22.125 -23.328 1 90.44 7 ASN B O 1
ATOM 5414 N N . ARG B 1 8 ? -0.316 -23.75 -24.203 1 94.69 8 ARG B N 1
ATOM 5415 C CA . ARG B 1 8 ? -1.39 -22.906 -24.719 1 94.69 8 ARG B CA 1
ATOM 5416 C C . ARG B 1 8 ? -2.707 -23.203 -24 1 94.69 8 ARG B C 1
ATOM 5418 O O . ARG B 1 8 ? -3.766 -23.234 -24.625 1 94.69 8 ARG B O 1
ATOM 5425 N N . LEU B 1 9 ? -2.527 -23.422 -22.719 1 97.38 9 LEU B N 1
ATOM 5426 C CA . LEU B 1 9 ? -3.682 -23.781 -21.891 1 97.38 9 LEU B CA 1
ATOM 5427 C C . LEU B 1 9 ? -4.633 -22.594 -21.75 1 97.38 9 LEU B C 1
ATOM 5429 O O . LEU B 1 9 ? -4.195 -21.453 -21.578 1 97.38 9 LEU B O 1
ATOM 5433 N N . ARG B 1 10 ? -5.824 -22.75 -22 1 98.75 10 ARG B N 1
ATOM 5434 C CA . ARG B 1 10 ? -6.961 -21.984 -21.531 1 98.75 10 ARG B CA 1
ATOM 5435 C C . ARG B 1 10 ? -7.816 -22.797 -20.562 1 98.75 10 ARG B C 1
ATOM 5437 O O . ARG B 1 10 ? -8.867 -23.312 -20.938 1 98.75 10 ARG B O 1
ATOM 5444 N N . LEU B 1 11 ? -7.34 -22.812 -19.344 1 98.81 11 LEU B N 1
ATOM 5445 C CA . LEU B 1 11 ? -7.824 -23.734 -18.312 1 98.81 11 LEU B CA 1
ATOM 5446 C C . LEU B 1 11 ? -8.836 -23.047 -17.406 1 98.81 11 LEU B C 1
ATOM 5448 O O . LEU B 1 11 ? -8.617 -21.906 -16.984 1 98.81 11 LEU B O 1
ATOM 5452 N N . ILE B 1 12 ? -9.961 -23.641 -17.219 1 98.81 12 ILE B N 1
ATOM 5453 C CA . ILE B 1 12 ? -10.938 -23.234 -16.219 1 98.81 12 ILE B CA 1
ATOM 5454 C C . ILE B 1 12 ? -11.047 -24.328 -15.148 1 98.81 12 ILE B C 1
ATOM 5456 O O . ILE B 1 12 ? -11.219 -25.5 -15.461 1 98.81 12 ILE B O 1
ATOM 5460 N N . GLN B 1 13 ? -10.875 -23.953 -13.961 1 98.62 13 GLN B N 1
ATOM 5461 C CA . GLN B 1 13 ? -11.094 -24.875 -12.852 1 98.62 13 GLN B CA 1
ATOM 5462 C C . GLN B 1 13 ? -12.391 -24.547 -12.109 1 98.62 13 GLN B C 1
ATOM 5464 O O . GLN B 1 13 ? -12.523 -23.453 -11.547 1 98.62 13 GLN B O 1
ATOM 5469 N N . ASN B 1 14 ? -13.344 -25.375 -12.172 1 98.06 14 ASN B N 1
ATOM 5470 C CA . ASN B 1 14 ? -14.469 -25.375 -11.242 1 98.06 14 ASN B CA 1
ATOM 5471 C C . ASN B 1 14 ? -14.172 -26.203 -10 1 98.06 14 ASN B C 1
ATOM 5473 O O . ASN B 1 14 ? -14.258 -27.438 -10.039 1 98.06 14 ASN B O 1
ATOM 5477 N N . ASN B 1 15 ? -13.773 -25.547 -9.016 1 97.44 15 ASN B N 1
ATOM 5478 C CA . ASN B 1 15 ? -13.578 -26.234 -7.738 1 97.44 15 ASN B CA 1
ATOM 5479 C C . ASN B 1 15 ? -14.906 -26.547 -7.062 1 97.44 15 ASN B C 1
ATOM 5481 O O . ASN B 1 15 ? -15.438 -25.719 -6.312 1 97.44 15 ASN B O 1
ATOM 5485 N N . LEU B 1 16 ? -15.32 -27.781 -7.16 1 97.56 16 LEU B N 1
ATOM 5486 C CA . LEU B 1 16 ? -16.719 -28.125 -6.891 1 97.56 16 LEU B CA 1
ATOM 5487 C C . LEU B 1 16 ? -16.969 -28.203 -5.387 1 97.56 16 LEU B C 1
ATOM 5489 O O . LEU B 1 16 ? -16.141 -28.719 -4.637 1 97.56 16 LEU B O 1
ATOM 5493 N N . ARG B 1 17 ? -18.219 -27.734 -5.027 1 96.88 17 ARG B N 1
ATOM 5494 C CA . ARG B 1 17 ? -18.859 -28.062 -3.748 1 96.88 17 ARG B CA 1
ATOM 5495 C C . ARG B 1 17 ? -19.625 -29.375 -3.828 1 96.88 17 ARG B C 1
ATOM 5497 O O . ARG B 1 17 ? -20.016 -29.797 -4.914 1 96.88 17 ARG B O 1
ATOM 5504 N N . GLU B 1 18 ? -19.75 -29.906 -2.684 1 96.94 18 GLU B N 1
ATOM 5505 C CA . GLU B 1 18 ? -20.516 -31.141 -2.705 1 96.94 18 GLU B CA 1
ATOM 5506 C C . GLU B 1 18 ? -21.875 -30.953 -3.375 1 96.94 18 GLU B C 1
ATOM 5508 O O . GLU B 1 18 ? -22.328 -31.797 -4.137 1 96.94 18 GLU B O 1
ATOM 5513 N N . ILE B 1 19 ? -22.516 -29.828 -3.184 1 96.31 19 ILE B N 1
ATOM 5514 C CA . ILE B 1 19 ? -23.875 -29.562 -3.656 1 96.31 19 ILE B CA 1
ATOM 5515 C C . ILE B 1 19 ? -23.859 -29.344 -5.168 1 96.31 19 ILE B C 1
ATOM 5517 O O . ILE B 1 19 ? -24.906 -29.312 -5.809 1 96.31 19 ILE B O 1
ATOM 5521 N N . ASP B 1 20 ? -22.719 -29.25 -5.789 1 97.25 20 ASP B N 1
ATOM 5522 C CA . ASP B 1 20 ? -22.594 -29.078 -7.23 1 97.25 20 ASP B CA 1
ATOM 5523 C C . ASP B 1 20 ? -22.547 -30.422 -7.949 1 97.25 20 ASP B C 1
ATOM 5525 O O . ASP B 1 20 ? -22.453 -30.469 -9.18 1 97.25 20 ASP B O 1
ATOM 5529 N N . ALA B 1 21 ? -22.594 -31.578 -7.262 1 97.31 21 ALA B N 1
ATOM 5530 C CA . ALA B 1 21 ? -22.453 -32.906 -7.82 1 97.31 21 ALA B CA 1
ATOM 5531 C C . ALA B 1 21 ? -23.594 -33.219 -8.789 1 97.31 21 ALA B C 1
ATOM 5533 O O . ALA B 1 21 ? -23.5 -34.188 -9.578 1 97.31 21 ALA B O 1
ATOM 5534 N N . ASP B 1 22 ? -24.641 -32.5 -8.727 1 95.12 22 ASP B N 1
ATOM 5535 C CA . ASP B 1 22 ? -25.75 -32.656 -9.648 1 95.12 22 ASP B CA 1
ATOM 5536 C C . ASP B 1 22 ? -25.875 -31.484 -10.609 1 95.12 22 ASP B C 1
ATOM 5538 O O . ASP B 1 22 ? -26.969 -31.172 -11.086 1 95.12 22 ASP B O 1
ATOM 5542 N N . MET B 1 23 ? -24.797 -30.781 -10.844 1 96.69 23 MET B N 1
ATOM 5543 C CA . MET B 1 23 ? -24.797 -29.578 -11.68 1 96.69 23 MET B CA 1
ATOM 5544 C C . MET B 1 23 ? -25.266 -29.906 -13.094 1 96.69 23 MET B C 1
ATOM 5546 O O . MET B 1 23 ? -25.234 -31.062 -13.516 1 96.69 23 MET B O 1
ATOM 5550 N N . ASN B 1 24 ? -25.734 -28.906 -13.836 1 97.31 24 ASN B N 1
ATOM 5551 C CA . ASN B 1 24 ? -26.078 -29 -15.25 1 97.31 24 ASN B CA 1
ATOM 5552 C C . ASN B 1 24 ? -24.828 -28.953 -16.125 1 97.31 24 ASN B C 1
ATOM 5554 O O . ASN B 1 24 ? -24.359 -27.891 -16.5 1 97.31 24 ASN B O 1
ATOM 5558 N N . VAL B 1 25 ? -24.406 -30.141 -16.578 1 98.19 25 VAL B N 1
ATOM 5559 C CA . VAL B 1 25 ? -23.141 -30.25 -17.297 1 98.19 25 VAL B CA 1
ATOM 5560 C C . VAL B 1 25 ? -23.266 -29.609 -18.672 1 98.19 25 VAL B C 1
ATOM 5562 O O . VAL B 1 25 ? -22.312 -29.016 -19.188 1 98.19 25 VAL B O 1
ATOM 5565 N N . ASP B 1 26 ? -24.406 -29.688 -19.328 1 98.38 26 ASP B N 1
ATOM 5566 C CA . ASP B 1 26 ? -24.609 -29.031 -20.609 1 98.38 26 ASP B CA 1
ATOM 5567 C C . ASP B 1 26 ? -24.422 -27.531 -20.516 1 98.38 26 ASP B C 1
ATOM 5569 O O . ASP B 1 26 ? -23.828 -26.906 -21.391 1 98.38 26 ASP B O 1
ATOM 5573 N N . LEU B 1 27 ? -25 -27 -19.469 1 98.06 27 LEU B N 1
ATOM 5574 C CA . LEU B 1 27 ? -24.828 -25.562 -19.25 1 98.06 27 LEU B CA 1
ATOM 5575 C C . LEU B 1 27 ? -23.359 -25.219 -19.016 1 98.06 27 LEU B C 1
ATOM 5577 O O . LEU B 1 27 ? -22.859 -24.219 -19.531 1 98.06 27 LEU B O 1
ATOM 5581 N N . LEU B 1 28 ? -22.688 -26 -18.219 1 98.31 28 LEU B N 1
ATOM 5582 C CA . LEU B 1 28 ? -21.266 -25.797 -18 1 98.31 28 LEU B CA 1
ATOM 5583 C C . LEU B 1 28 ? -20.5 -25.781 -19.328 1 98.31 28 LEU B C 1
ATOM 5585 O O . LEU B 1 28 ? -19.641 -24.938 -19.562 1 98.31 28 LEU B O 1
ATOM 5589 N N . MET B 1 29 ? -20.797 -26.781 -20.234 1 98.69 29 MET B N 1
ATOM 5590 C CA . MET B 1 29 ? -20.125 -26.844 -21.516 1 98.69 29 MET B CA 1
ATOM 5591 C C . MET B 1 29 ? -20.359 -25.578 -22.328 1 98.69 29 MET B C 1
ATOM 5593 O O . MET B 1 29 ? -19.438 -25.078 -22.984 1 98.69 29 MET B O 1
ATOM 5597 N N . LYS B 1 30 ? -21.578 -25.125 -22.266 1 98.25 30 LYS B N 1
ATOM 5598 C CA . LYS B 1 30 ? -21.906 -23.875 -22.969 1 98.25 30 LYS B CA 1
ATOM 5599 C C . LYS B 1 30 ? -21.078 -22.719 -22.422 1 98.25 30 LYS B C 1
ATOM 5601 O O . LYS B 1 30 ? -20.562 -21.906 -23.203 1 98.25 30 LYS B O 1
ATOM 5606 N N . GLU B 1 31 ? -21.016 -22.594 -21.141 1 97.75 31 GLU B N 1
ATOM 5607 C CA . GLU B 1 31 ? -20.25 -21.531 -20.5 1 97.75 31 GLU B CA 1
ATOM 5608 C C . GLU B 1 31 ? -18.766 -21.641 -20.844 1 97.75 31 GLU B C 1
ATOM 5610 O O . GLU B 1 31 ? -18.125 -20.625 -21.125 1 97.75 31 GLU B O 1
ATOM 5615 N N . LEU B 1 32 ? -18.219 -22.828 -20.828 1 98.62 32 LEU B N 1
ATOM 5616 C CA . LEU B 1 32 ? -16.812 -23.047 -21.156 1 98.62 32 LEU B CA 1
ATOM 5617 C C . LEU B 1 32 ? -16.531 -22.656 -22.609 1 98.62 32 LEU B C 1
ATOM 5619 O O . LEU B 1 32 ? -15.469 -22.125 -22.922 1 98.62 32 LEU B O 1
ATOM 5623 N N . GLN B 1 33 ? -17.469 -22.922 -23.469 1 98.19 33 GLN B N 1
ATOM 5624 C CA . GLN B 1 33 ? -17.344 -22.516 -24.859 1 98.19 33 GLN B CA 1
ATOM 5625 C C . GLN B 1 33 ? -17.328 -20.984 -24.984 1 98.19 33 GLN B C 1
ATOM 5627 O O . GLN B 1 33 ? -16.609 -20.438 -25.828 1 98.19 33 GLN B O 1
ATOM 5632 N N . GLU B 1 34 ? -18.125 -20.375 -24.156 1 97.25 34 GLU B N 1
ATOM 5633 C CA . GLU B 1 34 ? -18.141 -18.922 -24.156 1 97.25 34 GLU B CA 1
ATOM 5634 C C . GLU B 1 34 ? -16.781 -18.359 -23.766 1 97.25 34 GLU B C 1
ATOM 5636 O O . GLU B 1 34 ? -16.375 -17.297 -24.266 1 97.25 34 GLU B O 1
ATOM 5641 N N . PHE B 1 35 ? -16.062 -19.031 -22.953 1 97.75 35 PHE B N 1
ATOM 5642 C CA . PHE B 1 35 ? -14.719 -18.656 -22.562 1 97.75 35 PHE B CA 1
ATOM 5643 C C . PHE B 1 35 ? -13.711 -19.031 -23.656 1 97.75 35 PHE B C 1
ATOM 5645 O O . PHE B 1 35 ? -12.586 -18.547 -23.672 1 97.75 35 PHE B O 1
ATOM 5652 N N . GLN B 1 36 ? -14.062 -19.953 -24.516 1 98.38 36 GLN B N 1
ATOM 5653 C CA . GLN B 1 36 ? -13.125 -20.625 -25.406 1 98.38 36 GLN B CA 1
ATOM 5654 C C . GLN B 1 36 ? -12.078 -21.406 -24.625 1 98.38 36 GLN B C 1
ATOM 5656 O O . GLN B 1 36 ? -10.891 -21.359 -24.953 1 98.38 36 GLN B O 1
ATOM 5661 N N . ALA B 1 37 ? -12.508 -22.047 -23.562 1 98.69 37 ALA B N 1
ATOM 5662 C CA . ALA B 1 37 ? -11.617 -22.891 -22.781 1 98.69 37 ALA B CA 1
ATOM 5663 C C . ALA B 1 37 ? -11.227 -24.141 -23.562 1 98.69 37 ALA B C 1
ATOM 5665 O O . ALA B 1 37 ? -12 -24.641 -24.375 1 98.69 37 ALA B O 1
ATOM 5666 N N . ASN B 1 38 ? -9.984 -24.609 -23.375 1 98.62 38 ASN B N 1
ATOM 5667 C CA . ASN B 1 38 ? -9.594 -25.859 -24.016 1 98.62 38 ASN B CA 1
ATOM 5668 C C . ASN B 1 38 ? -9.203 -26.922 -23 1 98.62 38 ASN B C 1
ATOM 5670 O O . ASN B 1 38 ? -8.898 -28.062 -23.359 1 98.62 38 ASN B O 1
ATOM 5674 N N . VAL B 1 39 ? -9.203 -26.594 -21.703 1 98.75 39 VAL B N 1
ATOM 5675 C CA . VAL B 1 39 ? -8.953 -27.547 -20.625 1 98.75 39 VAL B CA 1
ATOM 5676 C C . VAL B 1 39 ? -9.938 -27.297 -19.484 1 98.75 39 VAL B C 1
ATOM 5678 O O . VAL B 1 39 ? -10.125 -26.172 -19.047 1 98.75 39 VAL B O 1
ATOM 5681 N N . LEU B 1 40 ? -10.609 -28.266 -19.031 1 98.81 40 LEU B N 1
ATOM 5682 C CA . LEU B 1 40 ? -11.453 -28.25 -17.844 1 98.81 40 LEU B CA 1
ATOM 5683 C C . LEU B 1 40 ? -10.812 -29.047 -16.703 1 98.81 40 LEU B C 1
ATOM 5685 O O . LEU B 1 40 ? -10.391 -30.188 -16.891 1 98.81 40 LEU B O 1
ATOM 5689 N N . MET B 1 41 ? -10.641 -28.453 -15.586 1 98.75 41 MET B N 1
ATOM 5690 C CA . MET B 1 41 ? -10.195 -29.125 -14.367 1 98.75 41 MET B CA 1
ATOM 5691 C C . MET B 1 41 ? -11.32 -29.172 -13.336 1 98.75 41 MET B C 1
ATOM 5693 O O . MET B 1 41 ? -11.938 -28.156 -13.031 1 98.75 41 MET B O 1
ATOM 5697 N N . MET B 1 42 ? -11.609 -30.344 -12.828 1 98 42 MET B N 1
ATOM 5698 C CA . MET B 1 42 ? -12.695 -30.516 -11.875 1 98 42 MET B CA 1
ATOM 5699 C C . MET B 1 42 ? -12.367 -31.609 -10.867 1 98 42 MET B C 1
ATOM 5701 O O . MET B 1 42 ? -11.516 -32.469 -11.133 1 98 42 MET B O 1
ATOM 5705 N N . ASN B 1 43 ? -13.141 -31.656 -9.836 1 97.88 43 ASN B N 1
ATOM 5706 C CA . ASN B 1 43 ? -12.953 -32.656 -8.773 1 97.88 43 ASN B CA 1
ATOM 5707 C C . ASN B 1 43 ? -13.258 -34.062 -9.258 1 97.88 43 ASN B C 1
ATOM 5709 O O . ASN B 1 43 ? -14.242 -34.281 -9.961 1 97.88 43 ASN B O 1
ATOM 5713 N N . ALA B 1 44 ? -12.359 -34.969 -8.898 1 98.25 44 ALA B N 1
ATOM 5714 C CA . ALA B 1 44 ? -12.609 -36.406 -9.055 1 98.25 44 ALA B CA 1
ATOM 5715 C C . ALA B 1 44 ? -12.672 -37.094 -7.703 1 98.25 44 ALA B C 1
ATOM 5717 O O . ALA B 1 44 ? -13.758 -37.406 -7.207 1 98.25 44 ALA B O 1
ATOM 5718 N N . GLY B 1 45 ? -11.531 -37.219 -7.109 1 97 45 GLY B N 1
ATOM 5719 C CA . GLY B 1 45 ? -11.5 -37.938 -5.855 1 97 45 GLY B CA 1
ATOM 5720 C C . GLY B 1 45 ? -10.672 -37.25 -4.785 1 97 45 GLY B C 1
ATOM 5721 O O . GLY B 1 45 ? -10.219 -36.125 -4.977 1 97 45 GLY B O 1
ATOM 5722 N N . GLY B 1 46 ? -10.477 -37.969 -3.613 1 96.62 46 GLY B N 1
ATOM 5723 C CA . GLY B 1 46 ? -9.789 -37.438 -2.451 1 96.62 46 GLY B CA 1
ATOM 5724 C C . GLY B 1 46 ? -10.711 -37.188 -1.276 1 96.62 46 GLY B C 1
ATOM 5725 O O . GLY B 1 46 ? -11.367 -38.094 -0.781 1 96.62 46 GLY B O 1
ATOM 5726 N N . ILE B 1 47 ? -10.938 -35.906 -0.964 1 96.69 47 ILE B N 1
ATOM 5727 C CA . ILE B 1 47 ? -11.797 -35.594 0.17 1 96.69 47 ILE B CA 1
ATOM 5728 C C . ILE B 1 47 ? -13.203 -36.125 -0.06 1 96.69 47 ILE B C 1
ATOM 5730 O O . ILE B 1 47 ? -13.758 -36.812 0.806 1 96.69 47 ILE B O 1
ATOM 5734 N N . PHE B 1 48 ? -13.695 -35.844 -1.268 1 97.62 48 PHE B N 1
ATOM 5735 C CA . PHE B 1 48 ? -14.953 -36.406 -1.744 1 97.62 48 PHE B CA 1
ATOM 5736 C C . PHE B 1 48 ? -14.797 -36.969 -3.16 1 97.62 48 PHE B C 1
ATOM 5738 O O . PHE B 1 48 ? -14.062 -36.406 -3.971 1 97.62 48 PHE B O 1
ATOM 5745 N N . ALA B 1 49 ? -15.469 -38.031 -3.422 1 98.44 49 ALA B N 1
ATOM 5746 C CA . ALA B 1 49 ? -15.531 -38.531 -4.789 1 98.44 49 ALA B CA 1
ATOM 5747 C C . ALA B 1 49 ? -16.766 -38 -5.52 1 98.44 49 ALA B C 1
ATOM 5749 O O . ALA B 1 49 ? -17.859 -38 -4.973 1 98.44 49 ALA B O 1
ATOM 5750 N N . PHE B 1 50 ? -16.578 -37.562 -6.711 1 98.5 50 PHE B N 1
ATOM 5751 C CA . PHE B 1 50 ? -17.656 -37 -7.535 1 98.5 50 PHE B CA 1
ATOM 5752 C C . PHE B 1 50 ? -18 -37.969 -8.672 1 98.5 50 PHE B C 1
ATOM 5754 O O . PHE B 1 50 ? -18.344 -37.531 -9.773 1 98.5 50 PHE B O 1
ATOM 5761 N N . TYR B 1 51 ? -17.766 -39.219 -8.516 1 98.44 51 TYR B N 1
ATOM 5762 C CA . TYR B 1 51 ? -18.109 -40.375 -9.336 1 98.44 51 TYR B CA 1
ATOM 5763 C C . TYR B 1 51 ? -18.438 -41.562 -8.469 1 98.44 51 TYR B C 1
ATOM 5765 O O . TYR B 1 51 ? -18.109 -41.594 -7.281 1 98.44 51 TYR B O 1
ATOM 5773 N N . PRO B 1 52 ? -19.109 -42.531 -9.023 1 98.12 52 PRO B N 1
ATOM 5774 C CA . PRO B 1 52 ? -19.516 -43.656 -8.195 1 98.12 52 PRO B CA 1
ATOM 5775 C C . PRO B 1 52 ? -18.359 -44.625 -7.91 1 98.12 52 PRO B C 1
ATOM 5777 O O . PRO B 1 52 ? -18.359 -45.781 -8.367 1 98.12 52 PRO B O 1
ATOM 5780 N N . SER B 1 53 ? -17.438 -44.219 -7.09 1 98.38 53 SER B N 1
ATOM 5781 C CA . SER B 1 53 ? -16.297 -45.031 -6.707 1 98.38 53 SER B CA 1
ATOM 5782 C C . SER B 1 53 ? -16.734 -46.312 -5.969 1 98.38 53 SER B C 1
ATOM 5784 O O . SER B 1 53 ? -17.703 -46.281 -5.211 1 98.38 53 SER B O 1
ATOM 5786 N N . THR B 1 54 ? -15.938 -47.344 -6.117 1 97.12 54 THR B N 1
ATOM 5787 C CA . THR B 1 54 ? -16.219 -48.594 -5.414 1 97.12 54 THR B CA 1
ATOM 5788 C C . THR B 1 54 ? -15.188 -48.812 -4.309 1 97.12 54 THR B C 1
ATOM 5790 O O . THR B 1 54 ? -15.25 -49.844 -3.607 1 97.12 54 THR B O 1
ATOM 5793 N N . LEU B 1 55 ? -14.289 -47.938 -4.176 1 98 55 LEU B N 1
ATOM 5794 C CA . LEU B 1 55 ? -13.258 -48.062 -3.158 1 98 55 LEU B CA 1
ATOM 5795 C C . LEU B 1 55 ? -13.789 -47.688 -1.784 1 98 55 LEU B C 1
ATOM 5797 O O . LEU B 1 55 ? -14.477 -46.656 -1.647 1 98 55 LEU B O 1
ATOM 5801 N N . GLU B 1 56 ? -13.414 -48.438 -0.793 1 95.56 56 GLU B N 1
ATOM 5802 C CA . GLU B 1 56 ? -13.898 -48.219 0.565 1 95.56 56 GLU B CA 1
ATOM 5803 C C . GLU B 1 56 ? -13.328 -46.906 1.144 1 95.56 56 GLU B C 1
ATOM 5805 O O . GLU B 1 56 ? -13.977 -46.25 1.961 1 95.56 56 GLU B O 1
ATOM 5810 N N . HIS B 1 57 ? -12.164 -46.531 0.683 1 97.25 57 HIS B N 1
ATOM 5811 C CA . HIS B 1 57 ? -11.492 -45.375 1.273 1 97.25 57 HIS B CA 1
ATOM 5812 C C . HIS B 1 57 ? -11.828 -44.094 0.524 1 97.25 57 HIS B C 1
ATOM 5814 O O . HIS B 1 57 ? -11.227 -43.031 0.769 1 97.25 57 HIS B O 1
ATOM 5820 N N . GLN B 1 58 ? -12.719 -44.125 -0.449 1 97.44 58 GLN B N 1
ATOM 5821 C CA . GLN B 1 58 ? -13.242 -42.938 -1.128 1 97.44 58 GLN B CA 1
ATOM 5822 C C . GLN B 1 58 ? -14.664 -42.625 -0.662 1 97.44 58 GLN B C 1
ATOM 5824 O O . GLN B 1 58 ? -15.578 -43.438 -0.855 1 97.44 58 GLN B O 1
ATOM 5829 N N . TYR B 1 59 ? -14.797 -41.5 -0.032 1 97.56 59 TYR B N 1
ATOM 5830 C CA . TYR B 1 59 ? -16.125 -41.062 0.394 1 97.56 59 TYR B CA 1
ATOM 5831 C C . TYR B 1 59 ? -16.875 -40.406 -0.757 1 97.56 59 TYR B C 1
ATOM 5833 O O . TYR B 1 59 ? -16.516 -39.312 -1.204 1 97.56 59 TYR B O 1
ATOM 5841 N N . VAL B 1 60 ? -17.875 -41.062 -1.242 1 98.25 60 VAL B N 1
ATOM 5842 C CA . VAL B 1 60 ? -18.672 -40.5 -2.334 1 98.25 60 VAL B CA 1
ATOM 5843 C C . VAL B 1 60 ? -19.641 -39.438 -1.793 1 98.25 60 VAL B C 1
ATOM 5845 O O . VAL B 1 60 ? -20.375 -39.719 -0.834 1 98.25 60 VAL B O 1
ATOM 5848 N N . THR B 1 61 ? -19.641 -38.25 -2.344 1 97.88 61 THR B N 1
ATOM 5849 C CA . THR B 1 61 ? -20.547 -37.188 -1.863 1 97.88 61 THR B CA 1
ATOM 5850 C C . THR B 1 61 ? -22 -37.688 -1.932 1 97.88 61 THR B C 1
ATOM 5852 O O . THR B 1 61 ? -22.406 -38.344 -2.891 1 97.88 61 THR B O 1
ATOM 5855 N N . PRO B 1 62 ? -22.781 -37.344 -0.92 1 96.88 62 PRO B N 1
ATOM 5856 C CA . PRO B 1 62 ? -24.172 -37.781 -0.914 1 96.88 62 PRO B CA 1
ATOM 5857 C C . PRO B 1 62 ? -25.016 -37.031 -1.965 1 96.88 62 PRO B C 1
ATOM 5859 O O . PRO B 1 62 ? -26.156 -37.438 -2.232 1 96.88 62 PRO B O 1
ATOM 5862 N N . TYR B 1 63 ? -24.484 -36.062 -2.6 1 97.5 63 TYR B N 1
ATOM 5863 C CA . TYR B 1 63 ? -25.234 -35.281 -3.564 1 97.5 63 TYR B CA 1
ATOM 5864 C C . TYR B 1 63 ? -25.078 -35.844 -4.973 1 97.5 63 TYR B C 1
ATOM 5866 O O . TYR B 1 63 ? -25.719 -35.344 -5.91 1 97.5 63 TYR B O 1
ATOM 5874 N N . LEU B 1 64 ? -24.188 -36.875 -5.059 1 97.88 64 LEU B N 1
ATOM 5875 C CA . LEU B 1 64 ? -23.969 -37.469 -6.375 1 97.88 64 LEU B CA 1
ATOM 5876 C C . LEU B 1 64 ? -25.203 -38.219 -6.836 1 97.88 64 LEU B C 1
ATOM 5878 O O . LEU B 1 64 ? -25.656 -39.156 -6.156 1 97.88 64 LEU B O 1
ATOM 5882 N N . GLN B 1 65 ? -25.797 -37.875 -7.953 1 95.81 65 GLN B N 1
ATOM 5883 C CA . GLN B 1 65 ? -26.969 -38.562 -8.492 1 95.81 65 GLN B CA 1
ATOM 5884 C C . GLN B 1 65 ? -26.594 -39.406 -9.695 1 95.81 65 GLN B C 1
ATOM 5886 O O . GLN B 1 65 ? -27.188 -40.469 -9.914 1 95.81 65 GLN B O 1
ATOM 5891 N N . THR B 1 66 ? -25.719 -38.875 -10.516 1 95.31 66 THR B N 1
ATOM 5892 C CA . THR B 1 66 ? -25.188 -39.562 -11.688 1 95.31 66 THR B CA 1
ATOM 5893 C C . THR B 1 66 ? -23.656 -39.5 -11.711 1 95.31 66 THR B C 1
ATOM 5895 O O . THR B 1 66 ? -23.062 -38.812 -10.883 1 95.31 66 THR B O 1
ATOM 5898 N N . ASP B 1 67 ? -23.109 -40.281 -12.602 1 97.94 67 ASP B N 1
ATOM 5899 C CA . ASP B 1 67 ? -21.656 -40.219 -12.75 1 97.94 67 ASP B CA 1
ATOM 5900 C C . ASP B 1 67 ? -21.219 -38.906 -13.367 1 97.94 67 ASP B C 1
ATOM 5902 O O . ASP B 1 67 ? -20.969 -38.812 -14.57 1 97.94 67 ASP B O 1
ATOM 5906 N N . LEU B 1 68 ? -21.109 -37.906 -12.523 1 98.31 68 LEU B N 1
ATOM 5907 C CA . LEU B 1 68 ? -20.797 -36.562 -12.945 1 98.31 68 LEU B CA 1
ATOM 5908 C C . LEU B 1 68 ? -19.453 -36.531 -13.68 1 98.31 68 LEU B C 1
ATOM 5910 O O . LEU B 1 68 ? -19.328 -35.844 -14.703 1 98.31 68 LEU B O 1
ATOM 5914 N N . LEU B 1 69 ? -18.422 -37.219 -13.148 1 98.5 69 LEU B N 1
ATOM 5915 C CA . LEU B 1 69 ? -17.094 -37.219 -13.75 1 98.5 69 LEU B CA 1
ATOM 5916 C C . LEU B 1 69 ? -17.141 -37.719 -15.18 1 98.5 69 LEU B C 1
ATOM 5918 O O . LEU B 1 69 ? -16.562 -37.125 -16.094 1 98.5 69 LEU B O 1
ATOM 5922 N N . GLN B 1 70 ? -17.828 -38.812 -15.367 1 98.31 70 GLN B N 1
ATOM 5923 C CA . GLN B 1 70 ? -17.969 -39.375 -16.703 1 98.31 70 GLN B CA 1
ATOM 5924 C C . GLN B 1 70 ? -18.656 -38.406 -17.656 1 98.31 70 GLN B C 1
ATOM 5926 O O . GLN B 1 70 ? -18.188 -38.219 -18.781 1 98.31 70 GLN B O 1
ATOM 5931 N N . GLU B 1 71 ? -19.781 -37.906 -17.188 1 98.5 71 GLU B N 1
ATOM 5932 C CA . GLU B 1 71 ? -20.547 -37 -18.047 1 98.5 71 GLU B CA 1
ATOM 5933 C C . GLU B 1 71 ? -19.719 -35.781 -18.438 1 98.5 71 GLU B C 1
ATOM 5935 O O . GLU B 1 71 ? -19.672 -35.406 -19.625 1 98.5 71 GLU B O 1
ATOM 5940 N N . ALA B 1 72 ? -19.125 -35.094 -17.5 1 98.5 72 ALA B N 1
ATOM 5941 C CA . ALA B 1 72 ? -18.344 -33.906 -17.75 1 98.5 72 ALA B CA 1
ATOM 5942 C C . ALA B 1 72 ? -17.172 -34.188 -18.688 1 98.5 72 ALA B C 1
ATOM 5944 O O . ALA B 1 72 ? -16.922 -33.406 -19.609 1 98.5 72 ALA B O 1
ATOM 5945 N N . LEU B 1 73 ? -16.5 -35.281 -18.406 1 98.5 73 LEU B N 1
ATOM 5946 C CA . LEU B 1 73 ? -15.352 -35.688 -19.203 1 98.5 73 LEU B CA 1
ATOM 5947 C C . LEU B 1 73 ? -15.75 -35.938 -20.641 1 98.5 73 LEU B C 1
ATOM 5949 O O . LEU B 1 73 ? -15.117 -35.438 -21.578 1 98.5 73 LEU B O 1
ATOM 5953 N N . LEU B 1 74 ? -16.734 -36.75 -20.891 1 98.38 74 LEU B N 1
ATOM 5954 C CA . LEU B 1 74 ? -17.172 -37.094 -22.234 1 98.38 74 LEU B CA 1
ATOM 5955 C C . LEU B 1 74 ? -17.625 -35.875 -23.016 1 98.38 74 LEU B C 1
ATOM 5957 O O . LEU B 1 74 ? -17.266 -35.719 -24.188 1 98.38 74 LEU B O 1
ATOM 5961 N N . LYS B 1 75 ? -18.359 -35.031 -22.391 1 98.69 75 LYS B N 1
ATOM 5962 C CA . LYS B 1 75 ? -18.859 -33.844 -23.078 1 98.69 75 LYS B CA 1
ATOM 5963 C C . LYS B 1 75 ? -17.734 -32.844 -23.328 1 98.69 75 LYS B C 1
ATOM 5965 O O . LYS B 1 75 ? -17.734 -32.188 -24.359 1 98.69 75 LYS B O 1
ATOM 5970 N N . ALA B 1 76 ? -16.812 -32.75 -22.438 1 98.75 76 ALA B N 1
ATOM 5971 C CA . ALA B 1 76 ? -15.633 -31.906 -22.672 1 98.75 76 ALA B CA 1
ATOM 5972 C C . ALA B 1 76 ? -14.828 -32.406 -23.859 1 98.75 76 ALA B C 1
ATOM 5974 O O . ALA B 1 76 ? -14.453 -31.625 -24.734 1 98.75 76 ALA B O 1
ATOM 5975 N N . HIS B 1 77 ? -14.609 -33.75 -23.938 1 98.69 77 HIS B N 1
ATOM 5976 C CA . HIS B 1 77 ? -13.883 -34.375 -25.047 1 98.69 77 HIS B CA 1
ATOM 5977 C C . HIS B 1 77 ? -14.609 -34.156 -26.375 1 98.69 77 HIS B C 1
ATOM 5979 O O . HIS B 1 77 ? -13.977 -33.938 -27.406 1 98.69 77 HIS B O 1
ATOM 5985 N N . ALA B 1 78 ? -15.883 -34.25 -26.266 1 98.62 78 ALA B N 1
ATOM 5986 C CA . ALA B 1 78 ? -16.688 -34.062 -27.469 1 98.62 78 ALA B CA 1
ATOM 5987 C C . ALA B 1 78 ? -16.516 -32.656 -28.047 1 98.62 78 ALA B C 1
ATOM 5989 O O . ALA B 1 78 ? -16.641 -32.469 -29.25 1 98.62 78 ALA B O 1
ATOM 5990 N N . LEU B 1 79 ? -16.156 -31.734 -27.219 1 98.38 79 LEU B N 1
ATOM 5991 C CA . LEU B 1 79 ? -15.945 -30.359 -27.641 1 98.38 79 LEU B CA 1
ATOM 5992 C C . LEU B 1 79 ? -14.469 -30.078 -27.906 1 98.38 79 LEU B C 1
ATOM 5994 O O . LEU B 1 79 ? -14.07 -28.938 -28.109 1 98.38 79 LEU B O 1
ATOM 5998 N N . GLY B 1 80 ? -13.656 -31.141 -27.797 1 97.81 80 GLY B N 1
ATOM 5999 C CA . GLY B 1 80 ? -12.234 -31.016 -28.094 1 97.81 80 GLY B CA 1
ATOM 6000 C C . GLY B 1 80 ? -11.422 -30.516 -26.906 1 97.81 80 GLY B C 1
ATOM 6001 O O . GLY B 1 80 ? -10.258 -30.156 -27.062 1 97.81 80 GLY B O 1
ATOM 6002 N N . MET B 1 81 ? -11.969 -30.469 -25.734 1 98.56 81 MET B N 1
ATOM 6003 C CA . MET B 1 81 ? -11.258 -30 -24.547 1 98.56 81 MET B CA 1
ATOM 6004 C C . MET B 1 81 ? -10.539 -31.172 -23.859 1 98.56 81 MET B C 1
ATOM 6006 O O . MET B 1 81 ? -10.961 -32.312 -23.984 1 98.56 81 MET B O 1
ATOM 6010 N N . LYS B 1 82 ? -9.445 -30.828 -23.234 1 98.56 82 LYS B N 1
ATOM 6011 C CA . LYS B 1 82 ? -8.797 -31.781 -22.328 1 98.56 82 LYS B CA 1
ATOM 6012 C C . LYS B 1 82 ? -9.406 -31.703 -20.938 1 98.56 82 LYS B C 1
ATOM 6014 O O . LYS B 1 82 ? -10.055 -30.719 -20.594 1 98.56 82 LYS B O 1
ATOM 6019 N N . PHE B 1 83 ? -9.281 -32.781 -20.219 1 98.75 83 PHE B N 1
ATOM 6020 C CA . PHE B 1 83 ? -9.859 -32.875 -18.875 1 98.75 83 PHE B CA 1
ATOM 6021 C C . PHE B 1 83 ? -8.797 -33.25 -17.859 1 98.75 83 PHE B C 1
ATOM 6023 O O . PHE B 1 83 ? -8.141 -34.281 -17.984 1 98.75 83 PHE B O 1
ATOM 6030 N N . ILE B 1 84 ? -8.617 -32.406 -16.844 1 98.81 84 ILE B N 1
ATOM 6031 C CA . ILE B 1 84 ? -7.715 -32.719 -15.734 1 98.81 84 ILE B CA 1
ATOM 6032 C C . ILE B 1 84 ? -8.523 -33.062 -14.484 1 98.81 84 ILE B C 1
ATOM 6034 O O . ILE B 1 84 ? -9.344 -32.25 -14.023 1 98.81 84 ILE B O 1
ATOM 6038 N N . ALA B 1 85 ? -8.305 -34.25 -13.953 1 98.81 85 ALA B N 1
ATOM 6039 C CA . ALA B 1 85 ? -8.977 -34.688 -12.742 1 98.81 85 ALA B CA 1
ATOM 6040 C C . ALA B 1 85 ? -8.266 -34.188 -11.492 1 98.81 85 ALA B C 1
ATOM 6042 O O . ALA B 1 85 ? -7.062 -34.406 -11.32 1 98.81 85 ALA B O 1
ATOM 6043 N N . ARG B 1 86 ? -9.016 -33.5 -10.672 1 98.69 86 ARG B N 1
ATOM 6044 C CA . ARG B 1 86 ? -8.469 -32.906 -9.453 1 98.69 86 ARG B CA 1
ATOM 6045 C C . ARG B 1 86 ? -8.625 -33.844 -8.273 1 98.69 86 ARG B C 1
ATOM 6047 O O . ARG B 1 86 ? -9.719 -34.375 -8.039 1 98.69 86 ARG B O 1
ATOM 6054 N N . PHE B 1 87 ? -7.543 -34.094 -7.547 1 98.38 87 PHE B N 1
ATOM 6055 C CA . PHE B 1 87 ? -7.531 -34.875 -6.305 1 98.38 87 PHE B CA 1
ATOM 6056 C C . PHE B 1 87 ? -7.02 -34 -5.148 1 98.38 87 PHE B C 1
ATOM 6058 O O . PHE B 1 87 ? -6.191 -33.125 -5.348 1 98.38 87 PHE B O 1
ATOM 6065 N N . ASP B 1 88 ? -7.527 -34.219 -3.979 1 97.56 88 ASP B N 1
ATOM 6066 C CA . ASP B 1 88 ? -7 -33.656 -2.729 1 97.56 88 ASP B CA 1
ATOM 6067 C C . ASP B 1 88 ? -6.98 -34.75 -1.637 1 97.56 88 ASP B C 1
ATOM 6069 O O . ASP B 1 88 ? -8.031 -35.125 -1.125 1 97.56 88 ASP B O 1
ATOM 6073 N N . PHE B 1 89 ? -5.812 -35.219 -1.318 1 97.56 89 PHE B N 1
ATOM 6074 C CA . PHE B 1 89 ? -5.695 -36.312 -0.362 1 97.56 89 PHE B CA 1
ATOM 6075 C C . PHE B 1 89 ? -5.254 -35.781 1.001 1 97.56 89 PHE B C 1
ATOM 6077 O O . PHE B 1 89 ? -4.949 -36.562 1.9 1 97.56 89 PHE B O 1
ATOM 6084 N N . SER B 1 90 ? -5.191 -34.438 1.161 1 96.44 90 SER B N 1
ATOM 6085 C CA . SER B 1 90 ? -4.691 -33.844 2.391 1 96.44 90 SER B CA 1
ATOM 6086 C C . SER B 1 90 ? -5.668 -34.031 3.545 1 96.44 90 SER B C 1
ATOM 6088 O O . SER B 1 90 ? -5.297 -33.875 4.711 1 96.44 90 SER B O 1
ATOM 6090 N N . LYS B 1 91 ? -6.898 -34.312 3.24 1 97.19 91 LYS B N 1
ATOM 6091 C CA . LYS B 1 91 ? -7.961 -34.531 4.219 1 97.19 91 LYS B CA 1
ATOM 6092 C C . LYS B 1 91 ? -8.906 -35.656 3.762 1 97.19 91 LYS B C 1
ATOM 6094 O O . LYS B 1 91 ? -8.898 -36.031 2.59 1 97.19 91 LYS B O 1
ATOM 6099 N N . ALA B 1 92 ? -9.617 -36.156 4.672 1 97.56 92 ALA B N 1
ATOM 6100 C CA . ALA B 1 92 ? -10.617 -37.188 4.367 1 97.56 92 ALA B CA 1
ATOM 6101 C C . ALA B 1 92 ? -11.789 -37.125 5.348 1 97.56 92 ALA B C 1
ATOM 6103 O O . ALA B 1 92 ? -11.664 -36.531 6.426 1 97.56 92 ALA B O 1
ATOM 6104 N N . HIS B 1 93 ? -12.867 -37.688 4.938 1 97.38 93 HIS B N 1
ATOM 6105 C CA . HIS B 1 93 ? -14.078 -37.719 5.762 1 97.38 93 HIS B CA 1
ATOM 6106 C C . HIS B 1 93 ? -13.82 -38.406 7.09 1 97.38 93 HIS B C 1
ATOM 6108 O O . HIS B 1 93 ? -13.078 -39.375 7.152 1 97.38 93 HIS B O 1
ATOM 6114 N N . GLU B 1 94 ? -14.469 -37.969 8.133 1 97.44 94 GLU B N 1
ATOM 6115 C CA . GLU B 1 94 ? -14.227 -38.469 9.492 1 97.44 94 GLU B CA 1
ATOM 6116 C C . GLU B 1 94 ? -14.562 -39.938 9.625 1 97.44 94 GLU B C 1
ATOM 6118 O O . GLU B 1 94 ? -14.023 -40.625 10.492 1 97.44 94 GLU B O 1
ATOM 6123 N N . SER B 1 95 ? -15.43 -40.438 8.781 1 97.38 95 SER B N 1
ATOM 6124 C CA . SER B 1 95 ? -15.742 -41.875 8.836 1 97.38 95 SER B CA 1
ATOM 6125 C C . SER B 1 95 ? -14.516 -42.719 8.562 1 97.38 95 SER B C 1
ATOM 6127 O O . SER B 1 95 ? -14.391 -43.812 9.086 1 97.38 95 SER B O 1
ATOM 6129 N N . LEU B 1 96 ? -13.609 -42.281 7.73 1 97.94 96 LEU B N 1
ATOM 6130 C CA . LEU B 1 96 ? -12.375 -43 7.469 1 97.94 96 LEU B CA 1
ATOM 6131 C C . LEU B 1 96 ? -11.453 -42.938 8.688 1 97.94 96 LEU B C 1
ATOM 6133 O O . LEU B 1 96 ? -10.719 -43.906 8.938 1 97.94 96 LEU B O 1
ATOM 6137 N N . PHE B 1 97 ? -11.461 -41.844 9.359 1 97.62 97 PHE B N 1
ATOM 6138 C CA . PHE B 1 97 ? -10.688 -41.719 10.594 1 97.62 97 PHE B CA 1
ATOM 6139 C C . PHE B 1 97 ? -11.164 -42.75 11.617 1 97.62 97 PHE B C 1
ATOM 6141 O O . PHE B 1 97 ? -10.359 -43.375 12.312 1 97.62 97 PHE B O 1
ATOM 6148 N N . GLU B 1 98 ? -12.477 -42.906 11.734 1 97.38 98 GLU B N 1
ATOM 6149 C CA . GLU B 1 98 ? -13.047 -43.844 12.672 1 97.38 98 GLU B CA 1
ATOM 6150 C C . GLU B 1 98 ? -12.609 -45.281 12.344 1 97.38 98 GLU B C 1
ATOM 6152 O O . GLU B 1 98 ? -12.312 -46.062 13.242 1 97.38 98 GLU B O 1
ATOM 6157 N N . ALA B 1 99 ? -12.508 -45.562 11.102 1 97.56 99 ALA B N 1
ATOM 6158 C CA . ALA B 1 99 ? -12.18 -46.906 10.648 1 97.56 99 ALA B CA 1
ATOM 6159 C C . ALA B 1 99 ? -10.672 -47.125 10.68 1 97.56 99 ALA B C 1
ATOM 6161 O O . ALA B 1 99 ? -10.219 -48.25 10.984 1 97.56 99 ALA B O 1
ATOM 6162 N N . HIS B 1 100 ? -9.914 -46.125 10.305 1 97.81 100 HIS B N 1
ATOM 6163 C CA . HIS B 1 100 ? -8.469 -46.219 10.172 1 97.81 100 HIS B CA 1
ATOM 6164 C C . HIS B 1 100 ? -7.758 -45.031 10.766 1 97.81 100 HIS B C 1
ATOM 6166 O O . HIS B 1 100 ? -7.117 -44.25 10.047 1 97.81 100 HIS B O 1
ATOM 6172 N N . PRO B 1 101 ? -7.73 -44.906 12.039 1 97.69 101 PRO B N 1
ATOM 6173 C CA . PRO B 1 101 ? -7.129 -43.719 12.672 1 97.69 101 PRO B CA 1
ATOM 6174 C C . PRO B 1 101 ? -5.641 -43.594 12.375 1 97.69 101 PRO B C 1
ATOM 6176 O O . PRO B 1 101 ? -5.098 -42.469 12.398 1 97.69 101 PRO B O 1
ATOM 6179 N N . GLU B 1 102 ? -4.926 -44.656 11.969 1 97.19 102 GLU B N 1
ATOM 6180 C CA . GLU B 1 102 ? -3.484 -44.656 11.727 1 97.19 102 GLU B CA 1
ATOM 6181 C C . GLU B 1 102 ? -3.135 -43.938 10.43 1 97.19 102 GLU B C 1
ATOM 6183 O O . GLU B 1 102 ? -1.967 -43.625 10.172 1 97.19 102 GLU B O 1
ATOM 6188 N N . TRP B 1 103 ? -4.164 -43.562 9.617 1 97.94 103 TRP B N 1
ATOM 6189 C CA . TRP B 1 103 ? -3.971 -42.906 8.336 1 97.94 103 TRP B CA 1
ATOM 6190 C C . TRP B 1 103 ? -3.818 -41.375 8.531 1 97.94 103 TRP B C 1
ATOM 6192 O O . TRP B 1 103 ? -3.504 -40.656 7.586 1 97.94 103 TRP B O 1
ATOM 6202 N N . PHE B 1 104 ? -3.943 -40.938 9.812 1 98.25 104 PHE B N 1
ATOM 6203 C CA . PHE B 1 104 ? -4.285 -39.531 9.938 1 98.25 104 PHE B CA 1
ATOM 6204 C C . PHE B 1 104 ? -3.248 -38.781 10.773 1 98.25 104 PHE B C 1
ATOM 6206 O O . PHE B 1 104 ? -2.535 -39.406 11.57 1 98.25 104 PHE B O 1
ATOM 6213 N N . TYR B 1 105 ? -3.215 -37.5 10.516 1 98.12 105 TYR B N 1
ATOM 6214 C CA . TYR B 1 105 ? -2.408 -36.469 11.195 1 98.12 105 TYR B CA 1
ATOM 6215 C C . TYR B 1 105 ? -2.717 -36.438 12.688 1 98.12 105 TYR B C 1
ATOM 6217 O O . TYR B 1 105 ? -3.879 -36.562 13.086 1 98.12 105 TYR B O 1
ATOM 6225 N N . ARG B 1 106 ? -1.645 -36.406 13.477 1 97.38 106 ARG B N 1
ATOM 6226 C CA . ARG B 1 106 ? -1.775 -36.219 14.914 1 97.38 106 ARG B CA 1
ATOM 6227 C C . ARG B 1 106 ? -0.959 -35 15.375 1 97.38 106 ARG B C 1
ATOM 6229 O O . ARG B 1 106 ? 0.21 -34.875 15.008 1 97.38 106 ARG B O 1
ATOM 6236 N N . ASP B 1 107 ? -1.626 -34.156 16.156 1 96.12 107 ASP B N 1
ATOM 6237 C CA . ASP B 1 107 ? -0.862 -33.031 16.734 1 96.12 107 ASP B CA 1
ATOM 6238 C C . ASP B 1 107 ? 0.034 -33.531 17.875 1 96.12 107 ASP B C 1
ATOM 6240 O O . ASP B 1 107 ? 0.147 -34.719 18.109 1 96.12 107 ASP B O 1
ATOM 6244 N N . ARG B 1 108 ? 0.742 -32.625 18.531 1 94.31 108 ARG B N 1
ATOM 6245 C CA . ARG B 1 108 ? 1.74 -33 19.547 1 94.31 108 ARG B CA 1
ATOM 6246 C C . ARG B 1 108 ? 1.103 -33.75 20.703 1 94.31 108 ARG B C 1
ATOM 6248 O O . ARG B 1 108 ? 1.764 -34.531 21.375 1 94.31 108 ARG B O 1
ATOM 6255 N N . ASN B 1 109 ? -0.202 -33.5 20.969 1 95.38 109 ASN B N 1
ATOM 6256 C CA . ASN B 1 109 ? -0.918 -34.156 22.062 1 95.38 109 ASN B CA 1
ATOM 6257 C C . ASN B 1 109 ? -1.57 -35.469 21.625 1 95.38 109 ASN B C 1
ATOM 6259 O O . ASN B 1 109 ? -2.322 -36.062 22.391 1 95.38 109 ASN B O 1
ATOM 6263 N N . GLY B 1 110 ? -1.344 -35.812 20.359 1 95.94 110 GLY B N 1
ATOM 6264 C CA . GLY B 1 110 ? -1.87 -37.094 19.859 1 95.94 110 GLY B CA 1
ATOM 6265 C C . GLY B 1 110 ? -3.289 -36.969 19.328 1 95.94 110 GLY B C 1
ATOM 6266 O O . GLY B 1 110 ? -3.928 -37.969 19.031 1 95.94 110 GLY B O 1
ATOM 6267 N N . GLN B 1 111 ? -3.736 -35.781 19.266 1 96.88 111 GLN B N 1
ATOM 6268 C CA . GLN B 1 111 ? -5.105 -35.562 18.812 1 96.88 111 GLN B CA 1
ATOM 6269 C C . GLN B 1 111 ? -5.156 -35.344 17.312 1 96.88 111 GLN B C 1
ATOM 6271 O O . GLN B 1 111 ? -4.242 -34.781 16.719 1 96.88 111 GLN B O 1
ATOM 6276 N N . GLU B 1 112 ? -6.234 -35.875 16.625 1 97.44 112 GLU B N 1
ATOM 6277 C CA . GLU B 1 112 ? -6.441 -35.594 15.211 1 97.44 112 GLU B CA 1
ATOM 6278 C C . GLU B 1 112 ? -6.828 -34.156 14.977 1 97.44 112 GLU B C 1
ATOM 6280 O O . GLU B 1 112 ? -7.203 -33.438 15.906 1 97.44 112 GLU B O 1
ATOM 6285 N N . VAL B 1 113 ? -6.664 -33.625 13.82 1 97.19 113 VAL B N 1
ATOM 6286 C CA . VAL B 1 113 ? -7.152 -32.312 13.406 1 97.19 113 VAL B CA 1
ATOM 6287 C C . VAL B 1 113 ? -8.43 -32.5 12.578 1 97.19 113 VAL B C 1
ATOM 6289 O O . VAL B 1 113 ? -8.359 -32.781 11.383 1 97.19 113 VAL B O 1
ATOM 6292 N N . ASN B 1 114 ? -9.508 -32.344 13.211 1 97.12 114 ASN B N 1
ATOM 6293 C CA . ASN B 1 114 ? -10.828 -32.469 12.586 1 97.12 114 ASN B CA 1
ATOM 6294 C C . ASN B 1 114 ? -11.438 -31.094 12.328 1 97.12 114 ASN B C 1
ATOM 6296 O O . ASN B 1 114 ? -11.641 -30.312 13.258 1 97.12 114 ASN B O 1
ATOM 6300 N N . TYR B 1 115 ? -11.68 -30.797 11.094 1 95.56 115 TYR B N 1
ATOM 6301 C CA . TYR B 1 115 ? -12.305 -29.547 10.695 1 95.56 115 TYR B CA 1
ATOM 6302 C C . TYR B 1 115 ? -13.711 -29.766 10.156 1 95.56 115 TYR B C 1
ATOM 6304 O O . TYR B 1 115 ? -13.906 -29.922 8.953 1 95.56 115 TYR B O 1
ATOM 6312 N N . TYR B 1 116 ? -14.703 -29.781 11 1 92.75 116 TYR B N 1
ATOM 6313 C CA . TYR B 1 116 ? -16.125 -29.938 10.719 1 92.75 116 TYR B CA 1
ATOM 6314 C C . TYR B 1 116 ? -16.375 -31.234 9.953 1 92.75 116 TYR B C 1
ATOM 6316 O O . TYR B 1 116 ? -17.016 -31.219 8.898 1 92.75 116 TYR B O 1
ATOM 6324 N N . GLY B 1 117 ? -15.812 -32.312 10.391 1 95.81 117 GLY B N 1
ATOM 6325 C CA . GLY B 1 117 ? -16.078 -33.625 9.852 1 95.81 117 GLY B CA 1
ATOM 6326 C C . GLY B 1 117 ? -15.062 -34.062 8.82 1 95.81 117 GLY B C 1
ATOM 6327 O O . GLY B 1 117 ? -15.148 -35.188 8.281 1 95.81 117 GLY B O 1
ATOM 6328 N N . ILE B 1 118 ? -14.117 -33.219 8.484 1 97.12 118 ILE B N 1
ATOM 6329 C CA . ILE B 1 118 ? -13.039 -33.562 7.555 1 97.12 118 ILE B CA 1
ATOM 6330 C C . ILE B 1 118 ? -11.703 -33.531 8.289 1 97.12 118 ILE B C 1
ATOM 6332 O O . ILE B 1 118 ? -11.312 -32.531 8.859 1 97.12 118 ILE B O 1
ATOM 6336 N N . VAL B 1 119 ? -11.008 -34.656 8.258 1 97.75 119 VAL B N 1
ATOM 6337 C CA . VAL B 1 119 ? -9.852 -34.844 9.133 1 97.75 119 VAL B CA 1
ATOM 6338 C C . VAL B 1 119 ? -8.57 -34.812 8.312 1 97.75 119 VAL B C 1
ATOM 6340 O O . VAL B 1 119 ? -8.508 -35.375 7.219 1 97.75 119 VAL B O 1
ATOM 6343 N N . HIS B 1 120 ? -7.512 -34.188 8.859 1 97.88 120 HIS B N 1
ATOM 6344 C CA . HIS B 1 120 ? -6.211 -34.125 8.195 1 97.88 120 HIS B CA 1
ATOM 6345 C C . HIS B 1 120 ? -5.594 -35.5 8.055 1 97.88 120 HIS B C 1
ATOM 6347 O O . HIS B 1 120 ? -5.609 -36.312 9 1 97.88 120 HIS B O 1
ATOM 6353 N N . THR B 1 121 ? -5.051 -35.781 6.887 1 97.81 121 THR B N 1
ATOM 6354 C CA . THR B 1 121 ? -4.371 -37.031 6.699 1 97.81 121 THR B CA 1
ATOM 6355 C C . THR B 1 121 ? -2.859 -36.875 6.844 1 97.81 121 THR B C 1
ATOM 6357 O O . THR B 1 121 ? -2.35 -35.75 6.844 1 97.81 121 THR B O 1
ATOM 6360 N N . CYS B 1 122 ? -2.225 -37.969 7.047 1 97.75 122 CYS B N 1
ATOM 6361 C CA . CYS B 1 122 ? -0.773 -38 7.188 1 97.75 122 CYS B CA 1
ATOM 6362 C C . CYS B 1 122 ? -0.102 -38.375 5.871 1 97.75 122 CYS B C 1
ATOM 6364 O O . CYS B 1 122 ? -0.404 -39.406 5.281 1 97.75 122 CYS B O 1
ATOM 6366 N N . LEU B 1 123 ? 0.851 -37.531 5.391 1 97.62 123 LEU B N 1
ATOM 6367 C CA . LEU B 1 123 ? 1.556 -37.781 4.141 1 97.62 123 LEU B CA 1
ATOM 6368 C C . LEU B 1 123 ? 2.281 -39.125 4.188 1 97.62 123 LEU B C 1
ATOM 6370 O O . LEU B 1 123 ? 2.43 -39.812 3.162 1 97.62 123 LEU B O 1
ATOM 6374 N N . ASN B 1 124 ? 2.701 -39.531 5.371 1 97.81 124 ASN B N 1
ATOM 6375 C CA . ASN B 1 124 ? 3.5 -40.75 5.535 1 97.81 124 ASN B CA 1
ATOM 6376 C C . ASN B 1 124 ? 2.635 -41.938 5.922 1 97.81 124 ASN B C 1
ATOM 6378 O O . ASN B 1 124 ? 3.146 -43.062 6.117 1 97.81 124 ASN B O 1
ATOM 6382 N N . GLY B 1 125 ? 1.408 -41.719 6.074 1 97.19 125 GLY B N 1
ATOM 6383 C CA . GLY B 1 125 ? 0.481 -42.781 6.395 1 97.19 125 GLY B CA 1
ATOM 6384 C C . GLY B 1 125 ? 0.006 -43.562 5.172 1 97.19 125 GLY B C 1
ATOM 6385 O O . GLY B 1 125 ? 0.222 -43.125 4.039 1 97.19 125 GLY B O 1
ATOM 6386 N N . GLU B 1 126 ? -0.661 -44.656 5.445 1 97.69 126 GLU B N 1
ATOM 6387 C CA . GLU B 1 126 ? -1.1 -45.562 4.387 1 97.69 126 GLU B CA 1
ATOM 6388 C C . GLU B 1 126 ? -2.068 -44.875 3.436 1 97.69 126 GLU B C 1
ATOM 6390 O O . GLU B 1 126 ? -2.064 -45.125 2.232 1 97.69 126 GLU B O 1
ATOM 6395 N N . TYR B 1 127 ? -2.873 -44 3.945 1 97.94 127 TYR B N 1
ATOM 6396 C CA . TYR B 1 127 ? -3.854 -43.312 3.105 1 97.94 127 TYR B CA 1
ATOM 6397 C C . TYR B 1 127 ? -3.178 -42.625 1.939 1 97.94 127 TYR B C 1
ATOM 6399 O O . TYR B 1 127 ? -3.555 -42.812 0.782 1 97.94 127 TYR B O 1
ATOM 6407 N N . GLN B 1 128 ? -2.199 -41.781 2.195 1 97.5 128 GLN B N 1
ATOM 6408 C CA . GLN B 1 128 ? -1.553 -41.031 1.123 1 97.5 128 GLN B CA 1
ATOM 6409 C C . GLN B 1 128 ? -0.506 -41.906 0.411 1 97.5 128 GLN B C 1
ATOM 6411 O O . GLN B 1 128 ? -0.306 -41.75 -0.798 1 97.5 128 GLN B O 1
ATOM 6416 N N . GLN B 1 129 ? 0.093 -42.844 1.092 1 96.81 129 GLN B N 1
ATOM 6417 C CA . GLN B 1 129 ? 1.188 -43.625 0.524 1 96.81 129 GLN B CA 1
ATOM 6418 C C . GLN B 1 129 ? 0.66 -44.719 -0.373 1 96.81 129 GLN B C 1
ATOM 6420 O O . GLN B 1 129 ? 1.339 -45.156 -1.312 1 96.81 129 GLN B O 1
ATOM 6425 N N . GLU B 1 130 ? -0.516 -45.219 -0.123 1 97.44 130 GLU B N 1
ATOM 6426 C CA . GLU B 1 130 ? -1.016 -46.375 -0.847 1 97.44 130 GLU B CA 1
ATOM 6427 C C . GLU B 1 130 ? -2.436 -46.156 -1.355 1 97.44 130 GLU B C 1
ATOM 6429 O O . GLU B 1 130 ? -2.703 -46.281 -2.549 1 97.44 130 GLU B O 1
ATOM 6434 N N . LYS B 1 131 ? -3.326 -45.75 -0.437 1 97.94 131 LYS B N 1
ATOM 6435 C CA . LYS B 1 131 ? -4.738 -45.656 -0.794 1 97.94 131 LYS B CA 1
ATOM 6436 C C . LYS B 1 131 ? -4.961 -44.562 -1.823 1 97.94 131 LYS B C 1
ATOM 6438 O O . LYS B 1 131 ? -5.828 -44.656 -2.689 1 97.94 131 LYS B O 1
ATOM 6443 N N . SER B 1 132 ? -4.234 -43.469 -1.699 1 97.69 132 SER B N 1
ATOM 6444 C CA . SER B 1 132 ? -4.332 -42.406 -2.693 1 97.69 132 SER B CA 1
ATOM 6445 C C . SER B 1 132 ? -3.982 -42.906 -4.086 1 97.69 132 SER B C 1
ATOM 6447 O O . SER B 1 132 ? -4.648 -42.562 -5.066 1 97.69 132 SER B O 1
ATOM 6449 N N . ILE B 1 133 ? -2.955 -43.719 -4.238 1 97.69 133 ILE B N 1
ATOM 6450 C CA . ILE B 1 133 ? -2.521 -44.281 -5.52 1 97.69 133 ILE B CA 1
ATOM 6451 C C . ILE B 1 133 ? -3.602 -45.219 -6.07 1 97.69 133 ILE B C 1
ATOM 6453 O O . ILE B 1 133 ? -3.863 -45.219 -7.277 1 97.69 133 ILE B O 1
ATOM 6457 N N . GLU B 1 134 ? -4.234 -45.969 -5.184 1 98.19 134 GLU B N 1
ATOM 6458 C CA . GLU B 1 134 ? -5.359 -46.781 -5.598 1 98.19 134 GLU B CA 1
ATOM 6459 C C . GLU B 1 134 ? -6.492 -45.938 -6.172 1 98.19 134 GLU B C 1
ATOM 6461 O O . GLU B 1 134 ? -7.094 -46.312 -7.184 1 98.19 134 GLU B O 1
ATOM 6466 N N . SER B 1 135 ? -6.797 -44.844 -5.496 1 98.38 135 SER B N 1
ATOM 6467 C CA . SER B 1 135 ? -7.84 -43.938 -5.957 1 98.38 135 SER B CA 1
ATOM 6468 C C . SER B 1 135 ? -7.5 -43.375 -7.328 1 98.38 135 SER B C 1
ATOM 6470 O O . SER B 1 135 ? -8.359 -43.281 -8.211 1 98.38 135 SER B O 1
ATOM 6472 N N . ILE B 1 136 ? -6.285 -42.938 -7.504 1 98.44 136 ILE B N 1
ATOM 6473 C CA . ILE B 1 136 ? -5.816 -42.375 -8.773 1 98.44 136 ILE B CA 1
ATOM 6474 C C . ILE B 1 136 ? -5.953 -43.438 -9.867 1 98.44 136 ILE B C 1
ATOM 6476 O O . ILE B 1 136 ? -6.465 -43.156 -10.953 1 98.44 136 ILE B O 1
ATOM 6480 N N . THR B 1 137 ? -5.516 -44.625 -9.555 1 98.25 137 THR B N 1
ATOM 6481 C CA . THR B 1 137 ? -5.555 -45.75 -10.5 1 98.25 137 THR B CA 1
ATOM 6482 C C . THR B 1 137 ? -6.992 -46.062 -10.906 1 98.25 137 THR B C 1
ATOM 6484 O O . THR B 1 137 ? -7.27 -46.312 -12.086 1 98.25 137 THR B O 1
ATOM 6487 N N . GLU B 1 138 ? -7.879 -46.062 -9.914 1 98.69 138 GLU B N 1
ATOM 6488 C CA . GLU B 1 138 ? -9.281 -46.281 -10.227 1 98.69 138 GLU B CA 1
ATOM 6489 C C . GLU B 1 138 ? -9.797 -45.281 -11.258 1 98.69 138 GLU B C 1
ATOM 6491 O O . GLU B 1 138 ? -10.453 -45.688 -12.234 1 98.69 138 GLU B O 1
ATOM 6496 N N . VAL B 1 139 ? -9.523 -44.062 -11.047 1 98.75 139 VAL B N 1
ATOM 6497 C CA . VAL B 1 139 ? -9.984 -43 -11.953 1 98.75 139 VAL B CA 1
ATOM 6498 C C . VAL B 1 139 ? -9.352 -43.188 -13.328 1 98.75 139 VAL B C 1
ATOM 6500 O O . VAL B 1 139 ? -10.039 -43.125 -14.352 1 98.75 139 VAL B O 1
ATOM 6503 N N . LEU B 1 140 ? -8.062 -43.5 -13.367 1 98.5 140 LEU B N 1
ATOM 6504 C CA . LEU B 1 140 ? -7.348 -43.594 -14.641 1 98.5 140 LEU B CA 1
ATOM 6505 C C . LEU B 1 140 ? -7.789 -44.844 -15.406 1 98.5 140 LEU B C 1
ATOM 6507 O O . LEU B 1 140 ? -7.766 -44.844 -16.641 1 98.5 140 LEU B O 1
ATOM 6511 N N . GLU B 1 141 ? -8.188 -45.875 -14.734 1 98.19 141 GLU B N 1
ATOM 6512 C CA . GLU B 1 141 ? -8.648 -47.094 -15.375 1 98.19 141 GLU B CA 1
ATOM 6513 C C . GLU B 1 141 ? -10.062 -46.906 -15.922 1 98.19 141 GLU B C 1
ATOM 6515 O O . GLU B 1 141 ? -10.391 -47.438 -17 1 98.19 141 GLU B O 1
ATOM 6520 N N . LYS B 1 142 ? -10.852 -46.188 -15.18 1 97.94 142 LYS B N 1
ATOM 6521 C CA . LYS B 1 142 ? -12.273 -46.125 -15.516 1 97.94 142 LYS B CA 1
ATOM 6522 C C . LYS B 1 142 ? -12.547 -44.969 -16.469 1 97.94 142 LYS B C 1
ATOM 6524 O O . LYS B 1 142 ? -13.5 -45 -17.234 1 97.94 142 LYS B O 1
ATOM 6529 N N . TYR B 1 143 ? -11.797 -43.875 -16.375 1 98.31 143 TYR B N 1
ATOM 6530 C CA . TYR B 1 143 ? -12.062 -42.625 -17.109 1 98.31 143 TYR B CA 1
ATOM 6531 C C . TYR B 1 143 ? -10.836 -42.188 -17.906 1 98.31 143 TYR B C 1
ATOM 6533 O O . TYR B 1 143 ? -9.719 -42.219 -17.391 1 98.31 143 TYR B O 1
ATOM 6541 N N . PRO B 1 144 ? -11 -41.812 -19.172 1 97.75 144 PRO B N 1
ATOM 6542 C CA . PRO B 1 144 ? -9.867 -41.375 -19.984 1 97.75 144 PRO B CA 1
ATOM 6543 C C . PRO B 1 144 ? -9.469 -39.906 -19.703 1 97.75 144 PRO B C 1
ATOM 6545 O O . PRO B 1 144 ? -9.508 -39.094 -20.609 1 97.75 144 PRO B O 1
ATOM 6548 N N . VAL B 1 145 ? -9.062 -39.625 -18.516 1 98.19 145 VAL B N 1
ATOM 6549 C CA . VAL B 1 145 ? -8.656 -38.25 -18.172 1 98.19 145 VAL B CA 1
ATOM 6550 C C . VAL B 1 145 ? -7.332 -37.906 -18.859 1 98.19 145 VAL B C 1
ATOM 6552 O O . VAL B 1 145 ? -6.547 -38.812 -19.172 1 98.19 145 VAL B O 1
ATOM 6555 N N . ASP B 1 146 ? -7.066 -36.625 -19.125 1 98.69 146 ASP B N 1
ATOM 6556 C CA . ASP B 1 146 ? -5.875 -36.156 -19.844 1 98.69 146 ASP B CA 1
ATOM 6557 C C . ASP B 1 146 ? -4.797 -35.719 -18.859 1 98.69 146 ASP B C 1
ATOM 6559 O O . ASP B 1 146 ? -3.631 -35.562 -19.234 1 98.69 146 ASP B O 1
ATOM 6563 N N . GLY B 1 147 ? -5.121 -35.469 -17.672 1 98.69 147 GLY B N 1
ATOM 6564 C CA . GLY B 1 147 ? -4.199 -35.062 -16.625 1 98.69 147 GLY B CA 1
ATOM 6565 C C . GLY B 1 147 ? -4.762 -35.25 -15.234 1 98.69 147 GLY B C 1
ATOM 6566 O O . GLY B 1 147 ? -5.969 -35.406 -15.062 1 98.69 147 GLY B O 1
ATOM 6567 N N . ILE B 1 148 ? -3.896 -35.25 -14.25 1 98.75 148 ILE B N 1
ATOM 6568 C CA . ILE B 1 148 ? -4.27 -35.312 -12.836 1 98.75 148 ILE B CA 1
ATOM 6569 C C . ILE B 1 148 ? -3.607 -34.156 -12.094 1 98.75 148 ILE B C 1
ATOM 6571 O O . ILE B 1 148 ? -2.48 -33.75 -12.414 1 98.75 148 ILE B O 1
ATOM 6575 N N . PHE B 1 149 ? -4.34 -33.531 -11.195 1 98.38 149 PHE B N 1
ATOM 6576 C CA . PHE B 1 149 ? -3.873 -32.438 -10.352 1 98.38 149 PHE B CA 1
ATOM 6577 C C . PHE B 1 149 ? -4.062 -32.781 -8.875 1 98.38 149 PHE B C 1
ATOM 6579 O O . PHE B 1 149 ? -5.141 -33.219 -8.469 1 98.38 149 PHE B O 1
ATOM 6586 N N . PHE B 1 150 ? -3.053 -32.656 -8.062 1 96.94 150 PHE B N 1
ATOM 6587 C CA . PHE B 1 150 ? -3.127 -32.844 -6.617 1 96.94 150 PHE B CA 1
ATOM 6588 C C . PHE B 1 150 ? -3.152 -31.5 -5.891 1 96.94 150 PHE B C 1
ATOM 6590 O O . PHE B 1 150 ? -2.115 -30.844 -5.738 1 96.94 150 PHE B O 1
ATOM 6597 N N . ASN B 1 151 ? -4.336 -31.188 -5.398 1 93 151 ASN B N 1
ATOM 6598 C CA . ASN B 1 151 ? -4.492 -29.953 -4.613 1 93 151 ASN B CA 1
ATOM 6599 C C . ASN B 1 151 ? -3.945 -30.125 -3.199 1 93 151 ASN B C 1
ATOM 6601 O O . ASN B 1 151 ? -4.016 -31.219 -2.631 1 93 151 ASN B O 1
ATOM 6605 N N . MET B 1 152 ? -3.408 -29.203 -2.49 1 90.5 152 MET B N 1
ATOM 6606 C CA . MET B 1 152 ? -2.863 -29.188 -1.136 1 90.5 152 MET B CA 1
ATOM 6607 C C . MET B 1 152 ? -1.886 -30.344 -0.928 1 90.5 152 MET B C 1
ATOM 6609 O O . MET B 1 152 ? -1.982 -31.062 0.059 1 90.5 152 MET B O 1
ATOM 6613 N N . PHE B 1 153 ? -1.09 -30.594 -1.896 1 89.31 153 PHE B N 1
ATOM 6614 C CA . PHE B 1 153 ? -0.061 -31.625 -1.786 1 89.31 153 PHE B CA 1
ATOM 6615 C C . PHE B 1 153 ? 0.988 -31.219 -0.753 1 89.31 153 PHE B C 1
ATOM 6617 O O . PHE B 1 153 ? 1.331 -30.047 -0.625 1 89.31 153 PHE B O 1
ATOM 6624 N N . GLY B 1 154 ? 1.484 -32.188 0.014 1 90.75 154 GLY B N 1
ATOM 6625 C CA . GLY B 1 154 ? 2.553 -31.938 0.97 1 90.75 154 GLY B CA 1
ATOM 6626 C C . GLY B 1 154 ? 2.059 -31.797 2.396 1 90.75 154 GLY B C 1
ATOM 6627 O O . GLY B 1 154 ? 1.03 -32.375 2.762 1 90.75 154 GLY B O 1
ATOM 6628 N N . TYR B 1 155 ? 2.877 -31.156 3.201 1 93.12 155 TYR B N 1
ATOM 6629 C CA . TYR B 1 155 ? 2.619 -31.047 4.633 1 93.12 155 TYR B CA 1
ATOM 6630 C C . TYR B 1 155 ? 1.756 -29.828 4.941 1 93.12 155 TYR B C 1
ATOM 6632 O O . TYR B 1 155 ? 2.064 -28.719 4.512 1 93.12 155 TYR B O 1
ATOM 6640 N N . GLN B 1 156 ? 0.667 -30.062 5.594 1 89.94 156 GLN B N 1
ATOM 6641 C CA . GLN B 1 156 ? -0.239 -29.016 6.02 1 89.94 156 GLN B CA 1
ATOM 6642 C C . GLN B 1 156 ? -0.25 -28.875 7.543 1 89.94 156 GLN B C 1
ATOM 6644 O O . GLN B 1 156 ? -0.651 -29.797 8.25 1 89.94 156 GLN B O 1
ATOM 6649 N N . HIS B 1 157 ? 0.082 -27.688 8.062 1 92.94 157 HIS B N 1
ATOM 6650 C CA . HIS B 1 157 ? 0.227 -27.516 9.5 1 92.94 157 HIS B CA 1
ATOM 6651 C C . HIS B 1 157 ? -0.896 -26.656 10.07 1 92.94 157 HIS B C 1
ATOM 6653 O O . HIS B 1 157 ? -0.873 -26.297 11.25 1 92.94 157 HIS B O 1
ATOM 6659 N N . TRP B 1 158 ? -1.869 -26.281 9.156 1 93.31 158 TRP B N 1
ATOM 6660 C CA . TRP B 1 158 ? -2.941 -25.375 9.562 1 93.31 158 TRP B CA 1
ATOM 6661 C C . TRP B 1 158 ? -4.289 -25.875 9.055 1 93.31 158 TRP B C 1
ATOM 6663 O O . TRP B 1 158 ? -4.355 -26.609 8.07 1 93.31 158 TRP B O 1
ATOM 6673 N N . ASP B 1 159 ? -5.293 -25.484 9.773 1 93.69 159 ASP B N 1
ATOM 6674 C CA . ASP B 1 159 ? -6.625 -25.703 9.227 1 93.69 159 ASP B CA 1
ATOM 6675 C C . ASP B 1 159 ? -7.125 -24.484 8.461 1 93.69 159 ASP B C 1
ATOM 6677 O O . ASP B 1 159 ? -6.379 -23.516 8.273 1 93.69 159 ASP B O 1
ATOM 6681 N N . TYR B 1 160 ? -8.289 -24.5 7.914 1 92.12 160 TYR B N 1
ATOM 6682 C CA . TYR B 1 160 ? -8.805 -23.453 7.031 1 92.12 160 TYR B CA 1
ATOM 6683 C C . TYR B 1 160 ? -9.094 -22.172 7.805 1 92.12 160 TYR B C 1
ATOM 6685 O O . TYR B 1 160 ? -9.234 -21.109 7.211 1 92.12 160 TYR B O 1
ATOM 6693 N N . SER B 1 161 ? -9.195 -22.203 9.148 1 91.06 161 SER B N 1
ATOM 6694 C CA . SER B 1 161 ? -9.43 -21.031 9.977 1 91.06 161 SER B CA 1
ATOM 6695 C C . SER B 1 161 ? -8.117 -20.391 10.414 1 91.06 161 SER B C 1
ATOM 6697 O O . SER B 1 161 ? -8.117 -19.406 11.156 1 91.06 161 SER B O 1
ATOM 6699 N N . GLY B 1 162 ? -7.039 -21.047 10.055 1 90.12 162 GLY B N 1
ATOM 6700 C CA . GLY B 1 162 ? -5.738 -20.453 10.336 1 90.12 162 GLY B CA 1
ATOM 6701 C C . GLY B 1 162 ? -5.121 -20.969 11.633 1 90.12 162 GLY B C 1
ATOM 6702 O O . GLY B 1 162 ? -4.066 -20.484 12.047 1 90.12 162 GLY B O 1
ATOM 6703 N N . ASN B 1 163 ? -5.723 -21.906 12.258 1 93.69 163 ASN B N 1
ATOM 6704 C CA . ASN B 1 163 ? -5.145 -22.5 13.461 1 93.69 163 ASN B CA 1
ATOM 6705 C C . ASN B 1 163 ? -3.916 -23.344 13.141 1 93.69 163 ASN B C 1
ATOM 6707 O O . ASN B 1 163 ? -3.959 -24.188 12.25 1 93.69 163 ASN B O 1
ATOM 6711 N N . HIS B 1 164 ? -2.848 -23.109 13.805 1 94.62 164 HIS B N 1
ATOM 6712 C CA . HIS B 1 164 ? -1.597 -23.828 13.578 1 94.62 164 HIS B CA 1
ATOM 6713 C C . HIS B 1 164 ? -1.471 -25.031 14.516 1 94.62 164 HIS B C 1
ATOM 6715 O O . HIS B 1 164 ? -1.664 -24.891 15.727 1 94.62 164 HIS B O 1
ATOM 6721 N N . TYR B 1 165 ? -1.089 -26.188 13.977 1 94.69 165 TYR B N 1
ATOM 6722 C CA . TYR B 1 165 ? -1.011 -27.422 14.766 1 94.69 165 TYR B CA 1
ATOM 6723 C C . TYR B 1 165 ? 0.413 -27.953 14.789 1 94.69 165 TYR B C 1
ATOM 6725 O O . TYR B 1 165 ? 0.719 -28.875 15.555 1 94.69 165 TYR B O 1
ATOM 6733 N N . GLY B 1 166 ? 1.295 -27.359 13.953 1 93.12 166 GLY B N 1
ATOM 6734 C CA . GLY B 1 166 ? 2.664 -27.844 13.875 1 93.12 166 GLY B CA 1
ATOM 6735 C C . GLY B 1 166 ? 2.797 -29.125 13.078 1 93.12 166 GLY B C 1
ATOM 6736 O O . GLY B 1 166 ? 1.915 -29.453 12.281 1 93.12 166 GLY B O 1
ATOM 6737 N N . PRO B 1 167 ? 3.92 -29.844 13.203 1 95.06 167 PRO B N 1
ATOM 6738 C CA . PRO B 1 167 ? 4.152 -31.094 12.469 1 95.06 167 PRO B CA 1
ATOM 6739 C C . PRO B 1 167 ? 3.15 -32.188 12.844 1 95.06 167 PRO B C 1
ATOM 6741 O O . PRO B 1 167 ? 2.523 -32.125 13.906 1 95.06 167 PRO B O 1
ATOM 6744 N N . CYS B 1 168 ? 2.979 -33.156 11.93 1 96.88 168 CYS B N 1
ATOM 6745 C CA . CYS B 1 168 ? 2.287 -34.406 12.258 1 96.88 168 CYS B CA 1
ATOM 6746 C C . CYS B 1 168 ? 3.162 -35.281 13.125 1 96.88 168 CYS B C 1
ATOM 6748 O O . CYS B 1 168 ? 4.234 -35.719 12.695 1 96.88 168 CYS B O 1
ATOM 6750 N N . TYR B 1 169 ? 2.674 -35.688 14.344 1 96.19 169 TYR B N 1
ATOM 6751 C CA . TYR B 1 169 ? 3.457 -36.469 15.297 1 96.19 169 TYR B CA 1
ATOM 6752 C C . TYR B 1 169 ? 2.949 -37.906 15.375 1 96.19 169 TYR B C 1
ATOM 6754 O O . TYR B 1 169 ? 3.172 -38.594 16.375 1 96.19 169 TYR B O 1
ATOM 6762 N N . CYS B 1 170 ? 2.27 -38.344 14.375 1 97.12 170 CYS B N 1
ATOM 6763 C CA . CYS B 1 170 ? 1.769 -39.719 14.383 1 97.12 170 CYS B CA 1
ATOM 6764 C C . CYS B 1 170 ? 2.918 -40.719 14.359 1 97.12 170 CYS B C 1
ATOM 6766 O O . CYS B 1 170 ? 4.078 -40.312 14.203 1 97.12 170 CYS B O 1
ATOM 6768 N N . GLU B 1 171 ? 2.605 -41.969 14.469 1 96.81 171 GLU B N 1
ATOM 6769 C CA . GLU B 1 171 ? 3.615 -43.031 14.539 1 96.81 171 GLU B CA 1
ATOM 6770 C C . GLU B 1 171 ? 4.387 -43.156 13.227 1 96.81 171 GLU B C 1
ATOM 6772 O O . GLU B 1 171 ? 5.594 -43.406 13.234 1 96.81 171 GLU B O 1
ATOM 6777 N N . ASN B 1 172 ? 3.725 -42.969 12.164 1 97.81 172 ASN B N 1
ATOM 6778 C CA . ASN B 1 172 ? 4.387 -43.031 10.859 1 97.81 172 ASN B CA 1
ATOM 6779 C C . ASN B 1 172 ? 5.434 -41.938 10.711 1 97.81 172 ASN B C 1
ATOM 6781 O O . ASN B 1 172 ? 6.551 -42.188 10.258 1 97.81 172 ASN B O 1
ATOM 6785 N N . CYS B 1 173 ? 5.105 -40.75 11.062 1 97.94 173 CYS B N 1
ATOM 6786 C CA . CYS B 1 173 ? 6 -39.625 10.906 1 97.94 173 CYS B CA 1
ATOM 6787 C C . CYS B 1 173 ? 7.18 -39.719 11.867 1 97.94 173 CYS B C 1
ATOM 6789 O O . CYS B 1 173 ? 8.312 -39.406 11.5 1 97.94 173 CYS B O 1
ATOM 6791 N N . ARG B 1 174 ? 6.863 -40.156 13.062 1 97.19 174 ARG B N 1
ATOM 6792 C CA . ARG B 1 174 ? 7.949 -40.344 14.023 1 97.19 174 ARG B CA 1
ATOM 6793 C C . ARG B 1 174 ? 8.938 -41.406 13.531 1 97.19 174 ARG B C 1
ATOM 6795 O O . ARG B 1 174 ? 10.156 -41.188 13.594 1 97.19 174 ARG B O 1
ATOM 6802 N N . ARG B 1 175 ? 8.445 -42.469 13.086 1 97.75 175 ARG B N 1
ATOM 6803 C CA . ARG B 1 175 ? 9.289 -43.531 12.57 1 97.75 175 ARG B CA 1
ATOM 6804 C C . ARG B 1 175 ? 10.109 -43.062 11.375 1 97.75 175 ARG B C 1
ATOM 6806 O O . ARG B 1 175 ? 11.328 -43.281 11.328 1 97.75 175 ARG B O 1
ATOM 6813 N N . ARG B 1 176 ? 9.445 -42.438 10.422 1 97.62 176 ARG B N 1
ATOM 6814 C CA . ARG B 1 176 ? 10.117 -42 9.203 1 97.62 176 ARG B CA 1
ATOM 6815 C C . ARG B 1 176 ? 11.148 -40.906 9.508 1 97.62 176 ARG B C 1
ATOM 6817 O O . ARG B 1 176 ? 12.203 -40.844 8.875 1 97.62 176 ARG B O 1
ATOM 6824 N N . PHE B 1 177 ? 10.812 -40 10.414 1 98.12 177 PHE B N 1
ATOM 6825 C CA . PHE B 1 177 ? 11.766 -38.969 10.797 1 98.12 177 PHE B CA 1
ATOM 6826 C C . PHE B 1 177 ? 13.023 -39.594 11.398 1 98.12 177 PHE B C 1
ATOM 6828 O O . PHE B 1 177 ? 14.133 -39.156 11.109 1 98.12 177 PHE B O 1
ATOM 6835 N N . GLN B 1 178 ? 12.812 -40.594 12.195 1 97.44 178 GLN B N 1
ATOM 6836 C CA . GLN B 1 178 ? 13.938 -41.312 12.773 1 97.44 178 GLN B CA 1
ATOM 6837 C C . GLN B 1 178 ? 14.773 -42 11.68 1 97.44 178 GLN B C 1
ATOM 6839 O O . GLN B 1 178 ? 16 -41.969 11.734 1 97.44 178 GLN B O 1
ATOM 6844 N N . GLU B 1 179 ? 14.188 -42.562 10.742 1 97.75 179 GLU B N 1
ATOM 6845 C CA . GLU B 1 179 ? 14.859 -43.219 9.641 1 97.75 179 GLU B CA 1
ATOM 6846 C C . GLU B 1 179 ? 15.68 -42.25 8.805 1 97.75 179 GLU B C 1
ATOM 6848 O O . GLU B 1 179 ? 16.812 -42.531 8.406 1 97.75 179 GLU B O 1
ATOM 6853 N N . VAL B 1 180 ? 15.094 -41.094 8.516 1 97.06 180 VAL B N 1
ATOM 6854 C CA . VAL B 1 180 ? 15.68 -40.156 7.586 1 97.06 180 VAL B CA 1
ATOM 6855 C C . VAL B 1 180 ? 16.734 -39.312 8.305 1 97.06 180 VAL B C 1
ATOM 6857 O O . VAL B 1 180 ? 17.781 -39 7.734 1 97.06 180 VAL B O 1
ATOM 6860 N N . CYS B 1 181 ? 16.453 -38.938 9.578 1 96.44 181 CYS B N 1
ATOM 6861 C CA . CYS B 1 181 ? 17.266 -37.906 10.211 1 96.44 181 CYS B CA 1
ATOM 6862 C C . CYS B 1 181 ? 17.969 -38.438 11.453 1 96.44 181 CYS B C 1
ATOM 6864 O O . CYS B 1 181 ? 18.859 -37.812 12.008 1 96.44 181 CYS B O 1
ATOM 6866 N N . GLY B 1 182 ? 17.562 -39.531 11.992 1 96.75 182 GLY B N 1
ATOM 6867 C CA . GLY B 1 182 ? 18.172 -40.125 13.172 1 96.75 182 GLY B CA 1
ATOM 6868 C C . GLY B 1 182 ? 17.812 -39.406 14.461 1 96.75 182 GLY B C 1
ATOM 6869 O O . GLY B 1 182 ? 18.594 -39.406 15.406 1 96.75 182 GLY B O 1
ATOM 6870 N N . ALA B 1 183 ? 16.688 -38.812 14.445 1 97.12 183 ALA B N 1
ATOM 6871 C CA . ALA B 1 183 ? 16.266 -38.031 15.609 1 97.12 183 ALA B CA 1
ATOM 6872 C C . ALA B 1 183 ? 14.789 -38.25 15.922 1 97.12 183 ALA B C 1
ATOM 6874 O O . ALA B 1 183 ? 14.062 -38.844 15.125 1 97.12 183 ALA B O 1
ATOM 6875 N N . GLU B 1 184 ? 14.453 -37.875 17.141 1 96.75 184 GLU B N 1
ATOM 6876 C CA . GLU B 1 184 ? 13.07 -38 17.594 1 96.75 184 GLU B CA 1
ATOM 6877 C C . GLU B 1 184 ? 12.242 -36.781 17.219 1 96.75 184 GLU B C 1
ATOM 6879 O O . GLU B 1 184 ? 12.539 -35.656 17.672 1 96.75 184 GLU B O 1
ATOM 6884 N N . LEU B 1 185 ? 11.125 -36.969 16.516 1 96.75 185 LEU B N 1
ATOM 6885 C CA . LEU B 1 185 ? 10.328 -35.875 15.984 1 96.75 185 LEU B CA 1
ATOM 6886 C C . LEU B 1 185 ? 9.703 -35.062 17.109 1 96.75 185 LEU B C 1
ATOM 6888 O O . LEU B 1 185 ? 9.555 -33.844 16.984 1 96.75 185 LEU B O 1
ATOM 6892 N N . LEU B 1 186 ? 9.344 -35.656 18.188 1 95.25 186 LEU B N 1
ATOM 6893 C CA . LEU B 1 186 ? 8.695 -35 19.297 1 95.25 186 LEU B CA 1
ATOM 6894 C C . LEU B 1 186 ? 9.617 -33.938 19.906 1 95.25 186 LEU B C 1
ATOM 6896 O O . LEU B 1 186 ? 9.164 -33.031 20.594 1 95.25 186 LEU B O 1
ATOM 6900 N N . ASP B 1 187 ? 10.875 -34.062 19.609 1 95.06 187 ASP B N 1
ATOM 6901 C CA . ASP B 1 187 ? 11.836 -33.094 20.109 1 95.06 187 ASP B CA 1
ATOM 6902 C C . ASP B 1 187 ? 11.742 -31.797 19.312 1 95.06 187 ASP B C 1
ATOM 6904 O O . ASP B 1 187 ? 12.148 -30.734 19.797 1 95.06 187 ASP B O 1
ATOM 6908 N N . TYR B 1 188 ? 11.336 -31.906 18.109 1 94.44 188 TYR B N 1
ATOM 6909 C CA . TYR B 1 188 ? 11.227 -30.734 17.25 1 94.44 188 TYR B CA 1
ATOM 6910 C C . TYR B 1 188 ? 10.039 -29.875 17.656 1 94.44 188 TYR B C 1
ATOM 6912 O O . TYR B 1 188 ? 8.906 -30.359 17.734 1 94.44 188 TYR B O 1
ATOM 6920 N N . THR B 1 189 ? 10.305 -28.609 17.906 1 89 189 THR B N 1
ATOM 6921 C CA . THR B 1 189 ? 9.234 -27.781 18.438 1 89 189 THR B CA 1
ATOM 6922 C C . THR B 1 189 ? 8.922 -26.625 17.484 1 89 189 THR B C 1
ATOM 6924 O O . THR B 1 189 ? 8.047 -25.812 17.75 1 89 189 THR B O 1
ATOM 6927 N N . GLY B 1 190 ? 9.633 -26.484 16.406 1 89 190 GLY B N 1
ATOM 6928 C CA . GLY B 1 190 ? 9.344 -25.406 15.469 1 89 190 GLY B CA 1
ATOM 6929 C C . GLY B 1 190 ? 10.586 -24.844 14.797 1 89 190 GLY B C 1
ATOM 6930 O O . GLY B 1 190 ? 11.68 -25.406 14.945 1 89 190 GLY B O 1
ATOM 6931 N N . PRO B 1 191 ? 10.383 -23.734 14.086 1 87.5 191 PRO B N 1
ATOM 6932 C CA . PRO B 1 191 ? 11.438 -23.203 13.227 1 87.5 191 PRO B CA 1
ATOM 6933 C C . PRO B 1 191 ? 12.672 -22.75 14.008 1 87.5 191 PRO B C 1
ATOM 6935 O O . PRO B 1 191 ? 13.781 -22.734 13.469 1 87.5 191 PRO B O 1
ATOM 6938 N N . GLU B 1 192 ? 12.555 -22.422 15.266 1 88.38 192 GLU B N 1
ATOM 6939 C CA . GLU B 1 192 ? 13.68 -21.938 16.062 1 88.38 192 GLU B CA 1
ATOM 6940 C C . GLU B 1 192 ? 14.477 -23.094 16.641 1 88.38 192 GLU B C 1
ATOM 6942 O O . GLU B 1 192 ? 15.578 -22.891 17.172 1 88.38 192 GLU B O 1
ATOM 6947 N N . HIS B 1 193 ? 13.977 -24.266 16.5 1 92.44 193 HIS B N 1
ATOM 6948 C CA . HIS B 1 193 ? 14.617 -25.438 17.078 1 92.44 193 HIS B CA 1
ATOM 6949 C C . HIS B 1 193 ? 15.805 -25.891 16.234 1 92.44 193 HIS B C 1
ATOM 6951 O O . HIS B 1 193 ? 15.805 -25.719 15.008 1 92.44 193 HIS B O 1
ATOM 6957 N N . GLU B 1 194 ? 16.766 -26.516 16.75 1 93 194 GLU B N 1
ATOM 6958 C CA . GLU B 1 194 ? 17.984 -26.984 16.078 1 93 194 GLU B CA 1
ATOM 6959 C C . GLU B 1 194 ? 17.656 -28.047 15.039 1 93 194 GLU B C 1
ATOM 6961 O O . GLU B 1 194 ? 18.375 -28.188 14.047 1 93 194 GLU B O 1
ATOM 6966 N N . LEU B 1 195 ? 16.562 -28.75 15.227 1 95 195 LEU B N 1
ATOM 6967 C CA . LEU B 1 195 ? 16.172 -29.828 14.328 1 95 195 LEU B CA 1
ATOM 6968 C C . LEU B 1 195 ? 15.391 -29.281 13.133 1 95 195 LEU B C 1
ATOM 6970 O O . LEU B 1 195 ? 14.891 -30.047 12.312 1 95 195 LEU B O 1
ATOM 6974 N N . HIS B 1 196 ? 15.266 -28.047 13.094 1 94.19 196 HIS B N 1
ATOM 6975 C CA . HIS B 1 196 ? 14.43 -27.469 12.047 1 94.19 196 HIS B CA 1
ATOM 6976 C C . HIS B 1 196 ? 14.945 -27.844 10.656 1 94.19 196 HIS B C 1
ATOM 6978 O O . HIS B 1 196 ? 14.164 -28.219 9.781 1 94.19 196 HIS B O 1
ATOM 6984 N N . THR B 1 197 ? 16.188 -27.734 10.43 1 91.31 197 THR B N 1
ATOM 6985 C CA . THR B 1 197 ? 16.766 -28.109 9.148 1 91.31 197 THR B CA 1
ATOM 6986 C C . THR B 1 197 ? 16.516 -29.578 8.828 1 91.31 197 THR B C 1
ATOM 6988 O O . THR B 1 197 ? 16.203 -29.922 7.688 1 91.31 197 THR B O 1
ATOM 6991 N N . ALA B 1 198 ? 16.672 -30.359 9.781 1 95.31 198 ALA B N 1
ATOM 6992 C CA . ALA B 1 198 ? 16.391 -31.781 9.609 1 95.31 198 ALA B CA 1
ATOM 6993 C C . ALA B 1 198 ? 14.93 -32 9.258 1 95.31 198 ALA B C 1
ATOM 6995 O O . ALA B 1 198 ? 14.609 -32.875 8.43 1 95.31 198 ALA B O 1
ATOM 6996 N N . TYR B 1 199 ? 14.125 -31.344 9.922 1 96.31 199 TYR B N 1
ATOM 6997 C CA . TYR B 1 199 ? 12.695 -31.484 9.648 1 96.31 199 TYR B CA 1
ATOM 6998 C C . TYR B 1 199 ? 12.367 -31.094 8.211 1 96.31 199 TYR B C 1
ATOM 7000 O O . TYR B 1 199 ? 11.578 -31.75 7.543 1 96.31 199 TYR B O 1
ATOM 7008 N N . LEU B 1 200 ? 12.945 -30 7.742 1 93.94 200 LEU B N 1
ATOM 7009 C CA . LEU B 1 200 ? 12.75 -29.578 6.359 1 93.94 200 LEU B CA 1
ATOM 7010 C C . LEU B 1 200 ? 13.25 -30.656 5.395 1 93.94 200 LEU B C 1
ATOM 7012 O O . LEU B 1 200 ? 12.609 -30.938 4.379 1 93.94 200 LEU B O 1
ATOM 7016 N N . HIS B 1 201 ? 14.375 -31.156 5.691 1 94.88 201 HIS B N 1
ATOM 7017 C CA . HIS B 1 201 ? 14.93 -32.25 4.887 1 94.88 201 HIS B CA 1
ATOM 7018 C C . HIS B 1 201 ? 14 -33.438 4.871 1 94.88 201 HIS B C 1
ATOM 7020 O O . HIS B 1 201 ? 13.758 -34.031 3.811 1 94.88 201 HIS B O 1
ATOM 7026 N N . PHE B 1 202 ? 13.547 -33.781 5.984 1 97.31 202 PHE B N 1
ATOM 7027 C CA . PHE B 1 202 ? 12.578 -34.875 6.129 1 97.31 202 PHE B CA 1
ATOM 7028 C C . PHE B 1 202 ? 11.367 -34.625 5.23 1 97.31 202 PHE B C 1
ATOM 7030 O O . PHE B 1 202 ? 10.953 -35.531 4.5 1 97.31 202 PHE B O 1
ATOM 7037 N N . GLN B 1 203 ? 10.82 -33.438 5.285 1 96.75 203 GLN B N 1
ATOM 7038 C CA . GLN B 1 203 ? 9.664 -33.094 4.461 1 96.75 203 GLN B CA 1
ATOM 7039 C C . GLN B 1 203 ? 9.977 -33.25 2.977 1 96.75 203 GLN B C 1
ATOM 7041 O O . GLN B 1 203 ? 9.18 -33.812 2.221 1 96.75 203 GLN B O 1
ATOM 7046 N N . GLU B 1 204 ? 11.109 -32.812 2.592 1 95.38 204 GLU B N 1
ATOM 7047 C CA . GLU B 1 204 ? 11.516 -32.875 1.191 1 95.38 204 GLU B CA 1
ATOM 7048 C C . GLU B 1 204 ? 11.672 -34.344 0.727 1 95.38 204 GLU B C 1
ATOM 7050 O O . GLU B 1 204 ? 11.164 -34.719 -0.332 1 95.38 204 GLU B O 1
ATOM 7055 N N . VAL B 1 205 ? 12.336 -35.094 1.471 1 97.06 205 VAL B N 1
ATOM 7056 C CA . VAL B 1 205 ? 12.617 -36.469 1.115 1 97.06 205 VAL B CA 1
ATOM 7057 C C . VAL B 1 205 ? 11.305 -37.25 0.967 1 97.06 205 VAL B C 1
ATOM 7059 O O . VAL B 1 205 ? 11.102 -37.938 -0.028 1 97.06 205 VAL B O 1
ATOM 7062 N N . THR B 1 206 ? 10.5 -37.125 1.943 1 97.56 206 THR B N 1
ATOM 7063 C CA . THR B 1 206 ? 9.273 -37.938 1.945 1 97.56 206 THR B CA 1
ATOM 7064 C C . THR B 1 206 ? 8.305 -37.438 0.88 1 97.56 206 THR B C 1
ATOM 7066 O O . THR B 1 206 ? 7.57 -38.219 0.281 1 97.56 206 THR B O 1
ATOM 7069 N N . SER B 1 207 ? 8.219 -36.094 0.617 1 97.12 207 SER B N 1
ATOM 7070 C CA . SER B 1 207 ? 7.391 -35.562 -0.463 1 97.12 207 SER B CA 1
ATOM 7071 C C . SER B 1 207 ? 7.855 -36.094 -1.82 1 97.12 207 SER B C 1
ATOM 7073 O O . SER B 1 207 ? 7.039 -36.469 -2.662 1 97.12 207 SER B O 1
ATOM 7075 N N . ARG B 1 208 ? 9.141 -36.125 -2.039 1 97.12 208 ARG B N 1
ATOM 7076 C CA . ARG B 1 208 ? 9.695 -36.625 -3.291 1 97.12 208 ARG B CA 1
ATOM 7077 C C . ARG B 1 208 ? 9.414 -38.125 -3.465 1 97.12 208 ARG B C 1
ATOM 7079 O O . ARG B 1 208 ? 9.141 -38.562 -4.578 1 97.12 208 ARG B O 1
ATOM 7086 N N . GLU B 1 209 ? 9.492 -38.812 -2.387 1 97.19 209 GLU B N 1
ATOM 7087 C CA . GLU B 1 209 ? 9.234 -40.25 -2.439 1 97.19 209 GLU B CA 1
ATOM 7088 C C . GLU B 1 209 ? 7.816 -40.531 -2.936 1 97.19 209 GLU B C 1
ATOM 7090 O O . GLU B 1 209 ? 7.621 -41.406 -3.795 1 97.19 209 GLU B O 1
ATOM 7095 N N . ILE B 1 210 ? 6.871 -39.844 -2.375 1 96.69 210 ILE B N 1
ATOM 7096 C CA . ILE B 1 210 ? 5.484 -40.094 -2.766 1 96.69 210 ILE B CA 1
ATOM 7097 C C . ILE B 1 210 ? 5.281 -39.656 -4.219 1 96.69 210 ILE B C 1
ATOM 7099 O O . ILE B 1 210 ? 4.578 -40.344 -4.973 1 96.69 210 ILE B O 1
ATOM 7103 N N . LEU B 1 211 ? 5.844 -38.594 -4.652 1 97.69 211 LEU B N 1
ATOM 7104 C CA . LEU B 1 211 ? 5.703 -38.125 -6.031 1 97.69 211 LEU B CA 1
ATOM 7105 C C . LEU B 1 211 ? 6.375 -39.094 -7 1 97.69 211 LEU B C 1
ATOM 7107 O O . LEU B 1 211 ? 5.906 -39.281 -8.125 1 97.69 211 LEU B O 1
ATOM 7111 N N . ASN B 1 212 ? 7.504 -39.719 -6.605 1 98.06 212 ASN B N 1
ATOM 7112 C CA . ASN B 1 212 ? 8.117 -40.781 -7.406 1 98.06 212 ASN B CA 1
ATOM 7113 C C . ASN B 1 212 ? 7.156 -41.938 -7.625 1 98.06 212 ASN B C 1
ATOM 7115 O O . ASN B 1 212 ? 7.016 -42.438 -8.75 1 98.06 212 ASN B O 1
ATOM 7119 N N . LYS B 1 213 ? 6.547 -42.375 -6.539 1 97.62 213 LYS B N 1
ATOM 7120 C CA . LYS B 1 213 ? 5.609 -43.469 -6.617 1 97.62 213 LYS B CA 1
ATOM 7121 C C . LYS B 1 213 ? 4.453 -43.156 -7.566 1 97.62 213 LYS B C 1
ATOM 7123 O O . LYS B 1 213 ? 4.09 -44 -8.406 1 97.62 213 LYS B O 1
ATOM 7128 N N . ILE B 1 214 ? 3.887 -42.031 -7.41 1 97.75 214 ILE B N 1
ATOM 7129 C CA . ILE B 1 214 ? 2.768 -41.594 -8.242 1 97.75 214 ILE B CA 1
ATOM 7130 C C . ILE B 1 214 ? 3.213 -41.531 -9.703 1 97.75 214 ILE B C 1
ATOM 7132 O O . ILE B 1 214 ? 2.539 -42.062 -10.594 1 97.75 214 ILE B O 1
ATOM 7136 N N . HIS B 1 215 ? 4.316 -40.844 -9.906 1 98.06 215 HIS B N 1
ATOM 7137 C CA . HIS B 1 215 ? 4.848 -40.688 -11.258 1 98.06 215 HIS B CA 1
ATOM 7138 C C . HIS B 1 215 ? 5.074 -42.062 -11.922 1 98.06 215 HIS B C 1
ATOM 7140 O O . HIS B 1 215 ? 4.652 -42.281 -13.055 1 98.06 215 HIS B O 1
ATOM 7146 N N . ASP B 1 216 ? 5.746 -42.938 -11.242 1 98.06 216 ASP B N 1
ATOM 7147 C CA . ASP B 1 216 ? 6.059 -44.25 -11.789 1 98.06 216 ASP B CA 1
ATOM 7148 C C . ASP B 1 216 ? 4.781 -45 -12.141 1 98.06 216 ASP B C 1
ATOM 7150 O O . ASP B 1 216 ? 4.688 -45.625 -13.211 1 98.06 216 ASP B O 1
ATOM 7154 N N . GLU B 1 217 ? 3.861 -44.938 -11.211 1 97.56 217 GLU B N 1
ATOM 7155 C CA . GLU B 1 217 ? 2.598 -45.625 -11.445 1 97.56 217 GLU B CA 1
ATOM 7156 C C . GLU B 1 217 ? 1.869 -45.062 -12.656 1 97.56 217 GLU B C 1
ATOM 7158 O O . GLU B 1 217 ? 1.426 -45.812 -13.531 1 97.56 217 GLU B O 1
ATOM 7163 N N . VAL B 1 218 ? 1.686 -43.781 -12.766 1 98.12 218 VAL B N 1
ATOM 7164 C CA . VAL B 1 218 ? 0.896 -43.125 -13.797 1 98.12 218 VAL B CA 1
ATOM 7165 C C . VAL B 1 218 ? 1.6 -43.25 -15.141 1 98.12 218 VAL B C 1
ATOM 7167 O O . VAL B 1 218 ? 0.996 -43.656 -16.125 1 98.12 218 VAL B O 1
ATOM 7170 N N . LYS B 1 219 ? 2.908 -42.969 -15.234 1 97.69 219 LYS B N 1
ATOM 7171 C CA . LYS B 1 219 ? 3.625 -42.875 -16.5 1 97.69 219 LYS B CA 1
ATOM 7172 C C . LYS B 1 219 ? 3.885 -44.281 -17.078 1 97.69 219 LYS B C 1
ATOM 7174 O O . LYS B 1 219 ? 4.035 -44.438 -18.297 1 97.69 219 LYS B O 1
ATOM 7179 N N . SER B 1 220 ? 3.938 -45.25 -16.266 1 97.88 220 SER B N 1
ATOM 7180 C CA . SER B 1 220 ? 4.156 -46.625 -16.75 1 97.88 220 SER B CA 1
ATOM 7181 C C . SER B 1 220 ? 2.949 -47.125 -17.547 1 97.88 220 SER B C 1
ATOM 7183 O O . SER B 1 220 ? 3.1 -47.875 -18.5 1 97.88 220 SER B O 1
ATOM 7185 N N . ARG B 1 221 ? 1.83 -46.656 -17.203 1 97.75 221 ARG B N 1
ATOM 7186 C CA . ARG B 1 221 ? 0.618 -47.188 -17.812 1 97.75 221 ARG B CA 1
ATOM 7187 C C . ARG B 1 221 ? -0.087 -46.125 -18.656 1 97.75 221 ARG B C 1
ATOM 7189 O O . ARG B 1 221 ? -0.731 -46.438 -19.656 1 97.75 221 ARG B O 1
ATOM 7196 N N . TRP B 1 222 ? -0.003 -44.875 -18.25 1 97.88 222 TRP B N 1
ATOM 7197 C CA . TRP B 1 222 ? -0.664 -43.781 -18.938 1 97.88 222 TRP B CA 1
ATOM 7198 C C . TRP B 1 222 ? 0.315 -42.656 -19.203 1 97.88 222 TRP B C 1
ATOM 7200 O O . TRP B 1 222 ? 0.143 -41.531 -18.688 1 97.88 222 TRP B O 1
ATOM 7210 N N . PRO B 1 223 ? 1.298 -42.812 -20.047 1 96.38 223 PRO B N 1
ATOM 7211 C CA . PRO B 1 223 ? 2.34 -41.812 -20.266 1 96.38 223 PRO B CA 1
ATOM 7212 C C . PRO B 1 223 ? 1.787 -40.5 -20.828 1 96.38 223 PRO B C 1
ATOM 7214 O O . PRO B 1 223 ? 2.441 -39.438 -20.734 1 96.38 223 PRO B O 1
ATOM 7217 N N . HIS B 1 224 ? 0.612 -40.469 -21.375 1 96.25 224 HIS B N 1
ATOM 7218 C CA . HIS B 1 224 ? 0.039 -39.281 -22.016 1 96.25 224 HIS B CA 1
ATOM 7219 C C . HIS B 1 224 ? -0.713 -38.438 -21 1 96.25 224 HIS B C 1
ATOM 7221 O O . HIS B 1 224 ? -1.204 -37.344 -21.328 1 96.25 224 HIS B O 1
ATOM 7227 N N . VAL B 1 225 ? -0.871 -38.906 -19.766 1 98.44 225 VAL B N 1
ATOM 7228 C CA . VAL B 1 225 ? -1.566 -38.188 -18.703 1 98.44 225 VAL B CA 1
ATOM 7229 C C . VAL B 1 225 ? -0.616 -37.188 -18.047 1 98.44 225 VAL B C 1
ATOM 7231 O O . VAL B 1 225 ? 0.455 -37.562 -17.562 1 98.44 225 VAL B O 1
ATOM 7234 N N . ALA B 1 226 ? -0.966 -35.906 -18.078 1 98.56 226 ALA B N 1
ATOM 7235 C CA . ALA B 1 226 ? -0.148 -34.906 -17.438 1 98.56 226 ALA B CA 1
ATOM 7236 C C . ALA B 1 226 ? -0.267 -34.969 -15.914 1 98.56 226 ALA B C 1
ATOM 7238 O O . ALA B 1 226 ? -1.359 -35.188 -15.383 1 98.56 226 ALA B O 1
ATOM 7239 N N . ILE B 1 227 ? 0.802 -34.844 -15.195 1 98.56 227 ILE B N 1
ATOM 7240 C CA . ILE B 1 227 ? 0.827 -34.781 -13.742 1 98.56 227 ILE B CA 1
ATOM 7241 C C . ILE B 1 227 ? 1.108 -33.344 -13.312 1 98.56 227 ILE B C 1
ATOM 7243 O O . ILE B 1 227 ? 2.086 -32.719 -13.758 1 98.56 227 ILE B O 1
ATOM 7247 N N . SER B 1 228 ? 0.23 -32.781 -12.492 1 98.31 228 SER B N 1
ATOM 7248 C CA . SER B 1 228 ? 0.341 -31.391 -12.078 1 98.31 228 SER B CA 1
ATOM 7249 C C . SER B 1 228 ? 0.172 -31.234 -10.57 1 98.31 228 SER B C 1
ATOM 7251 O O . SER B 1 228 ? -0.69 -31.891 -9.969 1 98.31 228 SER B O 1
ATOM 7253 N N . THR B 1 229 ? 0.992 -30.5 -9.953 1 97.88 229 THR B N 1
ATOM 7254 C CA . THR B 1 229 ? 0.853 -30.016 -8.578 1 97.88 229 THR B CA 1
ATOM 7255 C C . THR B 1 229 ? 1.768 -28.828 -8.32 1 97.88 229 THR B C 1
ATOM 7257 O O . THR B 1 229 ? 2.344 -28.266 -9.258 1 97.88 229 THR B O 1
ATOM 7260 N N . TYR B 1 230 ? 1.883 -28.391 -7.117 1 96.62 230 TYR B N 1
ATOM 7261 C CA . TYR B 1 230 ? 2.658 -27.203 -6.789 1 96.62 230 TYR B CA 1
ATOM 7262 C C . TYR B 1 230 ? 4.129 -27.547 -6.602 1 96.62 230 TYR B C 1
ATOM 7264 O O . TYR B 1 230 ? 4.984 -26.656 -6.609 1 96.62 230 TYR B O 1
ATOM 7272 N N . HIS B 1 231 ? 4.473 -28.766 -6.371 1 96.12 231 HIS B N 1
ATOM 7273 C CA . HIS B 1 231 ? 5.844 -29.25 -6.234 1 96.12 231 HIS B CA 1
ATOM 7274 C C . HIS B 1 231 ? 6.461 -29.547 -7.594 1 96.12 231 HIS B C 1
ATOM 7276 O O . HIS B 1 231 ? 5.816 -30.156 -8.453 1 96.12 231 HIS B O 1
ATOM 7282 N N . PRO B 1 232 ? 7.652 -29.172 -7.828 1 96.44 232 PRO B N 1
ATOM 7283 C CA . PRO B 1 232 ? 8.211 -29.312 -9.172 1 96.44 232 PRO B CA 1
ATOM 7284 C C . PRO B 1 232 ? 8.727 -30.719 -9.469 1 96.44 232 PRO B C 1
ATOM 7286 O O . PRO B 1 232 ? 8.992 -31.047 -10.625 1 96.44 232 PRO B O 1
ATOM 7289 N N . HIS B 1 233 ? 8.867 -31.609 -8.438 1 96.75 233 HIS B N 1
ATOM 7290 C CA . HIS B 1 233 ? 9.508 -32.906 -8.609 1 96.75 233 HIS B CA 1
ATOM 7291 C C . HIS B 1 233 ? 8.586 -33.875 -9.328 1 96.75 233 HIS B C 1
ATOM 7293 O O . HIS B 1 233 ? 7.473 -34.156 -8.867 1 96.75 233 HIS B O 1
ATOM 7299 N N . GLN B 1 234 ? 9.016 -34.375 -10.461 1 97.31 234 GLN B N 1
ATOM 7300 C CA . GLN B 1 234 ? 8.375 -35.469 -11.195 1 97.31 234 GLN B CA 1
ATOM 7301 C C . GLN B 1 234 ? 6.977 -35.062 -11.656 1 97.31 234 GLN B C 1
ATOM 7303 O O . GLN B 1 234 ? 6.043 -35.875 -11.578 1 97.31 234 GLN B O 1
ATOM 7308 N N . VAL B 1 235 ? 6.789 -33.781 -12.023 1 97.31 235 VAL B N 1
ATOM 7309 C CA . VAL B 1 235 ? 5.52 -33.312 -12.562 1 97.31 235 VAL B CA 1
ATOM 7310 C C . VAL B 1 235 ? 5.734 -32.719 -13.961 1 97.31 235 VAL B C 1
ATOM 7312 O O . VAL B 1 235 ? 6.867 -32.438 -14.344 1 97.31 235 VAL B O 1
ATOM 7315 N N . ASP B 1 236 ? 4.691 -32.656 -14.742 1 98.06 236 ASP B N 1
ATOM 7316 C CA . ASP B 1 236 ? 4.738 -32.125 -16.094 1 98.06 236 ASP B CA 1
ATOM 7317 C C . ASP B 1 236 ? 4.371 -30.625 -16.109 1 98.06 236 ASP B C 1
ATOM 7319 O O . ASP B 1 236 ? 4.992 -29.844 -16.828 1 98.06 236 ASP B O 1
ATOM 7323 N N . ILE B 1 237 ? 3.377 -30.25 -15.312 1 98.06 237 ILE B N 1
ATOM 7324 C CA . ILE B 1 237 ? 2.893 -28.875 -15.18 1 98.06 237 ILE B CA 1
ATOM 7325 C C . ILE B 1 237 ? 3.035 -28.422 -13.734 1 98.06 237 ILE B C 1
ATOM 7327 O O . ILE B 1 237 ? 2.434 -29 -12.828 1 98.06 237 ILE B O 1
ATOM 7331 N N . ILE B 1 238 ? 3.877 -27.438 -13.508 1 98.06 238 ILE B N 1
ATOM 7332 C CA . ILE B 1 238 ? 3.979 -26.844 -12.188 1 98.06 238 ILE B CA 1
ATOM 7333 C C . ILE B 1 238 ? 2.871 -25.812 -12 1 98.06 238 ILE B C 1
ATOM 7335 O O . ILE B 1 238 ? 2.826 -24.797 -12.719 1 98.06 238 ILE B O 1
ATOM 7339 N N . ARG B 1 239 ? 2.037 -26.047 -11.109 1 97.75 239 ARG B N 1
ATOM 7340 C CA . ARG B 1 239 ? 0.952 -25.109 -10.844 1 97.75 239 ARG B CA 1
ATOM 7341 C C . ARG B 1 239 ? 1.379 -24.047 -9.844 1 97.75 239 ARG B C 1
ATOM 7343 O O . ARG B 1 239 ? 2.08 -24.344 -8.875 1 97.75 239 ARG B O 1
ATOM 7350 N N . LYS B 1 240 ? 1.081 -22.828 -10.109 1 98 240 LYS B N 1
ATOM 7351 C CA . LYS B 1 240 ? 1.207 -21.688 -9.227 1 98 240 LYS B CA 1
ATOM 7352 C C . LYS B 1 240 ? -0.14 -20.984 -9.023 1 98 240 LYS B C 1
ATOM 7354 O O . LYS B 1 240 ? -1.104 -21.281 -9.734 1 98 240 LYS B O 1
ATOM 7359 N N . GLU B 1 241 ? -0.197 -20.156 -8.016 1 97.75 241 GLU B N 1
ATOM 7360 C CA . GLU B 1 241 ? -1.459 -19.469 -7.75 1 97.75 241 GLU B CA 1
ATOM 7361 C C . GLU B 1 241 ? -1.237 -17.984 -7.496 1 97.75 241 GLU B C 1
ATOM 7363 O O . GLU B 1 241 ? -0.302 -17.594 -6.789 1 97.75 241 GLU B O 1
ATOM 7368 N N . SER B 1 242 ? -1.959 -17.109 -8.117 1 98.44 242 SER B N 1
ATOM 7369 C CA . SER B 1 242 ? -2.17 -15.719 -7.738 1 98.44 242 SER B CA 1
ATOM 7370 C C . SER B 1 242 ? -3.488 -15.547 -6.996 1 98.44 242 SER B C 1
ATOM 7372 O O . SER B 1 242 ? -4.559 -15.578 -7.602 1 98.44 242 SER B O 1
ATOM 7374 N N . ASN B 1 243 ? -3.391 -15.422 -5.699 1 97.88 243 ASN B N 1
ATOM 7375 C CA . ASN B 1 243 ? -4.555 -15.305 -4.824 1 97.88 243 ASN B CA 1
ATOM 7376 C C . ASN B 1 243 ? -4.453 -14.078 -3.92 1 97.88 243 ASN B C 1
ATOM 7378 O O . ASN B 1 243 ? -3.49 -13.312 -4.008 1 97.88 243 ASN B O 1
ATOM 7382 N N . THR B 1 244 ? -5.531 -13.781 -3.174 1 96.94 244 THR B N 1
ATOM 7383 C CA . THR B 1 244 ? -5.594 -12.664 -2.238 1 96.94 244 THR B CA 1
ATOM 7384 C C . THR B 1 244 ? -6.012 -13.141 -0.851 1 96.94 244 THR B C 1
ATOM 7386 O O . THR B 1 244 ? -6.562 -14.234 -0.705 1 96.94 244 THR B O 1
ATOM 7389 N N . SER B 1 245 ? -5.668 -12.406 0.095 1 95.69 245 SER B N 1
ATOM 7390 C CA . SER B 1 245 ? -6.098 -12.594 1.476 1 95.69 245 SER B CA 1
ATOM 7391 C C . SER B 1 245 ? -6.332 -11.258 2.172 1 95.69 245 SER B C 1
ATOM 7393 O O . SER B 1 245 ? -5.559 -10.32 1.988 1 95.69 245 SER B O 1
ATOM 7395 N N . LEU B 1 246 ? -7.387 -11.18 2.957 1 93.44 246 LEU B N 1
ATOM 7396 C CA . LEU B 1 246 ? -7.699 -9.953 3.688 1 93.44 246 LEU B CA 1
ATOM 7397 C C . LEU B 1 246 ? -6.727 -9.75 4.844 1 93.44 246 LEU B C 1
ATOM 7399 O O . LEU B 1 246 ? -6.625 -8.648 5.387 1 93.44 246 LEU B O 1
ATOM 7403 N N . THR B 1 247 ? -6 -10.758 5.211 1 91.62 247 THR B N 1
ATOM 7404 C CA . THR B 1 247 ? -5.113 -10.664 6.371 1 91.62 247 THR B CA 1
ATOM 7405 C C . THR B 1 247 ? -3.656 -10.578 5.93 1 91.62 247 THR B C 1
ATOM 7407 O O . THR B 1 247 ? -2.752 -10.523 6.766 1 91.62 247 THR B O 1
ATOM 7410 N N . ARG B 1 248 ? -3.475 -10.656 4.613 1 93.5 248 ARG B N 1
ATOM 7411 C CA . ARG B 1 248 ? -2.111 -10.516 4.109 1 93.5 248 ARG B CA 1
ATOM 7412 C C . ARG B 1 248 ? -1.586 -9.102 4.328 1 93.5 248 ARG B C 1
ATOM 7414 O O . ARG B 1 248 ? -2.299 -8.125 4.09 1 93.5 248 ARG B O 1
ATOM 7421 N N . SER B 1 249 ? -0.392 -9.086 4.785 1 92.44 249 SER B N 1
ATOM 7422 C CA . SER B 1 249 ? 0.219 -7.793 5.07 1 92.44 249 SER B CA 1
ATOM 7423 C C . SER B 1 249 ? 0.48 -7.008 3.791 1 92.44 249 SER B C 1
ATOM 7425 O O . SER B 1 249 ? 0.8 -7.59 2.752 1 92.44 249 SER B O 1
ATOM 7427 N N . LEU B 1 250 ? 0.331 -5.734 3.848 1 95.06 250 LEU B N 1
ATOM 7428 C CA . LEU B 1 250 ? 0.731 -4.832 2.775 1 95.06 250 LEU B CA 1
ATOM 7429 C C . LEU B 1 250 ? 2.248 -4.688 2.723 1 95.06 250 LEU B C 1
ATOM 7431 O O . LEU B 1 250 ? 2.932 -4.902 3.727 1 95.06 250 LEU B O 1
ATOM 7435 N N . PRO B 1 251 ? 2.881 -4.367 1.62 1 96.25 251 PRO B N 1
ATOM 7436 C CA . PRO B 1 251 ? 2.17 -3.912 0.423 1 96.25 251 PRO B CA 1
ATOM 7437 C C . PRO B 1 251 ? 1.632 -5.066 -0.418 1 96.25 251 PRO B C 1
ATOM 7439 O O . PRO B 1 251 ? 2.168 -6.176 -0.366 1 96.25 251 PRO B O 1
ATOM 7442 N N . LEU B 1 252 ? 0.574 -4.738 -1.256 1 96.62 252 LEU B N 1
ATOM 7443 C CA . LEU B 1 252 ? 0.119 -5.703 -2.25 1 96.62 252 LEU B CA 1
ATOM 7444 C C . LEU B 1 252 ? 1.17 -5.898 -3.338 1 96.62 252 LEU B C 1
ATOM 7446 O O . LEU B 1 252 ? 1.988 -5.008 -3.584 1 96.62 252 LEU B O 1
ATOM 7450 N N . TRP B 1 253 ? 1.197 -7.02 -3.871 1 97.12 253 TRP B N 1
ATOM 7451 C CA . TRP B 1 253 ? 2.189 -7.418 -4.863 1 97.12 253 TRP B CA 1
ATOM 7452 C C . TRP B 1 253 ? 1.572 -7.469 -6.258 1 97.12 253 TRP B C 1
ATOM 7454 O O . TRP B 1 253 ? 0.966 -8.477 -6.637 1 97.12 253 TRP B O 1
ATOM 7464 N N . PRO B 1 254 ? 1.77 -6.41 -7.113 1 97.12 254 PRO B N 1
ATOM 7465 C CA . PRO B 1 254 ? 1.09 -6.348 -8.406 1 97.12 254 PRO B CA 1
ATOM 7466 C C . PRO B 1 254 ? 1.706 -7.285 -9.445 1 97.12 254 PRO B C 1
ATOM 7468 O O . PRO B 1 254 ? 1.159 -7.449 -10.539 1 97.12 254 PRO B O 1
ATOM 7471 N N . TYR B 1 255 ? 2.85 -7.934 -9.117 1 98.56 255 TYR B N 1
ATOM 7472 C CA . TYR B 1 255 ? 3.547 -8.805 -10.055 1 98.56 255 TYR B CA 1
ATOM 7473 C C . TYR B 1 255 ? 3.32 -10.273 -9.703 1 98.56 255 TYR B C 1
ATOM 7475 O O . TYR B 1 255 ? 4.152 -11.133 -10.016 1 98.56 255 TYR B O 1
ATOM 7483 N N . SER B 1 256 ? 2.227 -10.531 -9 1 98.25 256 SER B N 1
ATOM 7484 C CA . SER B 1 256 ? 1.985 -11.875 -8.484 1 98.25 256 SER B CA 1
ATOM 7485 C C . SER B 1 256 ? 2.064 -12.914 -9.594 1 98.25 256 SER B C 1
ATOM 7487 O O . SER B 1 256 ? 2.809 -13.891 -9.484 1 98.25 256 SER B O 1
ATOM 7489 N N . ALA B 1 257 ? 1.384 -12.688 -10.711 1 98.75 257 ALA B N 1
ATOM 7490 C CA . ALA B 1 257 ? 1.315 -13.688 -11.773 1 98.75 257 ALA B CA 1
ATOM 7491 C C . ALA B 1 257 ? 2.615 -13.727 -12.57 1 98.75 257 ALA B C 1
ATOM 7493 O O . ALA B 1 257 ? 3.141 -14.805 -12.867 1 98.75 257 ALA B O 1
ATOM 7494 N N . SER B 1 258 ? 3.148 -12.586 -12.945 1 98.62 258 SER B N 1
ATOM 7495 C CA . SER B 1 258 ? 4.383 -12.57 -13.727 1 98.62 258 SER B CA 1
ATOM 7496 C C . SER B 1 258 ? 5.539 -13.188 -12.945 1 98.62 258 SER B C 1
ATOM 7498 O O . SER B 1 258 ? 6.352 -13.922 -13.5 1 98.62 258 SER B O 1
ATOM 7500 N N . GLU B 1 259 ? 5.625 -12.859 -11.625 1 98.69 259 GLU B N 1
ATOM 7501 C CA . GLU B 1 259 ? 6.684 -13.43 -10.805 1 98.69 259 GLU B CA 1
ATOM 7502 C C . GLU B 1 259 ? 6.52 -14.945 -10.656 1 98.69 259 GLU B C 1
ATOM 7504 O O . GLU B 1 259 ? 7.496 -15.688 -10.75 1 98.69 259 GLU B O 1
ATOM 7509 N N . ASN B 1 260 ? 5.262 -15.422 -10.445 1 98.56 260 ASN B N 1
ATOM 7510 C CA . ASN B 1 260 ? 4.992 -16.859 -10.367 1 98.56 260 ASN B CA 1
ATOM 7511 C C . ASN B 1 260 ? 5.438 -17.578 -11.641 1 98.56 260 ASN B C 1
ATOM 7513 O O . ASN B 1 260 ? 6.129 -18.594 -11.57 1 98.56 260 ASN B O 1
ATOM 7517 N N . VAL B 1 261 ? 5.086 -17.031 -12.75 1 98.31 261 VAL B N 1
ATOM 7518 C CA . VAL B 1 261 ? 5.395 -17.656 -14.031 1 98.31 261 VAL B CA 1
ATOM 7519 C C . VAL B 1 261 ? 6.898 -17.594 -14.289 1 98.31 261 VAL B C 1
ATOM 7521 O O . VAL B 1 261 ? 7.508 -18.594 -14.688 1 98.31 261 VAL B O 1
ATOM 7524 N N . ALA B 1 262 ? 7.496 -16.453 -14 1 98.19 262 ALA B N 1
ATOM 7525 C CA . ALA B 1 262 ? 8.922 -16.266 -14.234 1 98.19 262 ALA B CA 1
ATOM 7526 C C . ALA B 1 262 ? 9.75 -17.25 -13.43 1 98.19 262 ALA B C 1
ATOM 7528 O O . ALA B 1 262 ? 10.805 -17.703 -13.883 1 98.19 262 ALA B O 1
ATOM 7529 N N . SER B 1 263 ? 9.297 -17.625 -12.281 1 97.94 263 SER B N 1
ATOM 7530 C CA . SER B 1 263 ? 10.055 -18.516 -11.406 1 97.94 263 SER B CA 1
ATOM 7531 C C . SER B 1 263 ? 10.125 -19.922 -11.977 1 97.94 263 SER B C 1
ATOM 7533 O O . SER B 1 263 ? 10.961 -20.734 -11.562 1 97.94 263 SER B O 1
ATOM 7535 N N . VAL B 1 264 ? 9.273 -20.266 -12.984 1 97.56 264 VAL B N 1
ATOM 7536 C CA . VAL B 1 264 ? 9.203 -21.625 -13.484 1 97.56 264 VAL B CA 1
ATOM 7537 C C . VAL B 1 264 ? 9.734 -21.688 -14.914 1 97.56 264 VAL B C 1
ATOM 7539 O O . VAL B 1 264 ? 10.57 -22.531 -15.234 1 97.56 264 VAL B O 1
ATOM 7542 N N . VAL B 1 265 ? 9.367 -20.734 -15.734 1 95.94 265 VAL B N 1
ATOM 7543 C CA . VAL B 1 265 ? 9.508 -20.828 -17.188 1 95.94 265 VAL B CA 1
ATOM 7544 C C . VAL B 1 265 ? 10.977 -20.969 -17.547 1 95.94 265 VAL B C 1
ATOM 7546 O O . VAL B 1 265 ? 11.328 -21.734 -18.453 1 95.94 265 VAL B O 1
ATOM 7549 N N . SER B 1 266 ? 11.844 -20.266 -16.828 1 95.75 266 SER B N 1
ATOM 7550 C CA . SER B 1 266 ? 13.258 -20.297 -17.188 1 95.75 266 SER B CA 1
ATOM 7551 C C . SER B 1 266 ? 14.023 -21.25 -16.266 1 95.75 266 SER B C 1
ATOM 7553 O O . SER B 1 266 ? 15.211 -21.516 -16.5 1 95.75 266 SER B O 1
ATOM 7555 N N . SER B 1 267 ? 13.375 -21.844 -15.305 1 97.88 267 SER B N 1
ATOM 7556 C CA . SER B 1 267 ? 14.047 -22.672 -14.32 1 97.88 267 SER B CA 1
ATOM 7557 C C . SER B 1 267 ? 14.047 -24.141 -14.75 1 97.88 267 SER B C 1
ATOM 7559 O O . SER B 1 267 ? 14.812 -24.953 -14.219 1 97.88 267 SER B O 1
ATOM 7561 N N . TRP B 1 268 ? 13.164 -24.547 -15.727 1 96.75 268 TRP B N 1
ATOM 7562 C CA . TRP B 1 268 ? 13.086 -25.891 -16.25 1 96.75 268 TRP B CA 1
ATOM 7563 C C . TRP B 1 268 ? 12.852 -25.891 -17.75 1 96.75 268 TRP B C 1
ATOM 7565 O O . TRP B 1 268 ? 12.07 -25.078 -18.266 1 96.75 268 TRP B O 1
ATOM 7575 N N . ASP B 1 269 ? 13.484 -26.781 -18.453 1 93.12 269 ASP B N 1
ATOM 7576 C CA . ASP B 1 269 ? 13.297 -26.891 -19.891 1 93.12 269 ASP B CA 1
ATOM 7577 C C . ASP B 1 269 ? 12.188 -27.891 -20.234 1 93.12 269 ASP B C 1
ATOM 7579 O O . ASP B 1 269 ? 11.602 -27.828 -21.312 1 93.12 269 ASP B O 1
ATOM 7583 N N . ASP B 1 270 ? 11.906 -28.75 -19.312 1 92.69 270 ASP B N 1
ATOM 7584 C CA . ASP B 1 270 ? 11.031 -29.875 -19.625 1 92.69 270 ASP B CA 1
ATOM 7585 C C . ASP B 1 270 ? 9.688 -29.75 -18.906 1 92.69 270 ASP B C 1
ATOM 7587 O O . ASP B 1 270 ? 8.922 -30.703 -18.844 1 92.69 270 ASP B O 1
ATOM 7591 N N . LYS B 1 271 ? 9.422 -28.625 -18.25 1 95.44 271 LYS B N 1
ATOM 7592 C CA . LYS B 1 271 ? 8.18 -28.438 -17.5 1 95.44 271 LYS B CA 1
ATOM 7593 C C . LYS B 1 271 ? 7.41 -27.219 -18.016 1 95.44 271 LYS B C 1
ATOM 7595 O O . LYS B 1 271 ? 8 -26.312 -18.594 1 95.44 271 LYS B O 1
ATOM 7600 N N . ARG B 1 272 ? 6.117 -27.281 -17.812 1 96.25 272 ARG B N 1
ATOM 7601 C CA . ARG B 1 272 ? 5.266 -26.125 -18.109 1 96.25 272 ARG B CA 1
ATOM 7602 C C . ARG B 1 272 ? 4.672 -25.547 -16.844 1 96.25 272 ARG B C 1
ATOM 7604 O O . ARG B 1 272 ? 4.656 -26.203 -15.797 1 96.25 272 ARG B O 1
ATOM 7611 N N . VAL B 1 273 ? 4.301 -24.312 -16.891 1 97.12 273 VAL B N 1
ATOM 7612 C CA . VAL B 1 273 ? 3.703 -23.625 -15.75 1 97.12 273 VAL B CA 1
ATOM 7613 C C . VAL B 1 273 ? 2.229 -23.359 -16.031 1 97.12 273 VAL B C 1
ATOM 7615 O O . VAL B 1 273 ? 1.854 -23.031 -17.156 1 97.12 273 VAL B O 1
ATOM 7618 N N . SER B 1 274 ? 1.395 -23.562 -15.086 1 97.88 274 SER B N 1
ATOM 7619 C CA . SER B 1 274 ? 0.021 -23.062 -15.039 1 97.88 274 SER B CA 1
ATOM 7620 C C . SER B 1 274 ? -0.217 -22.219 -13.797 1 97.88 274 SER B C 1
ATOM 7622 O O . SER B 1 274 ? -0.358 -22.75 -12.695 1 97.88 274 SER B O 1
ATOM 7624 N N . ASN B 1 275 ? -0.323 -20.891 -13.969 1 98.38 275 ASN B N 1
ATOM 7625 C CA . ASN B 1 275 ? -0.596 -20 -12.836 1 98.38 275 ASN B CA 1
ATOM 7626 C C . ASN B 1 275 ? -2.078 -19.656 -12.742 1 98.38 275 ASN B C 1
ATOM 7628 O O . ASN B 1 275 ? -2.621 -18.984 -13.617 1 98.38 275 ASN B O 1
ATOM 7632 N N . CYS B 1 276 ? -2.635 -20.109 -11.68 1 98.44 276 CYS B N 1
ATOM 7633 C CA . CYS B 1 276 ? -4.074 -19.969 -11.492 1 98.44 276 CYS B CA 1
ATOM 7634 C C . CYS B 1 276 ? -4.422 -18.609 -10.922 1 98.44 276 CYS B C 1
ATOM 7636 O O . CYS B 1 276 ? -3.875 -18.203 -9.891 1 98.44 276 CYS B O 1
ATOM 7638 N N . SER B 1 277 ? -5.293 -17.844 -11.617 1 98.56 277 SER B N 1
ATOM 7639 C CA . SER B 1 277 ? -5.914 -16.656 -11.039 1 98.56 277 SER B CA 1
ATOM 7640 C C . SER B 1 277 ? -7.133 -17.031 -10.195 1 98.56 277 SER B C 1
ATOM 7642 O O . SER B 1 277 ? -8.188 -17.375 -10.742 1 98.56 277 SER B O 1
ATOM 7644 N N . ILE B 1 278 ? -7.012 -16.938 -8.922 1 98.38 278 ILE B N 1
ATOM 7645 C CA . ILE B 1 278 ? -8.117 -17.25 -8.023 1 98.38 278 ILE B CA 1
ATOM 7646 C C . ILE B 1 278 ? -9.102 -16.078 -7.996 1 98.38 278 ILE B C 1
ATOM 7648 O O . ILE B 1 278 ? -8.719 -14.945 -7.711 1 98.38 278 ILE B O 1
ATOM 7652 N N . ASN B 1 279 ? -10.312 -16.328 -8.242 1 97.94 279 ASN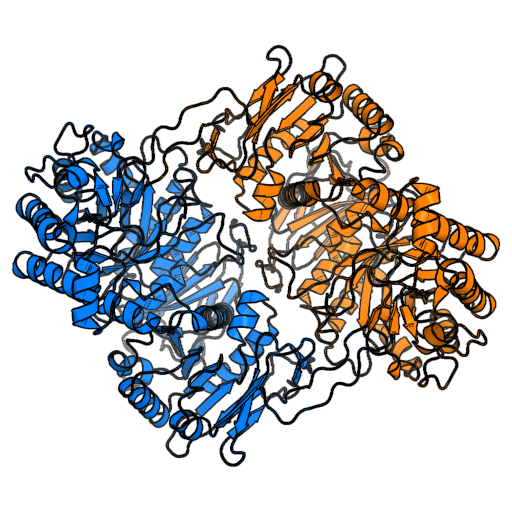 B N 1
ATOM 7653 C CA . ASN B 1 279 ? -11.312 -15.266 -8.367 1 97.94 279 ASN B CA 1
ATOM 7654 C C . ASN B 1 279 ? -11.664 -14.656 -7.012 1 97.94 279 ASN B C 1
ATOM 7656 O O . ASN B 1 279 ? -11.945 -13.461 -6.918 1 97.94 279 ASN B O 1
ATOM 7660 N N . ALA B 1 280 ? -11.594 -15.438 -5.941 1 97.25 280 ALA B N 1
ATOM 7661 C CA . ALA B 1 280 ? -12.102 -15.055 -4.625 1 97.25 280 ALA B CA 1
ATOM 7662 C C . ALA B 1 280 ? -11.172 -14.047 -3.955 1 97.25 280 ALA B C 1
ATOM 7664 O O . ALA B 1 280 ? -9.945 -14.164 -4.047 1 97.25 280 ALA B O 1
ATOM 7665 N N . ILE B 1 281 ? -11.719 -13.133 -3.129 1 96.44 281 ILE B N 1
ATOM 7666 C CA . ILE B 1 281 ? -10.93 -12.094 -2.475 1 96.44 281 ILE B CA 1
ATOM 7667 C C . ILE B 1 281 ? -10.172 -12.688 -1.291 1 96.44 281 ILE B C 1
ATOM 7669 O O . ILE B 1 281 ? -9.266 -12.062 -0.744 1 96.44 281 ILE B O 1
ATOM 7673 N N . ASP B 1 282 ? -10.648 -13.836 -0.862 1 95.88 282 ASP B N 1
ATOM 7674 C CA . ASP B 1 282 ? -10.023 -14.523 0.264 1 95.88 282 ASP B CA 1
ATOM 7675 C C . ASP B 1 282 ? -10.477 -15.984 0.332 1 95.88 282 ASP B C 1
ATOM 7677 O O . ASP B 1 282 ? -11.523 -16.344 -0.219 1 95.88 282 ASP B O 1
ATOM 7681 N N . LEU B 1 283 ? -9.648 -16.766 0.993 1 94.88 283 LEU B N 1
ATOM 7682 C CA . LEU B 1 283 ? -10.023 -18.156 1.237 1 94.88 283 LEU B CA 1
ATOM 7683 C C . LEU B 1 283 ? -11.305 -18.234 2.049 1 94.88 283 LEU B C 1
ATOM 7685 O O . LEU B 1 283 ? -12.117 -19.156 1.854 1 94.88 283 LEU B O 1
ATOM 7689 N N . THR B 1 284 ? -11.562 -17.234 2.914 1 94 284 THR B N 1
ATOM 7690 C CA . THR B 1 284 ? -12.734 -17.25 3.785 1 94 284 THR B CA 1
ATOM 7691 C C . THR B 1 284 ? -13.93 -16.609 3.086 1 94 284 THR B C 1
ATOM 7693 O O . THR B 1 284 ? -15.07 -16.75 3.547 1 94 284 THR B O 1
ATOM 7696 N N . TYR B 1 285 ? -13.719 -15.891 2.039 1 95.19 285 TYR B N 1
ATOM 7697 C CA . TYR B 1 285 ? -14.773 -15.25 1.258 1 95.19 285 TYR B CA 1
ATOM 7698 C C . TYR B 1 285 ? -14.75 -15.734 -0.186 1 95.19 285 TYR B C 1
ATOM 7700 O O . TYR B 1 285 ? -14.359 -15 -1.092 1 95.19 285 TYR B O 1
ATOM 7708 N N . ARG B 1 286 ? -15.344 -16.875 -0.43 1 94.94 286 ARG B N 1
ATOM 7709 C CA . ARG B 1 286 ? -15.188 -17.641 -1.663 1 94.94 286 ARG B CA 1
ATOM 7710 C C . ARG B 1 286 ? -16.062 -17.062 -2.775 1 94.94 286 ARG B C 1
ATOM 7712 O O . ARG B 1 286 ? -15.82 -17.328 -3.955 1 94.94 286 ARG B O 1
ATOM 7719 N N . PHE B 1 287 ? -17.031 -16.25 -2.4 1 95.81 287 PHE B N 1
ATOM 7720 C CA . PHE B 1 287 ? -18.094 -16 -3.365 1 95.81 287 PHE B CA 1
ATOM 7721 C C . PHE B 1 287 ? -18.125 -14.539 -3.777 1 95.81 287 PHE B C 1
ATOM 7723 O O . PHE B 1 287 ? -19.094 -14.07 -4.371 1 95.81 287 PHE B O 1
ATOM 7730 N N . THR B 1 288 ? -17.188 -13.805 -3.393 1 96 288 THR B N 1
ATOM 7731 C CA . THR B 1 288 ? -16.922 -12.461 -3.889 1 96 288 THR B CA 1
ATOM 7732 C C . THR B 1 288 ? -15.57 -12.414 -4.594 1 96 288 THR B C 1
ATOM 7734 O O . THR B 1 288 ? -14.547 -12.781 -4.016 1 96 288 THR B O 1
ATOM 7737 N N . GLY B 1 289 ? -15.648 -12 -5.812 1 97.12 289 GLY B N 1
ATOM 7738 C CA . GLY B 1 289 ? -14.438 -11.984 -6.613 1 97.12 289 GLY B CA 1
ATOM 7739 C C . GLY B 1 289 ? -13.586 -10.75 -6.375 1 97.12 289 GLY B C 1
ATOM 7740 O O . GLY B 1 289 ? -14.055 -9.758 -5.82 1 97.12 289 GLY B O 1
ATOM 7741 N N . VAL B 1 290 ? -12.312 -10.836 -6.684 1 97.5 290 VAL B N 1
ATOM 7742 C CA . VAL B 1 290 ? -11.43 -9.672 -6.73 1 97.5 290 VAL B CA 1
ATOM 7743 C C . VAL B 1 290 ? -11.906 -8.703 -7.812 1 97.5 290 VAL B C 1
ATOM 7745 O O . VAL B 1 290 ? -12.93 -8.938 -8.461 1 97.5 290 VAL B O 1
ATOM 7748 N N . SER B 1 291 ? -11.203 -7.613 -8 1 96.94 291 SER B N 1
ATOM 7749 C CA . SER B 1 291 ? -11.516 -6.641 -9.039 1 96.94 291 SER B CA 1
ATOM 7750 C C . SER B 1 291 ? -11.359 -7.254 -10.43 1 96.94 291 SER B C 1
ATOM 7752 O O . SER B 1 291 ? -10.43 -8.023 -10.672 1 96.94 291 SER B O 1
ATOM 7754 N N . PRO B 1 292 ? -12.312 -6.926 -11.398 1 97.44 292 PRO B N 1
ATOM 7755 C CA . PRO B 1 292 ? -12.086 -7.383 -12.773 1 97.44 292 PRO B CA 1
ATOM 7756 C C . PRO B 1 292 ? -10.75 -6.918 -13.344 1 97.44 292 PRO B C 1
ATOM 7758 O O . PRO B 1 292 ? -10.133 -7.625 -14.141 1 97.44 292 PRO B O 1
ATOM 7761 N N . TYR B 1 293 ? -10.273 -5.75 -12.859 1 98.12 293 TYR B N 1
ATOM 7762 C CA . TYR B 1 293 ? -8.992 -5.223 -13.336 1 98.12 293 TYR B CA 1
ATOM 7763 C C . TYR B 1 293 ? -7.828 -6.031 -12.781 1 98.12 293 TYR B C 1
ATOM 7765 O O . TYR B 1 293 ? -6.801 -6.188 -13.453 1 98.12 293 TYR B O 1
ATOM 7773 N N . GLU B 1 294 ? -7.949 -6.531 -11.531 1 98.25 294 GLU B N 1
ATOM 7774 C CA . GLU B 1 294 ? -6.934 -7.422 -10.984 1 98.25 294 GLU B CA 1
ATOM 7775 C C . GLU B 1 294 ? -6.879 -8.742 -11.75 1 98.25 294 GLU B C 1
ATOM 7777 O O . GLU B 1 294 ? -5.797 -9.258 -12.039 1 98.25 294 GLU B O 1
ATOM 7782 N N . THR B 1 295 ? -8.047 -9.289 -12.102 1 98.38 295 THR B N 1
ATOM 7783 C CA . THR B 1 295 ? -8.117 -10.492 -12.922 1 98.38 295 THR B CA 1
ATOM 7784 C C . THR B 1 295 ? -7.461 -10.258 -14.281 1 98.38 295 THR B C 1
ATOM 7786 O O . THR B 1 295 ? -6.707 -11.102 -14.766 1 98.38 295 THR B O 1
ATOM 7789 N N . GLU B 1 296 ? -7.715 -9.125 -14.883 1 98.5 296 GLU B N 1
ATOM 7790 C CA . GLU B 1 296 ? -7.094 -8.773 -16.156 1 98.5 296 GLU B CA 1
ATOM 7791 C C . GLU B 1 296 ? -5.57 -8.766 -16.047 1 98.5 296 GLU B C 1
ATOM 7793 O O . GLU B 1 296 ? -4.883 -9.359 -16.891 1 98.5 296 GLU B O 1
ATOM 7798 N N . VAL B 1 297 ? -5.09 -8.133 -15.016 1 98.69 297 VAL B N 1
ATOM 7799 C CA . VAL B 1 297 ? -3.648 -8.023 -14.805 1 98.69 297 VAL B CA 1
ATOM 7800 C C . VAL B 1 297 ? -3.039 -9.422 -14.672 1 98.69 297 VAL B C 1
ATOM 7802 O O . VAL B 1 297 ? -2.062 -9.75 -15.352 1 98.69 297 VAL B O 1
ATOM 7805 N N . ARG B 1 298 ? -3.654 -10.281 -13.875 1 98.81 298 ARG B N 1
ATOM 7806 C CA . ARG B 1 298 ? -3.115 -11.609 -13.617 1 98.81 298 ARG B CA 1
ATOM 7807 C C . ARG B 1 298 ? -3.088 -12.445 -14.891 1 98.81 298 ARG B C 1
ATOM 7809 O O . ARG B 1 298 ? -2.082 -13.094 -15.195 1 98.81 298 ARG B O 1
ATOM 7816 N N . LEU B 1 299 ? -4.145 -12.375 -15.648 1 98.81 299 LEU B N 1
ATOM 7817 C CA . LEU B 1 299 ? -4.254 -13.211 -16.828 1 98.81 299 LEU B CA 1
ATOM 7818 C C . LEU B 1 299 ? -3.322 -12.727 -17.938 1 98.81 299 LEU B C 1
ATOM 7820 O O . LEU B 1 299 ? -2.674 -13.531 -18.609 1 98.81 299 LEU B O 1
ATOM 7824 N N . TYR B 1 300 ? -3.193 -11.43 -18.125 1 98.81 300 TYR B N 1
ATOM 7825 C CA . TYR B 1 300 ? -2.246 -10.906 -19.094 1 98.81 300 TYR B CA 1
ATOM 7826 C C . TYR B 1 300 ? -0.81 -11.18 -18.672 1 98.81 300 TYR B C 1
ATOM 7828 O O . TYR B 1 300 ? 0.046 -11.484 -19.5 1 98.81 300 TYR B O 1
ATOM 7836 N N . GLN B 1 301 ? -0.548 -11.062 -17.391 1 98.81 301 GLN B N 1
ATOM 7837 C CA . GLN B 1 301 ? 0.779 -11.414 -16.891 1 98.81 301 GLN B CA 1
ATOM 7838 C C . GLN B 1 301 ? 1.104 -12.875 -17.172 1 98.81 301 GLN B C 1
ATOM 7840 O O . GLN B 1 301 ? 2.25 -13.219 -17.484 1 98.81 301 GLN B O 1
ATOM 7845 N N . ASN B 1 302 ? 0.104 -13.75 -17.078 1 98.5 302 ASN B N 1
ATOM 7846 C CA . ASN B 1 302 ? 0.3 -15.164 -17.391 1 98.5 302 ASN B CA 1
ATOM 7847 C C . ASN B 1 302 ? 0.823 -15.359 -18.812 1 98.5 302 ASN B C 1
ATOM 7849 O O . ASN B 1 302 ? 1.943 -15.836 -19 1 98.5 302 ASN B O 1
ATOM 7853 N N . ILE B 1 303 ? 0.122 -14.828 -19.766 1 98 303 ILE B N 1
ATOM 7854 C CA . ILE B 1 303 ? 0.469 -15.125 -21.156 1 98 303 ILE B CA 1
ATOM 7855 C C . ILE B 1 303 ? 1.714 -14.336 -21.562 1 98 303 ILE B C 1
ATOM 7857 O O . ILE B 1 303 ? 2.549 -14.828 -22.328 1 98 303 ILE B O 1
ATOM 7861 N N . ALA B 1 304 ? 1.884 -13.148 -20.953 1 98 304 ALA B N 1
ATOM 7862 C CA . ALA B 1 304 ? 3.045 -12.328 -21.297 1 98 304 ALA B CA 1
ATOM 7863 C C . ALA B 1 304 ? 4.332 -12.953 -20.766 1 98 304 ALA B C 1
ATOM 7865 O O . ALA B 1 304 ? 5.395 -12.812 -21.375 1 98 304 ALA B O 1
ATOM 7866 N N . SER B 1 305 ? 4.23 -13.664 -19.656 1 97.38 305 SER B N 1
ATOM 7867 C CA . SER B 1 305 ? 5.41 -14.242 -19.016 1 97.38 305 SER B CA 1
ATOM 7868 C C . SER B 1 305 ? 5.668 -15.656 -19.516 1 97.38 305 SER B C 1
ATOM 7870 O O . SER B 1 305 ? 6.672 -16.281 -19.141 1 97.38 305 SER B O 1
ATOM 7872 N N . GLY B 1 306 ? 4.77 -16.188 -20.25 1 95.56 306 GLY B N 1
ATOM 7873 C CA . GLY B 1 306 ? 5.062 -17.469 -20.875 1 95.56 306 GLY B CA 1
ATOM 7874 C C . GLY B 1 306 ? 4.176 -18.594 -20.375 1 95.56 306 GLY B C 1
ATOM 7875 O O . GLY B 1 306 ? 4.406 -19.766 -20.688 1 95.56 306 GLY B O 1
ATOM 7876 N N . SER B 1 307 ? 3.168 -18.312 -19.609 1 96.62 307 SER B N 1
ATOM 7877 C CA . SER B 1 307 ? 2.184 -19.297 -19.172 1 96.62 307 SER B CA 1
ATOM 7878 C C . SER B 1 307 ? 0.949 -19.266 -20.078 1 96.62 307 SER B C 1
ATOM 7880 O O . SER B 1 307 ? 0.803 -18.375 -20.906 1 96.62 307 SER B O 1
ATOM 7882 N N . GLY B 1 308 ? 0.158 -20.344 -20 1 97.25 308 GLY B N 1
ATOM 7883 C CA . GLY B 1 308 ? -1.21 -20.25 -20.484 1 97.25 308 GLY B CA 1
ATOM 7884 C C . GLY B 1 308 ? -2.125 -19.484 -19.531 1 97.25 308 GLY B C 1
ATOM 7885 O O . GLY B 1 308 ? -1.661 -18.688 -18.719 1 97.25 308 GLY B O 1
ATOM 7886 N N . LEU B 1 309 ? -3.416 -19.672 -19.781 1 98.62 309 LEU B N 1
ATOM 7887 C CA . LEU B 1 309 ? -4.418 -19.062 -18.922 1 98.62 309 LEU B CA 1
ATOM 7888 C C . LEU B 1 309 ? -4.996 -20.078 -17.953 1 98.62 309 LEU B C 1
ATOM 7890 O O . LEU B 1 309 ? -5.113 -21.266 -18.281 1 98.62 309 LEU B O 1
ATOM 7894 N N . ASP B 1 310 ? -5.277 -19.688 -16.781 1 98.69 310 ASP B N 1
ATOM 7895 C CA . ASP B 1 310 ? -5.84 -20.516 -15.719 1 98.69 310 ASP B CA 1
ATOM 7896 C C . ASP B 1 310 ? -6.715 -19.672 -14.789 1 98.69 310 ASP B C 1
ATOM 7898 O O . ASP B 1 310 ? -6.227 -18.75 -14.133 1 98.69 310 ASP B O 1
ATOM 7902 N N . PHE B 1 311 ? -7.988 -19.859 -14.797 1 98.62 311 PHE B N 1
ATOM 7903 C CA . PHE B 1 311 ? -8.977 -19.125 -14.008 1 98.62 311 PHE B CA 1
ATOM 7904 C C . PHE B 1 311 ? -9.812 -20.078 -13.164 1 98.62 311 PHE B C 1
ATOM 7906 O O . PHE B 1 311 ? -10.289 -21.094 -13.664 1 98.62 311 PHE B O 1
ATOM 7913 N N . CYS B 1 312 ? -9.969 -19.75 -11.844 1 98.25 312 CYS B N 1
ATOM 7914 C CA . CYS B 1 312 ? -10.609 -20.688 -10.938 1 98.25 312 CYS B CA 1
ATOM 7915 C C . CYS B 1 312 ? -11.75 -20.016 -10.18 1 98.25 312 CYS B C 1
ATOM 7917 O O . CYS B 1 312 ? -11.594 -18.922 -9.656 1 98.25 312 CYS B O 1
ATOM 7919 N N . ILE B 1 313 ? -12.891 -20.641 -10.047 1 96.94 313 ILE B N 1
ATOM 7920 C CA . ILE B 1 313 ? -13.992 -20.234 -9.188 1 96.94 313 ILE B CA 1
ATOM 7921 C C . ILE B 1 313 ? -14.414 -21.406 -8.297 1 96.94 313 ILE B C 1
ATOM 7923 O O . ILE B 1 313 ? -14.133 -22.562 -8.617 1 96.94 313 ILE B O 1
ATOM 7927 N N . ILE B 1 314 ? -15.055 -21.109 -7.246 1 96.25 314 ILE B N 1
ATOM 7928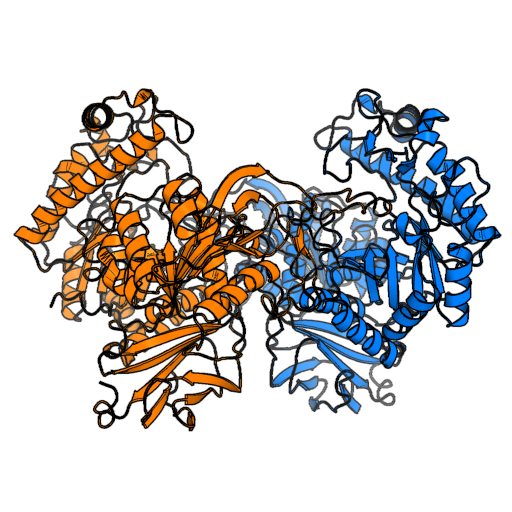 C CA . ILE B 1 314 ? -15.648 -22.141 -6.391 1 96.25 314 ILE B CA 1
ATOM 7929 C C . ILE B 1 314 ? -17.047 -22.469 -6.887 1 96.25 314 ILE B C 1
ATOM 7931 O O . ILE B 1 314 ? -17.875 -21.578 -7.098 1 96.25 314 ILE B O 1
ATOM 7935 N N . GLY B 1 315 ? -17.25 -23.719 -7.168 1 95.56 315 GLY B N 1
ATOM 7936 C CA . GLY B 1 315 ? -18.578 -24.156 -7.59 1 95.56 315 GLY B CA 1
ATOM 7937 C C . GLY B 1 315 ? -18.812 -23.984 -9.078 1 95.56 315 GLY B C 1
ATOM 7938 O O . GLY B 1 315 ? -17.875 -24.047 -9.875 1 95.56 315 GLY B O 1
ATOM 7939 N N . ALA B 1 316 ? -20.062 -23.922 -9.453 1 95.38 316 ALA B N 1
ATOM 7940 C CA . ALA B 1 316 ? -20.5 -23.781 -10.836 1 95.38 316 ALA B CA 1
ATOM 7941 C C . ALA B 1 316 ? -20.688 -22.297 -11.195 1 95.38 316 ALA B C 1
ATOM 7943 O O . ALA B 1 316 ? -20.828 -21.453 -10.312 1 95.38 316 ALA B O 1
ATOM 7944 N N . PHE B 1 317 ? -20.609 -21.984 -12.484 1 95.44 317 PHE B N 1
ATOM 7945 C CA . PHE B 1 317 ? -20.938 -20.641 -12.938 1 95.44 317 PHE B CA 1
ATOM 7946 C C . PHE B 1 317 ? -22.391 -20.312 -12.672 1 95.44 317 PHE B C 1
ATOM 7948 O O . PHE B 1 317 ? -22.719 -19.188 -12.273 1 95.44 317 PHE B O 1
ATOM 7955 N N . GLU B 1 318 ? -23.172 -21.375 -12.867 1 92.62 318 GLU B N 1
ATOM 7956 C CA . GLU B 1 318 ? -24.594 -21.203 -12.602 1 92.62 318 GLU B CA 1
ATOM 7957 C C . GLU B 1 318 ? -24.844 -20.859 -11.141 1 92.62 318 GLU B C 1
ATOM 7959 O O . GLU B 1 318 ? -24.422 -21.594 -10.242 1 92.62 318 GLU B O 1
ATOM 7964 N N . GLY B 1 319 ? -25.5 -19.781 -10.977 1 89.19 319 GLY B N 1
ATOM 7965 C CA . GLY B 1 319 ? -25.891 -19.406 -9.625 1 89.19 319 GLY B CA 1
ATOM 7966 C C . GLY B 1 319 ? -24.75 -18.781 -8.836 1 89.19 319 GLY B C 1
ATOM 7967 O O . GLY B 1 319 ? -24.906 -18.469 -7.652 1 89.19 319 GLY B O 1
ATOM 7968 N N . TYR B 1 320 ? -23.594 -18.641 -9.469 1 93.44 320 TYR B N 1
ATOM 7969 C CA . TYR B 1 320 ? -22.484 -18 -8.773 1 93.44 320 TYR B CA 1
ATOM 7970 C C . TYR B 1 320 ? -22.844 -16.562 -8.398 1 93.44 320 TYR B C 1
ATOM 7972 O O . TYR B 1 320 ? -23.281 -15.789 -9.242 1 93.44 320 TYR B O 1
ATOM 7980 N N . PRO B 1 321 ? -22.656 -16.219 -7.133 1 93.25 321 PRO B N 1
ATOM 7981 C CA . PRO B 1 321 ? -23.156 -14.922 -6.652 1 93.25 321 PRO B CA 1
ATOM 7982 C C . PRO B 1 321 ? -22.438 -13.734 -7.293 1 93.25 321 PRO B C 1
ATOM 7984 O O . PRO B 1 321 ? -23.031 -12.656 -7.414 1 93.25 321 PRO B O 1
ATOM 7987 N N . ASP B 1 322 ? -21.266 -13.859 -7.574 1 94.56 322 ASP B N 1
ATOM 7988 C CA . ASP B 1 322 ? -20.5 -12.758 -8.148 1 94.56 322 ASP B CA 1
ATOM 7989 C C . ASP B 1 322 ? -20.031 -13.086 -9.57 1 94.56 322 ASP B C 1
ATOM 7991 O O . ASP B 1 322 ? -19.094 -13.867 -9.758 1 94.56 322 ASP B O 1
ATOM 7995 N N . ARG B 1 323 ? -20.531 -12.438 -10.555 1 95.12 323 ARG B N 1
ATOM 7996 C CA . ARG B 1 323 ? -20.266 -12.727 -11.961 1 95.12 323 ARG B CA 1
ATOM 7997 C C . ARG B 1 323 ? -19.484 -11.594 -12.617 1 95.12 323 ARG B C 1
ATOM 7999 O O . ARG B 1 323 ? -19.297 -11.586 -13.828 1 95.12 323 ARG B O 1
ATOM 8006 N N . LYS B 1 324 ? -19.031 -10.688 -11.797 1 94.5 324 LYS B N 1
ATOM 8007 C CA . LYS B 1 324 ? -18.453 -9.438 -12.281 1 94.5 324 LYS B CA 1
ATOM 8008 C C . LYS B 1 324 ? -17.172 -9.688 -13.078 1 94.5 324 LYS B C 1
ATOM 8010 O O . LYS B 1 324 ? -16.859 -8.953 -14.016 1 94.5 324 LYS B O 1
ATOM 8015 N N . ASN B 1 325 ? -16.406 -10.742 -12.797 1 96.75 325 ASN B N 1
ATOM 8016 C CA . ASN B 1 325 ? -15.109 -10.992 -13.414 1 96.75 325 ASN B CA 1
ATOM 8017 C C . ASN B 1 325 ? -15.242 -11.844 -14.672 1 96.75 325 ASN B C 1
ATOM 8019 O O . ASN B 1 325 ? -14.273 -11.992 -15.43 1 96.75 325 ASN B O 1
ATOM 8023 N N . PHE B 1 326 ? -16.406 -12.43 -14.984 1 97.25 326 PHE B N 1
ATOM 8024 C CA . PHE B 1 326 ? -16.547 -13.398 -16.062 1 97.25 326 PHE B CA 1
ATOM 8025 C C . PHE B 1 326 ? -16.297 -12.75 -17.422 1 97.25 326 PHE B C 1
ATOM 8027 O O . PHE B 1 326 ? -15.57 -13.289 -18.25 1 97.25 326 PHE B O 1
ATOM 8034 N N . ALA B 1 327 ? -16.844 -11.562 -17.562 1 96.44 327 ALA B N 1
ATOM 8035 C CA . ALA B 1 327 ? -16.688 -10.875 -18.844 1 96.44 327 ALA B CA 1
ATOM 8036 C C . ALA B 1 327 ? -15.219 -10.578 -19.141 1 96.44 327 ALA B C 1
ATOM 8038 O O . ALA B 1 327 ? -14.742 -10.781 -20.266 1 96.44 327 ALA B O 1
ATOM 8039 N N . ALA B 1 328 ? -14.516 -10.078 -18.141 1 96.44 328 ALA B N 1
ATOM 8040 C CA . ALA B 1 328 ? -13.102 -9.75 -18.297 1 96.44 328 ALA B CA 1
ATOM 8041 C C . ALA B 1 328 ? -12.281 -11 -18.609 1 96.44 328 ALA B C 1
ATOM 8043 O O . ALA B 1 328 ? -11.422 -10.984 -19.5 1 96.44 328 ALA B O 1
ATOM 8044 N N . ALA B 1 329 ? -12.492 -12.07 -17.875 1 98.19 329 ALA B N 1
ATOM 8045 C CA . ALA B 1 329 ? -11.789 -13.328 -18.109 1 98.19 329 ALA B CA 1
ATOM 8046 C C . ALA B 1 329 ? -12.078 -13.859 -19.516 1 98.19 329 ALA B C 1
ATOM 8048 O O . ALA B 1 329 ? -11.164 -14.266 -20.234 1 98.19 329 ALA B O 1
ATOM 8049 N N . GLN B 1 330 ? -13.375 -13.812 -19.922 1 98.44 330 GLN B N 1
ATOM 8050 C CA . GLN B 1 330 ? -13.789 -14.297 -21.234 1 98.44 330 GLN B CA 1
ATOM 8051 C C . GLN B 1 330 ? -13.062 -13.555 -22.344 1 98.44 330 GLN B C 1
ATOM 8053 O O . GLN B 1 330 ? -12.602 -14.172 -23.312 1 98.44 330 GLN B O 1
ATOM 8058 N N . GLU B 1 331 ? -12.961 -12.305 -22.172 1 98.06 331 GLU B N 1
ATOM 8059 C CA . GLU B 1 331 ? -12.305 -11.484 -23.172 1 98.06 331 GLU B CA 1
ATOM 8060 C C . GLU B 1 331 ? -10.852 -11.906 -23.375 1 98.06 331 GLU B C 1
ATOM 8062 O O . GLU B 1 331 ? -10.391 -12.031 -24.516 1 98.06 331 GLU B O 1
ATOM 8067 N N . ILE B 1 332 ? -10.148 -12.172 -22.375 1 98.56 332 ILE B N 1
ATOM 8068 C CA . ILE B 1 332 ? -8.734 -12.516 -22.453 1 98.56 332 ILE B CA 1
ATOM 8069 C C . ILE B 1 332 ? -8.578 -13.945 -22.969 1 98.56 332 ILE B C 1
ATOM 8071 O O . ILE B 1 332 ? -7.672 -14.234 -23.75 1 98.56 332 ILE B O 1
ATOM 8075 N N . PHE B 1 333 ? -9.477 -14.836 -22.531 1 98.81 333 PHE B N 1
ATOM 8076 C CA . PHE B 1 333 ? -9.484 -16.188 -23.062 1 98.81 333 PHE B CA 1
ATOM 8077 C C . PHE B 1 333 ? -9.711 -16.188 -24.578 1 98.81 333 PHE B C 1
ATOM 8079 O O . PHE B 1 333 ? -9.016 -16.891 -25.312 1 98.81 333 PHE B O 1
ATOM 8086 N N . ARG B 1 334 ? -10.625 -15.391 -25.078 1 98.44 334 ARG B N 1
ATOM 8087 C CA . ARG B 1 334 ? -10.906 -15.281 -26.516 1 98.44 334 ARG B CA 1
ATOM 8088 C C . ARG B 1 334 ? -9.719 -14.688 -27.266 1 98.44 334 ARG B C 1
ATOM 8090 O O . ARG B 1 334 ? -9.391 -15.125 -28.359 1 98.44 334 ARG B O 1
ATOM 8097 N N . TYR B 1 335 ? -9.109 -13.68 -26.672 1 97.94 335 TYR B N 1
ATOM 8098 C CA . TYR B 1 335 ? -7.906 -13.102 -27.25 1 97.94 335 TYR B CA 1
ATOM 8099 C C . TYR B 1 335 ? -6.82 -14.156 -27.422 1 97.94 335 TYR B C 1
ATOM 8101 O O . TYR B 1 335 ? -6.203 -14.258 -28.484 1 97.94 335 TYR B O 1
ATOM 8109 N N . HIS B 1 336 ? -6.551 -14.938 -26.359 1 98.56 336 HIS B N 1
ATOM 8110 C CA . HIS B 1 336 ? -5.527 -15.969 -26.406 1 98.56 336 HIS B CA 1
ATOM 8111 C C . HIS B 1 336 ? -5.867 -17.031 -27.453 1 98.56 336 HIS B C 1
ATOM 8113 O O . HIS B 1 336 ? -4.988 -17.484 -28.188 1 98.56 336 HIS B O 1
ATOM 8119 N N . ALA B 1 337 ? -7.141 -17.406 -27.516 1 98.25 337 ALA B N 1
ATOM 8120 C CA . ALA B 1 337 ? -7.578 -18.391 -28.5 1 98.25 337 ALA B CA 1
ATOM 8121 C C . ALA B 1 337 ? -7.309 -17.906 -29.922 1 98.25 337 ALA B C 1
ATOM 8123 O O . ALA B 1 337 ? -6.844 -18.672 -30.781 1 98.25 337 ALA B O 1
ATOM 8124 N N . ALA B 1 338 ? -7.551 -16.656 -30.141 1 97.62 338 ALA B N 1
ATOM 8125 C CA . ALA B 1 338 ? -7.391 -16.062 -31.453 1 97.62 338 ALA B CA 1
ATOM 8126 C C . ALA B 1 338 ? -5.918 -16 -31.859 1 97.62 338 ALA B C 1
ATOM 8128 O O . ALA B 1 338 ? -5.586 -16.016 -33.031 1 97.62 338 ALA B O 1
ATOM 8129 N N . HIS B 1 339 ? -5.027 -15.969 -30.891 1 96.81 339 HIS B N 1
ATOM 8130 C CA . HIS B 1 339 ? -3.607 -15.781 -31.172 1 96.81 339 HIS B CA 1
ATOM 8131 C C . HIS B 1 339 ? -2.77 -16.906 -30.594 1 96.81 339 HIS B C 1
ATOM 8133 O O . HIS B 1 339 ? -1.583 -16.734 -30.312 1 96.81 339 HIS B O 1
ATOM 8139 N N . GLU B 1 340 ? -3.322 -18.031 -30.328 1 94.69 340 GLU B N 1
ATOM 8140 C CA . GLU B 1 340 ? -2.674 -19.125 -29.609 1 94.69 340 GLU B CA 1
ATOM 8141 C C . GLU B 1 340 ? -1.416 -19.594 -30.328 1 94.69 340 GLU B C 1
ATOM 8143 O O . GLU B 1 340 ? -0.489 -20.109 -29.703 1 94.69 340 GLU B O 1
ATOM 8148 N N . HIS B 1 341 ? -1.271 -19.406 -31.656 1 93.19 341 HIS B N 1
ATOM 8149 C CA . HIS B 1 341 ? -0.12 -19.844 -32.438 1 93.19 341 HIS B CA 1
ATOM 8150 C C . HIS B 1 341 ? 1.121 -19.016 -32.094 1 93.19 341 HIS B C 1
ATOM 8152 O O . HIS B 1 341 ? 2.24 -19.406 -32.438 1 93.19 341 HIS B O 1
ATOM 8158 N N . ILE B 1 342 ? 0.942 -17.922 -31.438 1 95.38 342 ILE B N 1
ATOM 8159 C CA . ILE B 1 342 ? 2.053 -17.031 -31.109 1 95.38 342 ILE B CA 1
ATOM 8160 C C . ILE B 1 342 ? 2.543 -17.344 -29.688 1 95.38 342 ILE B C 1
ATOM 8162 O O . ILE B 1 342 ? 3.748 -17.344 -29.438 1 95.38 342 ILE B O 1
ATOM 8166 N N . TYR B 1 343 ? 1.672 -17.641 -28.781 1 94.94 343 TYR B N 1
ATOM 8167 C CA . TYR B 1 343 ? 1.984 -17.766 -27.375 1 94.94 343 TYR B CA 1
ATOM 8168 C C . TYR B 1 343 ? 2.396 -19.203 -27.031 1 94.94 343 TYR B C 1
ATOM 8170 O O . TYR B 1 343 ? 2.164 -20.125 -27.812 1 94.94 343 TYR B O 1
ATOM 8178 N N . GLY B 1 344 ? 3.004 -19.375 -25.922 1 89 344 GLY B N 1
ATOM 8179 C CA . GLY B 1 344 ? 3.326 -20.688 -25.375 1 89 344 GLY B CA 1
ATOM 8180 C C . GLY B 1 344 ? 4.742 -21.141 -25.703 1 89 344 GLY B C 1
ATOM 8181 O O . GLY B 1 344 ? 5.27 -22.047 -25.047 1 89 344 GLY B O 1
ATOM 8182 N N . SER B 1 345 ? 5.328 -20.516 -26.703 1 87.5 345 SER B N 1
ATOM 8183 C CA . SER B 1 345 ? 6.699 -20.844 -27.062 1 87.5 345 SER B CA 1
ATOM 8184 C C . SER B 1 345 ? 7.527 -19.578 -27.312 1 87.5 345 SER B C 1
ATOM 8186 O O . SER B 1 345 ? 8.062 -19.391 -28.406 1 87.5 345 SER B O 1
ATOM 8188 N N . LEU B 1 346 ? 7.652 -18.828 -26.328 1 93.06 346 LEU B N 1
ATOM 8189 C CA . LEU B 1 346 ? 8.391 -17.578 -26.422 1 93.06 346 LEU B CA 1
ATOM 8190 C C . LEU B 1 346 ? 9.82 -17.75 -25.922 1 93.06 346 LEU B C 1
ATOM 8192 O O . LEU B 1 346 ? 10.039 -18.219 -24.797 1 93.06 346 LEU B O 1
ATOM 8196 N N . ALA B 1 347 ? 10.734 -17.484 -26.781 1 94.25 347 ALA B N 1
ATOM 8197 C CA . ALA B 1 347 ? 12.141 -17.594 -26.406 1 94.25 347 ALA B CA 1
ATOM 8198 C C . ALA B 1 347 ? 12.617 -16.312 -25.703 1 94.25 347 ALA B C 1
ATOM 8200 O O . ALA B 1 347 ? 12.234 -15.211 -26.094 1 94.25 347 ALA B O 1
ATOM 8201 N N . THR B 1 348 ? 13.492 -16.453 -24.797 1 95 348 THR B N 1
ATOM 8202 C CA . THR B 1 348 ? 13.938 -15.359 -23.953 1 95 348 THR B CA 1
ATOM 8203 C C . THR B 1 348 ? 14.859 -14.422 -24.719 1 95 348 THR B C 1
ATOM 8205 O O . THR B 1 348 ? 15.562 -14.844 -25.641 1 95 348 THR B O 1
ATOM 8208 N N . MET B 1 349 ? 14.828 -13.203 -24.391 1 95.88 349 MET B N 1
ATOM 8209 C CA . MET B 1 349 ? 15.773 -12.172 -24.828 1 95.88 349 MET B CA 1
ATOM 8210 C C . MET B 1 349 ? 16.375 -11.453 -23.625 1 95.88 349 MET B C 1
ATOM 8212 O O . MET B 1 349 ? 16.766 -10.289 -23.719 1 95.88 349 MET B O 1
ATOM 8216 N N . ALA B 1 350 ? 16.391 -12.148 -22.484 1 97 350 ALA B N 1
ATOM 8217 C CA . ALA B 1 350 ? 16.859 -11.586 -21.219 1 97 350 ALA B CA 1
ATOM 8218 C C . ALA B 1 350 ? 18.344 -11.242 -21.297 1 97 350 ALA B C 1
ATOM 8220 O O . ALA B 1 350 ? 19.125 -11.945 -21.938 1 97 350 ALA B O 1
ATOM 8221 N N . GLU B 1 351 ? 18.672 -10.203 -20.672 1 97.38 351 GLU B N 1
ATOM 8222 C CA . GLU B 1 351 ? 20.078 -9.781 -20.531 1 97.38 351 GLU B CA 1
ATOM 8223 C C . GLU B 1 351 ? 20.594 -10.055 -19.125 1 97.38 351 GLU B C 1
ATOM 8225 O O . GLU B 1 351 ? 21.797 -10.023 -18.891 1 97.38 351 GLU B O 1
ATOM 8230 N N . VAL B 1 352 ? 19.75 -10.242 -18.25 1 98.44 352 VAL B N 1
ATOM 8231 C CA . VAL B 1 352 ? 20.047 -10.445 -16.828 1 98.44 352 VAL B CA 1
ATOM 8232 C C . VAL B 1 352 ? 19.266 -11.648 -16.312 1 98.44 352 VAL B C 1
ATOM 8234 O O . VAL B 1 352 ? 18.172 -11.953 -16.812 1 98.44 352 VAL B O 1
ATOM 8237 N N . ILE B 1 353 ? 19.844 -12.414 -15.43 1 98.81 353 ILE B N 1
ATOM 8238 C CA . ILE B 1 353 ? 19.094 -13.43 -14.703 1 98.81 353 ILE B CA 1
ATOM 8239 C C . ILE B 1 353 ? 19.078 -13.086 -13.211 1 98.81 353 ILE B C 1
ATOM 8241 O O . ILE B 1 353 ? 20.109 -12.766 -12.633 1 98.81 353 ILE B O 1
ATOM 8245 N N . LEU B 1 354 ? 17.938 -13.016 -12.602 1 98.88 354 LEU B N 1
ATOM 8246 C CA . LEU B 1 354 ? 17.719 -12.852 -11.172 1 98.88 354 LEU B CA 1
ATOM 8247 C C . LEU B 1 354 ? 17.484 -14.203 -10.5 1 98.88 354 LEU B C 1
ATOM 8249 O O . LEU B 1 354 ? 16.531 -14.914 -10.844 1 98.88 354 LEU B O 1
ATOM 8253 N N . ILE B 1 355 ? 18.328 -14.578 -9.57 1 98.69 355 ILE B N 1
ATOM 8254 C CA . ILE B 1 355 ? 18.203 -15.859 -8.883 1 98.69 355 ILE B CA 1
ATOM 8255 C C . ILE B 1 355 ? 17.141 -15.75 -7.785 1 98.69 355 ILE B C 1
ATOM 8257 O O . ILE B 1 355 ? 17.156 -14.812 -6.988 1 98.69 355 ILE B O 1
ATOM 8261 N N . LYS B 1 356 ? 16.188 -16.625 -7.777 1 98.31 356 LYS B N 1
ATOM 8262 C CA . LYS B 1 356 ? 15.25 -16.734 -6.664 1 98.31 356 LYS B CA 1
ATOM 8263 C C . LYS B 1 356 ? 15.812 -17.625 -5.562 1 98.31 356 LYS B C 1
ATOM 8265 O O . LYS B 1 356 ? 15.992 -18.828 -5.758 1 98.31 356 LYS B O 1
ATOM 8270 N N . PRO B 1 357 ? 16.078 -17.031 -4.422 1 96.44 357 PRO B N 1
ATOM 8271 C CA . PRO B 1 357 ? 16.719 -17.797 -3.357 1 96.44 357 PRO B CA 1
ATOM 8272 C C . PRO B 1 357 ? 15.773 -18.812 -2.703 1 96.44 357 PRO B C 1
ATOM 8274 O O . PRO B 1 357 ? 14.555 -18.609 -2.705 1 96.44 357 PRO B O 1
ATOM 8277 N N . ARG B 1 358 ? 16.328 -19.781 -2.211 1 91.31 358 ARG B N 1
ATOM 8278 C CA . ARG B 1 358 ? 15.57 -20.812 -1.512 1 91.31 358 ARG B CA 1
ATOM 8279 C C . ARG B 1 358 ? 15.188 -20.359 -0.108 1 91.31 358 ARG B C 1
ATOM 8281 O O . ARG B 1 358 ? 14.094 -20.656 0.371 1 91.31 358 ARG B O 1
ATOM 8288 N N . ALA B 1 359 ? 16.094 -19.656 0.525 1 88.12 359 ALA B N 1
ATOM 8289 C CA . ALA B 1 359 ? 15.914 -19.234 1.913 1 88.12 359 ALA B CA 1
ATOM 8290 C C . ALA B 1 359 ? 14.797 -18.203 2.033 1 88.12 359 ALA B C 1
ATOM 8292 O O . ALA B 1 359 ? 14.805 -17.188 1.327 1 88.12 359 ALA B O 1
ATOM 8293 N N . ALA B 1 360 ? 13.867 -18.406 2.977 1 85.62 360 ALA B N 1
ATOM 8294 C CA . ALA B 1 360 ? 12.734 -17.516 3.184 1 85.62 360 ALA B CA 1
ATOM 8295 C C . ALA B 1 360 ? 13.203 -16.125 3.588 1 85.62 360 ALA B C 1
ATOM 8297 O O . ALA B 1 360 ? 12.586 -15.117 3.219 1 85.62 360 ALA B O 1
ATOM 8298 N N . GLU B 1 361 ? 14.289 -16.047 4.324 1 87.25 361 GLU B N 1
ATOM 8299 C CA . GLU B 1 361 ? 14.805 -14.773 4.828 1 87.25 361 GLU B CA 1
ATOM 8300 C C . GLU B 1 361 ? 15.266 -13.875 3.689 1 87.25 361 GLU B C 1
ATOM 8302 O O . GLU B 1 361 ? 15.336 -12.656 3.844 1 87.25 361 GLU B O 1
ATOM 8307 N N . ALA B 1 362 ? 15.555 -14.5 2.51 1 94.5 362 ALA B N 1
ATOM 8308 C CA . ALA B 1 362 ? 16.047 -13.734 1.367 1 94.5 362 ALA B CA 1
ATOM 8309 C C . ALA B 1 362 ? 14.906 -13.359 0.425 1 94.5 362 ALA B C 1
ATOM 8311 O O . ALA B 1 362 ? 15.125 -12.68 -0.582 1 94.5 362 ALA B O 1
ATOM 8312 N N . GLY B 1 363 ? 13.703 -13.836 0.772 1 96 363 GLY B N 1
ATOM 8313 C CA . GLY B 1 363 ? 12.555 -13.656 -0.107 1 96 363 GLY B CA 1
ATOM 8314 C C . GLY B 1 363 ? 12.234 -12.195 -0.376 1 96 363 GLY B C 1
ATOM 8315 O O . GLY B 1 363 ? 12 -11.805 -1.521 1 96 363 GLY B O 1
ATOM 8316 N N . THR B 1 364 ? 12.273 -11.375 0.663 1 96.81 364 THR B N 1
ATOM 8317 C CA . THR B 1 364 ? 11.938 -9.961 0.497 1 96.81 364 THR B CA 1
ATOM 8318 C C . THR B 1 364 ? 12.992 -9.242 -0.337 1 96.81 364 THR B C 1
ATOM 8320 O O . THR B 1 364 ? 12.672 -8.367 -1.139 1 96.81 364 THR B O 1
ATOM 8323 N N . GLU B 1 365 ? 14.289 -9.609 -0.135 1 97.81 365 GLU B N 1
ATOM 8324 C CA . GLU B 1 365 ? 15.352 -9.055 -0.964 1 97.81 365 GLU B CA 1
ATOM 8325 C C . GLU B 1 365 ? 15.125 -9.367 -2.439 1 97.81 365 GLU B C 1
ATOM 8327 O O . GLU B 1 365 ? 15.211 -8.477 -3.287 1 97.81 365 GLU B O 1
ATOM 8332 N N . TYR B 1 366 ? 14.742 -10.57 -2.705 1 98.44 366 TYR B N 1
ATOM 8333 C CA . TYR B 1 366 ? 14.438 -11.031 -4.055 1 98.44 366 TYR B CA 1
ATOM 8334 C C . TYR B 1 366 ? 13.273 -10.25 -4.648 1 98.44 366 TYR B C 1
ATOM 8336 O O . TYR B 1 366 ? 13.359 -9.766 -5.781 1 98.44 366 TYR B O 1
ATOM 8344 N N . LEU B 1 367 ? 12.203 -10.031 -3.93 1 98.56 367 LEU B N 1
ATOM 8345 C CA . LEU B 1 367 ? 11.016 -9.344 -4.43 1 98.56 367 LEU B CA 1
ATOM 8346 C C . LEU B 1 367 ? 11.32 -7.879 -4.719 1 98.56 367 LEU B C 1
ATOM 8348 O O . LEU B 1 367 ? 10.836 -7.32 -5.707 1 98.56 367 LEU B O 1
ATOM 8352 N N . GLY B 1 368 ? 12.125 -7.309 -3.824 1 98.56 368 GLY B N 1
ATOM 8353 C CA . GLY B 1 368 ? 12.523 -5.934 -4.078 1 98.56 368 GLY B CA 1
ATOM 8354 C C . GLY B 1 368 ? 13.305 -5.766 -5.367 1 98.56 368 GLY B C 1
ATOM 8355 O O . GLY B 1 368 ? 13.055 -4.832 -6.133 1 98.56 368 GLY B O 1
ATOM 8356 N N . LEU B 1 369 ? 14.227 -6.656 -5.645 1 98.88 369 LEU B N 1
ATOM 8357 C CA . LEU B 1 369 ? 15.008 -6.598 -6.871 1 98.88 369 LEU B CA 1
ATOM 8358 C C . LEU B 1 369 ? 14.141 -6.883 -8.086 1 98.88 369 LEU B C 1
ATOM 8360 O O . LEU B 1 369 ? 14.289 -6.242 -9.133 1 98.88 369 LEU B O 1
ATOM 8364 N N . PHE B 1 370 ? 13.242 -7.836 -7.93 1 98.81 370 PHE B N 1
ATOM 8365 C CA . PHE B 1 370 ? 12.289 -8.109 -9 1 98.81 370 PHE B CA 1
ATOM 8366 C C . PHE B 1 370 ? 11.531 -6.848 -9.391 1 98.81 370 PHE B C 1
ATOM 8368 O O . PHE B 1 370 ? 11.445 -6.512 -10.57 1 98.81 370 PHE B O 1
ATOM 8375 N N . LYS B 1 371 ? 11.062 -6.164 -8.43 1 98.69 371 LYS B N 1
ATOM 8376 C CA . LYS B 1 371 ? 10.305 -4.934 -8.641 1 98.69 371 LYS B CA 1
ATOM 8377 C C . LYS B 1 371 ? 11.164 -3.863 -9.305 1 98.69 371 LYS B C 1
ATOM 8379 O O . LYS B 1 371 ? 10.711 -3.189 -10.234 1 98.69 371 LYS B O 1
ATOM 8384 N N . MET B 1 372 ? 12.438 -3.727 -8.891 1 98.56 372 MET B N 1
ATOM 8385 C CA . MET B 1 372 ? 13.359 -2.766 -9.492 1 98.56 372 MET B CA 1
ATOM 8386 C C . MET B 1 372 ? 13.523 -3.025 -10.984 1 98.56 372 MET B C 1
ATOM 8388 O O . MET B 1 372 ? 13.492 -2.092 -11.789 1 98.56 372 MET B O 1
ATOM 8392 N N . LEU B 1 373 ? 13.688 -4.254 -11.242 1 98.69 373 LEU B N 1
ATOM 8393 C CA . LEU B 1 373 ? 13.984 -4.629 -12.617 1 98.69 373 LEU B CA 1
ATOM 8394 C C . LEU B 1 373 ? 12.766 -4.414 -13.516 1 98.69 373 LEU B C 1
ATOM 8396 O O . LEU B 1 373 ? 12.891 -3.904 -14.625 1 98.69 373 LEU B O 1
ATOM 8400 N N . LYS B 1 374 ? 11.562 -4.781 -13.016 1 98.56 374 LYS B N 1
ATOM 8401 C CA . LYS B 1 374 ? 10.336 -4.555 -13.773 1 98.56 374 LYS B CA 1
ATOM 8402 C C . LYS B 1 374 ? 10.117 -3.07 -14.039 1 98.56 374 LYS B C 1
ATOM 8404 O O . LYS B 1 374 ? 9.859 -2.666 -15.18 1 98.56 374 LYS B O 1
ATOM 8409 N N . GLU B 1 375 ? 10.289 -2.275 -13.031 1 98.12 375 GLU B N 1
ATOM 8410 C CA . GLU B 1 375 ? 10.008 -0.846 -13.125 1 98.12 375 GLU B CA 1
ATOM 8411 C C . GLU B 1 375 ? 11.039 -0.139 -14 1 98.12 375 GLU B C 1
ATOM 8413 O O . GLU B 1 375 ? 10.773 0.933 -14.547 1 98.12 375 GLU B O 1
ATOM 8418 N N . SER B 1 376 ? 12.234 -0.733 -14.109 1 97.69 376 SER B N 1
ATOM 8419 C CA . SER B 1 376 ? 13.305 -0.135 -14.906 1 97.69 376 SER B CA 1
ATOM 8420 C C . SER B 1 376 ? 13.344 -0.722 -16.312 1 97.69 376 SER B C 1
ATOM 8422 O O . SER B 1 376 ? 14.195 -0.357 -17.125 1 97.69 376 SER B O 1
ATOM 8424 N N . HIS B 1 377 ? 12.508 -1.667 -16.625 1 97.75 377 HIS B N 1
ATOM 8425 C CA . HIS B 1 377 ? 12.352 -2.309 -17.938 1 97.75 377 HIS B CA 1
ATOM 8426 C C . HIS B 1 377 ? 13.625 -3.039 -18.344 1 97.75 377 HIS B C 1
ATOM 8428 O O . HIS B 1 377 ? 14.047 -2.963 -19.5 1 97.75 377 HIS B O 1
ATOM 8434 N N . VAL B 1 378 ? 14.242 -3.631 -17.312 1 97.75 378 VAL B N 1
ATOM 8435 C CA . VAL B 1 378 ? 15.359 -4.539 -17.578 1 97.75 378 VAL B CA 1
ATOM 8436 C C . VAL B 1 378 ? 14.828 -5.879 -18.078 1 97.75 378 VAL B C 1
ATOM 8438 O O . VAL B 1 378 ? 13.852 -6.41 -17.531 1 97.75 378 VAL B O 1
ATOM 8441 N N . LEU B 1 379 ? 15.375 -6.34 -19.172 1 97.69 379 LEU B N 1
ATOM 8442 C CA . LEU B 1 379 ? 15 -7.664 -19.656 1 97.69 379 LEU B CA 1
ATOM 8443 C C . LEU B 1 379 ? 15.664 -8.758 -18.812 1 97.69 379 LEU B C 1
ATOM 8445 O O . LEU B 1 379 ? 16.891 -8.914 -18.859 1 97.69 379 LEU B O 1
ATOM 8449 N N . PHE B 1 380 ? 14.852 -9.453 -18.047 1 98.5 380 PHE B N 1
ATOM 8450 C CA . PHE B 1 380 ? 15.469 -10.453 -17.172 1 98.5 380 PHE B CA 1
ATOM 8451 C C . PHE B 1 380 ? 14.594 -11.695 -17.062 1 98.5 380 PHE B C 1
ATOM 8453 O O . PHE B 1 380 ? 13.398 -11.641 -17.359 1 98.5 380 PHE B O 1
ATOM 8460 N N . ASP B 1 381 ? 15.211 -12.797 -16.766 1 98.5 381 ASP B N 1
ATOM 8461 C CA . ASP B 1 381 ? 14.562 -14.055 -16.391 1 98.5 381 ASP B CA 1
ATOM 8462 C C . ASP B 1 381 ? 14.828 -14.383 -14.922 1 98.5 381 ASP B C 1
ATOM 8464 O O . ASP B 1 381 ? 15.672 -13.758 -14.281 1 98.5 381 ASP B O 1
ATOM 8468 N N . VAL B 1 382 ? 14.062 -15.266 -14.398 1 98.81 382 VAL B N 1
ATOM 8469 C CA . VAL B 1 382 ? 14.25 -15.758 -13.039 1 98.81 382 VAL B CA 1
ATOM 8470 C C . VAL B 1 382 ? 14.641 -17.234 -13.07 1 98.81 382 VAL B C 1
ATOM 8472 O O . VAL B 1 382 ? 14.055 -18.016 -13.82 1 98.81 382 VAL B O 1
ATOM 8475 N N . ILE B 1 383 ? 15.664 -17.609 -12.391 1 98.62 383 ILE B N 1
ATOM 8476 C CA . ILE B 1 383 ? 16.016 -19 -12.188 1 98.62 383 ILE B CA 1
ATOM 8477 C C . ILE B 1 383 ? 16.109 -19.297 -10.695 1 98.62 383 ILE B C 1
ATOM 8479 O O . ILE B 1 383 ? 16.734 -18.562 -9.938 1 98.62 383 ILE B O 1
ATOM 8483 N N . VAL B 1 384 ? 15.414 -20.344 -10.25 1 97.81 384 VAL B N 1
ATOM 8484 C CA . VAL B 1 384 ? 15.43 -20.688 -8.828 1 97.81 384 VAL B CA 1
ATOM 8485 C C . VAL B 1 384 ? 16.797 -21.25 -8.453 1 97.81 384 VAL B C 1
ATOM 8487 O O . VAL B 1 384 ? 17.453 -21.891 -9.273 1 97.81 384 VAL B O 1
ATOM 8490 N N . GLU B 1 385 ? 17.203 -21.078 -7.242 1 96.81 385 GLU B N 1
ATOM 8491 C CA . GLU B 1 385 ? 18.531 -21.438 -6.754 1 96.81 385 GLU B CA 1
ATOM 8492 C C . GLU B 1 385 ? 18.844 -22.906 -7.055 1 96.81 385 GLU B C 1
ATOM 8494 O O . GLU B 1 385 ? 19.953 -23.219 -7.512 1 96.81 385 GLU B O 1
ATOM 8499 N N . ASP B 1 386 ? 17.922 -23.781 -6.934 1 94.56 386 ASP B N 1
ATOM 8500 C CA . ASP B 1 386 ? 18.125 -25.219 -7.062 1 94.56 386 ASP B CA 1
ATOM 8501 C C . ASP B 1 386 ? 18.422 -25.594 -8.516 1 94.56 386 ASP B C 1
ATOM 8503 O O . ASP B 1 386 ? 18.875 -26.719 -8.789 1 94.56 386 ASP B O 1
ATOM 8507 N N . GLN B 1 387 ? 18.203 -24.688 -9.453 1 97.38 387 GLN B N 1
ATOM 8508 C CA . GLN B 1 387 ? 18.344 -25.016 -10.867 1 97.38 387 GLN B CA 1
ATOM 8509 C C . GLN B 1 387 ? 19.562 -24.312 -11.469 1 97.38 387 GLN B C 1
ATOM 8511 O O . GLN B 1 387 ? 19.797 -24.391 -12.672 1 97.38 387 GLN B O 1
ATOM 8516 N N . ILE B 1 388 ? 20.359 -23.672 -10.68 1 97.88 388 ILE B N 1
ATOM 8517 C CA . ILE B 1 388 ? 21.484 -22.875 -11.172 1 97.88 388 ILE B CA 1
ATOM 8518 C C . ILE B 1 388 ? 22.406 -23.766 -12.016 1 97.88 388 ILE B C 1
ATOM 8520 O O . ILE B 1 388 ? 22.719 -23.422 -13.156 1 97.88 388 ILE B O 1
ATOM 8524 N N . THR B 1 389 ? 22.797 -24.906 -11.508 1 97.56 389 THR B N 1
ATOM 8525 C CA . THR B 1 389 ? 23.734 -25.781 -12.211 1 97.56 389 THR B CA 1
ATOM 8526 C C . THR B 1 389 ? 23.094 -26.375 -13.461 1 97.56 389 THR B C 1
ATOM 8528 O O . THR B 1 389 ? 23.703 -26.406 -14.523 1 97.56 389 THR B O 1
ATOM 8531 N N . ALA B 1 390 ? 21.875 -26.75 -13.336 1 97.06 390 ALA B N 1
ATOM 8532 C CA . ALA B 1 390 ? 21.172 -27.375 -14.453 1 97.06 390 ALA B CA 1
ATOM 8533 C C . ALA B 1 390 ? 20.953 -26.375 -15.586 1 97.06 390 ALA B C 1
ATOM 8535 O O . ALA B 1 390 ? 20.922 -26.75 -16.766 1 97.06 390 ALA B O 1
ATOM 8536 N N . MET B 1 391 ? 20.828 -25.141 -15.25 1 98.06 391 MET B N 1
ATOM 8537 C CA . MET B 1 391 ? 20.531 -24.125 -16.25 1 98.06 391 MET B CA 1
ATOM 8538 C C . MET B 1 391 ? 21.766 -23.281 -16.578 1 98.06 391 MET B C 1
ATOM 8540 O O . MET B 1 391 ? 21.641 -22.125 -16.984 1 98.06 391 MET B O 1
ATOM 8544 N N . LYS B 1 392 ? 22.891 -23.812 -16.359 1 97.94 392 LYS B N 1
ATOM 8545 C CA . LYS B 1 392 ? 24.156 -23.125 -16.594 1 97.94 392 LYS B CA 1
ATOM 8546 C C . LYS B 1 392 ? 24.203 -22.5 -17.984 1 97.94 392 LYS B C 1
ATOM 8548 O O . LYS B 1 392 ? 24.719 -21.406 -18.172 1 97.94 392 LYS B O 1
ATOM 8553 N N . HIS B 1 393 ? 23.656 -23.172 -18.969 1 96.88 393 HIS B N 1
ATOM 8554 C CA . HIS B 1 393 ? 23.703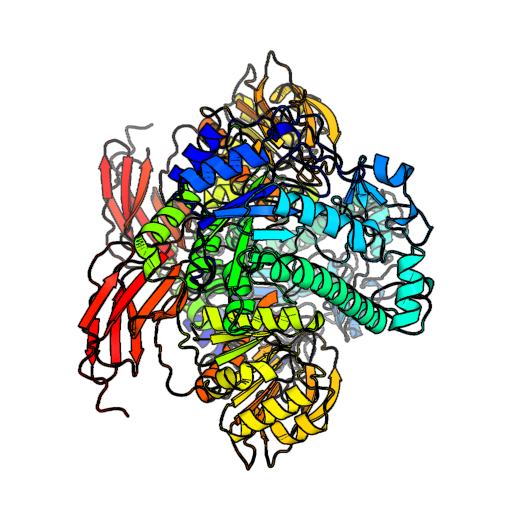 -22.703 -20.359 1 96.88 393 HIS B CA 1
ATOM 8555 C C . HIS B 1 393 ? 22.922 -21.391 -20.5 1 96.88 393 HIS B C 1
ATOM 8557 O O . HIS B 1 393 ? 23.312 -20.531 -21.297 1 96.88 393 HIS B O 1
ATOM 8563 N N . LYS B 1 394 ? 21.844 -21.188 -19.812 1 97.75 394 LYS B N 1
ATOM 8564 C CA . LYS B 1 394 ? 21.078 -19.938 -19.859 1 97.75 394 LYS B CA 1
ATOM 8565 C C . LYS B 1 394 ? 21.812 -18.812 -19.109 1 97.75 394 LYS B C 1
ATOM 8567 O O . LYS B 1 394 ? 21.812 -17.672 -19.562 1 97.75 394 LYS B O 1
ATOM 8572 N N . LEU B 1 395 ? 22.422 -19.219 -18.016 1 98.25 395 LEU B N 1
ATOM 8573 C CA . LEU B 1 395 ? 23.156 -18.234 -17.234 1 98.25 395 LEU B CA 1
ATOM 8574 C C . LEU B 1 395 ? 24.375 -17.719 -18 1 98.25 395 LEU B C 1
ATOM 8576 O O . LEU B 1 395 ? 24.734 -16.547 -17.891 1 98.25 395 LEU B O 1
ATOM 8580 N N . ALA B 1 396 ? 24.953 -18.578 -18.766 1 97.38 396 ALA B N 1
ATOM 8581 C CA . ALA B 1 396 ? 26.141 -18.203 -19.531 1 97.38 396 ALA B CA 1
ATOM 8582 C C . ALA B 1 396 ? 25.781 -17.281 -20.688 1 97.38 396 ALA B C 1
ATOM 8584 O O . ALA B 1 396 ? 26.656 -16.594 -21.234 1 97.38 396 ALA B O 1
ATOM 8585 N N . ALA B 1 397 ? 24.531 -17.234 -21.031 1 96.44 397 ALA B N 1
ATOM 8586 C CA . ALA B 1 397 ? 24.094 -16.484 -22.203 1 96.44 397 ALA B CA 1
ATOM 8587 C C . ALA B 1 397 ? 23.75 -15.047 -21.844 1 96.44 397 ALA B C 1
ATOM 8589 O O . ALA B 1 397 ? 23.484 -14.227 -22.734 1 96.44 397 ALA B O 1
ATOM 8590 N N . VAL B 1 398 ? 23.75 -14.664 -20.594 1 97.12 398 VAL B N 1
ATOM 8591 C CA . VAL B 1 398 ? 23.344 -13.32 -20.203 1 97.12 398 VAL B CA 1
ATOM 8592 C C . VAL B 1 398 ? 24.562 -12.508 -19.781 1 97.12 398 VAL B C 1
ATOM 8594 O O . VAL B 1 398 ? 25.672 -13.039 -19.672 1 97.12 398 VAL B O 1
ATOM 8597 N N . LYS B 1 399 ? 24.281 -11.18 -19.578 1 96.62 399 LYS B N 1
ATOM 8598 C CA . LYS B 1 399 ? 25.344 -10.242 -19.234 1 96.62 399 LYS B CA 1
ATOM 8599 C C . LYS B 1 399 ? 25.625 -10.242 -17.734 1 96.62 399 LYS B C 1
ATOM 8601 O O . LYS B 1 399 ? 26.75 -10.008 -17.297 1 96.62 399 LYS B O 1
ATOM 8606 N N . ALA B 1 400 ? 24.609 -10.492 -16.953 1 97.94 400 ALA B N 1
ATOM 8607 C CA . ALA B 1 400 ? 24.766 -10.422 -15.508 1 97.94 400 ALA B CA 1
ATOM 8608 C C . ALA B 1 400 ? 23.812 -11.383 -14.805 1 97.94 400 ALA B C 1
ATOM 8610 O O . ALA B 1 400 ? 22.703 -11.656 -15.305 1 97.94 400 ALA B O 1
ATOM 8611 N N . VAL B 1 401 ? 24.25 -11.891 -13.672 1 98.44 401 VAL B N 1
ATOM 8612 C CA . VAL B 1 401 ? 23.453 -12.711 -12.773 1 98.44 401 VAL B CA 1
ATOM 8613 C C . VAL B 1 401 ? 23.359 -12.039 -11.406 1 98.44 401 VAL B C 1
ATOM 8615 O O . VAL B 1 401 ? 24.375 -11.648 -10.828 1 98.44 401 VAL B O 1
ATOM 8618 N N . ILE B 1 402 ? 22.156 -11.836 -10.891 1 98.81 402 ILE B N 1
ATOM 8619 C CA . ILE B 1 402 ? 21.938 -11.188 -9.602 1 98.81 402 ILE B CA 1
ATOM 8620 C C . ILE B 1 402 ? 21.656 -12.242 -8.531 1 98.81 402 ILE B C 1
ATOM 8622 O O . ILE B 1 402 ? 20.844 -13.141 -8.734 1 98.81 402 ILE B O 1
ATOM 8626 N N . LEU B 1 403 ? 22.328 -12.141 -7.41 1 98.38 403 LEU B N 1
ATOM 8627 C CA . LEU B 1 403 ? 22.25 -13.094 -6.305 1 98.38 403 LEU B CA 1
ATOM 8628 C C . LEU B 1 403 ? 21.672 -12.43 -5.059 1 98.38 403 LEU B C 1
ATOM 8630 O O . LEU B 1 403 ? 22.391 -12.109 -4.121 1 98.38 403 LEU B O 1
ATOM 8634 N N . PRO B 1 404 ? 20.344 -12.32 -4.953 1 98.06 404 PRO B N 1
ATOM 8635 C CA . PRO B 1 404 ? 19.734 -11.68 -3.787 1 98.06 404 PRO B CA 1
ATOM 8636 C C . PRO B 1 404 ? 19.766 -12.57 -2.543 1 98.06 404 PRO B C 1
ATOM 8638 O O . PRO B 1 404 ? 18.969 -13.5 -2.422 1 98.06 404 PRO B O 1
ATOM 8641 N N . GLY B 1 405 ? 20.609 -12.281 -1.635 1 95.69 405 GLY B N 1
ATOM 8642 C CA . GLY B 1 405 ? 20.641 -12.938 -0.338 1 95.69 405 GLY B CA 1
ATOM 8643 C C . GLY B 1 405 ? 21 -14.406 -0.422 1 95.69 405 GLY B C 1
ATOM 8644 O O . GLY B 1 405 ? 20.625 -15.203 0.444 1 95.69 405 GLY B O 1
ATOM 8645 N N . LEU B 1 406 ? 21.656 -14.836 -1.48 1 94.44 406 LEU B N 1
ATOM 8646 C CA . LEU B 1 406 ? 22.078 -16.219 -1.612 1 94.44 406 LEU B CA 1
ATOM 8647 C C . LEU B 1 406 ? 23.031 -16.609 -0.482 1 94.44 406 LEU B C 1
ATOM 8649 O O . LEU B 1 406 ? 24.109 -16.031 -0.355 1 94.44 406 LEU B O 1
ATOM 8653 N N . GLN B 1 407 ? 22.688 -17.531 0.334 1 86.88 407 GLN B N 1
ATOM 8654 C CA . GLN B 1 407 ? 23.453 -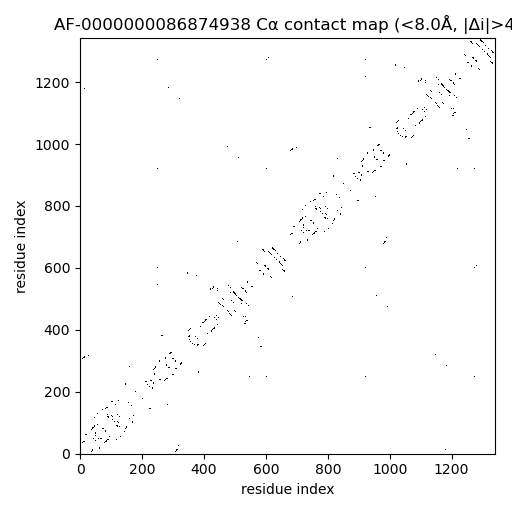17.828 1.542 1 86.88 407 GLN B CA 1
ATOM 8655 C C . GLN B 1 407 ? 24.484 -18.922 1.291 1 86.88 407 GLN B C 1
ATOM 8657 O O . GLN B 1 407 ? 25.5 -18.703 0.612 1 86.88 407 GLN B O 1
ATOM 8662 N N . ARG B 1 408 ? 24.188 -20.172 1.588 1 81.75 408 ARG B N 1
ATOM 8663 C CA . ARG B 1 408 ? 25.125 -21.281 1.45 1 81.75 408 ARG B CA 1
ATOM 8664 C C . ARG B 1 408 ? 24.719 -22.203 0.314 1 81.75 408 ARG B C 1
ATOM 8666 O O . ARG B 1 408 ? 24.172 -23.281 0.556 1 81.75 408 ARG B O 1
ATOM 8673 N N . PRO B 1 409 ? 25.156 -21.766 -0.875 1 87.56 409 PRO B N 1
ATOM 8674 C CA . PRO B 1 409 ? 24.828 -22.625 -2.008 1 87.56 409 PRO B CA 1
ATOM 8675 C C . PRO B 1 409 ? 25.594 -23.938 -1.993 1 87.56 409 PRO B C 1
ATOM 8677 O O . PRO B 1 409 ? 26.625 -24.047 -1.324 1 87.56 409 PRO B O 1
ATOM 8680 N N . GLN B 1 410 ? 25.094 -24.891 -2.678 1 89.31 410 GLN B N 1
ATOM 8681 C CA . GLN B 1 410 ? 25.781 -26.156 -2.848 1 89.31 410 GLN B CA 1
ATOM 8682 C C . GLN B 1 410 ? 27.094 -25.984 -3.604 1 89.31 410 GLN B C 1
ATOM 8684 O O . GLN B 1 410 ? 27.266 -25.016 -4.348 1 89.31 410 GLN B O 1
ATOM 8689 N N . PRO B 1 411 ? 28.031 -26.922 -3.412 1 92.69 411 PRO B N 1
ATOM 8690 C CA . PRO B 1 411 ? 29.344 -26.812 -4.055 1 92.69 411 PRO B CA 1
ATOM 8691 C C . PRO B 1 411 ? 29.25 -26.703 -5.574 1 92.69 411 PRO B C 1
ATOM 8693 O O . PRO B 1 411 ? 30 -25.938 -6.195 1 92.69 411 PRO B O 1
ATOM 8696 N N . ASP B 1 412 ? 28.328 -27.453 -6.09 1 95.19 412 ASP B N 1
ATOM 8697 C CA . ASP B 1 412 ? 28.203 -27.422 -7.543 1 95.19 412 ASP B CA 1
ATOM 8698 C C . ASP B 1 412 ? 27.703 -26.047 -8.016 1 95.19 412 ASP B C 1
ATOM 8700 O O . ASP B 1 412 ? 28.062 -25.594 -9.102 1 95.19 412 ASP B O 1
ATOM 8704 N N . THR B 1 413 ? 26.875 -25.438 -7.242 1 95.38 413 THR B N 1
ATOM 8705 C CA . THR B 1 413 ? 26.391 -24.094 -7.539 1 95.38 413 THR B CA 1
ATOM 8706 C C . THR B 1 413 ? 27.547 -23.094 -7.516 1 95.38 413 THR B C 1
ATOM 8708 O O . THR B 1 413 ? 27.656 -22.234 -8.398 1 95.38 413 THR B O 1
ATOM 8711 N N . ILE B 1 414 ? 28.391 -23.234 -6.539 1 94.94 414 ILE B N 1
ATOM 8712 C CA . ILE B 1 414 ? 29.547 -22.344 -6.414 1 94.94 414 ILE B CA 1
ATOM 8713 C C . ILE B 1 414 ? 30.453 -22.516 -7.629 1 94.94 414 ILE B C 1
ATOM 8715 O O . ILE B 1 414 ? 30.922 -21.531 -8.203 1 94.94 414 ILE B O 1
ATOM 8719 N N . GLU B 1 415 ? 30.672 -23.734 -8 1 95.5 415 GLU B N 1
ATOM 8720 C CA . GLU B 1 415 ? 31.5 -24 -9.18 1 95.5 415 GLU B CA 1
ATOM 8721 C C . GLU B 1 415 ? 30.875 -23.391 -10.438 1 95.5 415 GLU B C 1
ATOM 8723 O O . GLU B 1 415 ? 31.594 -22.781 -11.242 1 95.5 415 GLU B O 1
ATOM 8728 N N . THR B 1 416 ? 29.609 -23.547 -10.539 1 97.31 416 THR B N 1
ATOM 8729 C CA . THR B 1 416 ? 28.906 -23.016 -11.695 1 97.31 416 THR B CA 1
ATOM 8730 C C . THR B 1 416 ? 29.047 -21.5 -11.75 1 97.31 416 THR B C 1
ATOM 8732 O O . THR B 1 416 ? 29.359 -20.938 -12.805 1 97.31 416 THR B O 1
ATOM 8735 N N . LEU B 1 417 ? 28.844 -20.828 -10.695 1 95.88 417 LEU B N 1
ATOM 8736 C CA . LEU B 1 417 ? 28.938 -19.375 -10.633 1 95.88 417 LEU B CA 1
ATOM 8737 C C . LEU B 1 417 ? 30.344 -18.906 -10.938 1 95.88 417 LEU B C 1
ATOM 8739 O O . LEU B 1 417 ? 30.547 -17.906 -11.633 1 95.88 417 LEU B O 1
ATOM 8743 N N . GLY B 1 418 ? 31.328 -19.609 -10.391 1 94.44 418 GLY B N 1
ATOM 8744 C CA . GLY B 1 418 ? 32.719 -19.297 -10.711 1 94.44 418 GLY B CA 1
ATOM 8745 C C . GLY B 1 418 ? 33.031 -19.406 -12.195 1 94.44 418 GLY B C 1
ATOM 8746 O O . GLY B 1 418 ? 33.719 -18.562 -12.75 1 94.44 418 GLY B O 1
ATOM 8747 N N . ASP B 1 419 ? 32.5 -20.438 -12.797 1 95.75 419 ASP B N 1
ATOM 8748 C CA . ASP B 1 419 ? 32.688 -20.625 -14.234 1 95.75 419 ASP B CA 1
ATOM 8749 C C . ASP B 1 419 ? 32.062 -19.484 -15.031 1 95.75 419 ASP B C 1
ATOM 8751 O O . ASP B 1 419 ? 32.625 -19.031 -16.031 1 95.75 419 ASP B O 1
ATOM 8755 N N . LEU B 1 420 ? 30.922 -19.094 -14.633 1 96.31 420 LEU B N 1
ATOM 8756 C CA . LEU B 1 420 ? 30.234 -18 -15.305 1 96.31 420 LEU B CA 1
ATOM 8757 C C . LEU B 1 420 ? 31.062 -16.719 -15.242 1 96.31 420 LEU B C 1
ATOM 8759 O O . LEU B 1 420 ? 31.172 -16.016 -16.25 1 96.31 420 LEU B O 1
ATOM 8763 N N . LEU B 1 421 ? 31.562 -16.453 -14.062 1 95.31 421 LEU B N 1
ATOM 8764 C CA . LEU B 1 421 ? 32.406 -15.266 -13.883 1 95.31 421 LEU B CA 1
ATOM 8765 C C . LEU B 1 421 ? 33.594 -15.305 -14.812 1 95.31 421 LEU B C 1
ATOM 8767 O O . LEU B 1 421 ? 33.969 -14.297 -15.422 1 95.31 421 LEU B O 1
ATOM 8771 N N . LYS B 1 422 ? 34.188 -16.438 -14.977 1 94.06 422 LYS B N 1
ATOM 8772 C CA . LYS B 1 422 ? 35.344 -16.609 -15.867 1 94.06 422 LYS B CA 1
ATOM 8773 C C . LYS B 1 422 ? 34.938 -16.391 -17.328 1 94.06 422 LYS B C 1
ATOM 8775 O O . LYS B 1 422 ? 35.75 -15.961 -18.141 1 94.06 422 LYS B O 1
ATOM 8780 N N . GLN B 1 423 ? 33.781 -16.672 -17.625 1 94.19 423 GLN B N 1
ATOM 8781 C CA . GLN B 1 423 ? 33.281 -16.547 -18.984 1 94.19 423 GLN B CA 1
ATOM 8782 C C . GLN B 1 423 ? 32.844 -15.109 -19.281 1 94.19 423 GLN B C 1
ATOM 8784 O O . GLN B 1 423 ? 32.406 -14.812 -20.391 1 94.19 423 GLN B O 1
ATOM 8789 N N . GLY B 1 424 ? 32.906 -14.305 -18.328 1 93.75 424 GLY B N 1
ATOM 8790 C CA . GLY B 1 424 ? 32.656 -12.891 -18.562 1 93.75 424 GLY B CA 1
ATOM 8791 C C . GLY B 1 424 ? 31.297 -12.43 -18.062 1 93.75 424 GLY B C 1
ATOM 8792 O O . GLY B 1 424 ? 30.953 -11.25 -18.156 1 93.75 424 GLY B O 1
ATOM 8793 N N . VAL B 1 425 ? 30.438 -13.336 -17.5 1 96.25 425 VAL B N 1
ATOM 8794 C CA . VAL B 1 425 ? 29.141 -12.961 -16.922 1 96.25 425 VAL B CA 1
ATOM 8795 C C . VAL B 1 425 ? 29.359 -12.219 -15.609 1 96.25 425 VAL B C 1
ATOM 8797 O O . VAL B 1 425 ? 30.109 -12.68 -14.75 1 96.25 425 VAL B O 1
ATOM 8800 N N . ALA B 1 426 ? 28.766 -11.086 -15.445 1 97.19 426 ALA B N 1
ATOM 8801 C CA . ALA B 1 426 ? 28.906 -10.32 -14.211 1 97.19 426 ALA B CA 1
ATOM 8802 C C . ALA B 1 426 ? 28.078 -10.93 -13.094 1 97.19 426 ALA B C 1
ATOM 8804 O O . ALA B 1 426 ? 27 -11.484 -13.344 1 97.19 426 ALA B O 1
ATOM 8805 N N . LEU B 1 427 ? 28.562 -10.836 -11.875 1 97 427 LEU B N 1
ATOM 8806 C CA . LEU B 1 427 ? 27.797 -11.242 -10.688 1 97 427 LEU B CA 1
ATOM 8807 C C . LEU B 1 427 ? 27.469 -10.031 -9.828 1 97 427 LEU B C 1
ATOM 8809 O O . LEU B 1 427 ? 28.328 -9.203 -9.539 1 97 427 LEU B O 1
ATOM 8813 N N . LEU B 1 428 ? 26.25 -9.859 -9.516 1 98.19 428 LEU B N 1
ATOM 8814 C CA . LEU B 1 428 ? 25.781 -8.812 -8.617 1 98.19 428 LEU B CA 1
ATOM 8815 C C . LEU B 1 428 ? 25.141 -9.414 -7.371 1 98.19 428 LEU B C 1
ATOM 8817 O O . LEU B 1 428 ? 24.078 -10.039 -7.457 1 98.19 428 LEU B O 1
ATOM 8821 N N . ALA B 1 429 ? 25.75 -9.242 -6.219 1 97.81 429 ALA B N 1
ATOM 8822 C CA . ALA B 1 429 ? 25.297 -9.852 -4.969 1 97.81 429 ALA B CA 1
ATOM 8823 C C . ALA B 1 429 ? 24.75 -8.789 -4.016 1 97.81 429 ALA B C 1
ATOM 8825 O O . ALA B 1 429 ? 25.406 -7.773 -3.768 1 97.81 429 ALA B O 1
ATOM 8826 N N . THR B 1 430 ? 23.531 -8.953 -3.51 1 97.56 430 THR B N 1
ATOM 8827 C CA . THR B 1 430 ? 22.891 -8.055 -2.555 1 97.56 430 THR B CA 1
ATOM 8828 C C . THR B 1 430 ? 22.375 -8.836 -1.34 1 97.56 430 THR B C 1
ATOM 8830 O O . THR B 1 430 ? 22.328 -10.062 -1.362 1 97.56 430 THR B O 1
ATOM 8833 N N . GLY B 1 431 ? 22.031 -8.164 -0.25 1 95.19 431 GLY B N 1
ATOM 8834 C CA . GLY B 1 431 ? 21.359 -8.75 0.896 1 95.19 431 GLY B CA 1
ATOM 8835 C C . GLY B 1 431 ? 22.203 -9.789 1.614 1 95.19 431 GLY B C 1
ATOM 8836 O O . GLY B 1 431 ? 21.703 -10.867 1.959 1 95.19 431 GLY B O 1
ATOM 8837 N N . ASN B 1 432 ? 23.531 -9.57 1.679 1 91.5 432 ASN B N 1
ATOM 8838 C CA . ASN B 1 432 ? 24.469 -10.438 2.389 1 91.5 432 ASN B CA 1
ATOM 8839 C C . ASN B 1 432 ? 24.625 -11.781 1.686 1 91.5 432 ASN B C 1
ATOM 8841 O O . ASN B 1 432 ? 24.703 -12.828 2.338 1 91.5 432 ASN B O 1
ATOM 8845 N N . ALA B 1 433 ? 24.531 -11.734 0.421 1 95.31 433 ALA B N 1
ATOM 8846 C CA . ALA B 1 433 ? 24.75 -12.953 -0.35 1 95.31 433 ALA B CA 1
ATOM 8847 C C . ALA B 1 433 ? 26.156 -13.516 -0.102 1 95.31 433 ALA B C 1
ATOM 8849 O O . ALA B 1 433 ? 27.141 -12.766 -0.081 1 95.31 433 ALA B O 1
ATOM 8850 N N . LEU B 1 434 ? 26.297 -14.828 0.158 1 94 434 LEU B N 1
ATOM 8851 C CA . LEU B 1 434 ? 27.531 -15.586 0.255 1 94 434 LEU B CA 1
ATOM 8852 C C . LEU B 1 434 ? 28.344 -15.156 1.478 1 94 434 LEU B C 1
ATOM 8854 O O . LEU B 1 434 ? 29.562 -15.359 1.528 1 94 434 LEU B O 1
ATOM 8858 N N . ARG B 1 435 ? 27.641 -14.5 2.395 1 90.62 435 ARG B N 1
ATOM 8859 C CA . ARG B 1 435 ? 28.297 -13.961 3.578 1 90.62 435 ARG B CA 1
ATOM 8860 C C . ARG B 1 435 ? 29.094 -15.047 4.297 1 90.62 435 ARG B C 1
ATOM 8862 O O . ARG B 1 435 ? 30.188 -14.789 4.82 1 90.62 435 ARG B O 1
ATOM 8869 N N . ASP B 1 436 ? 28.641 -16.312 4.27 1 88.62 436 ASP B N 1
ATOM 8870 C CA . ASP B 1 436 ? 29.25 -17.391 5.055 1 88.62 436 ASP B CA 1
ATOM 8871 C C . ASP B 1 436 ? 30.188 -18.219 4.199 1 88.62 436 ASP B C 1
ATOM 8873 O O . ASP B 1 436 ? 30.734 -19.234 4.66 1 88.62 436 ASP B O 1
ATOM 8877 N N . ASP B 1 437 ? 30.391 -17.875 2.982 1 92.44 437 ASP B N 1
ATOM 8878 C CA . ASP B 1 437 ? 31.375 -18.516 2.104 1 92.44 437 ASP B CA 1
ATOM 8879 C C . ASP B 1 437 ? 32.625 -17.656 1.931 1 92.44 437 ASP B C 1
ATOM 8881 O O . ASP B 1 437 ? 32.75 -16.953 0.922 1 92.44 437 ASP B O 1
ATOM 8885 N N . ALA B 1 438 ? 33.531 -17.812 2.797 1 93.06 438 ALA B N 1
ATOM 8886 C CA . ALA B 1 438 ? 34.688 -16.938 2.869 1 93.06 438 ALA B CA 1
ATOM 8887 C C . ALA B 1 438 ? 35.5 -17.016 1.584 1 93.06 438 ALA B C 1
ATOM 8889 O O . ALA B 1 438 ? 36.062 -16 1.125 1 93.06 438 ALA B O 1
ATOM 8890 N N . GLU B 1 439 ? 35.625 -18.141 1.043 1 92.75 439 GLU B N 1
ATOM 8891 C CA . GLU B 1 439 ? 36.438 -18.328 -0.161 1 92.75 439 GLU B CA 1
ATOM 8892 C C . GLU B 1 439 ? 35.812 -17.609 -1.355 1 92.75 439 GLU B C 1
ATOM 8894 O O . GLU B 1 439 ? 36.5 -16.875 -2.068 1 92.75 439 GLU B O 1
ATOM 8899 N N . ALA B 1 440 ? 34.562 -17.797 -1.552 1 92.12 440 ALA B N 1
ATOM 8900 C CA . ALA B 1 440 ? 33.875 -17.141 -2.664 1 92.12 440 ALA B CA 1
ATOM 8901 C C . ALA B 1 440 ? 33.875 -15.633 -2.502 1 92.12 440 ALA B C 1
ATOM 8903 O O . ALA B 1 440 ? 34.062 -14.898 -3.477 1 92.12 440 ALA B O 1
ATOM 8904 N N . LEU B 1 441 ? 33.688 -15.203 -1.263 1 93.75 441 LEU B N 1
ATOM 8905 C CA . LEU B 1 441 ? 33.719 -13.766 -0.99 1 93.75 441 LEU B CA 1
ATOM 8906 C C . LEU B 1 441 ? 35.062 -13.156 -1.362 1 93.75 441 LEU B C 1
ATOM 8908 O O . LEU B 1 441 ? 35.125 -12.094 -1.99 1 93.75 441 LEU B O 1
ATOM 8912 N N . SER B 1 442 ? 36.062 -13.82 -0.951 1 93.62 442 SER B N 1
ATOM 8913 C CA . SER B 1 442 ? 37.406 -13.328 -1.217 1 93.62 442 SER B CA 1
ATOM 8914 C C . SER B 1 442 ? 37.75 -13.422 -2.699 1 93.62 442 SER B C 1
ATOM 8916 O O . SER B 1 442 ? 38.25 -12.461 -3.293 1 93.62 442 SER B O 1
ATOM 8918 N N . ASP B 1 443 ? 37.469 -14.516 -3.307 1 92.12 443 ASP B N 1
ATOM 8919 C CA . ASP B 1 443 ? 37.906 -14.797 -4.672 1 92.12 443 ASP B CA 1
ATOM 8920 C C . ASP B 1 443 ? 37.125 -13.938 -5.68 1 92.12 443 ASP B C 1
ATOM 8922 O O . ASP B 1 443 ? 37.719 -13.461 -6.66 1 92.12 443 ASP B O 1
ATOM 8926 N N . TRP B 1 444 ? 35.844 -13.789 -5.469 1 93.94 444 TRP B N 1
ATOM 8927 C CA . TRP B 1 444 ? 35.031 -13.141 -6.48 1 93.94 444 TRP B CA 1
ATOM 8928 C C . TRP B 1 444 ? 34.906 -11.641 -6.203 1 93.94 444 TRP B C 1
ATOM 8930 O O . TRP B 1 444 ? 34.906 -10.836 -7.133 1 93.94 444 TRP B O 1
ATOM 8940 N N . PHE B 1 445 ? 34.875 -11.289 -4.957 1 95.19 445 PHE B N 1
ATOM 8941 C CA . PHE B 1 445 ? 34.5 -9.914 -4.625 1 95.19 445 PHE B CA 1
ATOM 8942 C C . PHE B 1 445 ? 35.688 -9.211 -3.936 1 95.19 445 PHE B C 1
ATOM 8944 O O . PHE B 1 445 ? 35.625 -8 -3.688 1 95.19 445 PHE B O 1
ATOM 8951 N N . GLY B 1 446 ? 36.781 -9.906 -3.596 1 94.5 446 GLY B N 1
ATOM 8952 C CA . GLY B 1 446 ? 37.844 -9.312 -2.807 1 94.5 446 GLY B CA 1
ATOM 8953 C C . GLY B 1 446 ? 37.375 -8.828 -1.444 1 94.5 446 GLY B C 1
ATOM 8954 O O . GLY B 1 446 ? 37.75 -7.734 -1.009 1 94.5 446 GLY B O 1
ATOM 8955 N N . ALA B 1 447 ? 36.562 -9.609 -0.808 1 95.69 447 ALA B N 1
ATOM 8956 C CA . ALA B 1 447 ? 35.844 -9.141 0.385 1 95.69 447 ALA B CA 1
ATOM 8957 C C . ALA B 1 447 ? 36.031 -10.117 1.545 1 95.69 447 ALA B C 1
ATOM 8959 O O . ALA B 1 447 ? 36.156 -11.32 1.334 1 95.69 447 ALA B O 1
ATOM 8960 N N . VAL B 1 448 ? 36.062 -9.609 2.721 1 96 448 VAL B N 1
ATOM 8961 C CA . VAL B 1 448 ? 36.031 -10.375 3.963 1 96 448 VAL B CA 1
ATOM 8962 C C . VAL B 1 448 ? 34.969 -9.797 4.898 1 96 448 VAL B C 1
ATOM 8964 O O . VAL B 1 448 ? 35 -8.602 5.211 1 96 448 VAL B O 1
ATOM 8967 N N . HIS B 1 449 ? 34.031 -10.617 5.242 1 95.31 449 HIS B N 1
ATOM 8968 C CA . HIS B 1 449 ? 33 -10.172 6.188 1 95.31 449 HIS B CA 1
ATOM 8969 C C . HIS B 1 449 ? 33.594 -10.008 7.586 1 95.31 449 HIS B C 1
ATOM 8971 O O . HIS B 1 449 ? 34.219 -10.922 8.117 1 95.31 449 HIS B O 1
ATOM 8977 N N . THR B 1 450 ? 33.344 -8.875 8.203 1 94.31 450 THR B N 1
ATOM 8978 C CA . THR B 1 450 ? 34 -8.609 9.477 1 94.31 450 THR B CA 1
ATOM 8979 C C . THR B 1 450 ? 32.969 -8.398 10.578 1 94.31 450 THR B C 1
ATOM 8981 O O . THR B 1 450 ? 33.312 -8.359 11.766 1 94.31 450 THR B O 1
ATOM 8984 N N . GLY B 1 451 ? 31.703 -8.242 10.219 1 91.56 451 GLY B N 1
ATOM 8985 C CA . GLY B 1 451 ? 30.672 -8.07 11.227 1 91.56 451 GLY B CA 1
ATOM 8986 C C . GLY B 1 451 ? 29.375 -7.484 10.672 1 91.56 451 GLY B C 1
ATOM 8987 O O . GLY B 1 451 ? 29.266 -7.25 9.469 1 91.56 451 GLY B O 1
ATOM 8988 N N . ASN B 1 452 ? 28.391 -7.445 11.539 1 89.19 452 ASN B N 1
ATOM 8989 C CA . ASN B 1 452 ? 27.094 -6.879 11.172 1 89.19 452 ASN B CA 1
ATOM 8990 C C . ASN B 1 452 ? 26.656 -5.801 12.156 1 89.19 452 ASN B C 1
ATOM 8992 O O . ASN B 1 452 ? 27.016 -5.848 13.336 1 89.19 452 ASN B O 1
ATOM 8996 N N . THR B 1 453 ? 26.031 -4.836 11.656 1 83.56 453 THR B N 1
ATOM 8997 C CA . THR B 1 453 ? 25.297 -3.895 12.484 1 83.56 453 THR B CA 1
ATOM 8998 C C . THR B 1 453 ? 23.812 -3.898 12.133 1 83.56 453 THR B C 1
ATOM 9000 O O . THR B 1 453 ? 23.453 -3.943 10.953 1 83.56 453 THR B O 1
ATOM 9003 N N . ASP B 1 454 ? 23.031 -4.133 13.289 1 76.75 454 ASP B N 1
ATOM 9004 C CA . ASP B 1 454 ? 21.594 -4.066 13.07 1 76.75 454 ASP B CA 1
ATOM 9005 C C . ASP B 1 454 ? 21.062 -2.666 13.359 1 76.75 454 ASP B C 1
ATOM 9007 O O . ASP B 1 454 ? 21.625 -1.927 14.156 1 76.75 454 ASP B O 1
ATOM 9011 N N . MET B 1 455 ? 19.859 -2.436 12.852 1 64.25 455 MET B N 1
ATOM 9012 C CA . MET B 1 455 ? 19.031 -1.241 12.922 1 64.25 455 MET B CA 1
ATOM 9013 C C . MET B 1 455 ? 19.812 -0.061 13.484 1 64.25 455 MET B C 1
ATOM 9015 O O . MET B 1 455 ? 20.078 -0.012 14.688 1 64.25 455 MET B O 1
ATOM 9019 N N . LEU B 1 456 ? 20.578 0.639 12.75 1 71.88 456 LEU B N 1
ATOM 9020 C CA . LEU B 1 456 ? 21.203 1.893 13.172 1 71.88 456 LEU B CA 1
ATOM 9021 C C . LEU B 1 456 ? 20.453 3.088 12.594 1 71.88 456 LEU B C 1
ATOM 9023 O O . LEU B 1 456 ? 20.766 3.551 11.492 1 71.88 456 LEU B O 1
ATOM 9027 N N . PRO B 1 457 ? 19.328 3.543 13.375 1 86.81 457 PRO B N 1
ATOM 9028 C CA . PRO B 1 457 ? 18.672 4.719 12.812 1 86.81 457 PRO B CA 1
ATOM 9029 C C . PRO B 1 457 ? 19.641 5.867 12.531 1 86.81 457 PRO B C 1
ATOM 9031 O O . PRO B 1 457 ? 20.594 6.059 13.273 1 86.81 457 PRO B O 1
ATOM 9034 N N . ALA B 1 458 ? 19.5 6.52 11.344 1 92.62 458 ALA B N 1
ATOM 9035 C CA . ALA B 1 458 ? 20.219 7.723 10.922 1 92.62 458 ALA B CA 1
ATOM 9036 C C . ALA B 1 458 ? 21.547 7.371 10.281 1 92.62 458 ALA B C 1
ATOM 9038 O O . ALA B 1 458 ? 22.516 8.125 10.406 1 92.62 458 ALA B O 1
ATOM 9039 N N . ALA B 1 459 ? 21.703 6.168 9.789 1 94.69 459 ALA B N 1
ATOM 9040 C CA . ALA B 1 459 ? 22.859 5.82 8.945 1 94.69 459 ALA B CA 1
ATOM 9041 C C . ALA B 1 459 ? 22.562 6.082 7.477 1 94.69 459 ALA B C 1
ATOM 9043 O O . ALA B 1 459 ? 21.406 5.973 7.039 1 94.69 459 ALA B O 1
ATOM 9044 N N . TYR B 1 460 ? 23.578 6.477 6.715 1 96.31 460 TYR B N 1
ATOM 9045 C CA . TYR B 1 460 ? 23.422 6.789 5.297 1 96.31 460 TYR B CA 1
ATOM 9046 C C . TYR B 1 460 ? 24.547 6.176 4.473 1 96.31 460 TYR B C 1
ATOM 9048 O O . TYR B 1 460 ? 25.516 5.652 5.027 1 96.31 460 TYR B O 1
ATOM 9056 N N . LEU B 1 461 ? 24.344 6.109 3.221 1 96.81 461 LEU B N 1
ATOM 9057 C CA . LEU B 1 461 ? 25.375 5.828 2.23 1 96.81 461 LEU B CA 1
ATOM 9058 C C . LEU B 1 461 ? 25.609 7.035 1.327 1 96.81 461 LEU B C 1
ATOM 9060 O O . LEU B 1 461 ? 24.656 7.637 0.837 1 96.81 461 LEU B O 1
ATOM 9064 N N . GLN B 1 462 ? 26.844 7.375 1.207 1 97.31 462 GLN B N 1
ATOM 9065 C CA . GLN B 1 462 ? 27.203 8.5 0.35 1 97.31 462 GLN B CA 1
ATOM 9066 C C . GLN B 1 462 ? 27.203 8.094 -1.121 1 97.31 462 GLN B C 1
ATOM 9068 O O . GLN B 1 462 ? 27.812 7.09 -1.496 1 97.31 462 GLN B O 1
ATOM 9073 N N . VAL B 1 463 ? 26.5 8.859 -1.993 1 97.31 463 VAL B N 1
ATOM 9074 C CA . VAL B 1 463 ? 26.344 8.508 -3.402 1 97.31 463 VAL B CA 1
ATOM 9075 C C . VAL B 1 463 ? 26.719 9.703 -4.273 1 97.31 463 VAL B C 1
ATOM 9077 O O . VAL B 1 463 ? 26.078 9.969 -5.293 1 97.31 463 VAL B O 1
ATOM 9080 N N . THR B 1 464 ? 27.75 10.445 -3.945 1 93.81 464 THR B N 1
ATOM 9081 C CA . THR B 1 464 ? 28.141 11.688 -4.605 1 93.81 464 THR B CA 1
ATOM 9082 C C . THR B 1 464 ? 28.812 11.406 -5.941 1 93.81 464 THR B C 1
ATOM 9084 O O . THR B 1 464 ? 28.984 12.305 -6.762 1 93.81 464 THR B O 1
ATOM 9087 N N . ASP B 1 465 ? 29.219 10.141 -6.207 1 93.88 465 ASP B N 1
ATOM 9088 C CA . ASP B 1 465 ? 29.828 9.789 -7.484 1 93.88 465 ASP B CA 1
ATOM 9089 C C . ASP B 1 465 ? 28.797 9.781 -8.609 1 93.88 465 ASP B C 1
ATOM 9091 O O . ASP B 1 465 ? 28.234 8.734 -8.93 1 93.88 465 ASP B O 1
ATOM 9095 N N . VAL B 1 466 ? 28.656 10.844 -9.328 1 92.12 466 VAL B N 1
ATOM 9096 C CA . VAL B 1 466 ? 27.594 11.031 -10.312 1 92.12 466 VAL B CA 1
ATOM 9097 C C . VAL B 1 466 ? 27.859 10.156 -11.539 1 92.12 466 VAL B C 1
ATOM 9099 O O . VAL B 1 466 ? 26.938 9.789 -12.266 1 92.12 466 VAL B O 1
ATOM 9102 N N . ASP B 1 467 ? 29.109 9.859 -11.773 1 92.56 467 ASP B N 1
ATOM 9103 C CA . ASP B 1 467 ? 29.422 8.984 -12.898 1 92.56 467 ASP B CA 1
ATOM 9104 C C . ASP B 1 467 ? 28.922 7.562 -12.656 1 92.56 467 ASP B C 1
ATOM 9106 O O . ASP B 1 467 ? 28.438 6.902 -13.57 1 92.56 467 ASP B O 1
ATOM 9110 N N . ARG B 1 468 ? 29.031 7.125 -11.445 1 93 468 ARG B N 1
ATOM 9111 C CA . ARG B 1 468 ? 28.609 5.777 -11.078 1 93 468 ARG B CA 1
ATOM 9112 C C . ARG B 1 468 ? 27.109 5.734 -10.805 1 93 468 ARG B C 1
ATOM 9114 O O . ARG B 1 468 ? 26.453 4.723 -11.078 1 93 468 ARG B O 1
ATOM 9121 N N . PHE B 1 469 ? 26.594 6.836 -10.266 1 96.69 469 PHE B N 1
ATOM 9122 C CA . PHE B 1 469 ? 25.188 6.906 -9.906 1 96.69 469 PHE B CA 1
ATOM 9123 C C . PHE B 1 469 ? 24.531 8.125 -10.539 1 96.69 469 PHE B C 1
ATOM 9125 O O . PHE B 1 469 ? 24.047 9.016 -9.828 1 96.69 469 PHE B O 1
ATOM 9132 N N . PRO B 1 470 ? 24.359 8.141 -11.82 1 96.19 470 PRO B N 1
ATOM 9133 C CA . PRO B 1 470 ? 23.812 9.305 -12.516 1 96.19 470 PRO B CA 1
ATOM 9134 C C . PRO B 1 470 ? 22.359 9.594 -12.133 1 96.19 470 PRO B C 1
ATOM 9136 O O . PRO B 1 470 ? 21.922 10.742 -12.172 1 96.19 470 PRO B O 1
ATOM 9139 N N . SER B 1 471 ? 21.578 8.578 -11.75 1 96.06 471 SER B N 1
ATOM 9140 C CA . SER B 1 471 ? 20.172 8.766 -11.391 1 96.06 471 SER B CA 1
ATOM 9141 C C . SER B 1 471 ? 20.031 9.406 -10.016 1 96.06 471 SER B C 1
ATOM 9143 O O . SER B 1 471 ? 18.938 9.812 -9.625 1 96.06 471 SER B O 1
ATOM 9145 N N . LEU B 1 472 ? 21.078 9.508 -9.258 1 96.06 472 LEU B N 1
ATOM 9146 C CA . LEU B 1 472 ? 21.047 10.07 -7.914 1 96.06 472 LEU B CA 1
ATOM 9147 C C . LEU B 1 472 ? 21.781 11.406 -7.867 1 96.06 472 LEU B C 1
ATOM 9149 O O . LEU B 1 472 ? 22.297 11.805 -6.82 1 96.06 472 LEU B O 1
ATOM 9153 N N . LYS B 1 473 ? 21.641 11.992 -9.078 1 91.88 473 LYS B N 1
ATOM 9154 C CA . LYS B 1 473 ? 22.25 13.32 -9.125 1 91.88 473 LYS B CA 1
ATOM 9155 C C . LYS B 1 473 ? 21.547 14.273 -8.164 1 91.88 473 LYS B C 1
ATOM 9157 O O . LYS B 1 473 ? 20.344 14.148 -7.926 1 91.88 473 LYS B O 1
ATOM 9162 N N . ASP B 1 474 ? 22.188 15.125 -7.363 1 90.44 474 ASP B N 1
ATOM 9163 C CA . ASP B 1 474 ? 21.703 16.156 -6.449 1 90.44 474 ASP B CA 1
ATOM 9164 C C . ASP B 1 474 ? 21.406 15.57 -5.066 1 90.44 474 ASP B C 1
ATOM 9166 O O . ASP B 1 474 ? 20.734 16.203 -4.254 1 90.44 474 ASP B O 1
ATOM 9170 N N . ARG B 1 475 ? 21.719 14.289 -4.871 1 93.75 475 ARG B N 1
ATOM 9171 C CA . ARG B 1 475 ? 21.656 13.625 -3.576 1 93.75 475 ARG B CA 1
ATOM 9172 C C . ARG B 1 475 ? 23.047 13.156 -3.129 1 93.75 475 ARG B C 1
ATOM 9174 O O . ARG B 1 475 ? 23.766 12.523 -3.898 1 93.75 475 ARG B O 1
ATOM 9181 N N . GLU B 1 476 ? 23.328 13.461 -1.949 1 95.5 476 GLU B N 1
ATOM 9182 C CA . GLU B 1 476 ? 24.625 13.031 -1.424 1 95.5 476 GLU B CA 1
ATOM 9183 C C . GLU B 1 476 ? 24.484 11.773 -0.577 1 95.5 476 GLU B C 1
ATOM 9185 O O . GLU B 1 476 ? 25.375 10.922 -0.562 1 95.5 476 GLU B O 1
ATOM 9190 N N . TRP B 1 477 ? 23.344 11.719 0.097 1 96.81 477 TRP B N 1
ATOM 9191 C CA . TRP B 1 477 ? 23.156 10.609 1.028 1 96.81 477 TRP B CA 1
ATOM 9192 C C . TRP B 1 477 ? 21.844 9.883 0.733 1 96.81 477 TRP B C 1
ATOM 9194 O O . TRP B 1 477 ? 20.828 10.508 0.444 1 96.81 477 TRP B O 1
ATOM 9204 N N . ILE B 1 478 ? 21.891 8.547 0.719 1 96.25 478 ILE B N 1
ATOM 9205 C CA . ILE B 1 478 ? 20.672 7.738 0.727 1 96.25 478 ILE B CA 1
ATOM 9206 C C . ILE B 1 478 ? 20.609 6.91 2.008 1 96.25 478 ILE B C 1
ATOM 9208 O O . ILE B 1 478 ? 21.641 6.668 2.648 1 96.25 478 ILE B O 1
ATOM 9212 N N . THR B 1 479 ? 19.469 6.527 2.398 1 95.5 479 THR B N 1
ATOM 9213 C CA . THR B 1 479 ? 19.266 5.895 3.697 1 95.5 479 THR B CA 1
ATOM 9214 C C . THR B 1 479 ? 19.625 4.414 3.641 1 95.5 479 THR B C 1
ATOM 9216 O O . THR B 1 479 ? 19.453 3.764 2.607 1 95.5 479 THR B O 1
ATOM 9219 N N . VAL B 1 480 ? 20.156 3.904 4.629 1 94.31 480 VAL B N 1
ATOM 9220 C CA . VAL B 1 480 ? 20.359 2.473 4.828 1 94.31 480 VAL B CA 1
ATOM 9221 C C . VAL B 1 480 ? 19.875 2.07 6.219 1 94.31 480 VAL B C 1
ATOM 9223 O O . VAL B 1 480 ? 20.172 2.75 7.207 1 94.31 480 VAL B O 1
ATOM 9226 N N . SER B 1 481 ? 18.953 1.099 6.227 1 89.56 481 SER B N 1
ATOM 9227 C CA . SER B 1 481 ? 18.391 0.657 7.496 1 89.56 481 SER B CA 1
ATOM 9228 C C . SER B 1 481 ? 18.188 -0.855 7.516 1 89.56 481 SER B C 1
ATOM 9230 O O . SER B 1 481 ? 18.453 -1.534 6.52 1 89.56 481 SER B O 1
ATOM 9232 N N . SER B 1 482 ? 17.719 -1.457 8.672 1 77.88 482 SER B N 1
ATOM 9233 C CA . SER B 1 482 ? 17.359 -2.842 8.969 1 77.88 482 SER B CA 1
ATOM 9234 C C . SER B 1 482 ? 18.594 -3.729 9.031 1 77.88 482 SER B C 1
ATOM 9236 O O . SER B 1 482 ? 18.656 -4.664 9.836 1 77.88 482 SER B O 1
ATOM 9238 N N . GLY B 1 483 ? 19.688 -3.447 8.047 1 82.25 483 GLY B N 1
ATOM 9239 C CA . GLY B 1 483 ? 20.875 -4.27 8.102 1 82.25 483 GLY B CA 1
ATOM 9240 C C . GLY B 1 483 ? 22.016 -3.721 7.266 1 82.25 483 GLY B C 1
ATOM 9241 O O . GLY B 1 483 ? 21.797 -3.182 6.18 1 82.25 483 GLY B O 1
ATOM 9242 N N . PHE B 1 484 ? 23.172 -3.758 7.887 1 90.94 484 PHE B N 1
ATOM 9243 C CA . PHE B 1 484 ? 24.406 -3.375 7.195 1 90.94 484 PHE B CA 1
ATOM 9244 C C . PHE B 1 484 ? 25.562 -4.293 7.59 1 90.94 484 PHE B C 1
ATOM 9246 O O . PHE B 1 484 ? 25.812 -4.504 8.773 1 90.94 484 PHE B O 1
ATOM 9253 N N . ALA B 1 485 ? 26.156 -4.914 6.594 1 92.69 485 ALA B N 1
ATOM 9254 C CA . ALA B 1 485 ? 27.297 -5.793 6.832 1 92.69 485 ALA B CA 1
ATOM 9255 C C . ALA B 1 485 ? 28.609 -5.031 6.688 1 92.69 485 ALA B C 1
ATOM 9257 O O . ALA B 1 485 ? 28.797 -4.289 5.723 1 92.69 485 ALA B O 1
ATOM 9258 N N . HIS B 1 486 ? 29.438 -5.195 7.688 1 94.06 486 HIS B N 1
ATOM 9259 C CA . HIS B 1 486 ? 30.781 -4.668 7.566 1 94.06 486 HIS B CA 1
ATOM 9260 C C . HIS B 1 486 ? 31.688 -5.629 6.797 1 94.06 486 HIS B C 1
ATOM 9262 O O . HIS B 1 486 ? 31.844 -6.789 7.188 1 94.06 486 HIS B O 1
ATOM 9268 N N . VAL B 1 487 ? 32.188 -5.109 5.688 1 95.81 487 VAL B N 1
ATOM 9269 C CA . VAL B 1 487 ? 33.031 -5.891 4.785 1 95.81 487 VAL B CA 1
ATOM 9270 C C . VAL B 1 487 ? 34.344 -5.141 4.512 1 95.81 487 VAL B C 1
ATOM 9272 O O . VAL B 1 487 ? 34.312 -3.939 4.234 1 95.81 487 VAL B O 1
ATOM 9275 N N . GLN B 1 488 ? 35.438 -5.84 4.77 1 96.38 488 GLN B N 1
ATOM 9276 C CA . GLN B 1 488 ? 36.719 -5.316 4.344 1 96.38 488 GLN B CA 1
ATOM 9277 C C . GLN B 1 488 ? 37.031 -5.727 2.906 1 96.38 488 GLN B C 1
ATOM 9279 O O . GLN B 1 488 ? 37.188 -6.914 2.607 1 96.38 488 GLN B O 1
ATOM 9284 N N . PHE B 1 489 ? 37.156 -4.773 2.031 1 96.69 489 PHE B N 1
ATOM 9285 C CA . PHE B 1 489 ? 37.5 -5.035 0.636 1 96.69 489 PHE B CA 1
ATOM 9286 C C . PHE B 1 489 ? 39 -4.949 0.412 1 96.69 489 PHE B C 1
ATOM 9288 O O . PHE B 1 489 ? 39.656 -4.105 1.008 1 96.69 489 PHE B O 1
ATOM 9295 N N . ASP B 1 490 ? 39.469 -5.801 -0.426 1 94.06 490 ASP B N 1
ATOM 9296 C CA . ASP B 1 490 ? 40.844 -5.699 -0.893 1 94.06 490 ASP B CA 1
ATOM 9297 C C . ASP B 1 490 ? 41 -4.57 -1.908 1 94.06 490 ASP B C 1
ATOM 9299 O O . ASP B 1 490 ? 40.625 -4.715 -3.068 1 94.06 490 ASP B O 1
ATOM 9303 N N . SER B 1 491 ? 41.625 -3.494 -1.496 1 90.25 491 SER B N 1
ATOM 9304 C CA . SER B 1 491 ? 41.719 -2.275 -2.295 1 90.25 491 SER B CA 1
ATOM 9305 C C . SER B 1 491 ? 42.5 -2.508 -3.584 1 90.25 491 SER B C 1
ATOM 9307 O O . SER B 1 491 ? 42.375 -1.723 -4.527 1 90.25 491 SER B O 1
ATOM 9309 N N . ALA B 1 492 ? 43.25 -3.562 -3.584 1 89.06 492 ALA B N 1
ATOM 9310 C CA . ALA B 1 492 ? 44 -3.883 -4.789 1 89.06 492 ALA B CA 1
ATOM 9311 C C . ALA B 1 492 ? 43.094 -4.523 -5.848 1 89.06 492 ALA B C 1
ATOM 9313 O O . ALA B 1 492 ? 43.406 -4.461 -7.043 1 89.06 492 ALA B O 1
ATOM 9314 N N . LYS B 1 493 ? 42 -5.039 -5.43 1 89.69 493 LYS B N 1
ATOM 9315 C CA . LYS B 1 493 ? 41.156 -5.832 -6.332 1 89.69 493 LYS B CA 1
ATOM 9316 C C . LYS B 1 493 ? 39.781 -5.215 -6.5 1 89.69 493 LYS B C 1
ATOM 9318 O O . LYS B 1 493 ? 39.062 -5.531 -7.453 1 89.69 493 LYS B O 1
ATOM 9323 N N . THR B 1 494 ? 39.438 -4.422 -5.543 1 95.81 494 THR B N 1
ATOM 9324 C CA . THR B 1 494 ? 38.031 -4.023 -5.473 1 95.81 494 THR B CA 1
ATOM 9325 C C . THR B 1 494 ? 37.906 -2.51 -5.312 1 95.81 494 THR B C 1
ATOM 9327 O O . THR B 1 494 ? 38.531 -1.919 -4.438 1 95.81 494 THR B O 1
ATOM 9330 N N . GLU B 1 495 ? 37.156 -1.91 -6.23 1 95.69 495 GLU B N 1
ATOM 9331 C CA . GLU B 1 495 ? 36.781 -0.507 -6.086 1 95.69 495 GLU B CA 1
ATOM 9332 C C . GLU B 1 495 ? 35.688 -0.34 -5.062 1 95.69 495 GLU B C 1
ATOM 9334 O O . GLU B 1 495 ? 34.594 -0.947 -5.191 1 95.69 495 GLU B O 1
ATOM 9339 N N . CYS B 1 496 ? 35.938 0.486 -4.047 1 96.44 496 CYS B N 1
ATOM 9340 C CA . CYS B 1 496 ? 34.938 0.701 -2.984 1 96.44 496 CYS B CA 1
ATOM 9341 C C . CYS B 1 496 ? 34.094 1.92 -3.275 1 96.44 496 CYS B C 1
ATOM 9343 O O . CYS B 1 496 ? 34.594 2.996 -3.58 1 96.44 496 CYS B O 1
ATOM 9345 N N . CYS B 1 497 ? 32.812 1.703 -3.242 1 96.69 497 CYS B N 1
ATOM 9346 C CA . CYS B 1 497 ? 31.859 2.76 -3.498 1 96.69 497 CYS B CA 1
ATOM 9347 C C . CYS B 1 497 ? 30.875 2.885 -2.344 1 96.69 497 CYS B C 1
ATOM 9349 O O . CYS B 1 497 ? 30.781 1.991 -1.502 1 96.69 497 CYS B O 1
ATOM 9351 N N . MET B 1 498 ? 30.188 4.086 -2.203 1 97.31 498 MET B N 1
ATOM 9352 C CA . MET B 1 498 ? 29.141 4.363 -1.229 1 97.31 498 MET B CA 1
ATOM 9353 C C . MET B 1 498 ? 29.688 4.305 0.193 1 97.31 498 MET B C 1
ATOM 9355 O O . MET B 1 498 ? 29.219 3.51 1.01 1 97.31 498 MET B O 1
ATOM 9359 N N . PRO B 1 499 ? 30.578 5.148 0.483 1 96.94 499 PRO B N 1
ATOM 9360 C CA . PRO B 1 499 ? 31.062 5.191 1.867 1 96.94 499 PRO B CA 1
ATOM 9361 C C . PRO B 1 499 ? 29.922 5.254 2.881 1 96.94 499 PRO B C 1
ATOM 9363 O O . PRO B 1 499 ? 28.922 5.941 2.652 1 96.94 499 PRO B O 1
ATOM 9366 N N . TYR B 1 500 ? 30.109 4.477 3.92 1 95.56 500 TYR B N 1
ATOM 9367 C CA . TYR B 1 500 ? 29.141 4.43 5.008 1 95.56 500 TYR B CA 1
ATOM 9368 C C . TYR B 1 500 ? 29.219 5.695 5.859 1 95.56 500 TYR B C 1
ATOM 9370 O O . TYR B 1 500 ? 30.297 6.102 6.281 1 95.56 500 TYR B O 1
ATOM 9378 N N . ILE B 1 501 ? 28.062 6.391 6.031 1 96.06 501 ILE B N 1
ATOM 9379 C CA . ILE B 1 501 ? 27.953 7.527 6.938 1 96.06 501 ILE B CA 1
ATOM 9380 C C . ILE B 1 501 ? 27.422 7.066 8.289 1 96.06 501 ILE B C 1
ATOM 9382 O O . ILE B 1 501 ? 26.281 6.621 8.391 1 96.06 501 ILE B O 1
ATOM 9386 N N . GLU B 1 502 ? 28.188 7.203 9.312 1 93.81 502 GLU B N 1
ATOM 9387 C CA . GLU B 1 502 ? 27.844 6.715 10.648 1 93.81 502 GLU B CA 1
ATOM 9388 C C . GLU B 1 502 ? 26.641 7.457 11.219 1 93.81 502 GLU B C 1
ATOM 9390 O O . GLU B 1 502 ? 26.469 8.648 10.969 1 93.81 502 GLU B O 1
ATOM 9395 N N . PRO B 1 503 ? 25.844 6.672 11.992 1 93.19 503 PRO B N 1
ATOM 9396 C CA . PRO B 1 503 ? 24.703 7.336 12.641 1 93.19 503 PRO B CA 1
ATOM 9397 C C . PRO B 1 503 ? 25.156 8.453 13.586 1 93.19 503 PRO B C 1
ATOM 9399 O O . PRO B 1 503 ? 26.234 8.383 14.172 1 93.19 503 PRO B O 1
ATOM 9402 N N . ALA B 1 504 ? 24.344 9.445 13.656 1 93.5 504 ALA B N 1
ATOM 9403 C CA . ALA B 1 504 ? 24.484 10.547 14.609 1 93.5 504 ALA B CA 1
ATOM 9404 C C . ALA B 1 504 ? 23.141 10.938 15.195 1 93.5 504 ALA B C 1
ATOM 9406 O O . ALA B 1 504 ? 22.125 10.289 14.93 1 93.5 504 ALA B O 1
ATOM 9407 N N . SER B 1 505 ? 23.188 11.93 16.016 1 93.06 505 SER B N 1
ATOM 9408 C CA . SER B 1 505 ? 21.953 12.383 16.656 1 93.06 505 SER B CA 1
ATOM 9409 C C . SER B 1 505 ? 20.938 12.867 15.617 1 93.06 505 SER B C 1
ATOM 9411 O O . SER B 1 505 ? 21.297 13.547 14.656 1 93.06 505 SER B O 1
ATOM 9413 N N . PHE B 1 506 ? 19.672 12.484 15.891 1 92.5 506 PHE B N 1
ATOM 9414 C CA . PHE B 1 506 ? 18.641 12.938 14.961 1 92.5 506 PHE B CA 1
ATOM 9415 C C . PHE B 1 506 ? 17.562 13.734 15.695 1 92.5 506 PHE B C 1
ATOM 9417 O O . PHE B 1 506 ? 16.578 14.18 15.086 1 92.5 506 PHE B O 1
ATOM 9424 N N . GLY B 1 507 ? 17.688 13.961 17 1 89 507 GLY B N 1
ATOM 9425 C CA . GLY B 1 507 ? 16.656 14.711 17.688 1 89 507 GLY B CA 1
ATOM 9426 C C . GLY B 1 507 ? 17.125 15.266 19.016 1 89 507 GLY B C 1
ATOM 9427 O O . GLY B 1 507 ? 18.016 14.719 19.656 1 89 507 GLY B O 1
ATOM 9428 N N . PRO B 1 508 ? 16.5 16.344 19.484 1 94.12 508 PRO B N 1
ATOM 9429 C CA . PRO B 1 508 ? 15.625 17.281 18.75 1 94.12 508 PRO B CA 1
ATOM 9430 C C . PRO B 1 508 ? 16.297 17.859 17.5 1 94.12 508 PRO B C 1
ATOM 9432 O O . PRO B 1 508 ? 17.516 17.703 17.328 1 94.12 508 PRO B O 1
ATOM 9435 N N . PRO B 1 509 ? 15.547 18.484 16.562 1 94.19 509 PRO B N 1
ATOM 9436 C CA . PRO B 1 509 ? 16.141 19 15.32 1 94.19 509 PRO B CA 1
ATOM 9437 C C . PRO B 1 509 ? 17.406 19.797 15.562 1 94.19 509 PRO B C 1
ATOM 9439 O O . PRO B 1 509 ? 18.359 19.703 14.781 1 94.19 509 PRO B O 1
ATOM 9442 N N . GLU B 1 510 ? 17.516 20.5 16.656 1 96.25 510 GLU B N 1
ATOM 9443 C CA . GLU B 1 510 ? 18.641 21.359 17 1 96.25 510 GLU B CA 1
ATOM 9444 C C . GLU B 1 510 ? 19.922 20.547 17.188 1 96.25 510 GLU B C 1
ATOM 9446 O O . GLU B 1 510 ? 21.016 21.062 17 1 96.25 510 GLU B O 1
ATOM 9451 N N . ARG B 1 511 ? 19.719 19.25 17.484 1 95.44 511 ARG B N 1
ATOM 9452 C CA . ARG B 1 511 ? 20.875 18.406 17.766 1 95.44 511 ARG B CA 1
ATOM 9453 C C . ARG B 1 511 ? 21.109 17.422 16.625 1 95.44 511 ARG B C 1
ATOM 9455 O O . ARG B 1 511 ? 21.906 16.484 16.766 1 95.44 511 ARG B O 1
ATOM 9462 N N . ALA B 1 512 ? 20.453 17.562 15.539 1 94.88 512 ALA B N 1
ATOM 9463 C CA . ALA B 1 512 ? 20.547 16.641 14.422 1 94.88 512 ALA B CA 1
ATOM 9464 C C . ALA B 1 512 ? 21.781 16.922 13.578 1 94.88 512 ALA B C 1
ATOM 9466 O O . ALA B 1 512 ? 21.672 17.438 12.461 1 94.88 512 ALA B O 1
ATOM 9467 N N . TYR B 1 513 ? 22.938 16.672 14.016 1 94.44 513 TYR B N 1
ATOM 9468 C CA . TYR B 1 513 ? 24.219 16.828 13.32 1 94.44 513 TYR B CA 1
ATOM 9469 C C . TYR B 1 513 ? 25.281 15.922 13.922 1 94.44 513 TYR B C 1
ATOM 9471 O O . TYR B 1 513 ? 25.016 15.211 14.898 1 94.44 513 TYR B O 1
ATOM 9479 N N . GLY B 1 514 ? 26.438 15.789 13.297 1 94.75 514 GLY B N 1
ATOM 9480 C CA . GLY B 1 514 ? 27.531 15 13.828 1 94.75 514 GLY B CA 1
ATOM 9481 C C . GLY B 1 514 ? 27.859 13.781 12.977 1 94.75 514 GLY B C 1
ATOM 9482 O O . GLY B 1 514 ? 28.672 12.953 13.367 1 94.75 514 GLY B O 1
ATOM 9483 N N . HIS B 1 515 ? 27.312 13.648 11.867 1 95 515 HIS B N 1
ATOM 9484 C CA . HIS B 1 515 ? 27.594 12.523 10.977 1 95 515 HIS B CA 1
ATOM 9485 C C . HIS B 1 515 ? 29.016 12.57 10.461 1 95 515 HIS B C 1
ATOM 9487 O O . HIS B 1 515 ? 29.547 13.648 10.172 1 95 515 HIS B O 1
ATOM 9493 N N . GLN B 1 516 ? 29.594 11.445 10.391 1 96 516 GLN B N 1
ATOM 9494 C CA . GLN B 1 516 ? 30.938 11.312 9.867 1 96 516 GLN B CA 1
ATOM 9495 C C . GLN B 1 516 ? 31.031 10.133 8.891 1 96 516 GLN B C 1
ATOM 9497 O O . GLN B 1 516 ? 30.266 9.172 8.992 1 96 516 GLN B O 1
ATOM 9502 N N . VAL B 1 517 ? 31.922 10.289 7.973 1 96.12 517 VAL B N 1
ATOM 9503 C CA . VAL B 1 517 ? 32.188 9.188 7.051 1 96.12 517 VAL B CA 1
ATOM 9504 C C . VAL B 1 517 ? 32.906 8.062 7.785 1 96.12 517 VAL B C 1
ATOM 9506 O O . VAL B 1 517 ? 33.938 8.305 8.445 1 96.12 517 VAL B O 1
ATOM 9509 N N . GLY B 1 518 ? 32.406 6.906 7.703 1 93.69 518 GLY B N 1
ATOM 9510 C CA . GLY B 1 518 ? 33.062 5.754 8.328 1 93.69 518 GLY B CA 1
ATOM 9511 C C . GLY B 1 518 ? 34 5.031 7.406 1 93.69 518 GLY B C 1
ATOM 9512 O O . GLY B 1 518 ? 34.375 5.551 6.352 1 93.69 518 GLY B O 1
ATOM 9513 N N . GLU B 1 519 ? 34.438 3.84 7.906 1 92.62 519 GLU B N 1
ATOM 9514 C CA . GLU B 1 519 ? 35.469 3.082 7.188 1 92.62 519 GLU B CA 1
ATOM 9515 C C . GLU B 1 519 ? 34.844 2.018 6.297 1 92.62 519 GLU B C 1
ATOM 9517 O O . GLU B 1 519 ? 35.531 1.403 5.477 1 92.62 519 GLU B O 1
ATOM 9522 N N . SER B 1 520 ? 33.562 1.813 6.477 1 94.75 520 SER B N 1
ATOM 9523 C CA . SER B 1 520 ? 32.875 0.775 5.719 1 94.75 520 SER B CA 1
ATOM 9524 C C . SER B 1 520 ? 32.312 1.327 4.414 1 94.75 520 SER B C 1
ATOM 9526 O O . SER B 1 520 ? 32.219 2.543 4.242 1 94.75 520 SER B O 1
ATOM 9528 N N . TYR B 1 521 ? 32.031 0.442 3.523 1 96.81 521 TYR B N 1
ATOM 9529 C CA . TYR B 1 521 ? 31.469 0.808 2.227 1 96.81 521 TYR B CA 1
ATOM 9530 C C . TYR B 1 521 ? 30.234 -0.026 1.908 1 96.81 521 TYR B C 1
ATOM 9532 O O . TYR B 1 521 ? 30.141 -1.19 2.305 1 96.81 521 TYR B O 1
ATOM 9540 N N . GLY B 1 522 ? 29.297 0.579 1.205 1 96.94 522 GLY B N 1
ATOM 9541 C CA . GLY B 1 522 ? 28.047 -0.097 0.861 1 96.94 522 GLY B CA 1
ATOM 9542 C C . GLY B 1 522 ? 28.156 -0.934 -0.4 1 96.94 522 GLY B C 1
ATOM 9543 O O . GLY B 1 522 ? 27.312 -1.79 -0.657 1 96.94 522 GLY B O 1
ATOM 9544 N N . LEU B 1 523 ? 29.219 -0.749 -1.192 1 97.94 523 LEU B N 1
ATOM 9545 C CA . LEU B 1 523 ? 29.359 -1.426 -2.477 1 97.94 523 LEU B CA 1
ATOM 9546 C C . LEU B 1 523 ? 30.828 -1.641 -2.814 1 97.94 523 LEU B C 1
ATOM 9548 O O . LEU B 1 523 ? 31.641 -0.731 -2.652 1 97.94 523 LEU B O 1
ATOM 9552 N N . GLY B 1 524 ? 31.219 -2.869 -3.137 1 97.5 524 GLY B N 1
ATOM 9553 C CA . GLY B 1 524 ? 32.5 -3.197 -3.729 1 97.5 524 GLY B CA 1
ATOM 9554 C C . GLY B 1 524 ? 32.375 -3.756 -5.133 1 97.5 524 GLY B C 1
ATOM 9555 O O . GLY B 1 524 ? 31.562 -4.641 -5.391 1 97.5 524 GLY B O 1
ATOM 9556 N N . ILE B 1 525 ? 33.125 -3.205 -6.113 1 97.38 525 ILE B N 1
ATOM 9557 C CA . ILE B 1 525 ? 33.156 -3.691 -7.488 1 97.38 525 ILE B CA 1
ATOM 9558 C C . ILE B 1 525 ? 34.531 -4.246 -7.82 1 97.38 525 ILE B C 1
ATOM 9560 O O . ILE B 1 525 ? 35.531 -3.508 -7.812 1 97.38 525 ILE B O 1
ATOM 9564 N N . SER B 1 526 ? 34.562 -5.512 -8.078 1 95.81 526 SER B N 1
ATOM 9565 C CA . SER B 1 526 ? 35.844 -6.184 -8.336 1 95.81 526 SER B CA 1
ATOM 9566 C C . SER B 1 526 ? 35.906 -6.668 -9.781 1 95.81 526 SER B C 1
ATOM 9568 O O . SER B 1 526 ? 34.875 -6.859 -10.438 1 95.81 526 SER B O 1
ATOM 9570 N N . HIS B 1 527 ? 37.188 -6.77 -10.266 1 90.12 527 HIS B N 1
ATOM 9571 C CA . HIS B 1 527 ? 37.5 -7.367 -11.555 1 90.12 527 HIS B CA 1
ATOM 9572 C C . HIS B 1 527 ? 38.469 -8.523 -11.414 1 90.12 527 HIS B C 1
ATOM 9574 O O . HIS B 1 527 ? 39.688 -8.352 -11.57 1 90.12 527 HIS B O 1
ATOM 9580 N N . PRO B 1 528 ? 37.906 -9.562 -11.141 1 79.94 528 PRO B N 1
ATOM 9581 C CA . PRO B 1 528 ? 38.781 -10.703 -10.945 1 79.94 528 PRO B CA 1
ATOM 9582 C C . PRO B 1 528 ? 39.625 -11 -12.18 1 79.94 528 PRO B C 1
ATOM 9584 O O . PRO B 1 528 ? 39.25 -10.68 -13.305 1 79.94 528 PRO B O 1
ATOM 9587 N N . ALA B 1 529 ? 40.906 -11.516 -11.953 1 68.44 529 ALA B N 1
ATOM 9588 C CA . ALA B 1 529 ? 41.938 -11.711 -12.977 1 68.44 529 ALA B CA 1
ATOM 9589 C C . ALA B 1 529 ? 41.406 -12.555 -14.125 1 68.44 529 ALA B C 1
ATOM 9591 O O . ALA B 1 529 ? 41.781 -12.344 -15.281 1 68.44 529 ALA B O 1
ATOM 9592 N N . ASN B 1 530 ? 40.75 -13.562 -13.836 1 65.94 530 ASN B N 1
ATOM 9593 C CA . ASN B 1 530 ? 40.375 -14.5 -14.898 1 65.94 530 ASN B CA 1
ATOM 9594 C C . ASN B 1 530 ? 39.031 -14.188 -15.492 1 65.94 530 ASN B C 1
ATOM 9596 O O . ASN B 1 530 ? 38.438 -15.016 -16.188 1 65.94 530 ASN B O 1
ATOM 9600 N N . GLY B 1 531 ? 38.5 -12.945 -15.164 1 73.75 531 GLY B N 1
ATOM 9601 C CA . GLY B 1 531 ? 37.312 -12.719 -15.953 1 73.75 531 GLY B CA 1
ATOM 9602 C C . GLY B 1 531 ? 36.188 -12.023 -15.18 1 73.75 531 GLY B C 1
ATOM 9603 O O . GLY B 1 531 ? 36.344 -11.781 -13.977 1 73.75 531 GLY B O 1
ATOM 9604 N N . GLY B 1 532 ? 35.188 -11.406 -15.82 1 83.12 532 GLY B N 1
ATOM 9605 C CA . GLY B 1 532 ? 33.938 -10.703 -15.602 1 83.12 532 GLY B CA 1
ATOM 9606 C C . GLY B 1 532 ? 34.031 -9.648 -14.516 1 83.12 532 GLY B C 1
ATOM 9607 O O . GLY B 1 532 ? 35.125 -9.211 -14.156 1 83.12 532 GLY B O 1
ATOM 9608 N N . THR B 1 533 ? 33.094 -8.992 -14.148 1 94.94 533 THR B N 1
ATOM 9609 C CA . THR B 1 533 ? 32.906 -7.988 -13.102 1 94.94 533 THR B CA 1
ATOM 9610 C C . THR B 1 533 ? 32 -8.508 -12.008 1 94.94 533 THR B C 1
ATOM 9612 O O . THR B 1 533 ? 31 -9.18 -12.289 1 94.94 533 THR B O 1
ATOM 9615 N N . ALA B 1 534 ? 32.438 -8.328 -10.75 1 96.69 534 ALA B N 1
ATOM 9616 C CA . ALA B 1 534 ? 31.609 -8.734 -9.617 1 96.69 534 ALA B CA 1
ATOM 9617 C C . ALA B 1 534 ? 31.328 -7.555 -8.688 1 96.69 534 ALA B C 1
ATOM 9619 O O . ALA B 1 534 ? 32.25 -6.809 -8.336 1 96.69 534 ALA B O 1
ATOM 9620 N N . ALA B 1 535 ? 30.078 -7.359 -8.359 1 97.56 535 ALA B N 1
ATOM 9621 C CA . ALA B 1 535 ? 29.656 -6.285 -7.461 1 97.56 535 ALA B CA 1
ATOM 9622 C C . ALA B 1 535 ? 29.016 -6.848 -6.199 1 97.56 535 ALA B C 1
ATOM 9624 O O . ALA B 1 535 ? 28.188 -7.758 -6.277 1 97.56 535 ALA B O 1
ATOM 9625 N N . TYR B 1 536 ? 29.406 -6.367 -5.059 1 97.69 536 TYR B N 1
ATOM 9626 C CA . TYR B 1 536 ? 28.906 -6.84 -3.775 1 97.69 536 TYR B CA 1
ATOM 9627 C C . TYR B 1 536 ? 28.312 -5.688 -2.965 1 97.69 536 TYR B C 1
ATOM 9629 O O . TYR B 1 536 ? 29.047 -4.785 -2.541 1 97.69 536 TYR B O 1
ATOM 9637 N N . TYR B 1 537 ? 27.031 -5.699 -2.711 1 97.81 537 TYR B N 1
ATOM 9638 C CA . TYR B 1 537 ? 26.375 -4.742 -1.824 1 97.81 537 TYR B CA 1
ATOM 9639 C C . TYR B 1 537 ? 26.375 -5.246 -0.385 1 97.81 537 TYR B C 1
ATOM 9641 O O . TYR B 1 537 ? 25.984 -6.379 -0.115 1 97.81 537 TYR B O 1
ATOM 9649 N N . THR B 1 538 ? 26.766 -4.461 0.525 1 96.81 538 THR B N 1
ATOM 9650 C CA . THR B 1 538 ? 26.922 -4.859 1.919 1 96.81 538 THR B CA 1
ATOM 9651 C C . THR B 1 538 ? 25.656 -4.57 2.707 1 96.81 538 THR B C 1
ATOM 9653 O O . THR B 1 538 ? 25.672 -4.523 3.939 1 96.81 538 THR B O 1
ATOM 9656 N N . TRP B 1 539 ? 24.594 -4.203 2.098 1 95.81 539 TRP B N 1
ATOM 9657 C CA . TRP B 1 539 ? 23.297 -3.883 2.668 1 95.81 539 TRP B CA 1
ATOM 9658 C C . TRP B 1 539 ? 22.172 -4.512 1.851 1 95.81 539 TRP B C 1
ATOM 9660 O O . TRP B 1 539 ? 22.422 -5.363 0.995 1 95.81 539 TRP B O 1
ATOM 9670 N N . ASN B 1 540 ? 20.859 -4.246 2.117 1 96.06 540 ASN B N 1
ATOM 9671 C CA . ASN B 1 540 ? 19.688 -4.918 1.542 1 96.06 540 ASN B CA 1
ATOM 9672 C C . ASN B 1 540 ? 18.828 -3.953 0.739 1 96.06 540 ASN B C 1
ATOM 9674 O O . ASN B 1 540 ? 17.703 -3.631 1.145 1 96.06 540 ASN B O 1
ATOM 9678 N N . PRO B 1 541 ? 19.312 -3.51 -0.463 1 97.69 541 PRO B N 1
ATOM 9679 C CA . PRO B 1 541 ? 18.531 -2.557 -1.248 1 97.69 541 PRO B CA 1
ATOM 9680 C C . PRO B 1 541 ? 17.156 -3.105 -1.635 1 97.69 541 PRO B C 1
ATOM 9682 O O . PRO B 1 541 ? 16.188 -2.35 -1.7 1 97.69 541 PRO B O 1
ATOM 9685 N N . GLY B 1 542 ? 17.062 -4.449 -1.872 1 97.94 542 GLY B N 1
ATOM 9686 C CA . GLY B 1 542 ? 15.789 -5.055 -2.23 1 97.94 542 GLY B CA 1
ATOM 9687 C C . GLY B 1 542 ? 14.75 -4.945 -1.135 1 97.94 542 GLY B C 1
ATOM 9688 O O . GLY B 1 542 ? 13.617 -4.527 -1.388 1 97.94 542 GLY B O 1
ATOM 9689 N N . VAL B 1 543 ? 15.188 -5.293 0.136 1 96.75 543 VAL B N 1
ATOM 9690 C CA . VAL B 1 543 ? 14.281 -5.227 1.276 1 96.75 543 VAL B CA 1
ATOM 9691 C C . VAL B 1 543 ? 13.773 -3.795 1.449 1 96.75 543 VAL B C 1
ATOM 9693 O O . VAL B 1 543 ? 12.578 -3.57 1.624 1 96.75 543 VAL B O 1
ATOM 9696 N N . LEU B 1 544 ? 14.688 -2.838 1.365 1 96.5 544 LEU B N 1
ATOM 9697 C CA . LEU B 1 544 ? 14.328 -1.444 1.609 1 96.5 544 LEU B CA 1
ATOM 9698 C C . LEU B 1 544 ? 13.391 -0.928 0.528 1 96.5 544 LEU B C 1
ATOM 9700 O O . LEU B 1 544 ? 12.43 -0.208 0.826 1 96.5 544 LEU B O 1
ATOM 9704 N N . TYR B 1 545 ? 13.648 -1.306 -0.721 1 97.69 545 TYR B N 1
ATOM 9705 C CA . TYR B 1 545 ? 12.766 -0.837 -1.784 1 97.69 545 TYR B CA 1
ATOM 9706 C C . TYR B 1 545 ? 11.398 -1.504 -1.691 1 97.69 545 TYR B C 1
ATOM 9708 O O . TYR B 1 545 ? 10.375 -0.865 -1.934 1 97.69 545 TYR B O 1
ATOM 9716 N N . TYR B 1 546 ? 11.383 -2.775 -1.415 1 97.25 546 TYR B N 1
ATOM 9717 C CA . TYR B 1 546 ? 10.125 -3.496 -1.276 1 97.25 546 TYR B CA 1
ATOM 9718 C C . TYR B 1 546 ? 9.258 -2.873 -0.189 1 97.25 546 TYR B C 1
ATOM 9720 O O . TYR B 1 546 ? 8.062 -2.645 -0.394 1 97.25 546 TYR B O 1
ATOM 9728 N N . ARG B 1 547 ? 9.82 -2.539 0.931 1 95.56 547 ARG B N 1
ATOM 9729 C CA . ARG B 1 547 ? 9.078 -2.1 2.107 1 95.56 547 ARG B CA 1
ATOM 9730 C C . ARG B 1 547 ? 8.703 -0.625 1.999 1 95.56 547 ARG B C 1
ATOM 9732 O O . ARG B 1 547 ? 7.594 -0.231 2.365 1 95.56 547 ARG B O 1
ATOM 9739 N N . HIS B 1 548 ? 9.648 0.197 1.51 1 96.12 548 HIS B N 1
ATOM 9740 C CA . HIS B 1 548 ? 9.461 1.635 1.66 1 96.12 548 HIS B CA 1
ATOM 9741 C C . HIS B 1 548 ? 9.227 2.305 0.311 1 96.12 548 HIS B C 1
ATOM 9743 O O . HIS B 1 548 ? 8.609 3.373 0.241 1 96.12 548 HIS B O 1
ATOM 9749 N N . GLY B 1 549 ? 9.805 1.761 -0.771 1 97.06 549 GLY B N 1
ATOM 9750 C CA . GLY B 1 549 ? 9.484 2.184 -2.127 1 97.06 549 GLY B CA 1
ATOM 9751 C C . GLY B 1 549 ? 10.227 3.438 -2.549 1 97.06 549 GLY B C 1
ATOM 9752 O O . GLY B 1 549 ? 9.984 3.969 -3.635 1 97.06 549 GLY B O 1
ATOM 9753 N N . PHE B 1 550 ? 11.148 4.027 -1.733 1 97.12 550 PHE B N 1
ATOM 9754 C CA . PHE B 1 550 ? 11.906 5.188 -2.18 1 97.12 550 PHE B CA 1
ATOM 9755 C C . PHE B 1 550 ? 12.852 4.809 -3.318 1 97.12 550 PHE B C 1
ATOM 9757 O O . PHE B 1 550 ? 13.656 3.887 -3.188 1 97.12 550 PHE B O 1
ATOM 9764 N N . GLU B 1 551 ? 12.844 5.48 -4.395 1 97.25 551 GLU B N 1
ATOM 9765 C CA . GLU B 1 551 ? 13.492 5.098 -5.645 1 97.25 551 GLU B CA 1
ATOM 9766 C C . GLU B 1 551 ? 15.016 5.129 -5.508 1 97.25 551 GLU B C 1
ATOM 9768 O O . GLU B 1 551 ? 15.727 4.574 -6.34 1 97.25 551 GLU B O 1
ATOM 9773 N N . ASP B 1 552 ? 15.531 5.766 -4.477 1 97 552 ASP B N 1
ATOM 9774 C CA . ASP B 1 552 ? 16.969 5.828 -4.266 1 97 552 ASP B CA 1
ATOM 9775 C C . ASP B 1 552 ? 17.594 4.43 -4.242 1 97 552 ASP B C 1
ATOM 9777 O O . ASP B 1 552 ? 18.656 4.207 -4.812 1 97 552 ASP B O 1
ATOM 9781 N N . HIS B 1 553 ? 16.938 3.562 -3.584 1 97.88 553 HIS B N 1
ATOM 9782 C CA . HIS B 1 553 ? 17.453 2.203 -3.471 1 97.88 553 HIS B CA 1
ATOM 9783 C C . HIS B 1 553 ? 17.422 1.488 -4.816 1 97.88 553 HIS B C 1
ATOM 9785 O O . HIS B 1 553 ? 18.344 0.733 -5.145 1 97.88 553 HIS B O 1
ATOM 9791 N N . LYS B 1 554 ? 16.391 1.703 -5.594 1 98.44 554 LYS B N 1
ATOM 9792 C CA . LYS B 1 554 ? 16.312 1.165 -6.945 1 98.44 554 LYS B CA 1
ATOM 9793 C C . LYS B 1 554 ? 17.438 1.702 -7.82 1 98.44 554 LYS B C 1
ATOM 9795 O O . LYS B 1 554 ? 18.125 0.933 -8.492 1 98.44 554 LYS B O 1
ATOM 9800 N N . HIS B 1 555 ? 17.688 2.996 -7.77 1 98 555 HIS B N 1
ATOM 9801 C CA . HIS B 1 555 ? 18.688 3.643 -8.609 1 98 555 HIS B CA 1
ATOM 9802 C C . HIS B 1 555 ? 20.109 3.227 -8.203 1 98 555 HIS B C 1
ATOM 9804 O O . HIS B 1 555 ? 20.984 3.109 -9.055 1 98 555 HIS B O 1
ATOM 9810 N N . ALA B 1 556 ? 20.281 3.031 -6.91 1 98 556 ALA B N 1
ATOM 9811 C CA . ALA B 1 556 ? 21.578 2.58 -6.422 1 98 556 ALA B CA 1
ATOM 9812 C C . ALA B 1 556 ? 21.969 1.24 -7.043 1 98 556 ALA B C 1
ATOM 9814 O O . ALA B 1 556 ? 23.156 0.954 -7.23 1 98 556 ALA B O 1
ATOM 9815 N N . VAL B 1 557 ? 21 0.427 -7.379 1 98.62 557 VAL B N 1
ATOM 9816 C CA . VAL B 1 557 ? 21.266 -0.897 -7.938 1 98.62 557 VAL B CA 1
ATOM 9817 C C . VAL B 1 557 ? 21.25 -0.828 -9.461 1 98.62 557 VAL B C 1
ATOM 9819 O O . VAL B 1 557 ? 22.156 -1.318 -10.125 1 98.62 557 VAL B O 1
ATOM 9822 N N . THR B 1 558 ? 20.297 -0.16 -10.07 1 98.12 558 THR B N 1
ATOM 9823 C CA . THR B 1 558 ? 20.078 -0.22 -11.516 1 98.12 558 THR B CA 1
ATOM 9824 C C . THR B 1 558 ? 21.141 0.584 -12.25 1 98.12 558 THR B C 1
ATOM 9826 O O . THR B 1 558 ? 21.5 0.262 -13.391 1 98.12 558 THR B O 1
ATOM 9829 N N . ASP B 1 559 ? 21.672 1.684 -11.617 1 97.81 559 ASP B N 1
ATOM 9830 C CA . ASP B 1 559 ? 22.781 2.42 -12.242 1 97.81 559 ASP B CA 1
ATOM 9831 C C . ASP B 1 559 ? 24 1.527 -12.422 1 97.81 559 ASP B C 1
ATOM 9833 O O . ASP B 1 559 ? 24.656 1.576 -13.461 1 97.81 559 ASP B O 1
ATOM 9837 N N . VAL B 1 560 ? 24.328 0.676 -11.414 1 97.69 560 VAL B N 1
ATOM 9838 C CA . VAL B 1 560 ? 25.453 -0.256 -11.492 1 97.69 560 VAL B CA 1
ATOM 9839 C C . VAL B 1 560 ? 25.141 -1.354 -12.508 1 97.69 560 VAL B C 1
ATOM 9841 O O . VAL B 1 560 ? 26 -1.71 -13.328 1 97.69 560 VAL B O 1
ATOM 9844 N N . LEU B 1 561 ? 23.953 -1.854 -12.477 1 97.88 561 LEU B N 1
ATOM 9845 C CA . LEU B 1 561 ? 23.547 -2.918 -13.391 1 97.88 561 LEU B CA 1
ATOM 9846 C C . LEU B 1 561 ? 23.641 -2.463 -14.836 1 97.88 561 LEU B C 1
ATOM 9848 O O . LEU B 1 561 ? 24.062 -3.23 -15.703 1 97.88 561 LEU B O 1
ATOM 9852 N N . THR B 1 562 ? 23.203 -1.231 -15.102 1 96.5 562 THR B N 1
ATOM 9853 C CA . THR B 1 562 ? 23.266 -0.678 -16.453 1 96.5 562 THR B CA 1
ATOM 9854 C C . THR B 1 562 ? 24.703 -0.694 -16.969 1 96.5 562 THR B C 1
ATOM 9856 O O . THR B 1 562 ? 24.938 -0.996 -18.141 1 96.5 562 THR B O 1
ATOM 9859 N N . ARG B 1 563 ? 25.641 -0.441 -16.141 1 94.44 563 ARG B N 1
ATOM 9860 C CA . ARG B 1 563 ? 27.047 -0.469 -16.531 1 94.44 563 ARG B CA 1
ATOM 9861 C C . ARG B 1 563 ? 27.516 -1.896 -16.797 1 94.44 563 ARG B C 1
ATOM 9863 O O . ARG B 1 563 ? 28.312 -2.131 -17.703 1 94.44 563 ARG B O 1
ATOM 9870 N N . LEU B 1 564 ? 27.031 -2.793 -16 1 94.38 564 LEU B N 1
ATOM 9871 C CA . LEU B 1 564 ? 27.406 -4.191 -16.188 1 94.38 564 LEU B CA 1
ATOM 9872 C C . LEU B 1 564 ? 26.844 -4.746 -17.484 1 94.38 564 LEU B C 1
ATOM 9874 O O . LEU B 1 564 ? 27.5 -5.543 -18.156 1 94.38 564 LEU B O 1
ATOM 9878 N N . ILE B 1 565 ? 25.641 -4.355 -17.797 1 93.81 565 ILE B N 1
ATOM 9879 C CA . ILE B 1 565 ? 24.969 -4.848 -19 1 93.81 565 ILE B CA 1
ATOM 9880 C C . ILE B 1 565 ? 25.609 -4.207 -20.234 1 93.81 565 ILE B C 1
ATOM 9882 O O . ILE B 1 565 ? 25.781 -4.871 -21.266 1 93.81 565 ILE B O 1
ATOM 9886 N N . GLY B 1 566 ? 25.969 -2.865 -20.156 1 91.12 566 GLY B N 1
ATOM 9887 C CA . GLY B 1 566 ? 26.469 -2.131 -21.312 1 91.12 566 GLY B CA 1
ATOM 9888 C C . GLY B 1 566 ? 25.375 -1.696 -22.266 1 91.12 566 GLY B C 1
ATOM 9889 O O . GLY B 1 566 ? 24.375 -1.092 -21.844 1 91.12 566 GLY B O 1
ATOM 9890 N N . GLU B 1 567 ? 25.5 -1.976 -23.484 1 88.06 567 GLU B N 1
ATOM 9891 C CA . GLU B 1 567 ? 24.484 -1.615 -24.469 1 88.06 567 GLU B CA 1
ATOM 9892 C C . GLU B 1 567 ? 23.266 -2.521 -24.359 1 88.06 567 GLU B C 1
ATOM 9894 O O . GLU B 1 567 ? 23.359 -3.73 -24.562 1 88.06 567 GLU B O 1
ATOM 9899 N N . SER B 1 568 ? 22.172 -1.896 -23.969 1 88.5 568 SER B N 1
ATOM 9900 C CA . SER B 1 568 ? 20.953 -2.666 -23.781 1 88.5 568 SER B CA 1
ATOM 9901 C C . SER B 1 568 ? 20.219 -2.848 -25.109 1 88.5 568 SER B C 1
ATOM 9903 O O . SER B 1 568 ? 20.328 -2.012 -26 1 88.5 568 SER B O 1
ATOM 9905 N N . LEU B 1 569 ? 19.5 -3.9 -25.219 1 92.31 569 LEU B N 1
ATOM 9906 C CA . LEU B 1 569 ? 18.656 -4.207 -26.359 1 92.31 569 LEU B CA 1
ATOM 9907 C C . LEU B 1 569 ? 17.484 -3.24 -26.438 1 92.31 569 LEU B C 1
ATOM 9909 O O . LEU B 1 569 ? 16.906 -3.039 -27.516 1 92.31 569 LEU B O 1
ATOM 9913 N N . LEU B 1 570 ? 17.156 -2.727 -25.297 1 93.81 570 LEU B N 1
ATOM 9914 C CA . LEU B 1 570 ? 15.914 -1.971 -25.172 1 93.81 570 LEU B CA 1
ATOM 9915 C C . LEU B 1 570 ? 16.172 -0.614 -24.531 1 93.81 570 LEU B C 1
ATOM 9917 O O . LEU B 1 570 ? 16.922 -0.516 -23.562 1 93.81 570 LEU B O 1
ATOM 9921 N N . LYS B 1 571 ? 15.695 0.448 -25.156 1 94.06 571 LYS B N 1
ATOM 9922 C CA . LYS B 1 571 ? 15.625 1.789 -24.578 1 94.06 571 LYS B CA 1
ATOM 9923 C C . LYS B 1 571 ? 14.211 2.344 -24.641 1 94.06 571 LYS B C 1
ATOM 9925 O O . LYS B 1 571 ? 13.562 2.285 -25.688 1 94.06 571 LYS B O 1
ATOM 9930 N N . THR B 1 572 ? 13.719 2.764 -23.547 1 95.44 572 THR B N 1
ATOM 9931 C CA . THR B 1 572 ? 12.344 3.248 -23.547 1 95.44 572 THR B CA 1
ATOM 9932 C C . THR B 1 572 ? 12.133 4.281 -22.438 1 95.44 572 THR B C 1
ATOM 9934 O O . THR B 1 572 ? 12.969 4.414 -21.531 1 95.44 572 THR B O 1
ATOM 9937 N N . GLU B 1 573 ? 11.102 5.094 -22.547 1 90.69 573 GLU B N 1
ATOM 9938 C CA . GLU B 1 573 ? 10.695 6.051 -21.531 1 90.69 573 GLU B CA 1
ATOM 9939 C C . GLU B 1 573 ? 9.328 5.691 -20.953 1 90.69 573 GLU B C 1
ATOM 9941 O O . GLU B 1 573 ? 8.617 6.562 -20.438 1 90.69 573 GLU B O 1
ATOM 9946 N N . LEU B 1 574 ? 8.945 4.469 -21.172 1 96.94 574 LEU B N 1
ATOM 9947 C CA . LEU B 1 574 ? 7.695 4 -20.594 1 96.94 574 LEU B CA 1
ATOM 9948 C C . LEU B 1 574 ? 7.66 4.281 -19.094 1 96.94 574 LEU B C 1
ATOM 9950 O O . LEU B 1 574 ? 8.688 4.203 -18.422 1 96.94 574 LEU B O 1
ATOM 9954 N N . PRO B 1 575 ? 6.465 4.668 -18.562 1 97.12 575 PRO B N 1
ATOM 9955 C CA . PRO B 1 575 ? 6.363 4.793 -17.109 1 97.12 575 PRO B CA 1
ATOM 9956 C C . PRO B 1 575 ? 6.676 3.486 -16.375 1 97.12 575 PRO B C 1
ATOM 9958 O O . PRO B 1 575 ? 6.492 2.402 -16.938 1 97.12 575 PRO B O 1
ATOM 9961 N N . ALA B 1 576 ? 7.145 3.604 -15.148 1 97.25 576 ALA B N 1
ATOM 9962 C CA . ALA B 1 576 ? 7.488 2.453 -14.312 1 97.25 576 ALA B CA 1
ATOM 9963 C C . ALA B 1 576 ? 6.289 1.531 -14.125 1 97.25 576 ALA B C 1
ATOM 9965 O O . ALA B 1 576 ? 6.449 0.34 -13.852 1 97.25 576 ALA B O 1
ATOM 9966 N N . SER B 1 577 ? 5.07 2.043 -14.289 1 97.81 577 SER B N 1
ATOM 9967 C CA . SER B 1 577 ? 3.85 1.266 -14.102 1 97.81 577 SER B CA 1
ATOM 9968 C C . SER B 1 577 ? 3.58 0.365 -15.305 1 97.81 577 SER B C 1
ATOM 9970 O O . SER B 1 577 ? 2.596 -0.378 -15.32 1 97.81 577 SER B O 1
ATOM 9972 N N . THR B 1 578 ? 4.445 0.383 -16.297 1 98.5 578 THR B N 1
ATOM 9973 C CA . THR B 1 578 ? 4.277 -0.488 -17.469 1 98.5 578 THR B CA 1
ATOM 9974 C C . THR B 1 578 ? 5.191 -1.706 -17.359 1 98.5 578 THR B C 1
ATOM 9976 O O . THR B 1 578 ? 6.41 -1.565 -17.25 1 98.5 578 THR B O 1
ATOM 9979 N N . GLU B 1 579 ? 4.645 -2.85 -17.375 1 98.5 579 GLU B N 1
ATOM 9980 C CA . GLU B 1 579 ? 5.441 -4.066 -17.469 1 98.5 579 GLU B CA 1
ATOM 9981 C C . GLU B 1 579 ? 5.766 -4.395 -18.922 1 98.5 579 GLU B C 1
ATOM 9983 O O . GLU B 1 579 ? 4.867 -4.48 -19.766 1 98.5 579 GLU B O 1
ATOM 9988 N N . LEU B 1 580 ? 7.004 -4.547 -19.172 1 98.5 580 LEU B N 1
ATOM 9989 C CA . LEU B 1 580 ? 7.461 -4.797 -20.531 1 98.5 580 LEU B CA 1
ATOM 9990 C C . LEU B 1 580 ? 8.023 -6.211 -20.672 1 98.5 580 LEU B C 1
ATOM 9992 O O . LEU B 1 580 ? 8.766 -6.672 -19.797 1 98.5 580 LEU B O 1
ATOM 9996 N N . PHE B 1 581 ? 7.605 -6.93 -21.734 1 98.31 581 PHE B N 1
ATOM 9997 C CA . PHE B 1 581 ? 8.102 -8.25 -22.094 1 98.31 581 PHE B CA 1
ATOM 9998 C C . PHE B 1 581 ? 8.609 -8.266 -23.531 1 98.31 581 PHE B C 1
ATOM 10000 O O . PHE B 1 581 ? 7.996 -7.664 -24.422 1 98.31 581 PHE B O 1
ATOM 10007 N N . LEU B 1 582 ? 9.672 -8.82 -23.75 1 97.31 582 LEU B N 1
ATOM 10008 C CA . LEU B 1 582 ? 10.266 -8.969 -25.062 1 97.31 582 LEU B CA 1
ATOM 10009 C C . LEU B 1 582 ? 10.75 -10.391 -25.297 1 97.31 582 LEU B C 1
ATOM 10011 O O . LEU B 1 582 ? 11.586 -10.898 -24.531 1 97.31 582 LEU B O 1
ATOM 10015 N N . ASN B 1 583 ? 10.242 -11.055 -26.328 1 97.25 583 ASN B N 1
ATOM 10016 C CA . ASN B 1 583 ? 10.586 -12.445 -26.625 1 97.25 583 ASN B CA 1
ATOM 10017 C C . ASN B 1 583 ? 10.688 -12.695 -28.125 1 97.25 583 ASN B C 1
ATOM 10019 O O . ASN B 1 583 ? 10.242 -11.883 -28.922 1 97.25 583 ASN B O 1
ATOM 10023 N N . ARG B 1 584 ? 11.289 -13.758 -28.484 1 95.31 584 ARG B N 1
ATOM 10024 C CA . ARG B 1 584 ? 11.266 -14.273 -29.844 1 95.31 584 ARG B CA 1
ATOM 10025 C C . ARG B 1 584 ? 10.195 -15.344 -30.016 1 95.31 584 ARG B C 1
ATOM 10027 O O . ARG B 1 584 ? 10.023 -16.203 -29.141 1 95.31 584 ARG B O 1
ATOM 10034 N N . THR B 1 585 ? 9.5 -15.211 -31.078 1 93.94 585 THR B N 1
ATOM 10035 C CA . THR B 1 585 ? 8.5 -16.234 -31.359 1 93.94 585 THR B CA 1
ATOM 10036 C C . THR B 1 585 ? 9.156 -17.453 -32.031 1 93.94 585 THR B C 1
ATOM 10038 O O . THR B 1 585 ? 10.312 -17.391 -32.438 1 93.94 585 THR B O 1
ATOM 10041 N N . ASP B 1 586 ? 8.414 -18.5 -32.156 1 89.69 586 ASP B N 1
ATOM 10042 C CA . ASP B 1 586 ? 8.898 -19.734 -32.781 1 89.69 586 ASP B CA 1
ATOM 10043 C C . ASP B 1 586 ? 9.258 -19.484 -34.25 1 89.69 586 ASP B C 1
ATOM 10045 O O . ASP B 1 586 ? 10.109 -20.172 -34.812 1 89.69 586 ASP B O 1
ATOM 10049 N N . GLN B 1 587 ? 8.656 -18.5 -34.844 1 88.94 587 GLN B N 1
ATOM 10050 C CA . GLN B 1 587 ? 8.891 -18.188 -36.25 1 88.94 587 GLN B CA 1
ATOM 10051 C C . GLN B 1 587 ? 10.078 -17.25 -36.406 1 88.94 587 GLN B C 1
ATOM 10053 O O . GLN B 1 587 ? 10.43 -16.875 -37.531 1 88.94 587 GLN B O 1
ATOM 10058 N N . GLY B 1 588 ? 10.617 -16.797 -35.312 1 90.06 588 GLY B N 1
ATOM 10059 C CA . GLY B 1 588 ? 11.805 -15.961 -35.375 1 90.06 588 GLY B CA 1
ATOM 10060 C C . GLY B 1 588 ? 11.484 -14.477 -35.344 1 90.06 588 GLY B C 1
ATOM 10061 O O . GLY B 1 588 ? 12.383 -13.641 -35.438 1 90.06 588 GLY B O 1
ATOM 10062 N N . HIS B 1 589 ? 10.227 -14.18 -35.156 1 94.81 589 HIS B N 1
ATOM 10063 C CA . HIS B 1 589 ? 9.828 -12.789 -35 1 94.81 589 HIS B CA 1
ATOM 10064 C C . HIS B 1 589 ? 10.008 -12.328 -33.562 1 94.81 589 HIS B C 1
ATOM 10066 O O . HIS B 1 589 ? 10.383 -13.117 -32.688 1 94.81 589 HIS B O 1
ATOM 10072 N N . VAL B 1 590 ? 9.93 -11.039 -33.375 1 96.19 590 VAL B N 1
ATOM 10073 C CA . VAL B 1 590 ? 10.031 -10.477 -32.031 1 96.19 590 VAL B CA 1
ATOM 10074 C C . VAL B 1 590 ? 8.641 -10.078 -31.547 1 96.19 590 VAL B C 1
ATOM 10076 O O . VAL B 1 590 ? 7.84 -9.516 -32.312 1 96.19 590 VAL B O 1
ATOM 10079 N N . LEU B 1 591 ? 8.289 -10.492 -30.391 1 97.56 591 LEU B N 1
ATOM 10080 C CA . LEU B 1 591 ? 7.035 -10.109 -29.75 1 97.56 591 LEU B CA 1
ATOM 10081 C C . LEU B 1 591 ? 7.285 -9.148 -28.594 1 97.56 591 LEU B C 1
ATOM 10083 O O . LEU B 1 591 ? 7.957 -9.508 -27.609 1 97.56 591 LEU B O 1
ATOM 10087 N N . LEU B 1 592 ? 6.812 -7.902 -28.703 1 97.69 592 LEU B N 1
ATOM 10088 C CA . LEU B 1 592 ? 6.836 -6.902 -27.641 1 97.69 592 LEU B CA 1
ATOM 10089 C C . LEU B 1 592 ? 5.48 -6.82 -26.953 1 97.69 592 LEU B C 1
ATOM 10091 O O . LEU B 1 592 ? 4.461 -6.562 -27.594 1 97.69 592 LEU B O 1
ATOM 10095 N N . GLN B 1 593 ? 5.465 -7.117 -25.703 1 98.56 593 GLN B N 1
ATOM 10096 C CA . GLN B 1 593 ? 4.227 -7.023 -24.938 1 98.56 593 GLN B CA 1
ATOM 10097 C C . GLN B 1 593 ? 4.332 -5.961 -23.844 1 98.56 593 GLN B C 1
ATOM 10099 O O . GLN B 1 593 ? 5.375 -5.832 -23.203 1 98.56 593 GLN B O 1
ATOM 10104 N N . LEU B 1 594 ? 3.297 -5.176 -23.703 1 98.69 594 LEU B N 1
ATOM 10105 C CA . LEU B 1 594 ? 3.211 -4.098 -22.719 1 98.69 594 LEU B CA 1
ATOM 10106 C C . LEU B 1 594 ? 1.948 -4.234 -21.875 1 98.69 594 LEU B C 1
ATOM 10108 O O . LEU B 1 594 ? 0.838 -4.277 -22.406 1 98.69 594 LEU B O 1
ATOM 10112 N N . LEU B 1 595 ? 2.104 -4.406 -20.625 1 98.75 595 LEU B N 1
ATOM 10113 C CA . LEU B 1 595 ? 0.986 -4.426 -19.688 1 98.75 595 LEU B CA 1
ATOM 10114 C C . LEU B 1 595 ? 0.973 -3.168 -18.828 1 98.75 595 LEU B C 1
ATOM 10116 O O . LEU B 1 595 ? 1.967 -2.848 -18.172 1 98.75 595 LEU B O 1
ATOM 10120 N N . ASN B 1 596 ? -0.125 -2.453 -18.844 1 98.5 596 ASN B N 1
ATOM 10121 C CA . ASN B 1 596 ? -0.295 -1.172 -18.172 1 98.5 596 ASN B CA 1
ATOM 10122 C C . ASN B 1 596 ? -0.868 -1.35 -16.766 1 98.5 596 ASN B C 1
ATOM 10124 O O . ASN B 1 596 ? -2.049 -1.659 -16.609 1 98.5 596 ASN B O 1
ATOM 10128 N N . LEU B 1 597 ? -0.088 -1.099 -15.719 1 98.44 597 LEU B N 1
ATOM 10129 C CA . LEU B 1 597 ? -0.485 -1.313 -14.328 1 98.44 597 LEU B CA 1
ATOM 10130 C C . LEU B 1 597 ? -0.85 0.007 -13.656 1 98.44 597 LEU B C 1
ATOM 10132 O O . LEU B 1 597 ? -0.952 0.076 -12.43 1 98.44 597 LEU B O 1
ATOM 10136 N N . SER B 1 598 ? -1.083 1.08 -14.461 1 97.88 598 SER B N 1
ATOM 10137 C CA . SER B 1 598 ? -1.257 2.43 -13.938 1 97.88 598 SER B CA 1
ATOM 10138 C C . SER B 1 598 ? -2.549 2.551 -13.141 1 97.88 598 SER B C 1
ATOM 10140 O O . SER B 1 598 ? -2.748 3.525 -12.414 1 97.88 598 SER B O 1
ATOM 10142 N N . GLY B 1 599 ? -3.488 1.594 -13.258 1 97.31 599 GLY B N 1
ATOM 10143 C CA . GLY B 1 599 ? -4.719 1.631 -12.492 1 97.31 599 GLY B CA 1
ATOM 10144 C C . GLY B 1 599 ? -4.535 1.195 -11.047 1 97.31 599 GLY B C 1
ATOM 10145 O O . GLY B 1 599 ? -5.41 1.415 -10.211 1 97.31 599 GLY B O 1
ATOM 10146 N N . PHE B 1 600 ? -3.381 0.562 -10.648 1 97.12 600 PHE B N 1
ATOM 10147 C CA . PHE B 1 600 ? -3.096 0.053 -9.312 1 97.12 600 PHE B CA 1
ATOM 10148 C C . PHE B 1 600 ? -2.582 1.166 -8.406 1 97.12 600 PHE B C 1
ATOM 10150 O O . PHE B 1 600 ? -1.63 1.867 -8.758 1 97.12 600 PHE B O 1
ATOM 10157 N N . ASN B 1 601 ? -3.211 1.328 -7.215 1 95.94 601 ASN B N 1
ATOM 10158 C CA . ASN B 1 601 ? -2.801 2.445 -6.367 1 95.94 601 ASN B CA 1
ATOM 10159 C C . ASN B 1 601 ? -2.316 1.965 -5.004 1 95.94 601 ASN B C 1
ATOM 10161 O O . ASN B 1 601 ? -2.307 2.73 -4.039 1 95.94 601 ASN B O 1
ATOM 10165 N N . GLY B 1 602 ? -2.049 0.652 -4.887 1 95.62 602 GLY B N 1
ATOM 10166 C CA . GLY B 1 602 ? -1.528 0.124 -3.637 1 95.62 602 GLY B CA 1
ATOM 10167 C C . GLY B 1 602 ? -2.521 -0.753 -2.9 1 95.62 602 GLY B C 1
ATOM 10168 O O . GLY B 1 602 ? -2.135 -1.724 -2.244 1 95.62 602 GLY B O 1
ATOM 10169 N N . THR B 1 603 ? -3.846 -0.471 -3 1 96.5 603 THR B N 1
ATOM 10170 C CA . THR B 1 603 ? -4.855 -1.288 -2.334 1 96.5 603 THR B CA 1
ATOM 10171 C C . THR B 1 603 ? -5.977 -1.659 -3.301 1 96.5 603 THR B C 1
ATOM 10173 O O . THR B 1 603 ? -6.719 -2.611 -3.061 1 96.5 603 THR B O 1
ATOM 10176 N N . THR B 1 604 ? -6.105 -0.886 -4.387 1 97.81 604 THR B N 1
ATOM 10177 C CA . THR B 1 604 ? -7.219 -1.064 -5.316 1 97.81 604 THR B CA 1
ATOM 10178 C C . THR B 1 604 ? -6.711 -1.194 -6.75 1 97.81 604 THR B C 1
ATOM 10180 O O . THR B 1 604 ? -5.797 -0.474 -7.156 1 97.81 604 THR B O 1
ATOM 10183 N N . TYR B 1 605 ? -7.219 -2.109 -7.484 1 97.75 605 TYR B N 1
ATOM 10184 C CA . TYR B 1 605 ? -7.039 -2.191 -8.93 1 97.75 605 TYR B CA 1
ATOM 10185 C C . TYR B 1 605 ? -8.18 -1.498 -9.664 1 97.75 605 TYR B C 1
ATOM 10187 O O . TYR B 1 605 ? -9.344 -1.854 -9.484 1 97.75 605 TYR B O 1
ATOM 10195 N N . MET B 1 606 ? -7.871 -0.513 -10.43 1 97.06 606 MET B N 1
ATOM 10196 C CA . MET B 1 606 ? -8.836 0.218 -11.25 1 97.06 606 MET B CA 1
ATOM 10197 C C . MET B 1 606 ? -8.461 0.14 -12.727 1 97.06 606 MET B C 1
ATOM 10199 O O . MET B 1 606 ? -7.52 -0.567 -13.102 1 97.06 606 MET B O 1
ATOM 10203 N N . GLU B 1 607 ? -9.281 0.749 -13.516 1 96.62 607 GLU B N 1
ATOM 10204 C CA . GLU B 1 607 ? -8.977 0.808 -14.938 1 96.62 607 GLU B CA 1
ATOM 10205 C C . GLU B 1 607 ? -7.672 1.558 -15.195 1 96.62 607 GLU B C 1
ATOM 10207 O O . GLU B 1 607 ? -7.418 2.598 -14.578 1 96.62 607 GLU B O 1
ATOM 10212 N N . ALA B 1 608 ? -6.812 1.021 -16.031 1 97.38 608 ALA B N 1
ATOM 10213 C CA . ALA B 1 608 ? -5.539 1.655 -16.359 1 97.38 608 ALA B CA 1
ATOM 10214 C C . ALA B 1 608 ? -5.762 2.986 -17.078 1 97.38 608 ALA B C 1
ATOM 10216 O O . ALA B 1 608 ? -6.727 3.141 -17.828 1 97.38 608 ALA B O 1
ATOM 10217 N N . ILE B 1 609 ? -4.887 3.918 -16.859 1 97.31 609 ILE B N 1
ATOM 10218 C CA . ILE B 1 609 ? -4.875 5.172 -17.609 1 97.31 609 ILE B CA 1
ATOM 10219 C C . ILE B 1 609 ? -4.191 4.965 -18.953 1 97.31 609 ILE B C 1
ATOM 10221 O O . ILE B 1 609 ? -3.035 4.543 -19.016 1 97.31 609 ILE B O 1
ATOM 10225 N N . PRO B 1 610 ? -4.883 5.258 -19.984 1 96.88 610 PRO B N 1
ATOM 10226 C CA . PRO B 1 610 ? -4.27 5.031 -21.297 1 96.88 610 PRO B CA 1
ATOM 10227 C C . PRO B 1 610 ? -2.988 5.836 -21.484 1 96.88 610 PRO B C 1
ATOM 10229 O O . PRO B 1 610 ? -2.908 6.992 -21.062 1 96.88 610 PRO B O 1
ATOM 10232 N N . LEU B 1 611 ? -1.965 5.234 -22.016 1 97.19 611 LEU B N 1
ATOM 10233 C CA . LEU B 1 611 ? -0.725 5.891 -22.406 1 97.19 611 LEU B CA 1
ATOM 10234 C C . LEU B 1 611 ? -0.742 6.23 -23.891 1 97.19 611 LEU B C 1
ATOM 10236 O O . LEU B 1 611 ? -1.226 5.445 -24.703 1 97.19 611 LEU B O 1
ATOM 10240 N N . PHE B 1 612 ? -0.204 7.395 -24.219 1 95.75 612 PHE B N 1
ATOM 10241 C CA . PHE B 1 612 ? -0.244 7.82 -25.609 1 95.75 612 PHE B CA 1
ATOM 10242 C C . PHE B 1 612 ? 1.16 8.102 -26.125 1 95.75 612 PHE B C 1
ATOM 10244 O O . PHE B 1 612 ? 2.016 8.594 -25.391 1 95.75 612 PHE B O 1
ATOM 10251 N N . ASN B 1 613 ? 1.42 7.754 -27.344 1 94.38 613 ASN B N 1
ATOM 10252 C CA . ASN B 1 613 ? 2.619 8.109 -28.094 1 94.38 613 ASN B CA 1
ATOM 10253 C C . ASN B 1 613 ? 3.887 7.656 -27.375 1 94.38 613 ASN B C 1
ATOM 10255 O O . ASN B 1 613 ? 4.797 8.461 -27.156 1 94.38 613 ASN B O 1
ATOM 10259 N N . GLN B 1 614 ? 3.861 6.438 -27.047 1 95.94 614 GLN B N 1
ATOM 10260 C CA . GLN B 1 614 ? 5.031 5.879 -26.375 1 95.94 614 GLN B CA 1
ATOM 10261 C C . GLN B 1 614 ? 6.074 5.41 -27.391 1 95.94 614 GLN B C 1
ATOM 10263 O O . GLN B 1 614 ? 5.723 4.887 -28.453 1 95.94 614 GLN B O 1
ATOM 10268 N N . ILE B 1 615 ? 7.359 5.629 -27.078 1 96.5 615 ILE B N 1
ATOM 10269 C CA . ILE B 1 615 ? 8.461 5.281 -27.969 1 96.5 615 ILE B CA 1
ATOM 10270 C C . ILE B 1 615 ? 9.312 4.184 -27.344 1 96.5 615 ILE B C 1
ATOM 10272 O O . ILE B 1 615 ? 9.68 4.277 -26.172 1 96.5 615 ILE B O 1
ATOM 10276 N N . ILE B 1 616 ? 9.57 3.139 -28.078 1 96.81 616 ILE B N 1
ATOM 10277 C CA . ILE B 1 616 ? 10.461 2.061 -27.656 1 96.81 616 ILE B CA 1
ATOM 10278 C C . ILE B 1 616 ? 11.516 1.821 -28.734 1 96.81 616 ILE B C 1
ATOM 10280 O O . ILE B 1 616 ? 11.188 1.653 -29.906 1 96.81 616 ILE B O 1
ATOM 10284 N N . GLU B 1 617 ? 12.742 1.83 -28.359 1 96.31 617 GLU B N 1
ATOM 10285 C CA . GLU B 1 617 ? 13.859 1.562 -29.25 1 96.31 617 GLU B CA 1
ATOM 10286 C C . GLU B 1 617 ? 14.477 0.194 -28.984 1 96.31 617 GLU B C 1
ATOM 10288 O O . GLU B 1 617 ? 14.812 -0.122 -27.844 1 96.31 617 GLU B O 1
ATOM 10293 N N . LEU B 1 618 ? 14.578 -0.624 -29.984 1 95.31 618 LEU B N 1
ATOM 10294 C CA . LEU B 1 618 ? 15.219 -1.934 -29.906 1 95.31 618 LEU B CA 1
ATOM 10295 C C . LEU B 1 618 ? 16.5 -1.955 -30.734 1 95.31 618 LEU B C 1
ATOM 10297 O O . LEU B 1 618 ? 16.5 -1.573 -31.906 1 95.31 618 LEU B O 1
ATOM 10301 N N . ASN B 1 619 ? 17.469 -2.459 -30.078 1 91.5 619 ASN B N 1
ATOM 10302 C CA . ASN B 1 619 ? 18.766 -2.486 -30.734 1 91.5 619 ASN B CA 1
ATOM 10303 C C . ASN B 1 619 ? 19.172 -3.908 -31.125 1 91.5 619 ASN B C 1
ATOM 10305 O O . ASN B 1 619 ? 18.766 -4.871 -30.469 1 91.5 619 ASN B O 1
ATOM 10309 N N . THR B 1 620 ? 19.922 -4.023 -32.25 1 77.62 620 THR B N 1
ATOM 10310 C CA . THR B 1 620 ? 20.641 -5.227 -32.656 1 77.62 620 THR B CA 1
ATOM 10311 C C . THR B 1 620 ? 19.672 -6.383 -32.906 1 77.62 620 THR B C 1
ATOM 10313 O O . THR B 1 620 ? 19.922 -7.508 -32.469 1 77.62 620 THR B O 1
ATOM 10316 N N . MET B 1 621 ? 18.453 -6.176 -33.469 1 75.62 621 MET B N 1
ATOM 10317 C CA . MET B 1 621 ? 17.438 -7.211 -33.625 1 75.62 621 MET B CA 1
ATOM 10318 C C . MET B 1 621 ? 17.391 -7.734 -35.031 1 75.62 621 MET B C 1
ATOM 10320 O O . MET B 1 621 ? 16.672 -8.695 -35.344 1 75.62 621 MET B O 1
ATOM 10324 N N . GLY B 1 622 ? 18.188 -7.211 -35.875 1 79.44 622 GLY B N 1
ATOM 10325 C CA . GLY B 1 622 ? 18 -7.492 -37.312 1 79.44 622 GLY B CA 1
ATOM 10326 C C . GLY B 1 622 ? 17.109 -6.484 -38 1 79.44 622 GLY B C 1
ATOM 10327 O O . GLY B 1 622 ? 16.812 -5.418 -37.438 1 79.44 622 GLY B O 1
ATOM 10328 N N . THR B 1 623 ? 16.672 -6.863 -39.25 1 83.12 623 THR B N 1
ATOM 10329 C CA . THR B 1 623 ? 15.883 -5.914 -40.031 1 83.12 623 THR B CA 1
ATOM 10330 C C . THR B 1 623 ? 14.406 -6.281 -40 1 83.12 623 THR B C 1
ATOM 10332 O O . THR B 1 623 ? 14 -7.328 -40.5 1 83.12 623 THR B O 1
ATOM 10335 N N . PRO B 1 624 ? 13.641 -5.441 -39.344 1 89.62 624 PRO B N 1
ATOM 10336 C CA . PRO B 1 624 ? 12.203 -5.711 -39.312 1 89.62 624 PRO B CA 1
ATOM 10337 C C . PRO B 1 624 ? 11.508 -5.418 -40.656 1 89.62 624 PRO B C 1
ATOM 10339 O O . PRO B 1 624 ? 11.898 -4.488 -41.344 1 89.62 624 PRO B O 1
ATOM 10342 N N . ALA B 1 625 ? 10.594 -6.211 -40.969 1 88.94 625 ALA B N 1
ATOM 10343 C CA . ALA B 1 625 ? 9.773 -5.98 -42.156 1 88.94 625 ALA B CA 1
ATOM 10344 C C . ALA B 1 625 ? 8.578 -5.09 -41.812 1 88.94 625 ALA B C 1
ATOM 10346 O O . ALA B 1 625 ? 8.281 -4.145 -42.562 1 88.94 625 ALA B O 1
ATOM 10347 N N . ARG B 1 626 ? 7.914 -5.422 -40.844 1 94.06 626 ARG B N 1
ATOM 10348 C CA . ARG B 1 626 ? 6.762 -4.656 -40.375 1 94.06 626 ARG B CA 1
ATOM 10349 C C . ARG B 1 626 ? 6.453 -4.98 -38.906 1 94.06 626 ARG B C 1
ATOM 10351 O O . ARG B 1 626 ? 6.945 -5.977 -38.375 1 94.06 626 ARG B O 1
ATOM 10358 N N . ALA B 1 627 ? 5.715 -4.152 -38.281 1 96.44 627 ALA B N 1
ATOM 10359 C CA . ALA B 1 627 ? 5.223 -4.352 -36.938 1 96.44 627 ALA B CA 1
ATOM 10360 C C . ALA B 1 627 ? 3.719 -4.113 -36.844 1 96.44 627 ALA B C 1
ATOM 10362 O O . ALA B 1 627 ? 3.193 -3.199 -37.5 1 96.44 627 ALA B O 1
ATOM 10363 N N . TYR B 1 628 ? 2.984 -4.934 -36.156 1 97.25 628 TYR B N 1
ATOM 10364 C CA . TYR B 1 628 ? 1.541 -4.77 -36.031 1 97.25 628 TYR B CA 1
ATOM 10365 C C . TYR B 1 628 ? 1.07 -5.219 -34.625 1 97.25 628 TYR B C 1
ATOM 10367 O O . TYR B 1 628 ? 1.723 -6.039 -34 1 97.25 628 TYR B O 1
ATOM 10375 N N . SER B 1 629 ? -0.057 -4.656 -34.219 1 97.81 629 SER B N 1
ATOM 10376 C CA . SER B 1 629 ? -0.67 -4.988 -32.938 1 97.81 629 SER B CA 1
ATOM 10377 C C . SER B 1 629 ? -1.562 -6.219 -33.031 1 97.81 629 SER B C 1
ATOM 10379 O O . SER B 1 629 ? -2.375 -6.32 -33.969 1 97.81 629 SER B O 1
ATOM 10381 N N . LEU B 1 630 ? -1.407 -7.156 -32.125 1 97.5 630 LEU B N 1
ATOM 10382 C CA . LEU B 1 630 ? -2.309 -8.305 -32.062 1 97.5 630 LEU B CA 1
ATOM 10383 C C . LEU B 1 630 ? -3.674 -7.891 -31.516 1 97.5 630 LEU B C 1
ATOM 10385 O O . LEU B 1 630 ? -4.688 -8.508 -31.844 1 97.5 630 LEU B O 1
ATOM 10389 N N . CYS B 1 631 ? -3.746 -6.855 -30.672 1 96.38 631 CYS B N 1
ATOM 10390 C CA . CYS B 1 631 ? -4.977 -6.406 -30.031 1 96.38 631 CYS B CA 1
ATOM 10391 C C . CYS B 1 631 ? -5.879 -5.688 -31.031 1 96.38 631 CYS B C 1
ATOM 10393 O O . CYS B 1 631 ? -7.086 -5.941 -31.078 1 96.38 631 CYS B O 1
ATOM 10395 N N . SER B 1 632 ? -5.312 -4.766 -31.891 1 94.38 632 SER B N 1
ATOM 10396 C CA . SER B 1 632 ? -6.105 -3.955 -32.812 1 94.38 632 SER B CA 1
ATOM 10397 C C . SER B 1 632 ? -5.938 -4.418 -34.25 1 94.38 632 SER B C 1
ATOM 10399 O O . SER B 1 632 ? -6.699 -4.02 -35.125 1 94.38 632 SER B O 1
ATOM 10401 N N . SER B 1 633 ? -4.918 -5.23 -34.531 1 93.38 633 SER B N 1
ATOM 10402 C CA . SER B 1 633 ? -4.547 -5.676 -35.844 1 93.38 633 SER B CA 1
ATOM 10403 C C . SER B 1 633 ? -4.043 -4.516 -36.719 1 93.38 633 SER B C 1
ATOM 10405 O O . SER B 1 633 ? -3.822 -4.668 -37.906 1 93.38 633 SER B O 1
ATOM 10407 N N . GLU B 1 634 ? -3.807 -3.473 -36.031 1 95 634 GLU B N 1
ATOM 10408 C CA . GLU B 1 634 ? -3.328 -2.297 -36.781 1 95 634 GLU B CA 1
ATOM 10409 C C . GLU B 1 634 ? -1.807 -2.297 -36.875 1 95 634 GLU B C 1
ATOM 10411 O O . GLU B 1 634 ? -1.12 -2.871 -36.031 1 95 634 GLU B O 1
ATOM 10416 N N . SER B 1 635 ? -1.353 -1.67 -37.938 1 96.19 635 SER B N 1
ATOM 10417 C CA . SER B 1 635 ? 0.087 -1.509 -38.094 1 96.19 635 SER B CA 1
ATOM 10418 C C . SER B 1 635 ? 0.662 -0.519 -37.094 1 96.19 635 SER B C 1
ATOM 10420 O O . SER B 1 635 ? 0.021 0.481 -36.781 1 96.19 635 SER B O 1
ATOM 10422 N N . ILE B 1 636 ? 1.821 -0.835 -36.625 1 96.38 636 ILE B N 1
ATOM 10423 C CA . ILE B 1 636 ? 2.58 0.043 -35.75 1 96.38 636 ILE B CA 1
ATOM 10424 C C . ILE B 1 636 ? 3.725 0.69 -36.531 1 96.38 636 ILE B C 1
ATOM 10426 O O . ILE B 1 636 ? 4.543 -0.005 -37.125 1 96.38 636 ILE B O 1
ATOM 10430 N N . PRO B 1 637 ? 3.848 2.023 -36.531 1 94.88 637 PRO B N 1
ATOM 10431 C CA . PRO B 1 637 ? 4.945 2.686 -37.219 1 94.88 637 PRO B CA 1
ATOM 10432 C C . PRO B 1 637 ? 6.316 2.309 -36.656 1 94.88 637 PRO B C 1
ATOM 10434 O O . PRO B 1 637 ? 6.504 2.268 -35.469 1 94.88 637 PRO B O 1
ATOM 10437 N N . ILE B 1 638 ? 7.23 1.989 -37.531 1 94.62 638 ILE B N 1
ATOM 10438 C CA . ILE B 1 638 ? 8.602 1.684 -37.125 1 94.62 638 ILE B CA 1
ATOM 10439 C C . ILE B 1 638 ? 9.578 2.51 -37.969 1 94.62 638 ILE B C 1
ATOM 10441 O O . ILE B 1 638 ? 9.281 2.855 -39.125 1 94.62 638 ILE B O 1
ATOM 10445 N N . GLU B 1 639 ? 10.609 2.902 -37.375 1 94.31 639 GLU B N 1
ATOM 10446 C CA . GLU B 1 639 ? 11.75 3.555 -38 1 94.31 639 GLU B CA 1
ATOM 10447 C C . GLU B 1 639 ? 13.039 2.771 -37.781 1 94.31 639 GLU B C 1
ATOM 10449 O O . GLU B 1 639 ? 13.375 2.455 -36.625 1 94.31 639 GLU B O 1
ATOM 10454 N N . VAL B 1 640 ? 13.742 2.492 -38.844 1 92.31 640 VAL B N 1
ATOM 10455 C CA . VAL B 1 640 ? 14.977 1.717 -38.75 1 92.31 640 VAL B CA 1
ATOM 10456 C C . VAL B 1 640 ? 16.172 2.617 -39.031 1 92.31 640 VAL B C 1
ATOM 10458 O O . VAL B 1 640 ? 16.25 3.252 -40.094 1 92.31 640 VAL B O 1
ATOM 10461 N N . VAL B 1 641 ? 16.953 2.723 -38.125 1 90.69 641 VAL B N 1
ATOM 10462 C CA . VAL B 1 641 ? 18.203 3.457 -38.25 1 90.69 641 VAL B CA 1
ATOM 10463 C C . VAL B 1 641 ? 19.375 2.559 -37.875 1 90.69 641 VAL B C 1
ATOM 10465 O O . VAL B 1 641 ? 19.609 2.305 -36.688 1 90.69 641 VAL B O 1
ATOM 10468 N N . GLY B 1 642 ? 20.172 2.178 -38.844 1 86 642 GLY B N 1
ATOM 10469 C CA . GLY B 1 642 ? 21.219 1.222 -38.562 1 86 642 GLY B CA 1
ATOM 10470 C C . GLY B 1 642 ? 20.703 -0.103 -38.031 1 86 642 GLY B C 1
ATOM 10471 O O . GLY B 1 642 ? 19.891 -0.754 -38.688 1 86 642 GLY B O 1
ATOM 10472 N N . SER B 1 643 ? 21.141 -0.403 -36.844 1 85.94 643 SER B N 1
ATOM 10473 C CA . SER B 1 643 ? 20.719 -1.665 -36.25 1 85.94 643 SER B CA 1
ATOM 10474 C C . SER B 1 643 ? 19.625 -1.448 -35.219 1 85.94 643 SER B C 1
ATOM 10476 O O . SER B 1 643 ? 19.25 -2.377 -34.5 1 85.94 643 SER B O 1
ATOM 10478 N N . SER B 1 644 ? 19.125 -0.22 -35.25 1 91.69 644 SER B N 1
ATOM 10479 C CA . SER B 1 644 ? 18.109 0.111 -34.25 1 91.69 644 SER B CA 1
ATOM 10480 C C . SER B 1 644 ? 16.734 0.269 -34.875 1 91.69 644 SER B C 1
ATOM 10482 O O . SER B 1 644 ? 16.609 0.823 -35.969 1 91.69 644 SER B O 1
ATOM 10484 N N . VAL B 1 645 ? 15.781 -0.293 -34.25 1 93.94 645 VAL B N 1
ATOM 10485 C CA . VAL B 1 645 ? 14.391 -0.162 -34.656 1 93.94 645 VAL B CA 1
ATOM 10486 C C . VAL B 1 645 ? 13.617 0.627 -33.625 1 93.94 645 VAL B C 1
ATOM 10488 O O . VAL B 1 645 ? 13.648 0.292 -32.438 1 93.94 645 VAL B O 1
ATOM 10491 N N . THR B 1 646 ? 12.984 1.68 -34.031 1 95.81 646 THR B N 1
ATOM 10492 C CA . THR B 1 646 ? 12.172 2.492 -33.156 1 95.81 646 THR B CA 1
ATOM 10493 C C . THR B 1 646 ? 10.688 2.297 -33.438 1 95.81 646 THR B C 1
ATOM 10495 O O . THR B 1 646 ? 10.242 2.475 -34.562 1 95.81 646 THR B O 1
ATOM 10498 N N . LEU B 1 647 ? 9.984 1.89 -32.438 1 96.19 647 LEU B N 1
ATOM 10499 C CA . LEU B 1 647 ? 8.539 1.736 -32.531 1 96.19 647 LEU B CA 1
ATOM 10500 C C . LEU B 1 647 ? 7.824 2.922 -31.875 1 96.19 647 LEU B C 1
ATOM 10502 O O . LEU B 1 647 ? 8.242 3.402 -30.812 1 96.19 647 LEU B O 1
ATOM 10506 N N . SER B 1 648 ? 6.805 3.41 -32.469 1 96.38 648 SER B N 1
ATOM 10507 C CA . SER B 1 648 ? 5.902 4.418 -31.906 1 96.38 648 SER B CA 1
ATOM 10508 C C . SER B 1 648 ? 4.527 3.828 -31.609 1 96.38 648 SER B C 1
ATOM 10510 O O . SER B 1 648 ? 3.736 3.607 -32.531 1 96.38 648 SER B O 1
ATOM 10512 N N . ILE B 1 649 ? 4.227 3.672 -30.406 1 96.44 649 ILE B N 1
ATOM 10513 C CA . ILE B 1 649 ? 2.953 3.084 -30 1 96.44 649 ILE B CA 1
ATOM 10514 C C . ILE B 1 649 ? 1.928 4.188 -29.75 1 96.44 649 ILE B C 1
ATOM 10516 O O . ILE B 1 649 ? 2.02 4.93 -28.781 1 96.44 649 ILE B O 1
ATOM 10520 N N . PRO B 1 650 ? 0.928 4.32 -30.562 1 95.19 650 PRO B N 1
ATOM 10521 C CA . PRO B 1 650 ? 0.004 5.453 -30.484 1 95.19 650 PRO B CA 1
ATOM 10522 C C . PRO B 1 650 ? -0.817 5.441 -29.188 1 95.19 650 PRO B C 1
ATOM 10524 O O . PRO B 1 650 ? -1.094 6.504 -28.625 1 95.19 650 PRO B O 1
ATOM 10527 N N . ARG B 1 651 ? -1.24 4.27 -28.781 1 95.5 651 ARG B N 1
ATOM 10528 C CA . ARG B 1 651 ? -2.088 4.156 -27.609 1 95.5 651 ARG B CA 1
ATOM 10529 C C . ARG B 1 651 ? -1.896 2.807 -26.922 1 95.5 651 ARG B C 1
ATOM 10531 O O . ARG B 1 651 ? -1.84 1.77 -27.578 1 95.5 651 ARG B O 1
ATOM 10538 N N . LEU B 1 652 ? -1.65 2.838 -25.641 1 97.19 652 LEU B N 1
ATOM 10539 C CA . LEU B 1 652 ? -1.622 1.649 -24.797 1 97.19 652 LEU B CA 1
ATOM 10540 C C . LEU B 1 652 ? -2.709 1.718 -23.734 1 97.19 652 LEU B C 1
ATOM 10542 O O . LEU B 1 652 ? -2.654 2.564 -22.828 1 97.19 652 LEU B O 1
ATOM 10546 N N . LYS B 1 653 ? -3.707 0.911 -23.844 1 96.19 653 LYS B N 1
ATOM 10547 C CA . LYS B 1 653 ? -4.734 0.809 -22.812 1 96.19 653 LYS B CA 1
ATOM 10548 C C . LYS B 1 653 ? -4.289 -0.114 -21.672 1 96.19 653 LYS B C 1
ATOM 10550 O O . LYS B 1 653 ? -3.242 0.105 -21.062 1 96.19 653 LYS B O 1
ATOM 10555 N N . SER B 1 654 ? -4.969 -1.269 -21.516 1 97.38 654 SER B N 1
ATOM 10556 C CA . SER B 1 654 ? -4.598 -2.203 -20.469 1 97.38 654 SER B CA 1
ATOM 10557 C C . SER B 1 654 ? -3.461 -3.119 -20.906 1 97.38 654 SER B C 1
ATOM 10559 O O . SER B 1 654 ? -2.578 -3.453 -20.125 1 97.38 654 SER B O 1
ATOM 10561 N N . TYR B 1 655 ? -3.447 -3.529 -22.156 1 98.31 655 TYR B N 1
ATOM 10562 C CA . TYR B 1 655 ? -2.5 -4.5 -22.703 1 98.31 655 TYR B CA 1
ATOM 10563 C C . TYR B 1 655 ? -2.285 -4.281 -24.188 1 98.31 655 TYR B C 1
ATOM 10565 O O . TYR B 1 655 ? -3.219 -3.928 -24.922 1 98.31 655 TYR B O 1
ATOM 10573 N N . GLU B 1 656 ? -1.062 -4.383 -24.609 1 98 656 GLU B N 1
ATOM 10574 C CA . GLU B 1 656 ? -0.694 -4.34 -26.031 1 98 656 GLU B CA 1
ATOM 10575 C C . GLU B 1 656 ? 0.353 -5.402 -26.359 1 98 656 GLU B C 1
ATOM 10577 O O . GLU B 1 656 ? 1.271 -5.641 -25.562 1 98 656 GLU B O 1
ATOM 10582 N N . ALA B 1 657 ? 0.152 -6.121 -27.406 1 98.44 657 ALA B N 1
ATOM 10583 C CA . ALA B 1 657 ? 1.121 -7.066 -27.953 1 98.44 657 ALA B CA 1
ATOM 10584 C C . ALA B 1 657 ? 1.449 -6.73 -29.406 1 98.44 657 ALA B C 1
ATOM 10586 O O . ALA B 1 657 ? 0.558 -6.703 -30.25 1 98.44 657 ALA B O 1
ATOM 10587 N N . ILE B 1 658 ? 2.695 -6.508 -29.656 1 98.06 658 ILE B N 1
ATOM 10588 C CA . ILE B 1 658 ? 3.141 -6.078 -30.969 1 98.06 658 ILE B CA 1
ATOM 10589 C C . ILE B 1 658 ? 4.102 -7.113 -31.562 1 98.06 658 ILE B C 1
ATOM 10591 O O . ILE B 1 658 ? 5.141 -7.41 -30.969 1 98.06 658 ILE B O 1
ATOM 10595 N N . VAL B 1 659 ? 3.775 -7.656 -32.688 1 97.56 659 VAL B N 1
ATOM 10596 C CA . VAL B 1 659 ? 4.66 -8.555 -33.438 1 97.56 659 VAL B CA 1
ATOM 10597 C C . VAL B 1 659 ? 5.535 -7.742 -34.375 1 97.56 659 VAL B C 1
ATOM 10599 O O . VAL B 1 659 ? 5.027 -6.961 -35.188 1 97.56 659 VAL B O 1
ATOM 10602 N N . ILE B 1 660 ? 6.758 -7.84 -34.219 1 96.5 660 ILE B N 1
ATOM 10603 C CA . ILE B 1 660 ? 7.723 -7.297 -35.156 1 96.5 660 ILE B CA 1
ATOM 10604 C C . ILE B 1 660 ? 8.211 -8.406 -36.094 1 96.5 660 ILE B C 1
ATOM 10606 O O . ILE B 1 660 ? 9.086 -9.195 -35.719 1 96.5 660 ILE B O 1
ATOM 10610 N N . GLU B 1 661 ? 7.707 -8.43 -37.25 1 95.19 661 GLU B N 1
ATOM 10611 C CA . GLU B 1 661 ? 8.086 -9.445 -38.219 1 95.19 661 GLU B CA 1
ATOM 10612 C C . GLU B 1 661 ? 9.477 -9.172 -38.781 1 95.19 661 GLU B C 1
ATOM 10614 O O . GLU B 1 661 ? 9.742 -8.086 -39.312 1 95.19 661 GLU B O 1
ATOM 10619 N N . MET B 1 662 ? 10.273 -10.148 -38.688 1 91.81 662 MET B N 1
ATOM 10620 C CA . MET B 1 662 ? 11.648 -10.016 -39.125 1 91.81 662 MET B CA 1
ATOM 10621 C C . MET B 1 662 ? 11.797 -10.531 -40.562 1 91.81 662 MET B C 1
ATOM 10623 O O . MET B 1 662 ? 11.125 -11.484 -40.938 1 91.81 662 MET B O 1
ATOM 10627 N N . ASP B 1 663 ? 12.617 -9.883 -41.406 1 83.44 663 ASP B N 1
ATOM 10628 C CA . ASP B 1 663 ? 12.938 -10.328 -42.75 1 83.44 663 ASP B CA 1
ATOM 10629 C C . ASP B 1 663 ? 13.828 -11.562 -42.75 1 83.44 663 ASP B C 1
ATOM 10631 O O . ASP B 1 663 ? 14.922 -11.539 -42.156 1 83.44 663 ASP B O 1
ATOM 10635 N N . PRO B 1 664 ? 13.375 -12.773 -43.188 1 66.56 664 PRO B N 1
ATOM 10636 C CA . PRO B 1 664 ? 14.195 -13.992 -43.156 1 66.56 664 PRO B CA 1
ATOM 10637 C C . PRO B 1 664 ? 15.508 -13.844 -43.906 1 66.56 664 PRO B C 1
ATOM 10639 O O . PRO B 1 664 ? 16.469 -14.547 -43.625 1 66.56 664 PRO B O 1
ATOM 10642 N N . ASP B 1 665 ? 15.648 -13.195 -45 1 60.62 665 ASP B N 1
ATOM 10643 C CA . ASP B 1 665 ? 16.812 -13.195 -45.906 1 60.62 665 ASP B CA 1
ATOM 10644 C C . ASP B 1 665 ? 18.031 -12.578 -45.219 1 60.62 665 ASP B C 1
ATOM 10646 O O . ASP B 1 665 ? 19.156 -12.758 -45.656 1 60.62 665 ASP B O 1
ATOM 10650 N N . LEU B 1 666 ? 17.984 -11.734 -44.312 1 48.44 666 LEU B N 1
ATOM 10651 C CA . LEU B 1 666 ? 19.234 -11.156 -43.812 1 48.44 666 LEU B CA 1
ATOM 10652 C C . LEU B 1 666 ? 19.812 -11.992 -42.688 1 48.44 666 LEU B C 1
ATOM 10654 O O . LEU B 1 666 ? 20.641 -11.508 -41.906 1 48.44 666 LEU B O 1
ATOM 10658 N N . LYS B 1 667 ? 19.594 -13.148 -42.281 1 42.06 667 LYS B N 1
ATOM 10659 C CA . LYS B 1 667 ? 20.266 -14.008 -41.312 1 42.06 667 LYS B CA 1
ATOM 10660 C C . LYS B 1 667 ? 21.719 -14.242 -41.688 1 42.06 667 LYS B C 1
ATOM 10662 O O . LYS B 1 667 ? 22.484 -14.836 -40.938 1 42.06 667 LYS B O 1
ATOM 10667 N N . LYS B 1 668 ? 22.125 -14.352 -42.969 1 40.09 668 LYS B N 1
ATOM 10668 C CA . LYS B 1 668 ? 23.406 -14.93 -43.375 1 40.09 668 LYS B CA 1
ATOM 10669 C C . LYS B 1 668 ? 24.578 -14.109 -42.844 1 40.09 668 LYS B C 1
ATOM 10671 O O . LYS B 1 668 ? 25.719 -14.555 -42.844 1 40.09 668 LYS B O 1
ATOM 10676 N N . GLU B 1 669 ? 24.469 -12.797 -42.625 1 32.47 669 GLU B N 1
ATOM 10677 C CA . GLU B 1 669 ? 25.812 -12.266 -42.406 1 32.47 669 GLU B CA 1
ATOM 10678 C C . GLU B 1 669 ? 26.156 -12.273 -40.938 1 32.47 669 GLU B C 1
ATOM 10680 O O . GLU B 1 669 ? 27.25 -11.852 -40.531 1 32.47 669 GLU B O 1
ATOM 10685 N N . VAL B 1 670 ? 25.312 -12.445 -40.031 1 30 670 VAL B N 1
ATOM 10686 C CA . VAL B 1 670 ? 25.828 -12.289 -38.656 1 30 670 VAL B CA 1
ATOM 10687 C C . VAL B 1 670 ? 26.266 -13.641 -38.125 1 30 670 VAL B C 1
ATOM 10689 O O . VAL B 1 670 ? 25.516 -14.273 -37.375 1 30 670 VAL B O 1
ATOM 10692 N N . THR B 1 671 ? 26.359 -14.812 -38.812 1 24.47 671 THR B N 1
ATOM 10693 C CA . THR B 1 671 ? 27.141 -15.859 -38.156 1 24.47 671 THR B CA 1
ATOM 10694 C C . THR B 1 671 ? 28.609 -15.469 -38.094 1 24.47 671 THR B C 1
ATOM 10696 O O . THR B 1 671 ? 29.156 -14.945 -39.062 1 24.47 671 THR B O 1
#

Foldseek 3Di:
DFPCQLQAFQEEEAEADLLQLVPDLVVQLVLCVLLVGQEYEYEAWAQEHSADDPDPQTHHRPNHPHGSVQVNCVSSVVVNHAYEYEYENQKYFCVVCVVPVLQAFAFLVRDWDDDPRITGGDCQGCSNQPVVLVSVVVCVVVDVHQAYEYEPQFFDQADLVGDGRDGGQHPRLQVLLCVQPVDGPSQDDDDVDPCNVSVVVSRVVSSLVSLVVNLCSCCVVPVSYFYEYCDPHSGAEHEAEDAAAPPDDDQDQLCRQLVQQLAPVLQDDRHAYHYEYQQANHSVGQQHGADLLSVLSNQLSQQLNQHHGHYYHHHGPVPRPYCNNSVSSSVSSVLSVVVVQFTNDWAAPAQEEEEQEPDPVQNLLSSLLVLLCQLVVHRYGYHYLVRCLVSLVVQLPHLEYEARQAEDHDPSNLVSVVVSQLSAREYEYANCHPVVVQVSCCQAQQKHWDDKDQDDPAKWWAQPPCLLQVVCPPDGTDDAHRIFTFMDHDPVFKDFGGFIWHGDDPPDVVRHDDIDGDDGGQKIWGAHPSHYIYMYGRGRLSNCCSVPVDCVSSSNPVSNVCVSSDDDQKDWPDGSQKGWHWTATPVGWIKIKIFGQQQDDRPGRDWGDKDAFTKMKGFQSAAFDFKAKSVVRGTWDWDDDPRMIMTTDGIDTGMIMMIGHHDPPPPPPPD/DFPCQLQAFQEEEAEADLLQLVPDLVVQLVLCVLLVGQEYEYEAFAQEHSADDPDPQTHHRPNHDHGSVQVNCVSSVVVNHAYEYEYENQKYFCVVCVVPVLQAFAFLVRDWDDDPRITGGDCQGCSNQPVVLVSVVVCVVVDVHQAYEYEPQFFDQADLVGDGRDGGQHPRLQVLLCVQPVDGVSQDDDCVDPCNVSVVVSRVVSSLVSLVVNLCSCCVVPVSYFYEYCDPRSGAEHEAEDAAAPPDDDQDQLLRQLVQQLAPVLADDRHAYHYEYQQANHSVGQQHGADLLSVLSNQLSQQLNQHHGHYYHHHGPVPRPYCNNSVSSSVSSVLSVVVVQFTNDWAAPAQEEEEAEPDPVQNLLSSLLVLLCQLVVHRYGYHYLVRQLVSLVVQLPHLEYEARQAEDHDPSNLVSVVVSQLSAREYEYANCHPVVVQVSCCQAQQKHWDAKDAFQPAKWWAQPPCLLQVVCPPDGTDDAHGIFTFMDHDPVFKDFGGFIWHHDDCPDVVRHDDIDGDDGGQKIWGAHPSHYIYMYGRGRLSNCCSVPVDCVSSSNPVSNVCVSSDDDQKDWPDGSQKGWHWTATPVGWIKIKIFGQQQDDRPGRDWGDKDAFTKMKGFQSAAFDFKAKSVVRGTWDWDDDPRMIMTTDGIDTGMIMMIGHHDPPPPPPPD

Radius of gyration: 33.61 Å; Cα contacts (8 Å, |Δi|>4): 3117; chains: 2; bounding box: 87×93×88 Å

Secondary structure (DSSP, 8-state):
--TTTT---EEEEEE--GGGGG--HHHHHHHHHHHT-SEEEEEEEESSBSS----TTS-B-TT--S-HHHHHHHHHHHTT-EEEEEEE-SEEEHHHHHH-GGGB---TTS---EETTEEEBPTTSHIIIIIHHHHHHHHHHHS--SEEEETT-S---B-TT--B--S--SHHHHHHHHHHHSS-GGG--STTSTTHHHHHHHHHHHHHHHHHHHHHHHHHH-TTSEEEESS-TT-SEEEEEE---TTSPSSP-TTHHHHHHHHHHTT-SS-EEEEEEE-BS-SS-TTSB--HHHHHHHHHHHHHHT--EEEEEES-STT-SB-TTHHHHHHHHHHHHHTTTTSS-PEE--SEEEEE-SSGGGHHHHHHHHHHHHHTT--EEEEEGGGTTTTHHHHTTSSEEEEET--S--HHHHHHHHHHHHTT-EEEEESSTTTT-HHHHHHHH-EEEEEEE-PPSS-EEE---TTT-GGGTTB-EEE--S-EEEEEE-TTTEEEEEEEEPP----SGGG-----EEEEEEEEEE--TTS--EEEESB-HHHHHHHH--HHHHHHHHHHHHHHH-S-SEEE---TTEEEEEEE-TTS-EEEEEEE-TTB-SS-B-PPPPEEEEEEEEES---EEEEEETTT--B--EEEETTEEEEEEEEESSEEEEEEEE-GGGGGS--/--TTTT---EEEEEE--GGGGG--HHHHHHHHHHHT-SEEEEEEEESSBSS----TTS-B-TT--S-HHHHHHHHHHHTT-EEEEEEE-SEEEHHHHHH-GGGB---TTS---EETTEEEBPTTSHIIIIIHHHHHHHHHHHS--SEEEETT-S---B-TT--B--S--SHHHHHHHHHHHSS-GGG--STTSTTHHHHHHHHHHHHHHHHHHHHHHHHHH-TTSEEEESS-TT-SEEEEEE---TTSPSSP-TTHHHHHHHHHHTT-SS-EEEEEEE-BS-SS-TTSB--HHHHHHHHHHHHHHT--EEEEEES-STT-SB-TTHHHHHHHHHHHHHTTTTTT-PEE--SEEEEE-SSGGGHHHHHHHHHHHHHTT--EEEEEGGGTTTTHHHHTTSSEEEEET--S--HHHHHHHHHHHHTT-EEEEESSTTTT-HHHHHHHH-EEEEEEEE--TT-EEE---TTT-GGGTTB-EEE--SEEEEEEE-TTTEEEEEEEEPP----SGGG-----EEEEEEEEEE--TTS--EEEESB-HHHHHHHH--HHHHHHHHHHHHHHH-S-SEEE---TTEEEEEEE-TTS-EEEEEEE-TTB-SS-B-PPPPEEEEEEEEES---EEEEEETTT--B--EEEETTEEEEEEEEESSEEEEEEEE-GGGGGS--

Organism: NCBI:txid248903

Nearest PDB structures (foldseek):
  6tvk-assembly1_AAA  TM=7.905E-01  e=2.070E-39  Paenibacillus thiaminolyticus
  8pxv-assembly2_B  TM=3.648E-01  e=6.930E-06  Akkermansia muciniphila
  8pxt-assembly1_A  TM=3.623E-01  e=4.614E-05  Akkermansia muciniphila
  8pxu-assembly2_B  TM=3.466E-01  e=4.614E-05  Akkermansia muciniphila
  8pxu-assembly1_A  TM=3.522E-01  e=5.511E-05  Akkermansia muciniphila